Protein AF-A0A397F3F7-F1 (afdb_monomer_lite)

InterPro domains:
  IPR005629 Beta-glucan synthesis-associated protein Skn1/Kre6/Sbg1 [PF03935] (34-222)
  IPR005629 Beta-glucan synthesis-associated protein Skn1/Kre6/Sbg1 [PF03935] (383-537)
  IPR005629 Beta-glucan synthesis-associated protein Skn1/Kre6/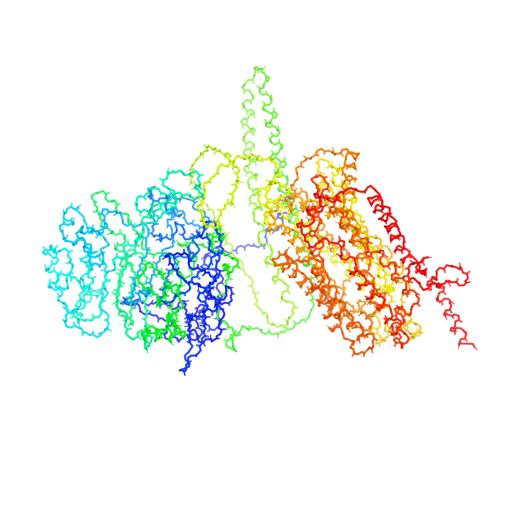Sbg1 [PTHR31361] (138-534)
  IPR013320 Concanavalin A-like lectin/glucanase domain superfamily [SSF49899] (381-518)
  IPR036259 MFS transporter superfamily [SSF103473] (735-1192)
  IPR039309 Biopterin transporter family [PF03092] (756-822)

Organism: Aphanomyces astaci (NCBI:txid112090)

Foldseek 3Di:
DVPVVVVPPPPDDDDDDDDDDDDPDDQFPLNAALAADPPDDPVVQWDAALLGDIWGFRHKDQLLDWDQQQDFQRDQAHHWFQADQPPQQWQAGTDSVQWTWDQDPVGFIWIKRKFFQPDQWDWHQQVPDAVGGTDTGGHDFFKWFKKKKFPCADPSLCLSQQLFPAEFAQADDPVCPLSHPAALVAQDNDLLFHHSGGHHIKMFTLWIGLPFWTKTKTKYPQAWDPLQAFDADPPPDDLQFQQEWCVQVVSCVVSVKTHAFAAKFFFFDDDDADPLQAFDLVQQVVLLVVGHNDSGDDSRRHFSQSHNRHFFAADVNPVVVVTTTSGDHRRGWIWHWGSCQFAWDWDLLDPDPRDPDRPDPPSPCPPDPDRTHIGTMGMGMIITGDDVCVVVHDWDWDWDFDADQQTKTFIDIPSHTGIIDGLCSQQPPMADPVRPTHRGHRPPGDIDMDIDTIDRPSSPDDACPPPDRQCHVVPDPVSVVVNVPPGDIDIDSMDIDTRRVVRHDDDRADSVHGNPSVCVVVVVSNDDPSRHNDDRRGRHDDDDPSRDDDDWDDDDDDDDPPVVVVVVLVVVVVVVVVLLVLVVVVVVVVVVVVVVVVVVVVVVVDDDDDPDVVVVVVVVVVVVVVVVVVVSVVSNVPHDDPPPPPVVVVVVPPPPDDDTDDDDDDDDDDDDDDDDDDDDDDDDDDDDDDDDDDDDDDDDDDDDDDDDDDDDDDDQDPLRFQDADAFDDCPDLQVVLLLLLLLLLLQLVLAQLLLLQLQQCFFLNAKLLLSLLLNLLLLLLLLCQLVLLLQLLFPADVLHSQLVLLLQLLVQLLVLLVCLLPDALDGGQFQQVVCVVVVHPQSLAPVVPHDPVRNVRGDLCSLQSCQSVSNSSSSSSNSSSSNVLSSQLVLLVNLSNDRPVQRCVSVLVSVLSSLLSSLVSLVCQLVASQDSSSLHDDPDHHHSSVSSVVSNSSSVVSNSSSVPRNDDDGDDGDPSVVVVVVVLQLLQALLQLLLLVLLQLLLLLLLQAASLVSLLLCNQLVAGSNVVSVLSNLLSVLLSVLSVVCSVPVQPFFLLVLLLVLLVQLLVLQVVQLLCSLVVVDNHNVSNSVSVSSNSNSVSSNVSSQLSSQSLSDDPSSSSSSSSSSSSSNSLSNLLSSLVLLLVLLQAQRTSNSVSVSDPRNSVRSVVSSVSSSVSSNVSSVSSVSPGRHSVVSNVSRVPVDGDSVSSVVSVVVSVVSSVLSVVLSSLCNNQFRVQDSSVSHNVDADPPPRTRDDPVSVVVVVVVVVVVVVD

Structure (mmCIF, N/CA/C/O backbone):
data_AF-A0A397F3F7-F1
#
_entry.id   AF-A0A397F3F7-F1
#
loop_
_atom_site.group_PDB
_atom_site.id
_atom_site.type_symbol
_atom_site.label_atom_id
_atom_site.label_alt_id
_atom_site.label_comp_id
_atom_site.label_asym_id
_atom_site.label_entity_id
_atom_site.label_seq_id
_atom_site.pdbx_PDB_ins_code
_atom_site.Cartn_x
_atom_site.Cartn_y
_atom_site.Cartn_z
_atom_site.occupancy
_atom_site.B_iso_or_equiv
_atom_site.auth_seq_id
_atom_site.auth_comp_id
_atom_site.auth_asym_id
_atom_site.auth_atom_id
_atom_site.pdbx_PDB_model_num
ATOM 1 N N . MET A 1 1 ? -29.730 24.702 -24.249 1.00 30.11 1 MET A N 1
ATOM 2 C CA . MET A 1 1 ? -29.579 23.261 -23.928 1.00 30.11 1 MET A CA 1
ATOM 3 C C . MET A 1 1 ? -30.902 22.464 -23.879 1.00 30.11 1 MET A C 1
ATOM 5 O O . MET A 1 1 ? -30.866 21.319 -23.467 1.00 30.11 1 MET A O 1
ATOM 9 N N . LYS A 1 2 ? -32.062 22.993 -24.322 1.00 21.44 2 LYS A N 1
ATOM 10 C CA . LYS A 1 2 ? -33.323 22.211 -24.414 1.00 21.44 2 LYS A CA 1
ATOM 11 C C . LYS A 1 2 ? -33.722 21.765 -25.832 1.00 21.44 2 LYS A C 1
ATOM 13 O O . LYS A 1 2 ? -34.636 20.968 -25.958 1.00 21.44 2 LYS A O 1
ATOM 18 N N . VAL A 1 3 ? -33.025 22.238 -26.869 1.00 27.39 3 VAL A N 1
ATOM 19 C CA . VAL A 1 3 ? -33.305 21.882 -28.276 1.00 27.39 3 VAL A CA 1
ATOM 20 C C . VAL A 1 3 ? -32.430 20.713 -28.760 1.00 27.39 3 VAL A C 1
ATOM 22 O O . VAL A 1 3 ? -32.932 19.831 -29.439 1.00 27.39 3 VAL A O 1
ATOM 25 N N . LEU A 1 4 ? -31.162 20.617 -28.327 1.00 25.98 4 LEU A N 1
ATOM 26 C CA . LEU A 1 4 ? -30.277 19.495 -28.704 1.00 25.98 4 LEU A CA 1
ATOM 27 C C . LEU A 1 4 ? -30.616 18.148 -28.035 1.00 25.98 4 LEU A C 1
ATOM 29 O O . LEU A 1 4 ? -30.229 17.108 -28.548 1.00 25.98 4 LEU A O 1
ATOM 33 N N . VAL A 1 5 ? -31.311 18.149 -26.893 1.00 30.16 5 VAL A N 1
ATOM 34 C CA . VAL A 1 5 ? -31.616 16.911 -26.141 1.00 30.16 5 VAL A CA 1
ATOM 35 C C . VAL A 1 5 ? -32.859 16.198 -26.694 1.00 30.16 5 VAL A C 1
ATOM 37 O O . VAL A 1 5 ? -33.022 15.001 -26.491 1.00 30.16 5 VAL A O 1
ATOM 40 N N . LEU A 1 6 ? -33.714 16.905 -27.442 1.00 24.11 6 LEU A N 1
ATOM 41 C CA . LEU A 1 6 ? -34.944 16.339 -28.007 1.00 24.11 6 LEU A CA 1
ATOM 42 C C . LEU A 1 6 ? -34.694 15.459 -29.248 1.00 24.11 6 LEU A C 1
ATOM 44 O O . LEU A 1 6 ? -35.527 14.623 -29.578 1.00 24.11 6 LEU A O 1
ATOM 48 N N . ALA A 1 7 ? -33.549 15.622 -29.917 1.00 24.25 7 ALA A N 1
ATOM 49 C CA . ALA A 1 7 ? -33.230 14.929 -31.167 1.00 24.25 7 ALA A CA 1
ATOM 50 C C . ALA A 1 7 ? -32.751 13.473 -30.989 1.00 24.25 7 ALA A C 1
ATOM 52 O O . ALA A 1 7 ? -32.684 12.739 -31.968 1.00 24.25 7 ALA A O 1
ATOM 53 N N . PHE A 1 8 ? -32.403 13.046 -29.767 1.00 25.83 8 PHE A N 1
ATOM 54 C CA . PHE A 1 8 ? -31.694 11.775 -29.532 1.00 25.83 8 PHE A CA 1
ATOM 55 C C . PHE A 1 8 ? -32.540 10.667 -28.872 1.00 25.83 8 PHE A C 1
ATOM 57 O O . PHE A 1 8 ? -32.029 9.586 -28.603 1.00 25.83 8 PHE A O 1
ATOM 64 N N . VAL A 1 9 ? -33.825 10.920 -28.589 1.00 26.62 9 VAL A N 1
ATOM 65 C CA . VAL A 1 9 ? -34.691 10.014 -27.794 1.00 26.62 9 VAL A CA 1
ATOM 66 C C . VAL A 1 9 ? -35.698 9.225 -28.656 1.00 26.62 9 VAL A C 1
ATOM 68 O O . VAL A 1 9 ? -36.406 8.362 -28.153 1.00 26.62 9 VAL A O 1
ATOM 71 N N . VAL A 1 10 ? -35.760 9.471 -29.969 1.00 24.75 10 VAL A N 1
ATOM 72 C CA . VAL A 1 10 ? -36.837 8.955 -30.844 1.00 24.75 10 VAL A CA 1
ATOM 73 C C . VAL A 1 10 ? -36.551 7.568 -31.461 1.00 24.75 10 VAL A C 1
ATOM 75 O O . VAL A 1 10 ? -37.455 6.979 -32.044 1.00 24.75 10 VAL A O 1
ATOM 78 N N . LEU A 1 11 ? -35.336 7.007 -31.344 1.00 24.05 11 LEU A N 1
ATOM 79 C CA . LEU A 1 11 ? -34.890 5.912 -32.234 1.00 24.05 11 LEU A CA 1
ATOM 80 C C . LEU A 1 11 ? -34.714 4.490 -31.659 1.00 24.05 11 LEU A C 1
ATOM 82 O O . LEU A 1 11 ? -34.422 3.590 -32.442 1.00 24.05 11 LEU A O 1
ATOM 86 N N . THR A 1 12 ? -34.934 4.223 -30.365 1.00 28.50 12 THR A N 1
ATOM 87 C CA . THR A 1 12 ? -34.939 2.835 -29.837 1.00 28.50 12 THR A CA 1
ATOM 88 C C . THR A 1 12 ? -35.988 2.623 -28.739 1.00 28.50 12 THR A C 1
ATOM 90 O O . THR A 1 12 ? -35.816 3.054 -27.602 1.00 28.50 12 THR A O 1
ATOM 93 N N . GLY A 1 13 ? -37.082 1.930 -29.072 1.00 24.38 13 GLY A N 1
ATOM 94 C CA . GLY A 1 13 ? -38.177 1.622 -28.145 1.00 24.38 13 GLY A CA 1
ATOM 95 C C . GLY A 1 13 ? -38.287 0.145 -27.741 1.00 24.38 13 GLY A C 1
ATOM 96 O O . GLY A 1 13 ? -37.829 -0.738 -28.458 1.00 24.38 13 GLY A O 1
ATOM 97 N N . ASN A 1 14 ? -38.996 -0.065 -26.624 1.00 28.09 14 ASN A N 1
ATOM 98 C CA . ASN A 1 14 ? -39.664 -1.283 -26.131 1.00 28.09 14 ASN A CA 1
ATOM 99 C C . ASN A 1 14 ? -38.851 -2.555 -25.801 1.00 28.09 14 ASN A C 1
ATOM 101 O O . ASN A 1 14 ? -38.244 -3.186 -26.660 1.00 28.09 14 ASN A O 1
ATOM 105 N N . GLY A 1 15 ? -39.009 -3.026 -24.551 1.00 24.30 15 GLY A N 1
ATOM 106 C CA . GLY A 1 15 ? -38.654 -4.394 -24.149 1.00 24.30 15 GLY A CA 1
ATOM 107 C C . GLY A 1 15 ? -38.608 -4.672 -22.636 1.00 24.30 15 GLY A C 1
ATOM 108 O O . GLY A 1 15 ? -37.515 -4.768 -22.104 1.00 24.30 15 GLY A O 1
ATOM 109 N N . GLY A 1 16 ? -39.775 -4.848 -21.992 1.00 24.64 16 GLY A N 1
ATOM 110 C CA . GLY A 1 16 ? -40.022 -5.746 -20.836 1.00 24.64 16 GLY A CA 1
ATOM 111 C C . GLY A 1 16 ? -39.224 -5.615 -19.516 1.00 24.64 16 GLY A C 1
ATOM 112 O O . GLY A 1 16 ? -38.009 -5.753 -19.482 1.00 24.64 16 GLY A O 1
ATOM 113 N N . VAL A 1 17 ? -39.938 -5.507 -18.387 1.00 32.72 17 VAL A N 1
ATOM 114 C CA . VAL A 1 17 ? -39.399 -5.673 -17.017 1.00 32.72 17 VAL A CA 1
ATOM 115 C C . VAL A 1 17 ? -39.683 -7.091 -16.506 1.00 32.72 17 VAL A C 1
ATOM 117 O O . VAL A 1 17 ? -40.838 -7.509 -16.566 1.00 32.72 17 VAL A O 1
ATOM 120 N N . SER A 1 18 ? -38.688 -7.796 -15.945 1.00 24.88 18 SER A N 1
ATOM 121 C CA . SER A 1 18 ? -38.855 -8.886 -14.952 1.00 24.88 18 SER A CA 1
ATOM 122 C C . SER A 1 18 ? -37.509 -9.381 -14.392 1.00 24.88 18 SER A C 1
ATOM 124 O O . SER A 1 18 ? -36.510 -9.360 -15.100 1.00 24.88 18 SER A O 1
ATOM 126 N N . SER A 1 19 ? -37.540 -9.920 -13.164 1.00 25.27 19 SER A N 1
ATOM 127 C CA . SER A 1 19 ? -36.436 -10.532 -12.390 1.00 25.27 19 SER A CA 1
ATOM 128 C C . SER A 1 19 ? -35.399 -9.586 -11.750 1.00 25.27 19 SER A C 1
ATOM 130 O O . SER A 1 19 ? -34.709 -8.812 -12.407 1.00 25.27 19 SER A O 1
ATOM 132 N N . ALA A 1 20 ? -35.269 -9.720 -10.427 1.00 31.91 20 ALA A N 1
ATOM 133 C CA . ALA A 1 20 ? -34.154 -9.245 -9.613 1.00 31.91 20 ALA A CA 1
ATOM 134 C C . ALA A 1 20 ? -33.496 -10.448 -8.901 1.00 31.91 20 ALA A C 1
ATOM 136 O O . ALA A 1 20 ? -34.088 -11.524 -8.844 1.00 31.91 20 ALA A O 1
ATOM 137 N N . ALA A 1 21 ? -32.311 -10.227 -8.322 1.00 30.33 21 ALA A N 1
ATOM 138 C CA . ALA A 1 21 ? -31.554 -11.163 -7.476 1.00 30.33 21 ALA A CA 1
ATOM 139 C C . ALA A 1 21 ? -30.915 -12.399 -8.158 1.00 30.33 21 ALA A C 1
ATOM 141 O O . ALA A 1 21 ? -31.279 -13.543 -7.903 1.00 30.33 21 ALA A O 1
ATOM 142 N N . LYS A 1 22 ? -29.826 -12.158 -8.901 1.00 28.20 22 LYS A N 1
ATOM 143 C CA . LYS A 1 22 ? -28.608 -12.989 -8.829 1.00 28.20 22 LYS A CA 1
ATOM 144 C C . LYS A 1 22 ? -27.380 -12.072 -8.838 1.00 28.20 22 LYS A C 1
ATOM 146 O O . LYS A 1 22 ? -27.274 -11.205 -9.704 1.00 28.20 22 LYS A O 1
ATOM 151 N N . GLY A 1 23 ? -26.458 -12.261 -7.892 1.00 31.12 23 GLY A N 1
ATOM 152 C CA . GLY A 1 23 ? -25.082 -11.771 -8.048 1.00 31.12 23 GLY A CA 1
ATOM 153 C C . GLY A 1 23 ? -24.373 -12.530 -9.182 1.00 31.12 23 GLY A C 1
ATOM 154 O O . GLY A 1 23 ? -24.885 -13.565 -9.619 1.00 31.12 23 GLY A O 1
ATOM 155 N N . PRO A 1 24 ? -23.218 -12.059 -9.684 1.00 33.75 24 PRO A N 1
ATOM 156 C CA . PRO A 1 24 ? -22.509 -12.708 -10.785 1.00 33.75 24 PRO A CA 1
ATOM 157 C C . PRO A 1 24 ? -21.778 -13.978 -10.314 1.00 33.75 24 PRO A C 1
ATOM 159 O O . PRO A 1 24 ? -20.551 -14.021 -10.257 1.00 33.75 24 PRO A O 1
ATOM 162 N N . HIS A 1 25 ? -22.539 -15.027 -9.997 1.00 41.88 25 HIS A N 1
ATOM 163 C CA . HIS A 1 25 ? -22.022 -16.390 -10.018 1.00 41.88 25 HIS A CA 1
ATOM 164 C C . HIS A 1 25 ? -21.884 -16.823 -11.475 1.00 41.88 25 HIS A C 1
ATOM 166 O O . HIS A 1 25 ? -22.861 -16.840 -12.224 1.00 41.88 25 HIS A O 1
ATOM 172 N N . TYR A 1 26 ? -20.657 -17.147 -11.871 1.00 45.09 26 TYR A N 1
ATOM 173 C CA . TYR A 1 26 ? -20.373 -17.778 -13.151 1.00 45.09 26 TYR A CA 1
ATOM 174 C C . TYR A 1 26 ? -20.431 -19.290 -12.953 1.00 45.09 26 TYR A C 1
ATOM 176 O O . TYR A 1 26 ? -19.676 -19.831 -12.144 1.00 45.09 26 TYR A O 1
ATOM 184 N N . ASP A 1 27 ? -21.314 -19.967 -13.684 1.00 46.50 27 ASP A N 1
ATOM 185 C CA . ASP A 1 27 ? -21.355 -21.427 -13.688 1.00 46.50 27 ASP A CA 1
ATOM 186 C C . ASP A 1 27 ? -20.048 -21.963 -14.291 1.00 46.50 27 ASP A C 1
ATOM 188 O O . ASP A 1 27 ? -19.669 -21.611 -15.414 1.00 46.50 27 ASP A O 1
ATOM 192 N N . ALA A 1 28 ? -19.330 -22.806 -13.546 1.00 53.47 28 ALA A N 1
ATOM 193 C CA . ALA A 1 28 ? -18.093 -23.396 -14.038 1.00 53.47 28 ALA A CA 1
ATOM 194 C C . ALA A 1 28 ? -18.401 -24.360 -15.192 1.00 53.47 28 ALA A C 1
ATOM 196 O O . ALA A 1 28 ? -19.237 -25.255 -15.062 1.00 53.47 28 ALA A O 1
ATOM 197 N N . SER A 1 29 ? -17.675 -24.245 -16.310 1.00 52.88 29 SER A N 1
ATOM 198 C CA . SER A 1 29 ? -17.878 -25.098 -17.496 1.00 52.88 29 SER A CA 1
ATOM 199 C C . SER A 1 29 ? -17.629 -26.596 -17.244 1.00 52.88 29 SER A C 1
ATOM 201 O O . SER A 1 29 ? -17.980 -27.425 -18.077 1.00 52.88 29 SER A O 1
ATOM 203 N N . SER A 1 30 ? -17.043 -26.950 -16.096 1.00 62.62 30 SER A N 1
ATOM 204 C CA . SER A 1 30 ? -16.883 -28.320 -15.597 1.00 62.62 30 SER A CA 1
ATOM 205 C C . SER A 1 30 ? -18.161 -28.926 -14.992 1.00 62.62 30 SER A C 1
ATOM 207 O O . SER A 1 30 ? -18.188 -30.128 -14.731 1.00 62.62 30 SER A O 1
ATOM 209 N N . GLY A 1 31 ? -19.199 -28.121 -14.733 1.00 67.25 31 GLY A N 1
ATOM 210 C CA . GLY A 1 31 ? -20.410 -28.538 -14.016 1.00 67.25 31 GLY A CA 1
ATOM 211 C C . GLY A 1 31 ? -20.220 -28.726 -12.504 1.00 67.25 31 GLY A C 1
ATOM 212 O O . GLY A 1 31 ? -21.065 -29.345 -11.862 1.00 67.25 31 GLY A O 1
ATOM 213 N N . ILE A 1 32 ? -19.115 -28.226 -11.940 1.00 71.00 32 ILE A N 1
ATOM 214 C CA . ILE A 1 32 ? -18.807 -28.287 -10.502 1.00 71.00 32 ILE A CA 1
ATOM 215 C C . ILE A 1 32 ? -19.241 -26.962 -9.846 1.00 71.00 32 ILE A C 1
ATOM 217 O O . ILE A 1 32 ? -18.860 -25.905 -10.357 1.00 71.00 32 ILE A O 1
ATOM 221 N N . PRO A 1 33 ? -20.016 -26.974 -8.743 1.00 73.75 33 PRO A N 1
ATOM 222 C CA . PRO A 1 33 ? -20.398 -25.751 -8.032 1.00 73.75 33 PRO A CA 1
ATOM 223 C C . PRO A 1 33 ? -19.187 -24.953 -7.521 1.00 73.75 33 PRO A C 1
ATOM 225 O O . PRO A 1 33 ? -18.160 -25.521 -7.166 1.00 73.75 33 PRO A O 1
ATOM 228 N N . ALA A 1 34 ? -19.313 -23.624 -7.440 1.00 72.81 34 ALA A N 1
ATOM 229 C CA . ALA A 1 34 ? -18.181 -22.724 -7.175 1.00 72.81 34 ALA A CA 1
ATOM 230 C C . ALA A 1 34 ? -17.460 -22.944 -5.827 1.00 72.81 34 ALA A C 1
ATOM 232 O O . ALA A 1 34 ? -16.282 -22.609 -5.715 1.00 72.81 34 ALA A O 1
ATOM 233 N N . TRP A 1 35 ? -18.149 -23.500 -4.828 1.00 81.50 35 TRP A N 1
ATOM 234 C CA . TRP A 1 35 ? -17.627 -23.748 -3.476 1.00 81.50 35 TRP A CA 1
ATOM 235 C C . TRP A 1 35 ? -17.452 -25.239 -3.153 1.00 81.50 35 TRP A C 1
ATOM 237 O O . TRP A 1 35 ? -17.205 -25.590 -2.005 1.00 81.50 35 TRP A O 1
ATOM 247 N N . VAL A 1 36 ? -17.613 -26.119 -4.145 1.00 87.12 36 VAL A N 1
ATOM 248 C CA . VAL A 1 36 ? -17.474 -27.573 -3.998 1.00 87.12 36 VAL A CA 1
ATOM 249 C C . VAL A 1 36 ? -16.107 -27.998 -4.518 1.00 87.12 36 VAL A C 1
ATOM 251 O O . VAL A 1 36 ? -15.727 -27.650 -5.640 1.00 87.12 36 VAL A O 1
ATOM 254 N N . ASP A 1 37 ? -15.368 -28.758 -3.712 1.00 88.06 37 ASP A N 1
ATOM 255 C CA . ASP A 1 37 ? -14.081 -29.311 -4.121 1.00 88.06 37 ASP A CA 1
ATOM 256 C C . ASP A 1 37 ? -14.248 -30.241 -5.336 1.00 88.06 37 ASP A C 1
ATOM 258 O O . ASP A 1 37 ? -15.185 -31.038 -5.439 1.00 88.06 37 ASP A O 1
ATOM 262 N N . ILE A 1 38 ? -13.299 -30.157 -6.267 1.00 85.94 38 ILE A N 1
ATOM 263 C CA . ILE A 1 38 ? -13.233 -31.036 -7.442 1.00 85.94 38 ILE A CA 1
ATOM 264 C C . ILE A 1 38 ? -12.989 -32.493 -7.045 1.00 85.94 38 ILE A C 1
ATOM 266 O O . ILE A 1 38 ? -13.384 -33.398 -7.783 1.00 85.94 38 ILE A O 1
ATOM 270 N N . ASP A 1 39 ? -12.362 -32.700 -5.888 1.00 88.06 39 ASP A N 1
ATOM 271 C CA . ASP A 1 39 ? -12.036 -34.017 -5.360 1.00 88.06 39 ASP A CA 1
ATOM 272 C C . ASP A 1 39 ? -13.213 -34.633 -4.566 1.00 88.06 39 ASP A C 1
ATOM 274 O O . ASP A 1 39 ? -13.195 -35.834 -4.298 1.00 88.06 39 ASP A O 1
ATOM 278 N N . THR A 1 40 ? -14.286 -33.873 -4.264 1.00 91.44 40 THR A N 1
ATOM 279 C CA . THR A 1 40 ? -15.477 -34.392 -3.563 1.00 91.44 40 THR A CA 1
ATOM 280 C C . THR A 1 40 ? -16.222 -35.436 -4.412 1.00 91.44 40 THR A C 1
ATOM 282 O O . THR A 1 40 ? -16.743 -35.112 -5.487 1.00 91.44 40 THR A O 1
ATOM 285 N N . PRO A 1 41 ? -16.379 -36.686 -3.931 1.00 90.62 41 PRO A N 1
ATOM 286 C CA . PRO A 1 41 ? -17.093 -37.723 -4.672 1.00 90.62 41 PRO A CA 1
ATOM 287 C C . PRO A 1 41 ? -18.568 -37.377 -4.929 1.00 90.62 41 PRO A C 1
ATOM 289 O O . PRO A 1 41 ? -19.305 -37.016 -4.013 1.00 90.62 41 PRO A O 1
ATOM 292 N N . LYS A 1 42 ? -19.040 -37.590 -6.167 1.00 88.94 42 LYS A N 1
ATOM 293 C CA . LYS A 1 42 ? -20.412 -37.247 -6.608 1.00 88.94 42 LYS A CA 1
ATOM 294 C C . LYS A 1 42 ? -21.540 -37.844 -5.759 1.00 88.94 42 LYS A C 1
ATOM 296 O O . LYS A 1 42 ? -22.620 -37.267 -5.711 1.00 88.94 42 LYS A O 1
ATOM 301 N N . GLN A 1 43 ? -21.307 -38.966 -5.076 1.00 92.38 43 GLN A N 1
ATOM 302 C CA . GLN A 1 43 ? -22.283 -39.553 -4.146 1.00 92.38 43 GLN A CA 1
ATOM 303 C C . GLN A 1 43 ? -22.634 -38.620 -2.973 1.00 92.38 43 GLN A C 1
ATOM 305 O O . GLN A 1 43 ? -23.721 -38.726 -2.421 1.00 92.38 43 GLN A O 1
ATOM 310 N N . PHE A 1 44 ? -21.743 -37.687 -2.623 1.00 93.25 44 PHE A N 1
ATOM 311 C CA . PHE A 1 44 ? -21.953 -36.694 -1.572 1.00 93.25 44 PHE A CA 1
ATOM 312 C C . PHE A 1 44 ? -22.566 -35.387 -2.087 1.00 93.25 44 PHE A C 1
ATOM 314 O O . PHE A 1 44 ? -22.779 -34.479 -1.294 1.00 93.25 44 PHE A O 1
ATOM 321 N N . TYR A 1 45 ? -22.891 -35.263 -3.382 1.00 91.75 45 TYR A N 1
ATOM 322 C CA . TYR A 1 45 ? -23.531 -34.048 -3.917 1.00 91.75 45 TYR A CA 1
ATOM 323 C C . TYR A 1 45 ? -24.975 -33.872 -3.418 1.00 91.75 45 TYR A C 1
ATOM 325 O O . TYR A 1 45 ? -25.550 -32.795 -3.565 1.00 91.75 45 TYR A O 1
ATOM 333 N N . LYS A 1 46 ? -25.553 -34.913 -2.808 1.00 92.94 46 LYS A N 1
ATOM 334 C CA . LYS A 1 46 ? -26.805 -34.850 -2.054 1.00 92.94 46 LYS A CA 1
ATOM 335 C C . LYS A 1 46 ? -26.647 -35.567 -0.721 1.00 92.94 46 LYS A C 1
ATOM 337 O O . LYS A 1 46 ? -25.965 -36.586 -0.644 1.00 92.94 46 LYS A O 1
ATOM 342 N N . ALA A 1 47 ? -27.313 -35.050 0.301 1.00 92.25 47 ALA A N 1
ATOM 343 C CA . ALA A 1 47 ? -27.496 -35.712 1.585 1.00 92.25 47 ALA A CA 1
ATOM 344 C C . ALA A 1 47 ? -28.991 -35.902 1.853 1.00 92.25 47 ALA A C 1
ATOM 346 O O . ALA A 1 47 ? -29.823 -35.149 1.350 1.00 92.25 47 ALA A O 1
ATOM 347 N N . THR A 1 48 ? -29.327 -36.917 2.644 1.00 92.00 48 THR A N 1
ATOM 348 C CA . THR A 1 48 ? -30.662 -37.062 3.234 1.00 92.00 48 THR A CA 1
ATOM 349 C C . THR A 1 48 ? -30.553 -36.693 4.707 1.00 92.00 48 THR A C 1
ATOM 351 O O . THR A 1 48 ? -29.696 -37.250 5.393 1.00 92.00 48 THR A O 1
ATOM 354 N N . SER A 1 49 ? -31.376 -35.758 5.181 1.00 90.12 49 SER A N 1
ATOM 355 C CA . SER A 1 49 ? -31.419 -35.394 6.599 1.00 90.12 49 SER A CA 1
ATOM 356 C C . SER A 1 49 ? -31.979 -36.537 7.449 1.00 90.12 49 SER A C 1
ATOM 358 O O . SER A 1 49 ? -32.661 -37.438 6.952 1.00 90.12 49 SER A O 1
ATOM 360 N N . SER A 1 50 ? -31.763 -36.476 8.759 1.00 87.31 50 SER A N 1
ATOM 361 C CA . SER A 1 50 ? -32.271 -37.426 9.751 1.00 87.31 50 SER A CA 1
ATOM 362 C C . SER A 1 50 ? -33.804 -37.568 9.728 1.00 87.31 50 SER A C 1
ATOM 364 O O . SER A 1 50 ? -34.351 -38.594 10.145 1.00 87.31 50 SER A O 1
ATOM 366 N N . ARG A 1 51 ? -34.502 -36.571 9.159 1.00 88.06 51 ARG A N 1
ATOM 367 C CA . ARG A 1 51 ? -35.961 -36.528 8.965 1.00 88.06 51 ARG A CA 1
ATOM 368 C C . ARG A 1 51 ? -36.413 -36.807 7.520 1.00 88.06 51 ARG A C 1
ATOM 370 O O . ARG A 1 51 ? -37.604 -36.729 7.237 1.00 88.06 51 ARG A O 1
ATOM 377 N N . GLY A 1 52 ? -35.498 -37.196 6.628 1.00 88.25 52 GLY A N 1
ATOM 378 C CA . GLY A 1 52 ? -35.805 -37.681 5.276 1.00 88.25 52 GLY A CA 1
ATOM 379 C C . GLY A 1 52 ? -35.841 -36.619 4.172 1.00 88.25 52 GLY A C 1
ATOM 380 O O . GLY A 1 52 ? -36.238 -36.934 3.052 1.00 88.25 52 GLY A O 1
ATOM 381 N N . GLU A 1 53 ? -35.437 -35.376 4.445 1.00 88.19 53 GLU A N 1
ATOM 382 C CA . GLU A 1 53 ? -35.353 -34.340 3.409 1.00 88.19 53 GLU A CA 1
ATOM 383 C C . GLU A 1 53 ? -34.090 -34.507 2.556 1.00 88.19 53 GLU A C 1
ATOM 385 O O . GLU A 1 53 ? -33.014 -34.768 3.087 1.00 88.19 53 GLU A O 1
ATOM 390 N N . SER A 1 54 ? -34.191 -34.303 1.240 1.00 92.00 54 SER A N 1
ATOM 391 C CA . SER A 1 54 ? -33.020 -34.247 0.355 1.00 92.00 54 SER A CA 1
ATOM 392 C C . SER A 1 54 ? -32.445 -32.833 0.334 1.00 92.00 54 SER A C 1
ATOM 394 O O . SER A 1 54 ? -33.130 -31.902 -0.088 1.00 92.00 54 SER A O 1
ATOM 396 N N . TRP A 1 55 ? -31.174 -32.682 0.699 1.00 93.88 55 TRP A N 1
ATOM 397 C CA . TRP A 1 55 ? -30.428 -31.421 0.636 1.00 93.88 55 TRP A CA 1
ATOM 398 C C . TRP A 1 55 ? -29.290 -31.524 -0.388 1.00 93.88 55 TRP A C 1
ATOM 400 O O . TRP A 1 55 ? -28.688 -32.589 -0.551 1.00 93.88 55 TRP A O 1
ATOM 410 N N . ASP A 1 56 ? -28.991 -30.428 -1.085 1.00 92.44 56 ASP A N 1
ATOM 411 C CA . ASP A 1 56 ? -27.934 -30.378 -2.100 1.00 92.44 56 ASP A CA 1
ATOM 412 C C . ASP A 1 56 ? -26.619 -29.884 -1.474 1.00 92.44 56 ASP A C 1
ATOM 414 O O . ASP A 1 56 ? -26.627 -29.043 -0.573 1.00 92.44 56 ASP A O 1
ATOM 418 N N . LEU A 1 57 ? -25.481 -30.408 -1.936 1.00 93.50 57 LEU A N 1
ATOM 419 C CA . LEU A 1 57 ? -24.156 -29.969 -1.493 1.00 93.50 57 LEU A CA 1
ATOM 420 C C . LEU A 1 57 ? -23.875 -28.562 -2.033 1.00 93.50 57 LEU A C 1
ATOM 422 O O . LEU A 1 57 ? -23.829 -28.358 -3.247 1.00 93.50 57 LEU A O 1
ATOM 426 N N . VAL A 1 58 ? -23.662 -27.606 -1.130 1.00 90.06 58 VAL A N 1
ATOM 427 C CA . VAL A 1 58 ? -23.407 -26.200 -1.483 1.00 90.06 58 VAL A CA 1
ATOM 428 C C . VAL A 1 58 ? -21.950 -25.796 -1.307 1.00 90.06 58 VAL A C 1
ATOM 430 O O . VAL A 1 58 ? -21.498 -24.889 -2.002 1.00 90.06 58 VAL A O 1
ATOM 433 N N . MET A 1 59 ? -21.214 -26.470 -0.419 1.00 91.62 59 MET A N 1
ATOM 434 C CA . MET A 1 59 ? -19.793 -26.234 -0.171 1.00 91.62 59 MET A CA 1
ATOM 435 C C . MET A 1 59 ? -19.097 -27.522 0.294 1.00 91.62 59 MET A C 1
ATOM 437 O O . MET A 1 59 ? -19.691 -28.325 1.019 1.00 91.62 59 MET A O 1
ATOM 441 N N . SER A 1 60 ? -17.845 -27.725 -0.118 1.00 93.56 60 SER A N 1
ATOM 442 C CA . SER A 1 60 ? -16.981 -28.792 0.393 1.00 93.56 60 SER A CA 1
ATOM 443 C C . SER A 1 60 ? -15.493 -28.486 0.235 1.00 93.56 60 SER A C 1
ATOM 445 O O . SER A 1 60 ? -15.087 -27.761 -0.670 1.00 93.56 60 SER A O 1
ATOM 447 N N . ASP A 1 61 ? -14.684 -29.094 1.100 1.00 93.62 61 ASP A N 1
ATOM 448 C CA . ASP A 1 61 ? -13.224 -29.124 1.023 1.00 93.62 61 ASP A CA 1
ATOM 449 C C . ASP A 1 61 ? -12.733 -30.477 1.536 1.00 93.62 61 ASP A C 1
ATOM 451 O O . ASP A 1 61 ? -13.082 -30.891 2.644 1.00 93.62 61 ASP A O 1
ATOM 455 N N . GLU A 1 62 ? -11.968 -31.182 0.708 1.00 92.81 62 GLU A N 1
ATOM 456 C CA . GLU A 1 62 ? -11.437 -32.515 1.012 1.00 92.81 62 GLU A CA 1
ATOM 457 C C . GLU A 1 62 ? -9.956 -32.455 1.426 1.00 92.81 62 GLU A C 1
ATOM 459 O O . GLU A 1 62 ? -9.304 -33.487 1.524 1.00 92.81 62 GLU A O 1
ATOM 464 N N . PHE A 1 63 ? -9.379 -31.251 1.554 1.00 93.19 63 PHE A N 1
ATOM 465 C CA . PHE A 1 63 ? -7.999 -30.967 1.976 1.00 93.19 63 PHE A CA 1
ATOM 466 C C . PHE A 1 63 ? -6.867 -31.729 1.245 1.00 93.19 63 PHE A C 1
ATOM 468 O O . PHE A 1 63 ? -5.695 -31.589 1.602 1.00 93.19 63 PHE A O 1
ATOM 475 N N . ASN A 1 64 ? -7.172 -32.415 0.136 1.00 90.06 64 ASN A N 1
ATOM 476 C CA . ASN A 1 64 ? -6.285 -33.288 -0.649 1.00 90.06 64 ASN A CA 1
ATOM 477 C C . ASN A 1 64 ? -5.060 -32.607 -1.293 1.00 90.06 64 ASN A C 1
ATOM 479 O O . ASN A 1 64 ? -4.257 -33.250 -1.970 1.00 90.06 64 ASN A O 1
ATOM 483 N N . ARG A 1 65 ? -4.888 -31.298 -1.093 1.00 87.25 65 ARG A N 1
ATOM 484 C CA . ARG A 1 65 ? -3.812 -30.487 -1.671 1.00 87.25 65 ARG A CA 1
ATOM 485 C C . ARG A 1 65 ? -2.851 -30.047 -0.572 1.00 87.25 65 ARG A C 1
ATOM 487 O O . ARG A 1 65 ? -3.203 -29.121 0.164 1.00 87.25 65 ARG A O 1
ATOM 494 N N . PRO A 1 66 ? -1.659 -30.655 -0.450 1.00 89.25 66 PRO A N 1
ATOM 495 C CA . PRO A 1 66 ? -0.696 -30.275 0.575 1.00 89.25 66 PRO A CA 1
ATOM 496 C C . PRO A 1 66 ? -0.102 -28.880 0.322 1.00 89.25 66 PRO A C 1
ATOM 498 O O . PRO A 1 66 ? -0.039 -28.415 -0.818 1.00 89.25 66 PRO A O 1
ATOM 501 N N . GLY A 1 67 ? 0.351 -28.217 1.387 1.00 87.62 67 GLY A N 1
ATOM 502 C CA . GLY A 1 67 ? 1.035 -26.922 1.322 1.00 87.62 67 GLY A CA 1
ATOM 503 C C . GLY A 1 67 ? 0.140 -25.723 0.980 1.00 87.62 67 GLY A C 1
ATOM 504 O O . GLY A 1 67 ? 0.620 -24.763 0.373 1.00 87.62 67 GLY A O 1
ATOM 505 N N . ARG A 1 68 ? -1.156 -25.753 1.328 1.00 90.62 68 ARG A N 1
ATOM 506 C CA . ARG A 1 68 ? -2.026 -24.568 1.208 1.00 90.62 68 ARG A CA 1
ATOM 507 C C . ARG A 1 68 ? -1.567 -23.466 2.162 1.00 90.62 68 ARG A C 1
ATOM 509 O O . ARG A 1 68 ? -1.133 -23.737 3.276 1.00 90.62 68 ARG A O 1
ATOM 516 N N . ASN A 1 69 ? -1.678 -22.219 1.707 1.00 87.19 69 ASN A N 1
ATOM 517 C CA . ASN A 1 69 ? -1.398 -21.036 2.511 1.00 87.19 69 ASN A CA 1
ATOM 518 C C . ASN A 1 69 ? -2.719 -20.338 2.855 1.00 87.19 69 ASN A C 1
ATOM 520 O O . ASN A 1 69 ? -3.426 -19.894 1.951 1.00 87.19 69 ASN A O 1
ATOM 524 N N . PHE A 1 70 ? -2.999 -20.232 4.153 1.00 91.69 70 PHE A N 1
ATOM 525 C CA . PHE A 1 70 ? -4.223 -19.671 4.717 1.00 91.69 70 PHE A CA 1
ATOM 526 C C . PHE A 1 70 ? -4.095 -18.205 5.171 1.00 91.69 70 PHE A C 1
ATOM 528 O O . PHE A 1 70 ? -4.990 -17.710 5.849 1.00 91.69 70 PHE A O 1
ATOM 535 N N . THR A 1 71 ? -3.029 -17.478 4.800 1.00 86.56 71 THR A N 1
ATOM 536 C CA . THR A 1 71 ? -2.998 -16.009 4.947 1.00 86.56 71 THR A CA 1
ATOM 537 C C . THR A 1 71 ? -4.232 -15.386 4.283 1.00 86.56 71 THR A C 1
ATOM 539 O O . THR A 1 71 ? -4.632 -15.809 3.193 1.00 86.56 71 THR A O 1
ATOM 542 N N . ALA A 1 72 ? -4.810 -14.359 4.915 1.00 82.00 72 ALA A N 1
ATOM 543 C CA . ALA A 1 72 ? -5.981 -13.641 4.417 1.00 82.00 72 ALA A CA 1
ATOM 544 C C . ALA A 1 72 ? -5.877 -13.305 2.916 1.00 82.00 72 ALA A C 1
ATOM 546 O O . ALA A 1 72 ? -4.891 -12.728 2.450 1.00 82.00 72 ALA A O 1
ATOM 547 N N . GLY A 1 73 ? -6.902 -13.690 2.151 1.00 78.25 73 GLY A N 1
ATOM 548 C CA . GLY A 1 73 ? -6.973 -13.469 0.705 1.00 78.25 73 GLY A CA 1
ATOM 549 C C . GLY A 1 73 ? -6.195 -14.460 -0.178 1.00 78.25 73 GLY A C 1
ATOM 550 O O . GLY A 1 73 ? -6.264 -14.334 -1.401 1.00 78.25 73 GLY A O 1
ATOM 551 N N . VAL A 1 74 ? -5.453 -15.424 0.389 1.00 84.19 74 VAL A N 1
ATOM 552 C CA . VAL A 1 74 ? -4.648 -16.394 -0.385 1.00 84.19 74 VAL A CA 1
ATOM 553 C C . VAL A 1 74 ? -5.409 -17.687 -0.673 1.00 84.19 74 VAL A C 1
ATOM 555 O O . VAL A 1 74 ? -5.448 -18.126 -1.826 1.00 84.19 74 VAL A O 1
ATOM 558 N N . ASP A 1 75 ? -6.007 -18.318 0.337 1.00 88.94 75 ASP A N 1
ATOM 559 C CA . ASP A 1 75 ? -6.928 -19.441 0.138 1.00 88.94 75 ASP A CA 1
ATOM 560 C C . ASP A 1 75 ? -8.324 -18.898 -0.230 1.00 88.94 75 ASP A C 1
ATOM 562 O O . ASP A 1 75 ? -8.738 -17.877 0.318 1.00 88.94 75 ASP A O 1
ATOM 566 N N . PRO A 1 76 ? -9.054 -19.500 -1.192 1.00 79.06 76 PRO A N 1
ATOM 567 C CA . PRO A 1 76 ? -10.315 -18.931 -1.660 1.00 79.06 76 PRO A CA 1
ATOM 568 C C . PRO A 1 76 ? -11.473 -19.115 -0.674 1.00 79.06 76 PRO A C 1
ATOM 570 O O . PRO A 1 76 ? -12.554 -18.610 -0.958 1.00 79.06 76 PRO A O 1
ATOM 573 N N . MET A 1 77 ? -11.292 -19.869 0.417 1.00 85.69 77 MET A N 1
ATOM 574 C CA . MET A 1 77 ? -12.400 -20.288 1.276 1.00 85.69 77 MET A CA 1
ATOM 575 C C . MET A 1 77 ? -12.071 -20.270 2.777 1.00 85.69 77 MET A C 1
ATOM 577 O O . MET A 1 77 ? -12.951 -19.943 3.569 1.00 85.69 77 MET A O 1
ATOM 581 N N . TRP A 1 78 ? -10.826 -20.554 3.177 1.00 90.88 78 TRP A N 1
ATOM 582 C CA . TRP A 1 78 ? -10.385 -20.449 4.576 1.00 90.88 78 TRP A CA 1
ATOM 583 C C . TRP A 1 78 ? -9.460 -19.248 4.806 1.00 90.88 78 TRP A C 1
ATOM 585 O O . TRP A 1 78 ? -8.825 -18.733 3.889 1.00 90.88 78 TRP A O 1
ATOM 595 N N . THR A 1 79 ? -9.342 -18.795 6.052 1.00 91.00 79 THR A N 1
ATOM 596 C CA . THR A 1 79 ? -8.345 -17.795 6.461 1.00 91.00 79 THR A CA 1
ATOM 597 C C . THR A 1 79 ? -7.926 -18.065 7.901 1.00 91.00 79 THR A C 1
ATOM 599 O O . THR A 1 79 ? -8.772 -18.140 8.787 1.00 91.00 79 THR A O 1
ATOM 602 N N . ALA A 1 80 ? -6.622 -18.206 8.122 1.00 91.12 80 ALA A N 1
ATOM 603 C CA . ALA A 1 80 ? -6.014 -18.267 9.444 1.00 91.12 80 ALA A CA 1
ATOM 604 C C . ALA A 1 80 ? -5.699 -16.847 9.952 1.00 91.12 80 ALA A C 1
ATOM 606 O O . ALA A 1 80 ? -5.549 -15.910 9.166 1.00 91.12 80 ALA A O 1
ATOM 607 N N . ILE A 1 81 ? -5.628 -16.700 11.274 1.00 86.44 81 ILE A N 1
ATOM 608 C CA . ILE A 1 81 ? -5.499 -15.422 11.987 1.00 86.44 81 ILE A CA 1
ATOM 609 C C . ILE A 1 81 ? -4.154 -15.404 12.736 1.00 86.44 81 ILE A C 1
ATOM 611 O O . ILE A 1 81 ? -3.763 -16.421 13.302 1.00 86.44 81 ILE A O 1
ATOM 615 N N . GLU A 1 82 ? -3.464 -14.261 12.740 1.00 83.44 82 GLU A N 1
ATOM 616 C CA . GLU A 1 82 ? -2.290 -13.942 13.570 1.00 83.44 82 GLU A CA 1
ATOM 617 C C . GLU A 1 82 ? -2.736 -13.079 14.765 1.00 83.44 82 GLU A C 1
ATOM 619 O O . GLU A 1 82 ? -2.707 -11.848 14.704 1.00 83.44 82 GLU A O 1
ATOM 624 N N . MET A 1 83 ? -3.214 -13.689 15.853 1.00 76.75 83 MET A N 1
ATOM 625 C CA . MET A 1 83 ? -3.764 -12.947 16.998 1.00 76.75 83 MET A CA 1
ATOM 626 C C . MET A 1 83 ? -3.678 -13.749 18.300 1.00 76.75 83 MET A C 1
ATOM 628 O O . MET A 1 83 ? -3.889 -14.958 18.318 1.00 76.75 83 MET A O 1
ATOM 632 N N . ALA A 1 84 ? -3.390 -13.066 19.411 1.00 70.75 84 ALA A N 1
ATOM 633 C CA . ALA A 1 84 ? -3.480 -13.667 20.741 1.00 70.75 84 ALA A CA 1
ATOM 634 C C . ALA A 1 84 ? -4.943 -13.807 21.152 1.00 70.75 84 ALA A C 1
ATOM 636 O O . ALA A 1 84 ? -5.709 -12.852 20.984 1.00 70.75 84 ALA A O 1
ATOM 637 N N . ASP A 1 85 ? -5.309 -14.945 21.737 1.00 67.19 85 ASP A N 1
ATOM 638 C CA . ASP A 1 85 ? -6.625 -15.053 22.345 1.00 67.19 85 ASP A CA 1
ATOM 639 C C . ASP A 1 85 ? -6.645 -14.222 23.637 1.00 67.19 85 ASP A C 1
ATOM 641 O O . ASP A 1 85 ? -5.840 -14.411 24.550 1.00 67.19 85 ASP A O 1
ATOM 645 N N . GLY A 1 86 ? -7.501 -13.204 23.656 1.00 56.94 86 GLY A N 1
ATOM 646 C CA . GLY A 1 86 ? -7.634 -12.273 24.774 1.00 56.94 86 GLY A CA 1
ATOM 647 C C . GLY A 1 86 ? -8.978 -12.359 25.482 1.00 56.94 86 GLY A C 1
ATOM 648 O O . GLY A 1 86 ? -9.257 -11.511 26.328 1.00 56.94 86 GLY A O 1
ATOM 649 N N . VAL A 1 87 ? -9.806 -13.350 25.141 1.00 56.56 87 VAL A N 1
ATOM 650 C CA . VAL A 1 87 ? -11.050 -13.649 25.854 1.00 56.56 87 VAL A CA 1
ATOM 651 C C . VAL A 1 87 ? -10.862 -14.875 26.756 1.00 56.56 87 VAL A C 1
ATOM 653 O O . VAL A 1 87 ? -9.833 -15.545 26.730 1.00 56.56 87 VAL A O 1
ATOM 656 N N . ASN A 1 88 ? -11.824 -15.127 27.648 1.00 55.59 88 ASN A N 1
ATOM 657 C CA . ASN A 1 88 ? -11.914 -16.335 28.485 1.00 55.59 88 ASN A CA 1
ATOM 658 C C . ASN A 1 88 ? -10.699 -16.691 29.377 1.00 55.59 88 ASN A C 1
ATOM 660 O O . ASN A 1 88 ? -10.693 -17.770 29.966 1.00 55.59 88 ASN A O 1
ATOM 664 N N . ALA A 1 89 ? -9.695 -15.817 29.527 1.00 54.03 89 ALA A N 1
ATOM 665 C CA . ALA A 1 89 ? -8.390 -16.139 30.132 1.00 54.03 89 ALA A CA 1
ATOM 666 C C . ALA A 1 89 ? -7.680 -17.335 29.454 1.00 54.03 89 ALA A C 1
ATOM 668 O O . ALA A 1 89 ? -7.061 -18.180 30.117 1.00 54.03 89 ALA A O 1
ATOM 669 N N . ALA A 1 90 ? -7.815 -17.377 28.127 1.00 60.53 90 ALA A N 1
ATOM 670 C CA . ALA A 1 90 ? -7.055 -18.197 27.198 1.00 60.53 90 ALA A CA 1
ATOM 671 C C . ALA A 1 90 ? -5.538 -17.924 27.286 1.00 60.53 90 ALA A C 1
ATOM 673 O O . ALA A 1 90 ? -5.106 -16.843 27.705 1.00 60.53 90 ALA A O 1
ATOM 674 N N . LEU A 1 91 ? -4.723 -18.918 26.925 1.00 58.31 91 LEU A N 1
ATOM 675 C CA . LEU A 1 91 ? -3.256 -18.882 27.018 1.00 58.31 91 LEU A CA 1
ATOM 676 C C . LEU A 1 91 ? -2.563 -18.941 25.641 1.00 58.31 91 LEU A C 1
ATOM 678 O O . LEU A 1 91 ? -1.339 -18.843 25.544 1.00 58.31 91 LEU A O 1
ATOM 682 N N . GLU A 1 92 ? -3.330 -19.093 24.568 1.00 66.44 92 GLU A N 1
ATOM 683 C CA . GLU A 1 92 ? -2.862 -19.388 23.220 1.00 66.44 92 GLU A CA 1
ATOM 684 C C . GLU A 1 92 ? -2.656 -18.166 22.300 1.00 66.44 92 GLU A C 1
ATOM 686 O O . GLU A 1 92 ? -3.070 -17.031 22.553 1.00 66.44 92 GLU A O 1
ATOM 691 N N . TYR A 1 93 ? -1.979 -18.435 21.183 1.00 72.88 93 TYR A N 1
ATOM 692 C CA . TYR A 1 93 ? -1.808 -17.529 20.053 1.00 72.88 93 TYR A CA 1
ATOM 693 C C . TYR A 1 93 ? -2.183 -18.266 18.777 1.00 72.88 93 TYR A C 1
ATOM 695 O O . TYR A 1 93 ? -1.636 -19.335 18.495 1.00 72.88 93 TYR A O 1
ATOM 703 N N . TYR A 1 94 ? -3.088 -17.683 18.003 1.00 78.56 94 TYR A N 1
ATOM 704 C CA . TYR A 1 94 ? -3.379 -18.141 16.656 1.00 78.56 94 TYR A CA 1
ATOM 705 C C . TYR A 1 94 ? -2.326 -17.575 15.712 1.00 78.56 94 TYR A C 1
ATOM 707 O O . TYR A 1 94 ? -2.003 -16.390 15.778 1.00 78.56 94 TYR A O 1
ATOM 715 N N . SER A 1 95 ? -1.785 -18.441 14.857 1.00 81.06 95 SER A N 1
ATOM 716 C CA . SER A 1 95 ? -0.819 -18.076 13.828 1.00 81.06 95 SER A CA 1
ATOM 717 C C . SER A 1 95 ? -1.057 -18.897 12.569 1.00 81.06 95 SER A C 1
ATOM 719 O O . SER A 1 95 ? -1.337 -20.097 12.641 1.00 81.06 95 SER A O 1
ATOM 721 N N . VAL A 1 96 ? -0.867 -18.280 11.403 1.00 83.81 96 VAL A N 1
ATOM 722 C CA . VAL A 1 96 ? -0.950 -18.932 10.091 1.00 83.81 96 VAL A CA 1
ATOM 723 C C . VAL A 1 96 ? 0.056 -20.086 10.007 1.00 83.81 96 VAL A C 1
ATOM 725 O O . VAL A 1 96 ? -0.241 -21.121 9.411 1.00 83.81 96 VAL A O 1
ATOM 728 N N . ASN A 1 97 ? 1.219 -19.962 10.663 1.00 82.69 97 ASN A N 1
ATOM 729 C CA . ASN A 1 97 ? 2.271 -20.989 10.655 1.00 82.69 97 ASN A CA 1
ATOM 730 C C . ASN A 1 97 ? 1.949 -22.260 11.475 1.00 82.69 97 ASN A C 1
ATOM 732 O O . ASN A 1 97 ? 2.683 -23.247 11.375 1.00 82.69 97 ASN A O 1
ATOM 736 N N . MET A 1 98 ? 0.863 -22.247 12.256 1.00 84.94 98 MET A N 1
ATOM 737 C CA . MET A 1 98 ? 0.353 -23.409 12.992 1.00 84.94 98 MET A CA 1
ATOM 738 C C . MET A 1 98 ? -0.725 -24.170 12.208 1.00 84.94 98 MET A C 1
ATOM 740 O O . MET A 1 98 ? -1.328 -25.095 12.744 1.00 84.94 98 MET A O 1
ATOM 744 N N . THR A 1 99 ? -0.973 -23.816 10.945 1.00 89.31 99 THR A N 1
ATOM 745 C CA . THR A 1 99 ? -1.944 -24.499 10.080 1.00 89.31 99 THR A CA 1
ATOM 746 C C . THR A 1 99 ? -1.274 -25.019 8.814 1.00 89.31 99 THR A C 1
ATOM 748 O O . THR A 1 99 ? -0.530 -24.293 8.157 1.00 89.31 99 THR A O 1
ATOM 751 N N . GLU A 1 100 ? -1.531 -26.276 8.456 1.00 91.56 100 GLU A N 1
ATOM 752 C CA . GLU A 1 100 ? -1.005 -26.885 7.231 1.00 91.56 100 GLU A CA 1
ATOM 753 C C . GLU A 1 100 ? -2.011 -27.848 6.593 1.00 91.56 100 GLU A C 1
ATOM 755 O O . GLU A 1 100 ? -2.880 -28.406 7.263 1.00 91.56 100 GLU A O 1
ATOM 760 N N . THR A 1 101 ? -1.857 -28.094 5.292 1.00 94.69 101 THR A N 1
ATOM 761 C CA . THR A 1 101 ? -2.390 -29.301 4.648 1.00 94.69 101 THR A CA 1
ATOM 762 C C . THR A 1 101 ? -1.244 -30.213 4.248 1.00 94.69 101 THR A C 1
ATOM 764 O 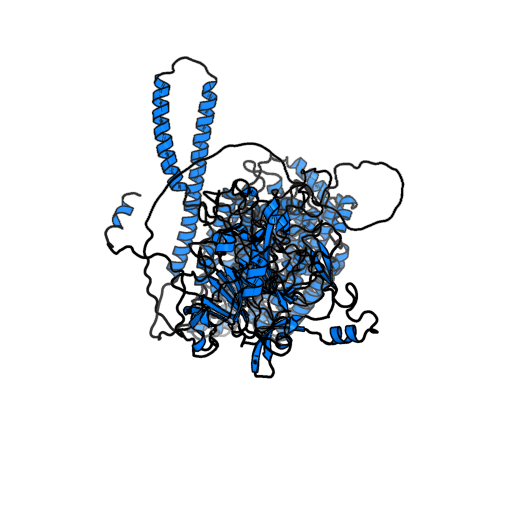O . THR A 1 101 ? -0.235 -29.759 3.704 1.00 94.69 101 THR A O 1
ATOM 767 N N . VAL A 1 102 ? -1.392 -31.510 4.502 1.00 94.06 102 VAL A N 1
ATOM 768 C CA . VAL A 1 102 ? -0.346 -32.521 4.296 1.00 94.06 102 VAL A CA 1
ATOM 769 C C . VAL A 1 102 ? -0.952 -33.847 3.861 1.00 94.06 102 VAL A C 1
ATOM 771 O O . VAL A 1 102 ? -2.103 -34.138 4.167 1.00 94.06 102 VAL A O 1
ATOM 774 N N . THR A 1 103 ? -0.167 -34.669 3.172 1.00 93.31 103 THR A N 1
ATOM 775 C CA . THR A 1 103 ? -0.540 -36.050 2.846 1.00 93.31 103 THR A CA 1
ATOM 776 C C . THR A 1 103 ? -0.061 -36.981 3.964 1.00 93.31 103 THR A C 1
ATOM 778 O O . THR A 1 103 ? 1.116 -36.954 4.326 1.00 93.31 103 THR A O 1
ATOM 781 N N . GLU A 1 104 ? -0.957 -37.782 4.545 1.00 87.06 104 GLU A N 1
ATOM 782 C CA . GLU A 1 104 ? -0.610 -38.807 5.535 1.00 87.06 104 GLU A CA 1
ATOM 783 C C . GLU A 1 104 ? 0.052 -40.029 4.865 1.00 87.06 104 GLU A C 1
ATOM 785 O O . GLU A 1 104 ? 0.052 -40.179 3.643 1.00 87.06 104 GLU A O 1
ATOM 790 N N . ALA A 1 105 ? 0.628 -40.932 5.666 1.00 85.44 105 ALA A N 1
ATOM 791 C CA . ALA A 1 105 ? 1.339 -42.113 5.161 1.00 85.44 105 ALA A CA 1
ATOM 792 C C . ALA A 1 105 ? 0.442 -43.118 4.402 1.00 85.44 105 ALA A C 1
ATOM 794 O O . ALA A 1 105 ? 0.957 -43.956 3.667 1.00 85.44 105 ALA A O 1
ATOM 795 N N . ASP A 1 106 ? -0.881 -43.030 4.568 1.00 84.62 106 ASP A N 1
ATOM 796 C CA . ASP A 1 106 ? -1.884 -43.812 3.833 1.00 84.62 106 ASP A CA 1
ATOM 797 C C . ASP A 1 106 ? -2.329 -43.153 2.509 1.00 84.62 106 ASP A C 1
ATOM 799 O O . ASP A 1 106 ? -3.132 -43.725 1.772 1.00 84.62 106 ASP A O 1
ATOM 803 N N . GLY A 1 107 ? -1.797 -41.969 2.186 1.00 82.31 107 GLY A N 1
ATOM 804 C CA . GLY A 1 107 ? -2.097 -41.223 0.966 1.00 82.31 107 GLY A CA 1
ATOM 805 C C . GLY A 1 107 ? -3.266 -40.237 1.065 1.00 82.31 107 GLY A C 1
ATOM 806 O O . GLY A 1 107 ? -3.489 -39.509 0.098 1.00 82.31 107 GLY A O 1
ATOM 807 N N . ARG A 1 108 ? -3.992 -40.157 2.191 1.00 86.69 108 ARG A N 1
ATOM 808 C CA . ARG A 1 108 ? -5.049 -39.143 2.382 1.00 86.69 108 ARG A CA 1
ATOM 809 C C . ARG A 1 108 ? -4.441 -37.759 2.591 1.00 86.69 108 ARG A C 1
ATOM 811 O O . ARG A 1 108 ? -3.474 -37.622 3.340 1.00 86.69 108 ARG A O 1
ATOM 818 N N . GLY A 1 109 ? -4.997 -36.725 1.963 1.00 90.06 109 GLY A N 1
ATOM 819 C CA . GLY A 1 109 ? -4.687 -35.350 2.351 1.00 90.06 109 GLY A CA 1
ATOM 820 C C . GLY A 1 109 ? -5.549 -34.919 3.531 1.00 90.06 109 GLY A C 1
ATOM 821 O O . GLY A 1 109 ? -6.726 -35.246 3.586 1.00 90.06 109 GLY A O 1
ATOM 822 N N . VAL A 1 110 ? -4.950 -34.213 4.484 1.00 93.44 110 VAL A N 1
ATOM 823 C CA . VAL A 1 110 ? -5.619 -33.749 5.703 1.00 93.44 110 VAL A CA 1
ATOM 824 C C . VAL A 1 110 ? -5.191 -32.326 6.024 1.00 93.44 110 VAL A C 1
ATOM 826 O O . VAL A 1 110 ? -4.035 -31.947 5.805 1.00 93.44 110 VAL A O 1
ATOM 829 N N . PHE A 1 111 ? -6.105 -31.545 6.590 1.00 94.88 111 PHE A N 1
ATOM 830 C CA . PHE A 1 111 ? -5.763 -30.301 7.269 1.00 94.88 111 PHE A CA 1
ATOM 831 C C . PHE A 1 111 ? -5.357 -30.597 8.711 1.00 94.88 111 PHE A C 1
ATOM 833 O O . PHE A 1 111 ? -5.947 -31.458 9.370 1.00 94.88 111 PHE A O 1
ATOM 840 N N . ARG A 1 112 ? -4.339 -29.894 9.207 1.00 91.50 112 ARG A N 1
ATOM 841 C CA . ARG A 1 112 ? -3.867 -30.018 10.585 1.00 91.50 112 ARG A CA 1
ATOM 842 C C . ARG A 1 112 ? -3.668 -28.648 11.217 1.00 91.50 112 ARG A C 1
ATOM 844 O O . ARG A 1 112 ? -2.953 -27.811 10.666 1.00 91.50 112 ARG A O 1
ATOM 851 N N . ILE A 1 113 ? -4.223 -28.475 12.414 1.00 90.38 113 ILE A N 1
ATOM 852 C CA . ILE A 1 113 ? -3.755 -27.458 13.359 1.00 90.38 113 ILE A CA 1
ATOM 853 C C . ILE A 1 113 ? -2.642 -28.106 14.175 1.00 90.38 113 ILE A C 1
ATOM 855 O O . ILE A 1 113 ? -2.853 -29.148 14.801 1.00 90.38 113 ILE A O 1
ATOM 859 N N . ILE A 1 114 ? -1.448 -27.526 14.110 1.00 85.50 114 ILE A N 1
ATOM 860 C CA . ILE A 1 114 ? -0.243 -28.022 14.766 1.00 85.50 114 ILE A CA 1
ATOM 861 C C . ILE A 1 114 ? -0.086 -27.334 16.112 1.00 85.50 114 ILE A C 1
ATOM 863 O O . ILE A 1 114 ? -0.177 -26.115 16.235 1.00 85.50 114 ILE A O 1
ATOM 867 N N . THR A 1 115 ? 0.267 -28.124 17.107 1.00 78.88 115 THR A N 1
ATOM 868 C CA . THR A 1 115 ? 0.541 -27.664 18.453 1.00 78.88 115 THR A CA 1
ATOM 869 C C . THR A 1 115 ? 1.956 -28.068 18.856 1.00 78.88 115 THR A C 1
ATOM 871 O O . THR A 1 115 ? 2.294 -29.248 18.803 1.00 78.88 115 THR A O 1
ATOM 874 N N . LYS A 1 116 ? 2.792 -27.118 19.291 1.00 72.62 116 LYS A N 1
ATOM 875 C CA . LYS A 1 116 ? 4.226 -27.336 19.583 1.00 72.62 116 LYS A CA 1
ATOM 876 C C . LYS A 1 116 ? 4.575 -26.955 21.028 1.00 72.62 116 LYS A C 1
ATOM 878 O O . LYS A 1 116 ? 3.821 -26.239 21.671 1.00 72.62 116 LYS A O 1
ATOM 883 N N . LEU A 1 117 ? 5.719 -27.423 21.536 1.00 66.12 117 LEU A N 1
ATOM 884 C CA . LEU A 1 117 ? 6.257 -27.016 22.851 1.00 66.12 117 LEU A CA 1
ATOM 885 C C . LEU A 1 117 ? 7.296 -25.887 22.777 1.00 66.12 117 LEU A C 1
ATOM 887 O O . LEU A 1 117 ? 7.770 -25.430 23.819 1.00 66.12 117 LEU A O 1
ATOM 891 N N . ASP A 1 118 ? 7.690 -25.483 21.572 1.00 54.47 118 ASP A N 1
ATOM 892 C CA . ASP A 1 118 ? 8.826 -24.589 21.373 1.00 54.47 118 ASP A CA 1
ATOM 893 C C . ASP A 1 118 ? 8.487 -23.138 21.733 1.00 54.47 118 ASP A C 1
ATOM 895 O O . ASP A 1 118 ? 7.465 -22.598 21.317 1.00 54.47 118 ASP A O 1
ATOM 899 N N . ASP A 1 119 ? 9.389 -22.536 22.509 1.00 52.84 119 ASP A N 1
ATOM 900 C CA . ASP A 1 119 ? 9.371 -21.161 23.015 1.00 52.84 119 ASP A CA 1
ATOM 901 C C . ASP A 1 119 ? 8.014 -20.685 23.568 1.00 52.84 119 ASP A C 1
ATOM 903 O O . ASP A 1 119 ? 7.341 -19.807 23.028 1.00 52.84 119 ASP A O 1
ATOM 907 N N . ILE A 1 120 ? 7.638 -21.244 24.726 1.00 53.22 120 ILE A N 1
ATOM 908 C CA . ILE A 1 120 ? 6.411 -20.888 25.456 1.00 53.22 120 ILE A CA 1
ATOM 909 C C . ILE A 1 120 ? 6.263 -19.386 25.756 1.00 53.22 120 ILE A C 1
ATOM 911 O O . ILE A 1 120 ? 5.181 -18.993 26.161 1.00 53.22 120 ILE A O 1
ATOM 915 N N . SER A 1 121 ? 7.296 -18.545 25.604 1.00 51.34 121 SER A N 1
ATOM 916 C CA . SER A 1 121 ? 7.265 -17.113 25.931 1.00 51.34 121 SER A CA 1
ATOM 917 C C . SER A 1 121 ? 7.352 -16.232 24.686 1.00 51.34 121 SER A C 1
ATOM 919 O O . SER A 1 121 ? 8.418 -16.020 24.114 1.00 51.34 121 SER A O 1
ATOM 921 N N . PHE A 1 122 ? 6.227 -15.638 24.303 1.00 48.97 122 PHE A N 1
ATOM 922 C CA . PHE A 1 122 ? 6.088 -14.840 23.086 1.00 48.97 122 PHE A CA 1
ATOM 923 C C . PHE A 1 122 ? 5.518 -13.460 23.436 1.00 48.97 122 PHE A C 1
ATOM 925 O O . PHE A 1 122 ? 4.674 -13.292 24.323 1.00 48.97 122 PHE A O 1
ATOM 932 N N . ARG A 1 123 ? 6.050 -12.423 22.778 1.00 51.12 123 ARG A N 1
ATOM 933 C CA . ARG A 1 123 ? 5.776 -11.022 23.118 1.00 51.12 123 ARG A CA 1
ATOM 934 C C . ARG A 1 123 ? 4.610 -10.478 22.291 1.00 51.12 123 ARG A C 1
ATOM 936 O O . ARG A 1 123 ? 4.829 -9.853 21.256 1.00 51.12 123 ARG A O 1
ATOM 943 N N . VAL A 1 124 ? 3.385 -10.669 22.770 1.00 41.81 124 VAL A N 1
ATOM 944 C CA . VAL A 1 124 ? 2.153 -10.230 22.089 1.00 41.81 124 VAL A CA 1
ATOM 945 C C . VAL A 1 124 ? 1.693 -8.854 22.524 1.00 41.81 124 VAL A C 1
ATOM 947 O O . VAL A 1 124 ? 1.813 -8.485 23.692 1.00 41.81 124 VAL A O 1
ATOM 950 N N . TYR A 1 125 ? 1.142 -8.092 21.581 1.00 46.34 125 TYR A N 1
ATOM 951 C CA . TYR A 1 125 ? 0.476 -6.829 21.869 1.00 46.34 125 TYR A CA 1
ATOM 952 C C . TYR A 1 125 ? -0.894 -7.111 22.498 1.00 46.34 125 TYR A C 1
ATOM 954 O O . TYR A 1 125 ? -1.865 -7.377 21.797 1.00 46.34 125 TYR A O 1
ATOM 962 N N . ASN A 1 126 ? -0.973 -7.082 23.830 1.00 49.50 126 ASN A N 1
ATOM 963 C CA . ASN A 1 126 ? -2.241 -7.254 24.523 1.00 49.50 126 ASN A CA 1
ATOM 964 C C . ASN A 1 126 ? -3.011 -5.924 24.502 1.00 49.50 126 ASN A C 1
ATOM 966 O O . ASN A 1 126 ? -2.671 -4.984 25.229 1.00 49.50 126 ASN A O 1
ATOM 970 N N . GLN A 1 127 ? -4.054 -5.865 23.672 1.00 40.84 127 GLN A N 1
ATOM 971 C CA . GLN A 1 127 ? -4.934 -4.701 23.545 1.00 40.84 127 GLN A CA 1
ATOM 972 C C . GLN A 1 127 ? -5.878 -4.484 24.744 1.00 40.84 127 GLN A C 1
ATOM 974 O O . GLN A 1 127 ? -6.438 -3.401 24.886 1.00 40.84 127 GLN A O 1
ATOM 979 N N . TYR A 1 128 ? -6.009 -5.487 25.617 1.00 43.31 128 TYR A N 1
ATOM 980 C CA . TYR A 1 128 ? -6.842 -5.488 26.827 1.00 43.31 128 TYR A CA 1
ATOM 981 C C . TYR A 1 128 ? -6.057 -5.133 28.096 1.00 43.31 128 TYR A C 1
ATOM 983 O O . TYR A 1 128 ? -6.633 -4.878 29.153 1.00 43.31 128 TYR A O 1
ATOM 991 N N . LYS A 1 129 ? -4.725 -5.078 27.997 1.00 42.66 129 LYS A N 1
ATOM 992 C CA . LYS A 1 129 ? -3.870 -4.473 29.018 1.00 42.66 129 LYS A CA 1
ATOM 993 C C . LYS A 1 129 ? -4.190 -2.981 29.114 1.00 42.66 129 LYS A C 1
ATOM 995 O O . LYS A 1 129 ? -4.502 -2.362 28.101 1.00 42.66 129 LYS A O 1
ATOM 1000 N N . ASN A 1 130 ? -4.075 -2.383 30.298 1.00 40.03 130 ASN A N 1
ATOM 1001 C CA . ASN A 1 130 ? -4.261 -0.942 30.463 1.00 40.03 130 ASN A CA 1
ATOM 1002 C C . ASN A 1 130 ? -2.977 -0.311 31.047 1.00 40.03 130 ASN A C 1
ATOM 1004 O O . ASN A 1 130 ? -2.671 -0.575 32.209 1.00 40.03 130 ASN A O 1
ATOM 1008 N N . PRO A 1 131 ? -2.192 0.459 30.263 1.00 37.09 131 PRO A N 1
ATOM 1009 C CA . PRO A 1 131 ? -2.397 0.775 28.846 1.00 37.09 131 PRO A CA 1
ATOM 1010 C C . PRO A 1 131 ? -2.142 -0.426 27.900 1.00 37.09 131 PRO A C 1
ATOM 1012 O O . PRO A 1 131 ? -1.315 -1.289 28.219 1.00 37.09 131 PRO A O 1
ATOM 1015 N N . PRO A 1 132 ? -2.794 -0.457 26.717 1.00 42.06 132 PRO A N 1
ATOM 1016 C CA . PRO A 1 132 ? -2.574 -1.467 25.681 1.00 42.06 132 PRO A CA 1
ATOM 1017 C C . PRO A 1 132 ? -1.105 -1.573 25.288 1.00 42.06 132 PRO A C 1
ATOM 1019 O O . PRO A 1 132 ? -0.459 -0.573 24.960 1.00 42.06 132 PRO A O 1
ATOM 1022 N N . GLY A 1 133 ? -0.552 -2.782 25.320 1.00 42.03 133 GLY A N 1
ATOM 1023 C CA . GLY A 1 133 ? 0.888 -2.928 25.196 1.00 42.03 133 GLY A CA 1
ATOM 1024 C C . GLY A 1 133 ? 1.381 -4.360 25.188 1.00 42.03 133 GLY A C 1
ATOM 1025 O O . GLY A 1 133 ? 0.686 -5.305 25.554 1.00 42.03 133 GLY A O 1
ATOM 1026 N N . PHE A 1 134 ? 2.641 -4.508 24.793 1.00 47.84 134 PHE A N 1
ATOM 1027 C CA . PHE A 1 134 ? 3.276 -5.812 24.737 1.00 47.84 134 PHE A CA 1
ATOM 1028 C C . PHE A 1 134 ? 3.364 -6.468 26.126 1.00 47.84 134 PHE A C 1
ATOM 1030 O O . PHE A 1 134 ? 3.851 -5.862 27.088 1.00 47.84 134 PHE A O 1
ATOM 1037 N N . GLN A 1 135 ? 2.935 -7.723 26.221 1.00 48.78 135 GLN A N 1
ATOM 1038 C CA . GLN A 1 135 ? 3.195 -8.619 27.347 1.00 48.78 135 GLN A CA 1
ATOM 1039 C C . GLN A 1 135 ? 3.932 -9.865 26.853 1.00 48.78 135 GLN A C 1
ATOM 1041 O O . GLN A 1 135 ? 3.817 -10.220 25.684 1.00 48.78 135 GLN A O 1
ATOM 1046 N N . GLN A 1 136 ? 4.680 -10.526 27.735 1.00 51.03 136 GLN A N 1
ATOM 1047 C CA . GLN A 1 136 ? 4.977 -11.943 27.532 1.00 51.03 136 GLN A CA 1
ATOM 1048 C C . GLN A 1 136 ? 3.718 -12.717 27.923 1.00 51.03 136 GLN A C 1
ATOM 1050 O O . GLN A 1 136 ? 3.296 -12.637 29.077 1.00 51.03 136 GLN A O 1
ATOM 1055 N N . SER A 1 137 ? 3.106 -13.398 26.959 1.00 48.69 137 SER A N 1
ATOM 1056 C CA . SER A 1 137 ? 2.125 -14.453 27.231 1.00 48.69 137 SER A CA 1
ATOM 1057 C C . SER A 1 137 ? 2.854 -15.794 27.314 1.00 48.69 137 SER A C 1
ATOM 1059 O O . SER A 1 137 ? 3.963 -15.916 26.785 1.00 48.69 137 SER A O 1
ATOM 1061 N N . ILE A 1 138 ? 2.248 -16.777 27.989 1.00 49.03 138 ILE A N 1
ATOM 1062 C CA . ILE A 1 138 ? 2.800 -18.133 28.096 1.00 49.03 138 ILE A CA 1
ATOM 1063 C C . ILE A 1 138 ? 1.882 -19.126 27.381 1.00 49.03 138 ILE A C 1
ATOM 1065 O O . ILE A 1 138 ? 0.724 -19.240 27.765 1.00 49.03 138 ILE A O 1
ATOM 1069 N N . TYR A 1 139 ? 2.405 -19.821 26.367 1.00 44.88 139 TYR A N 1
ATOM 1070 C CA . TYR A 1 139 ? 1.637 -20.673 25.453 1.00 44.88 139 TYR A CA 1
ATOM 1071 C C . TYR A 1 139 ? 1.497 -22.068 26.036 1.00 44.88 139 TYR A C 1
ATOM 1073 O O . TYR A 1 139 ? 2.504 -22.684 26.398 1.00 44.88 139 TYR A O 1
ATOM 1081 N N . TYR A 1 140 ? 0.267 -22.579 26.077 1.00 51.84 140 TYR A N 1
ATOM 1082 C CA . TYR A 1 140 ? -0.006 -23.932 26.539 1.00 51.84 140 TYR A CA 1
ATOM 1083 C C . TYR A 1 140 ? -1.156 -24.609 25.781 1.00 51.84 140 TYR A C 1
ATOM 1085 O O . TYR A 1 140 ? -2.140 -23.937 25.489 1.00 51.84 140 TYR A O 1
ATOM 1093 N N . PRO A 1 141 ? -1.072 -25.924 25.500 1.00 51.66 141 PRO A N 1
ATOM 1094 C CA . PRO A 1 141 ? -2.107 -26.635 24.729 1.00 51.66 141 PRO A CA 1
ATOM 1095 C C . PRO A 1 141 ? -2.788 -27.797 25.488 1.00 51.66 141 PRO A C 1
ATOM 1097 O O . PRO A 1 141 ? -2.229 -28.285 26.469 1.00 51.66 141 PRO A O 1
ATOM 1100 N N . THR A 1 142 ? -3.950 -28.349 25.099 1.00 58.75 142 THR A N 1
ATOM 1101 C CA . THR A 1 142 ? -4.900 -28.084 23.985 1.00 58.75 142 THR A CA 1
ATOM 1102 C C . THR A 1 142 ? -6.347 -28.378 24.418 1.00 58.75 142 THR A C 1
ATOM 1104 O O . THR A 1 142 ? -6.576 -29.309 25.189 1.00 58.75 142 THR A O 1
ATOM 1107 N N . TRP A 1 143 ? -7.303 -27.732 23.756 1.00 65.81 143 TRP A N 1
ATOM 1108 C CA . TRP A 1 143 ? -8.748 -27.962 23.750 1.00 65.81 143 TRP A CA 1
ATOM 1109 C C . TRP A 1 143 ? -9.207 -27.851 22.286 1.00 65.81 143 TRP A C 1
ATOM 1111 O O . TRP A 1 143 ? -9.111 -26.758 21.726 1.00 65.81 143 TRP A O 1
ATOM 1121 N N . PRO A 1 144 ? -9.600 -28.938 21.599 1.00 80.50 144 PRO A N 1
ATOM 1122 C CA . PRO A 1 144 ? -10.023 -28.857 20.202 1.00 80.50 144 PRO A CA 1
ATOM 1123 C C . PRO A 1 144 ? -11.409 -28.212 20.097 1.00 80.50 144 PRO A C 1
ATOM 1125 O O . PRO A 1 144 ? -12.332 -28.642 20.790 1.00 80.50 144 PRO A O 1
ATOM 1128 N N . GLY A 1 145 ? -11.536 -27.219 19.219 1.00 85.06 145 GLY A N 1
ATOM 1129 C CA . GLY A 1 145 ? -12.772 -26.488 18.959 1.00 85.06 145 GLY A CA 1
ATOM 1130 C C . GLY A 1 145 ? -13.158 -26.514 17.482 1.00 85.06 145 GLY A C 1
ATOM 1131 O O . GLY A 1 145 ? -12.302 -26.361 16.604 1.00 85.06 145 GLY A O 1
ATOM 1132 N N . VAL A 1 146 ? -14.442 -26.736 17.199 1.00 90.75 146 VAL A N 1
ATOM 1133 C CA . VAL A 1 146 ? -15.075 -26.592 15.881 1.00 90.75 146 VAL A CA 1
ATOM 1134 C C . VAL A 1 146 ? -16.469 -26.011 16.090 1.00 90.75 146 VAL A C 1
ATOM 1136 O O . VAL A 1 146 ? -17.343 -26.660 16.666 1.00 90.75 146 VAL A O 1
ATOM 1139 N N . TRP A 1 147 ? -16.692 -24.798 15.596 1.00 92.12 147 TRP A N 1
ATOM 1140 C CA . TRP A 1 147 ? -17.878 -24.008 15.918 1.00 92.12 147 TRP A CA 1
ATOM 1141 C C . TRP A 1 147 ? -18.281 -23.069 14.776 1.00 92.12 147 TRP A C 1
ATOM 1143 O O . TRP A 1 147 ? -17.595 -22.937 13.758 1.00 92.12 147 TRP A O 1
ATOM 1153 N N . LEU A 1 148 ? -19.455 -22.465 14.924 1.00 94.56 148 LEU A N 1
ATOM 1154 C CA . LEU A 1 148 ? -20.069 -21.536 13.984 1.00 94.56 148 LEU A CA 1
ATOM 1155 C C . LEU A 1 148 ? -20.354 -20.211 14.688 1.00 94.56 148 LEU A C 1
ATOM 1157 O O . LEU A 1 148 ? -20.899 -20.218 15.787 1.00 94.56 148 LEU A O 1
ATOM 1161 N N . LEU A 1 149 ? -20.082 -19.087 14.023 1.00 95.19 149 LEU A N 1
ATOM 1162 C CA . LEU A 1 149 ? -20.437 -17.751 14.513 1.00 95.19 149 LEU A CA 1
ATOM 1163 C C . LEU A 1 149 ? -21.259 -16.987 13.472 1.00 95.19 149 LEU A C 1
ATOM 1165 O O . LEU A 1 149 ? -20.921 -16.990 12.286 1.00 95.19 149 LEU A O 1
ATOM 1169 N N . GLY A 1 150 ? -22.319 -16.302 13.911 1.00 95.19 150 GLY A N 1
ATOM 1170 C CA . GLY A 1 150 ? -23.073 -15.368 13.074 1.00 95.19 150 GLY A CA 1
ATOM 1171 C C . GLY A 1 150 ? -22.173 -14.241 12.558 1.00 95.19 150 GLY A C 1
ATOM 1172 O O . GLY A 1 150 ? -21.542 -13.524 13.332 1.00 95.19 150 GLY A O 1
ATOM 1173 N N . ASN A 1 151 ? -22.110 -14.071 11.240 1.00 93.69 151 ASN A N 1
ATOM 1174 C CA . ASN A 1 151 ? -21.076 -13.282 10.559 1.00 93.69 151 ASN A CA 1
ATOM 1175 C C . ASN A 1 151 ? -21.139 -11.754 10.778 1.00 93.69 151 ASN A C 1
ATOM 1177 O O . ASN A 1 151 ? -20.242 -11.033 10.338 1.00 93.69 151 ASN A O 1
ATOM 1181 N N . LEU A 1 152 ? -22.162 -11.252 11.477 1.00 95.12 152 LEU A N 1
ATOM 1182 C CA . LEU A 1 152 ? -22.179 -9.889 12.010 1.00 95.12 152 LEU A CA 1
ATOM 1183 C C . LEU A 1 152 ? -21.149 -9.687 13.132 1.00 95.12 152 LEU A C 1
ATOM 1185 O O . LEU A 1 152 ? -20.850 -8.542 13.456 1.00 95.12 152 LEU A O 1
ATOM 1189 N N . GLY A 1 153 ? -20.566 -10.748 13.690 1.00 92.62 153 GLY A N 1
ATOM 1190 C CA . GLY A 1 153 ? -19.340 -10.699 14.483 1.00 92.62 153 GLY A CA 1
ATOM 1191 C C . GLY A 1 153 ? -18.191 -11.403 13.759 1.00 92.62 153 GLY A C 1
ATOM 1192 O O . GLY A 1 153 ? -18.411 -12.351 13.009 1.00 92.62 153 GLY A O 1
ATOM 1193 N N . ARG A 1 154 ? -16.951 -10.971 14.008 1.00 92.00 154 ARG A N 1
ATOM 1194 C CA . ARG A 1 154 ? -15.737 -11.736 13.690 1.00 92.00 154 ARG A CA 1
ATOM 1195 C C . ARG A 1 154 ? -15.094 -12.174 15.003 1.00 92.00 154 ARG A C 1
ATOM 1197 O O . ARG A 1 154 ? -14.802 -11.342 15.859 1.00 92.00 154 ARG A O 1
ATOM 1204 N N . ALA A 1 155 ? -14.875 -13.475 15.165 1.00 88.00 155 ALA A N 1
ATOM 1205 C CA . ALA A 1 155 ? -14.220 -14.047 16.341 1.00 88.00 155 ALA A CA 1
ATOM 1206 C C . ALA A 1 155 ? -12.897 -13.328 16.663 1.00 88.00 155 ALA A C 1
ATOM 1208 O O . ALA A 1 155 ? -12.185 -12.904 15.752 1.00 88.00 155 ALA A O 1
ATOM 1209 N N . LEU A 1 156 ? -12.589 -13.182 17.958 1.00 83.19 156 LEU A N 1
ATOM 1210 C CA . LEU A 1 156 ? -11.462 -12.415 18.530 1.00 83.19 156 LEU A CA 1
ATOM 1211 C C . LEU A 1 156 ? -11.537 -10.882 18.355 1.00 83.19 156 LEU A C 1
ATOM 1213 O O . LEU A 1 156 ? -10.987 -10.140 19.174 1.00 83.19 156 LEU A O 1
ATOM 1217 N N . PHE A 1 157 ? -12.276 -10.379 17.365 1.00 85.06 157 PHE A N 1
ATOM 1218 C CA . PHE A 1 157 ? -12.489 -8.950 17.143 1.00 85.06 157 PHE A CA 1
ATOM 1219 C C . PHE A 1 157 ? -13.603 -8.399 18.041 1.00 85.06 157 PHE A C 1
ATOM 1221 O O . PHE A 1 157 ? -14.726 -8.147 17.595 1.00 85.06 157 PHE A O 1
ATOM 1228 N N . MET A 1 158 ? -13.274 -8.158 19.316 1.00 77.56 158 MET A N 1
ATOM 1229 C CA . MET A 1 158 ? -14.227 -7.712 20.347 1.00 77.56 158 MET A CA 1
ATOM 1230 C C . MET A 1 158 ? -15.049 -6.462 19.993 1.00 77.56 158 MET A C 1
ATOM 1232 O O . MET A 1 158 ? -16.146 -6.296 20.517 1.00 77.56 158 MET A O 1
ATOM 1236 N N . ALA A 1 159 ? -14.568 -5.586 19.107 1.00 81.19 159 ALA A N 1
ATOM 1237 C CA . ALA A 1 159 ? -15.359 -4.448 18.634 1.00 81.19 159 ALA A CA 1
ATOM 1238 C C . ALA A 1 159 ? -16.585 -4.894 17.809 1.00 81.19 159 ALA A C 1
ATOM 1240 O O . ALA A 1 159 ? -17.681 -4.385 18.034 1.00 81.19 159 ALA A O 1
ATOM 1241 N N . SER A 1 160 ? -16.416 -5.888 16.928 1.00 90.31 160 SER A N 1
ATOM 1242 C CA . SER A 1 160 ? -17.506 -6.456 16.122 1.00 90.31 160 SER A CA 1
ATOM 1243 C C . SER A 1 160 ? -18.458 -7.341 16.935 1.00 90.31 160 SER A C 1
ATOM 1245 O O . SER A 1 160 ? -19.655 -7.363 16.658 1.00 90.31 160 SER A O 1
ATOM 1247 N N . THR A 1 161 ? -17.956 -8.051 17.955 1.00 89.62 161 THR A N 1
ATOM 1248 C CA . THR A 1 161 ? -18.776 -8.955 18.780 1.00 89.62 161 THR A CA 1
ATOM 1249 C C . THR A 1 161 ? -19.454 -8.253 19.960 1.00 89.62 161 THR A C 1
ATOM 1251 O O . THR A 1 161 ? -20.482 -8.733 20.435 1.00 89.62 161 THR A O 1
ATOM 1254 N N . SER A 1 162 ? -18.958 -7.098 20.419 1.00 85.69 162 SER A N 1
ATOM 1255 C CA . SER A 1 162 ? -19.566 -6.348 21.527 1.00 85.69 162 SER A CA 1
ATOM 1256 C C . SER A 1 162 ? -21.019 -5.969 21.228 1.00 85.69 162 SER A C 1
ATOM 1258 O O . SER A 1 162 ? -21.317 -5.329 20.216 1.00 85.69 162 SER A O 1
ATOM 1260 N N . ARG A 1 163 ? -21.927 -6.385 22.126 1.00 90.38 163 ARG A N 1
ATOM 1261 C CA . ARG A 1 163 ? -23.393 -6.237 21.999 1.00 90.38 163 ARG A CA 1
ATOM 1262 C C . ARG A 1 163 ? -23.998 -6.876 20.734 1.00 90.38 163 ARG A C 1
ATOM 1264 O O . ARG A 1 163 ? -25.158 -6.628 20.411 1.00 90.38 163 ARG A O 1
ATOM 1271 N N . MET A 1 164 ? -23.229 -7.702 20.029 1.00 92.56 164 MET A N 1
ATOM 1272 C CA . MET A 1 164 ? -23.641 -8.437 18.833 1.00 92.56 164 MET A CA 1
ATOM 1273 C C . MET A 1 164 ? -23.689 -9.933 19.137 1.00 92.56 164 MET A C 1
ATOM 1275 O O . MET A 1 164 ? -24.709 -10.585 18.931 1.00 92.56 164 MET A O 1
ATOM 1279 N N . TRP A 1 165 ? -22.613 -10.462 19.713 1.00 92.62 165 TRP A N 1
ATOM 1280 C CA . TRP A 1 165 ? -22.562 -11.799 20.283 1.00 92.62 165 TRP A CA 1
ATOM 1281 C C . TRP A 1 165 ? -23.184 -11.810 21.688 1.00 92.62 165 TRP A C 1
ATOM 1283 O O . TRP A 1 165 ? -22.929 -10.871 22.448 1.00 92.62 165 TRP A O 1
ATOM 1293 N N . PRO A 1 166 ? -23.961 -12.838 22.071 1.00 93.31 166 PRO A N 1
ATOM 1294 C CA . PRO A 1 166 ? -24.507 -13.921 21.248 1.00 93.31 166 PRO A CA 1
ATOM 1295 C C . PRO A 1 166 ? -25.987 -13.672 20.873 1.00 93.31 166 PRO A C 1
ATOM 1297 O O . PRO A 1 166 ? -26.845 -14.524 21.075 1.00 93.31 166 PRO A O 1
ATOM 1300 N N . TRP A 1 167 ? -26.365 -12.478 20.405 1.00 95.06 167 TRP A N 1
ATOM 1301 C CA . TRP A 1 167 ? -27.787 -12.112 20.289 1.00 95.06 167 TRP A CA 1
ATOM 1302 C C . TRP A 1 167 ? -28.560 -12.925 19.238 1.00 95.06 167 TRP A C 1
ATOM 1304 O O . TRP A 1 167 ? -28.153 -13.031 18.084 1.00 95.06 167 TRP A O 1
ATOM 1314 N N . SER A 1 168 ? -29.726 -13.442 19.637 1.00 93.62 168 SER A N 1
ATOM 1315 C CA . SER A 1 168 ? -30.706 -14.109 18.773 1.00 93.62 168 SER A CA 1
ATOM 1316 C C . SER A 1 168 ? -32.119 -13.681 19.189 1.00 93.62 168 SER A C 1
ATOM 1318 O O . SER A 1 168 ? -32.879 -14.407 19.833 1.00 93.62 168 SER A O 1
ATOM 1320 N N . TYR A 1 169 ? -32.441 -12.417 18.901 1.00 95.06 169 TYR A N 1
ATOM 1321 C CA . TYR A 1 169 ? -33.646 -11.749 19.390 1.00 95.06 169 TYR A CA 1
ATOM 1322 C C . TYR A 1 169 ? -34.157 -10.720 18.384 1.00 95.06 169 TYR A C 1
ATOM 1324 O O . TYR A 1 169 ? -33.370 -9.961 17.816 1.00 95.06 169 TYR A O 1
ATOM 1332 N N . ASN A 1 170 ? -35.475 -10.709 18.171 1.00 94.38 170 ASN A N 1
ATOM 1333 C CA . ASN A 1 170 ? -36.139 -9.940 17.116 1.00 94.38 170 ASN A CA 1
ATOM 1334 C C . ASN A 1 170 ? -37.507 -9.373 17.565 1.00 94.38 170 ASN A C 1
ATOM 1336 O O . ASN A 1 170 ? -38.442 -9.266 16.775 1.00 94.38 170 ASN A O 1
ATOM 1340 N N . GLU A 1 171 ? -37.646 -9.031 18.847 1.00 93.94 171 GLU A N 1
ATOM 1341 C CA . GLU A 1 171 ? -38.802 -8.290 19.370 1.00 93.94 171 GLU A CA 1
ATOM 1342 C C . GLU A 1 171 ? -38.337 -6.909 19.868 1.00 93.94 171 GLU A C 1
ATOM 1344 O O . GLU A 1 171 ? -37.215 -6.760 20.356 1.00 93.94 171 GLU A O 1
ATOM 1349 N N . CYS A 1 172 ? -39.167 -5.871 19.716 1.00 93.88 172 CYS A N 1
ATOM 1350 C CA . CYS A 1 172 ? -38.845 -4.556 20.274 1.00 93.88 172 CYS A CA 1
ATOM 1351 C C . CYS A 1 172 ? -39.186 -4.526 21.770 1.00 93.88 172 CYS A C 1
ATOM 1353 O O . CYS A 1 172 ? -40.330 -4.274 22.151 1.00 93.88 172 CYS A O 1
ATOM 1355 N N . ASP A 1 173 ? -38.175 -4.768 22.603 1.00 91.44 173 ASP A N 1
ATOM 1356 C CA . ASP A 1 173 ? -38.223 -4.567 24.050 1.00 91.44 173 ASP A CA 1
ATOM 1357 C C . ASP A 1 173 ? -37.312 -3.393 24.440 1.00 91.44 173 ASP A C 1
ATOM 1359 O O . ASP A 1 173 ? -36.086 -3.466 24.327 1.00 91.44 173 ASP A O 1
ATOM 1363 N N . ALA A 1 174 ? -37.915 -2.312 24.939 1.00 88.62 174 ALA A N 1
ATOM 1364 C CA . ALA A 1 174 ? -37.212 -1.105 25.377 1.00 88.62 174 ALA A CA 1
ATOM 1365 C C . ALA A 1 174 ? -36.233 -1.347 26.548 1.00 88.62 174 ALA A C 1
ATOM 1367 O O . ALA A 1 174 ? -35.336 -0.536 26.781 1.00 88.62 174 ALA A O 1
ATOM 1368 N N . ASN A 1 175 ? -36.373 -2.452 27.292 1.00 87.75 175 ASN A N 1
ATOM 1369 C CA . ASN A 1 175 ? -35.415 -2.830 28.333 1.00 87.75 175 ASN A CA 1
ATOM 1370 C C . ASN A 1 175 ? -34.119 -3.407 27.743 1.00 87.75 175 ASN A C 1
ATOM 1372 O O . ASN A 1 175 ? -33.062 -3.243 28.350 1.00 87.75 175 ASN A O 1
ATOM 1376 N N . LEU A 1 176 ? -34.211 -4.058 26.575 1.00 90.44 176 LEU A N 1
ATOM 1377 C CA . LEU A 1 176 ? -33.127 -4.787 25.905 1.00 90.44 176 LEU A CA 1
ATOM 1378 C C . LEU A 1 176 ? -32.517 -4.016 24.720 1.00 90.44 176 LEU A C 1
ATOM 1380 O O . LEU A 1 176 ? -31.386 -4.297 24.325 1.00 90.44 176 LEU A O 1
ATOM 1384 N N . GLU A 1 177 ? -33.219 -3.015 24.177 1.00 88.88 177 GLU A N 1
ATOM 1385 C CA . GLU A 1 177 ? -32.769 -2.147 23.073 1.00 88.88 177 GLU A CA 1
ATOM 1386 C C . GLU A 1 177 ? -31.371 -1.546 23.304 1.00 88.88 177 GLU A C 1
ATOM 1388 O O . GLU A 1 177 ? -30.550 -1.466 22.391 1.00 88.88 177 GLU A O 1
ATOM 1393 N N . LYS A 1 178 ? -31.074 -1.149 24.544 1.00 87.81 178 LYS A N 1
ATOM 1394 C CA . LYS A 1 178 ? -29.775 -0.583 24.940 1.00 87.81 178 LYS A CA 1
ATOM 1395 C C . LYS A 1 178 ? -28.645 -1.616 25.053 1.00 87.81 178 LYS A C 1
ATOM 1397 O O . LYS A 1 178 ? -27.491 -1.211 25.154 1.00 87.81 178 LYS A O 1
ATOM 1402 N N . ASP A 1 179 ? -28.964 -2.909 25.080 1.00 90.38 179 ASP A N 1
ATOM 1403 C CA . ASP A 1 179 ? -28.016 -4.004 25.299 1.00 90.38 179 ASP A CA 1
ATOM 1404 C C . ASP A 1 179 ? -27.736 -4.759 23.984 1.00 90.38 179 ASP A C 1
ATOM 1406 O O . ASP A 1 179 ? -26.576 -5.035 23.687 1.00 90.38 179 ASP A O 1
ATOM 1410 N N . GLN A 1 180 ? -28.736 -4.966 23.118 1.00 93.19 180 GLN A N 1
ATOM 1411 C CA . GLN A 1 180 ? -28.541 -5.448 21.739 1.00 93.19 180 GLN A CA 1
ATOM 1412 C C . GLN A 1 180 ? -28.004 -4.320 20.841 1.00 93.19 180 GLN A C 1
ATOM 1414 O O . GLN A 1 180 ? -28.446 -3.180 20.951 1.00 93.19 180 GLN A O 1
ATOM 1419 N N . ARG A 1 181 ? -27.039 -4.579 19.949 1.00 91.81 181 ARG A N 1
ATOM 1420 C CA . ARG A 1 181 ? -26.478 -3.538 19.057 1.00 91.81 181 ARG A CA 1
ATOM 1421 C C . ARG A 1 181 ? -27.372 -3.209 17.860 1.00 91.81 181 ARG A C 1
ATOM 1423 O O . ARG A 1 181 ? -27.411 -2.057 17.441 1.00 91.81 181 ARG A O 1
ATOM 1430 N N . ILE A 1 182 ? -28.073 -4.206 17.324 1.00 95.19 182 ILE A N 1
ATOM 1431 C CA . ILE A 1 182 ? -29.071 -4.054 16.259 1.00 95.19 182 ILE A CA 1
ATOM 1432 C C . ILE A 1 182 ? -30.402 -4.541 16.835 1.00 95.19 182 ILE A C 1
ATOM 1434 O O . ILE A 1 182 ? -30.643 -5.744 16.898 1.00 95.19 182 ILE A O 1
ATOM 1438 N N . SER A 1 183 ? -31.233 -3.617 17.315 1.00 94.69 183 SER A N 1
ATOM 1439 C CA . SER A 1 183 ? -32.512 -3.924 17.966 1.00 94.69 183 SER A CA 1
ATOM 1440 C C . SER A 1 183 ? -33.689 -3.806 16.995 1.00 94.69 183 SER A C 1
ATOM 1442 O O . SER A 1 183 ? -33.724 -2.905 16.159 1.00 94.69 183 SER A O 1
ATOM 1444 N N . ALA A 1 184 ? -34.715 -4.644 17.175 1.00 95.94 184 ALA A N 1
ATOM 1445 C CA . ALA A 1 184 ? -35.985 -4.532 16.452 1.00 95.94 184 ALA A CA 1
ATOM 1446 C C . ALA A 1 184 ? -36.773 -3.240 16.778 1.00 95.94 184 ALA A C 1
ATOM 1448 O O . ALA A 1 184 ? -37.733 -2.904 16.080 1.00 95.94 184 ALA A O 1
ATOM 1449 N N . CYS A 1 185 ? -36.383 -2.485 17.811 1.00 95.25 185 CYS A N 1
ATOM 1450 C CA . CYS A 1 185 ? -36.931 -1.148 18.044 1.00 95.25 185 CYS A CA 1
ATOM 1451 C C . CYS A 1 185 ? -36.479 -0.121 16.990 1.00 95.25 185 CYS A C 1
ATOM 1453 O O . CYS A 1 185 ? -37.207 0.841 16.732 1.00 95.25 185 CYS A O 1
ATOM 1455 N N . ASP A 1 186 ? -35.345 -0.342 16.316 1.00 93.44 186 ASP A N 1
ATOM 1456 C CA . ASP A 1 186 ? -34.837 0.590 15.313 1.00 93.44 186 ASP A CA 1
ATOM 1457 C C . ASP A 1 186 ? -35.581 0.447 13.971 1.00 93.44 186 ASP A C 1
ATOM 1459 O O . ASP A 1 186 ? -35.476 -0.553 13.255 1.00 93.44 186 ASP A O 1
ATOM 1463 N N . GLY A 1 187 ? -36.337 1.484 13.605 1.00 91.75 187 GLY A N 1
ATOM 1464 C CA . GLY A 1 187 ? -37.011 1.589 12.307 1.00 91.75 187 GLY A CA 1
ATOM 1465 C C . GLY A 1 187 ? -36.101 2.021 11.150 1.00 91.75 187 GLY A C 1
ATOM 1466 O O . GLY A 1 187 ? -36.560 2.099 10.010 1.00 91.75 187 GLY A O 1
ATOM 1467 N N . ASN A 1 188 ? -34.830 2.339 11.405 1.00 91.56 188 ASN A N 1
ATOM 1468 C CA . ASN A 1 188 ? -33.839 2.705 10.395 1.00 91.56 188 ASN A CA 1
ATOM 1469 C C . ASN A 1 188 ? -32.389 2.395 10.858 1.00 91.56 188 ASN A C 1
ATOM 1471 O O . ASN A 1 188 ? -31.575 3.321 10.954 1.00 91.56 188 ASN A O 1
ATOM 1475 N N . PRO A 1 189 ? -32.023 1.107 11.038 1.00 87.56 189 PRO A N 1
ATOM 1476 C CA . PRO A 1 189 ? -30.691 0.679 11.501 1.00 87.56 189 PRO A CA 1
ATOM 1477 C C . PRO A 1 189 ? -29.532 1.023 10.547 1.00 87.56 189 PRO A C 1
ATOM 1479 O O . PRO A 1 189 ? -28.357 0.871 10.884 1.00 87.56 189 PRO A O 1
ATOM 1482 N N . GLY A 1 190 ? -29.837 1.515 9.342 1.00 89.69 190 GLY A N 1
ATOM 1483 C CA . GLY A 1 190 ? -28.843 1.922 8.355 1.00 89.69 190 GLY A CA 1
ATOM 1484 C C . GLY A 1 190 ? -28.108 0.738 7.723 1.00 89.69 190 GLY A C 1
ATOM 1485 O O . GLY A 1 190 ? -28.527 -0.409 7.829 1.00 89.69 190 GLY A O 1
ATOM 1486 N N . PHE A 1 191 ? -27.029 1.038 6.993 1.00 92.31 191 PHE A N 1
ATOM 1487 C CA . PHE A 1 191 ? -26.094 0.047 6.434 1.00 92.31 191 PHE A CA 1
ATOM 1488 C C . PHE A 1 191 ? -26.733 -1.180 5.744 1.00 92.31 191 PHE A C 1
ATOM 1490 O O . PHE A 1 191 ? -26.213 -2.287 5.819 1.00 92.31 191 PHE A O 1
ATOM 1497 N N . GLY A 1 192 ? -27.863 -0.988 5.054 1.00 90.06 192 GLY A N 1
ATOM 1498 C CA . GLY A 1 192 ? -28.565 -2.057 4.334 1.00 90.06 192 GLY A CA 1
ATOM 1499 C C . GLY A 1 192 ? -29.329 -3.061 5.206 1.00 90.06 192 GLY A C 1
ATOM 1500 O O . GLY A 1 192 ? -29.902 -3.991 4.648 1.00 90.06 192 GLY A O 1
ATOM 1501 N N . LEU A 1 193 ? -29.362 -2.883 6.529 1.00 94.62 193 LEU A N 1
ATOM 1502 C CA . LEU A 1 193 ? -30.156 -3.704 7.442 1.00 94.62 193 LEU A CA 1
ATOM 1503 C C . LEU A 1 193 ? -31.660 -3.437 7.283 1.00 94.62 193 LEU A C 1
ATOM 1505 O O . LEU A 1 193 ? -32.080 -2.330 6.934 1.00 94.62 193 LEU A O 1
ATOM 1509 N N . ASN A 1 194 ? -32.477 -4.455 7.560 1.00 96.06 194 ASN A N 1
ATOM 1510 C CA . ASN A 1 194 ? -33.931 -4.335 7.489 1.00 96.06 194 ASN A CA 1
ATOM 1511 C C . ASN A 1 194 ? -34.475 -3.543 8.699 1.00 96.06 194 ASN A C 1
ATOM 1513 O O . ASN A 1 194 ? -34.087 -3.832 9.832 1.00 96.06 194 ASN A O 1
ATOM 1517 N N . PRO A 1 195 ? -35.397 -2.582 8.494 1.00 96.12 195 PRO A N 1
ATOM 1518 C CA . PRO A 1 195 ? -36.135 -1.928 9.574 1.00 96.12 195 PRO A CA 1
ATOM 1519 C C . PRO A 1 195 ? -36.836 -2.920 10.499 1.00 96.12 195 PRO A C 1
ATOM 1521 O O . PRO A 1 195 ? -37.429 -3.890 10.025 1.00 96.12 195 PRO A O 1
ATOM 1524 N N . HIS A 1 196 ? -36.824 -2.635 11.801 1.00 95.88 196 HIS A N 1
ATOM 1525 C CA . HIS A 1 196 ? -37.466 -3.443 12.838 1.00 95.88 196 HIS A CA 1
ATOM 1526 C C . HIS A 1 196 ? -37.035 -4.918 12.866 1.00 95.88 196 HIS A C 1
ATOM 1528 O O . HIS A 1 196 ? -37.790 -5.773 13.324 1.00 95.88 196 HIS A O 1
ATOM 1534 N N . GLN A 1 197 ? -35.817 -5.215 12.399 1.00 96.06 197 GLN A N 1
ATOM 1535 C CA . GLN A 1 197 ? -35.202 -6.530 12.527 1.00 96.06 197 GLN A CA 1
ATOM 1536 C C . GLN A 1 197 ? -34.079 -6.472 13.568 1.00 96.06 197 GLN A C 1
ATOM 1538 O O . GLN A 1 197 ? -33.034 -5.868 13.332 1.00 96.06 197 GLN A O 1
ATOM 1543 N N . GLY A 1 198 ? -34.294 -7.117 14.712 1.00 95.31 198 GLY A N 1
ATOM 1544 C CA . GLY A 1 198 ? -33.239 -7.402 15.677 1.00 95.31 198 GLY A CA 1
ATOM 1545 C C . GLY A 1 198 ? -32.282 -8.448 15.109 1.00 95.31 198 GLY A C 1
ATOM 1546 O O . GLY A 1 198 ? -32.717 -9.414 14.478 1.00 95.31 198 GLY A O 1
ATOM 1547 N N . ARG A 1 199 ? -30.978 -8.220 15.272 1.00 95.56 199 ARG A N 1
ATOM 1548 C CA . ARG A 1 199 ? -29.900 -9.027 14.677 1.00 95.56 199 ARG A CA 1
ATOM 1549 C C . ARG A 1 199 ? -28.775 -9.266 15.680 1.00 95.56 199 ARG A C 1
ATOM 1551 O O . ARG A 1 199 ? -28.694 -8.576 16.701 1.00 95.56 199 ARG A O 1
ATOM 1558 N N . GLY A 1 200 ? -27.905 -10.224 15.388 1.00 94.94 200 GLY A N 1
ATOM 1559 C CA . GLY A 1 200 ? -26.778 -10.554 16.253 1.00 94.94 200 GLY A CA 1
ATOM 1560 C C . GLY A 1 200 ? -25.754 -11.495 15.630 1.00 94.94 200 GLY A C 1
ATOM 1561 O O . GLY A 1 200 ? -25.741 -11.748 14.428 1.00 94.94 200 GLY A O 1
ATOM 1562 N N . ALA A 1 201 ? -24.876 -12.008 16.485 1.00 95.75 201 ALA A N 1
ATOM 1563 C CA . ALA A 1 201 ? -23.851 -12.990 16.161 1.00 95.75 201 ALA A CA 1
ATOM 1564 C C . ALA A 1 201 ? -23.947 -14.175 17.142 1.00 95.75 201 ALA A C 1
ATOM 1566 O O . ALA A 1 201 ? -23.103 -14.289 18.028 1.00 95.75 201 ALA A O 1
ATOM 1567 N N . PRO A 1 202 ? -25.001 -15.009 17.059 1.00 94.81 202 PRO A N 1
ATOM 1568 C CA . PRO A 1 202 ? -25.130 -16.212 17.878 1.00 94.81 202 PRO A CA 1
ATOM 1569 C C . PRO A 1 202 ? -24.054 -17.241 17.510 1.00 94.81 202 PRO A C 1
ATOM 1571 O O . PRO A 1 202 ? -23.480 -17.190 16.417 1.00 94.81 202 PRO A O 1
ATOM 1574 N N . GLU A 1 203 ? -23.810 -18.180 18.417 1.00 94.44 203 GLU A N 1
ATOM 1575 C CA . GLU A 1 203 ? -22.740 -19.177 18.324 1.00 94.44 203 GLU A CA 1
ATOM 1576 C C . GLU A 1 203 ? -23.325 -20.597 18.405 1.00 94.44 203 GLU A C 1
ATOM 1578 O O . GLU A 1 203 ? -24.339 -20.821 19.075 1.00 94.44 203 GLU A O 1
ATOM 1583 N N . ILE A 1 204 ? -22.728 -21.535 17.662 1.00 95.31 204 ILE A N 1
ATOM 1584 C CA . ILE A 1 204 ? -23.067 -22.964 17.704 1.00 95.31 204 ILE A CA 1
ATOM 1585 C C . ILE A 1 204 ? -21.776 -23.783 17.759 1.00 95.31 204 ILE A C 1
ATOM 1587 O O . ILE A 1 204 ? -21.067 -23.902 16.756 1.00 95.31 204 ILE A O 1
ATOM 1591 N N . ASP A 1 205 ? -21.517 -24.420 18.893 1.00 91.94 205 ASP A N 1
ATOM 1592 C CA . ASP A 1 205 ? -20.388 -25.328 19.075 1.00 91.94 205 ASP A CA 1
ATOM 1593 C C . ASP A 1 205 ? -20.729 -26.696 18.493 1.00 91.94 205 ASP A C 1
ATOM 1595 O O . ASP A 1 205 ? -21.554 -27.423 19.051 1.00 91.94 205 ASP A O 1
ATOM 1599 N N . ILE A 1 206 ? -20.093 -27.090 17.388 1.00 89.31 206 ILE A N 1
ATOM 1600 C CA . ILE A 1 206 ? -20.222 -28.452 16.846 1.00 89.31 206 ILE A CA 1
ATOM 1601 C C . ILE A 1 206 ? -19.473 -29.427 17.767 1.00 89.31 206 ILE A C 1
ATOM 1603 O O . ILE A 1 206 ? -19.992 -30.498 18.091 1.00 89.31 206 ILE A O 1
ATOM 1607 N N . LEU A 1 207 ? -18.278 -29.027 18.208 1.00 85.56 207 LEU A N 1
ATOM 1608 C CA . LEU A 1 207 ? -17.413 -29.743 19.139 1.00 85.56 207 LEU A CA 1
ATOM 1609 C C . LEU A 1 207 ? -16.557 -28.738 19.919 1.00 85.56 207 LEU A C 1
ATOM 1611 O O . LEU A 1 207 ? -15.799 -28.000 19.307 1.00 85.56 207 LEU A O 1
ATOM 1615 N N . GLU A 1 208 ? -16.613 -28.775 21.249 1.00 80.94 208 GLU A N 1
ATOM 1616 C CA . GLU A 1 208 ? -15.698 -28.043 22.137 1.00 80.94 208 GLU A CA 1
ATOM 1617 C C . GLU A 1 208 ? -15.145 -28.984 23.224 1.00 80.94 208 GLU A C 1
ATOM 1619 O O . GLU A 1 208 ? -15.860 -29.420 24.127 1.00 80.94 208 GLU A O 1
ATOM 1624 N N . GLY A 1 209 ? -13.875 -29.381 23.107 1.00 71.50 209 GLY A N 1
ATOM 1625 C CA . GLY A 1 209 ? -13.265 -30.461 23.890 1.00 71.50 209 GLY A CA 1
ATOM 1626 C C . GLY A 1 209 ? -12.674 -30.053 25.245 1.00 71.50 209 GLY A C 1
ATOM 1627 O O . GLY A 1 209 ? -11.463 -29.867 25.357 1.00 71.50 209 GLY A O 1
ATOM 1628 N N . GLY A 1 210 ? -13.492 -30.077 26.301 1.00 60.78 210 GLY A N 1
ATOM 1629 C CA . GLY A 1 210 ? -13.131 -29.800 27.701 1.00 60.78 210 GLY A CA 1
ATOM 1630 C C . GLY A 1 210 ? -12.242 -30.824 28.422 1.00 60.78 210 GLY A C 1
ATOM 1631 O O . GLY A 1 210 ? -12.446 -31.104 29.604 1.00 60.78 210 GLY A O 1
ATOM 1632 N N . GLY A 1 211 ? -11.279 -31.433 27.725 1.00 58.12 211 GLY A N 1
ATOM 1633 C CA . GLY A 1 211 ? -10.258 -32.349 28.259 1.00 58.12 211 GLY A CA 1
ATOM 1634 C C . GLY A 1 211 ? -10.739 -33.742 28.697 1.00 58.12 211 GLY A C 1
ATOM 1635 O O . GLY A 1 211 ? -10.030 -34.720 28.478 1.00 58.12 211 GLY A O 1
ATOM 1636 N N . ALA A 1 212 ? -11.930 -33.852 29.293 1.00 59.12 212 ALA A N 1
ATOM 1637 C CA . ALA A 1 212 ? -12.552 -35.113 29.723 1.00 59.12 212 ALA A CA 1
ATOM 1638 C C . ALA A 1 212 ? -13.900 -35.403 29.032 1.00 59.12 212 ALA A C 1
ATOM 1640 O O . ALA A 1 212 ? -14.357 -36.546 29.004 1.00 59.12 212 ALA A O 1
ATOM 1641 N N . ALA A 1 213 ? -14.526 -34.375 28.461 1.00 73.19 213 ALA A N 1
ATOM 1642 C CA . ALA A 1 213 ? -15.781 -34.440 27.724 1.00 73.19 213 ALA A CA 1
ATOM 1643 C C . ALA A 1 213 ? -15.743 -33.438 26.562 1.00 73.19 213 ALA A C 1
ATOM 1645 O O . ALA A 1 213 ? -14.974 -32.480 26.603 1.00 73.19 213 ALA A O 1
ATOM 1646 N N . ILE A 1 214 ? -16.581 -33.644 25.552 1.00 81.12 214 ILE A N 1
ATOM 1647 C CA . ILE A 1 214 ? -16.884 -32.650 24.522 1.00 81.12 214 ILE A CA 1
ATOM 1648 C C . ILE A 1 214 ? -18.223 -32.000 24.866 1.00 81.12 214 ILE A C 1
ATOM 1650 O O . ILE A 1 214 ? -19.183 -32.691 25.209 1.00 81.12 214 ILE A O 1
ATOM 1654 N N . SER A 1 215 ? -18.268 -30.676 24.777 1.00 85.62 215 SER A N 1
ATOM 1655 C CA . SER A 1 215 ? -19.480 -29.867 24.814 1.00 85.62 215 SER A CA 1
ATOM 1656 C C . SER A 1 215 ? -20.019 -29.695 23.394 1.00 85.62 215 SER A C 1
ATOM 1658 O O . SER A 1 215 ? -19.264 -29.448 22.452 1.00 85.62 215 SER A O 1
ATOM 1660 N N . SER A 1 216 ? -21.334 -29.811 23.256 1.00 89.69 216 SER A N 1
ATOM 1661 C CA . SER A 1 216 ? -22.105 -29.385 22.088 1.00 89.69 216 SER A CA 1
ATOM 1662 C C . SER A 1 216 ? -23.094 -28.328 22.569 1.00 89.69 216 SER A C 1
ATOM 1664 O O . SER A 1 216 ? -23.862 -28.604 23.498 1.00 89.69 216 SER A O 1
ATOM 1666 N N . SER A 1 217 ? -23.045 -27.112 22.017 1.00 90.94 217 SER A N 1
ATOM 1667 C CA . SER A 1 217 ? -23.768 -25.977 22.604 1.00 90.94 217 SER A CA 1
ATOM 1668 C C . SER A 1 217 ? -24.264 -24.911 21.634 1.00 90.94 217 SER A C 1
ATOM 1670 O O . SER A 1 217 ? -23.836 -24.829 20.486 1.00 90.94 217 SER A O 1
ATOM 1672 N N . VAL A 1 218 ? -25.201 -24.106 22.134 1.00 94.50 218 VAL A N 1
ATOM 1673 C CA . VAL A 1 218 ? -25.674 -22.861 21.528 1.00 94.50 218 VAL A CA 1
ATOM 1674 C C . VAL A 1 218 ? -25.636 -21.748 22.571 1.00 94.50 218 VAL A C 1
ATOM 1676 O O . VAL A 1 218 ? -26.314 -21.827 23.600 1.00 94.50 218 VAL A O 1
ATOM 1679 N N . GLN A 1 219 ? -24.895 -20.686 22.279 1.00 93.56 219 GLN A N 1
ATOM 1680 C CA . GLN A 1 219 ? -24.833 -19.463 23.065 1.00 93.56 219 GLN A CA 1
ATOM 1681 C C . GLN A 1 219 ? -25.849 -18.470 22.494 1.00 93.56 219 GLN A C 1
ATOM 1683 O O . GLN A 1 219 ? -25.840 -18.187 21.292 1.00 93.56 219 GLN A O 1
ATOM 1688 N N . ILE A 1 220 ? -26.719 -17.925 23.351 1.00 93.94 220 ILE A N 1
ATOM 1689 C CA . ILE A 1 220 ? -27.763 -16.966 22.957 1.00 93.94 220 ILE A CA 1
ATOM 1690 C C . ILE A 1 220 ? -27.993 -15.847 23.978 1.00 93.94 220 ILE A C 1
ATOM 1692 O O . ILE A 1 220 ? -27.895 -16.037 25.191 1.00 93.94 220 ILE A O 1
ATOM 1696 N N . ALA A 1 221 ? -28.368 -14.672 23.471 1.00 94.44 221 ALA A N 1
ATOM 1697 C CA . ALA A 1 221 ? -28.880 -13.537 24.236 1.00 94.44 221 ALA A CA 1
ATOM 1698 C C . ALA A 1 221 ? -30.205 -13.010 23.634 1.00 94.44 221 ALA A C 1
ATOM 1700 O O . ALA A 1 221 ? -30.389 -13.093 22.415 1.00 94.44 221 ALA A O 1
ATOM 1701 N N . PRO A 1 222 ? -31.128 -12.461 24.450 1.00 94.31 222 PRO A N 1
ATOM 1702 C CA . PRO A 1 222 ? -31.035 -12.276 25.901 1.00 94.31 222 PRO A CA 1
ATOM 1703 C C . PRO A 1 222 ? -31.152 -13.612 26.646 1.00 94.31 222 PRO A C 1
ATOM 1705 O O . PRO A 1 222 ? -31.964 -14.458 26.289 1.00 94.31 222 PRO A O 1
ATOM 1708 N N . GLY A 1 223 ? -30.353 -13.815 27.689 1.00 91.81 223 GLY A N 1
ATOM 1709 C CA . GLY A 1 223 ? -30.454 -14.991 28.552 1.00 91.81 223 GLY A CA 1
ATOM 1710 C C . GLY A 1 223 ? -31.656 -14.933 29.502 1.00 91.81 223 GLY A C 1
ATOM 1711 O O . GLY A 1 223 ? -32.327 -13.907 29.632 1.00 91.81 223 GLY A O 1
ATOM 1712 N N . MET A 1 224 ? -31.946 -16.041 30.181 1.00 90.88 224 MET A N 1
ATOM 1713 C CA . MET A 1 224 ? -33.066 -16.138 31.118 1.00 90.88 224 MET A CA 1
ATOM 1714 C C . MET A 1 224 ? -32.889 -15.211 32.339 1.00 90.88 224 MET A C 1
ATOM 1716 O O . MET A 1 224 ? -31.833 -15.268 32.982 1.00 90.88 224 MET A O 1
ATOM 1720 N N . PRO A 1 225 ? -33.925 -14.425 32.717 1.00 91.31 225 PRO A N 1
ATOM 1721 C CA . PRO A 1 225 ? -33.958 -13.676 33.977 1.00 91.31 225 PRO A CA 1
ATOM 1722 C C . PRO A 1 225 ? -33.797 -14.583 35.206 1.00 91.31 225 PRO A C 1
ATOM 1724 O O . PRO A 1 225 ? -34.207 -15.742 35.174 1.00 91.31 225 PRO A O 1
ATOM 1727 N N . ASP A 1 226 ? -33.260 -14.044 36.309 1.00 88.00 226 ASP A N 1
ATOM 1728 C CA . ASP A 1 226 ? -32.873 -14.806 37.516 1.00 88.00 226 ASP A CA 1
ATOM 1729 C C . ASP A 1 226 ? -33.966 -15.722 38.074 1.00 88.00 226 ASP A C 1
ATOM 1731 O O . ASP A 1 226 ? -33.672 -16.820 38.548 1.00 88.00 226 ASP A O 1
ATOM 1735 N N . GLU A 1 227 ? -35.228 -15.289 38.009 1.00 87.81 227 GLU A N 1
ATOM 1736 C CA . GLU A 1 227 ? -36.367 -16.070 38.500 1.00 87.81 227 GLU A CA 1
ATOM 1737 C C . GLU A 1 227 ? -36.506 -17.416 37.768 1.00 87.81 227 GLU A C 1
ATOM 1739 O O . GLU A 1 227 ? -36.927 -18.393 38.379 1.00 87.81 227 GLU A O 1
ATOM 1744 N N . TYR A 1 228 ? -36.075 -17.506 36.505 1.00 90.56 228 TYR A N 1
ATOM 1745 C CA . TYR A 1 228 ? -36.104 -18.724 35.689 1.00 90.56 228 TYR A CA 1
ATOM 1746 C C . TYR A 1 228 ? -34.782 -19.504 35.702 1.00 90.56 228 TYR A C 1
ATOM 1748 O O . TYR A 1 228 ? -34.718 -20.593 35.132 1.00 90.56 228 TYR A O 1
ATOM 1756 N N . ARG A 1 229 ? -33.715 -18.986 36.323 1.00 87.94 229 ARG A N 1
ATOM 1757 C CA . ARG A 1 229 ? -32.414 -19.677 36.380 1.00 87.94 229 ARG A CA 1
ATOM 1758 C C . ARG A 1 229 ? -32.426 -20.798 37.436 1.00 87.94 229 ARG A C 1
ATOM 1760 O O . ARG A 1 229 ? -33.198 -20.706 38.402 1.00 87.94 229 ARG A O 1
ATOM 1767 N N . PRO A 1 230 ? -31.591 -21.848 37.287 1.00 80.69 230 PRO A N 1
ATOM 1768 C CA . PRO A 1 230 ? -31.405 -22.871 38.319 1.00 80.69 230 PRO A CA 1
ATOM 1769 C C . PRO A 1 230 ? -30.979 -22.266 39.665 1.00 80.69 230 PRO A C 1
ATOM 1771 O O . PRO A 1 230 ? -30.308 -21.233 39.704 1.00 80.69 230 PRO A O 1
ATOM 1774 N N . VAL A 1 231 ? -31.382 -22.899 40.770 1.00 70.62 231 VAL A N 1
ATOM 1775 C CA . VAL A 1 231 ? -31.085 -22.443 42.139 1.00 70.62 231 VAL A CA 1
ATOM 1776 C C . VAL A 1 231 ? -30.135 -23.425 42.802 1.00 70.62 231 VAL A C 1
ATOM 1778 O O . VAL A 1 231 ? -30.435 -24.611 42.884 1.00 70.62 231 VAL A O 1
ATOM 1781 N N . PHE A 1 232 ? -29.024 -22.919 43.328 1.00 62.44 232 PHE A N 1
ATOM 1782 C CA . PHE A 1 232 ? -28.058 -23.726 44.065 1.00 62.44 232 PHE A CA 1
ATOM 1783 C C . PHE A 1 232 ? -28.511 -23.937 45.521 1.00 62.44 232 PHE A C 1
ATOM 1785 O O . PHE A 1 232 ? -28.816 -22.951 46.204 1.00 62.44 232 PHE A O 1
ATOM 1792 N N . PRO A 1 233 ? -28.517 -25.175 46.050 1.00 51.44 233 PRO A N 1
ATOM 1793 C CA . PRO A 1 233 ? -28.674 -25.404 47.481 1.00 51.44 233 PRO A CA 1
ATOM 1794 C C . PRO A 1 233 ? -27.453 -24.860 48.244 1.00 51.44 233 PRO A C 1
ATOM 1796 O O . PRO A 1 233 ? -26.306 -25.123 47.899 1.00 51.44 233 PRO A O 1
ATOM 1799 N N . ILE A 1 234 ? -27.704 -24.100 49.312 1.00 47.91 234 ILE A N 1
ATOM 1800 C CA . ILE A 1 234 ? -26.707 -23.243 49.995 1.00 47.91 234 ILE A CA 1
ATOM 1801 C C . ILE A 1 234 ? -25.653 -24.047 50.804 1.00 47.91 234 ILE A C 1
ATOM 1803 O O . ILE A 1 234 ? -24.657 -23.499 51.274 1.00 47.91 234 ILE A O 1
ATOM 1807 N N . ASN A 1 235 ? -25.825 -25.363 50.949 1.00 46.44 235 ASN A N 1
ATOM 1808 C CA . ASN A 1 235 ? -25.127 -26.187 51.944 1.00 46.44 235 ASN A CA 1
ATOM 1809 C C . ASN A 1 235 ? -23.814 -26.835 51.454 1.00 46.44 235 ASN A C 1
ATOM 1811 O O . ASN A 1 235 ? -23.581 -28.016 51.690 1.00 46.44 235 ASN A O 1
ATOM 1815 N N . GLY A 1 236 ? -22.932 -26.061 50.817 1.00 43.19 236 GLY A N 1
ATOM 1816 C CA . GLY A 1 236 ? -21.508 -26.413 50.672 1.00 43.19 236 GLY A CA 1
ATOM 1817 C C . GLY A 1 236 ? -21.153 -27.614 49.781 1.00 43.19 236 GLY A C 1
ATOM 1818 O O . GLY A 1 236 ? -19.985 -28.001 49.745 1.00 43.19 236 GLY A O 1
ATOM 1819 N N . GLU A 1 237 ? -22.108 -28.198 49.057 1.00 41.19 237 GLU A N 1
ATOM 1820 C CA . GLU A 1 237 ? -21.820 -29.206 48.034 1.00 41.19 237 GLU A CA 1
ATOM 1821 C C . GLU A 1 237 ? -21.222 -28.564 46.770 1.00 41.19 237 GLU A C 1
ATOM 1823 O O . GLU A 1 237 ? -21.439 -27.389 46.470 1.00 41.19 237 GLU A O 1
ATOM 1828 N N . SER A 1 238 ? -20.428 -29.341 46.029 1.00 38.47 238 SER A N 1
ATOM 1829 C CA . SER A 1 238 ? -19.708 -28.856 44.846 1.00 38.47 238 SER A CA 1
ATOM 1830 C C . SER A 1 238 ? -20.678 -28.315 43.779 1.00 38.47 238 SER A C 1
ATOM 1832 O O . SER A 1 238 ? -21.600 -29.042 43.393 1.00 38.47 238 SER A O 1
ATOM 1834 N N . PRO A 1 239 ? -20.460 -27.105 43.218 1.00 41.56 239 PRO A N 1
ATOM 1835 C CA . PRO A 1 239 ? -21.375 -26.487 42.245 1.00 41.56 239 PRO A CA 1
ATOM 1836 C C . PRO A 1 239 ? -21.527 -27.286 40.937 1.00 41.56 239 PRO A C 1
ATOM 1838 O O . PRO A 1 239 ? -22.449 -27.042 40.161 1.00 41.56 239 PRO A O 1
ATOM 1841 N N . TYR A 1 240 ? -20.659 -28.274 40.706 1.00 40.88 240 TYR A N 1
ATOM 1842 C CA . TYR A 1 240 ? -20.735 -29.204 39.579 1.00 40.88 240 TYR A CA 1
ATOM 1843 C C . TYR A 1 240 ? -21.750 -30.349 39.774 1.00 40.88 240 TYR A C 1
ATOM 1845 O O . TYR A 1 240 ? -22.056 -31.039 38.809 1.00 40.88 240 TYR A O 1
ATOM 1853 N N . CYS A 1 241 ? -22.267 -30.574 40.991 1.00 38.31 241 CYS A N 1
ATOM 1854 C CA . CYS A 1 241 ? -23.153 -31.708 41.318 1.00 38.31 241 CYS A CA 1
ATOM 1855 C C . CYS A 1 241 ? -24.606 -31.313 41.654 1.00 38.31 241 CYS A C 1
ATOM 1857 O O . CYS A 1 241 ? -25.459 -32.190 41.769 1.00 38.31 241 CYS A O 1
ATOM 1859 N N . ALA A 1 242 ? -24.896 -30.018 41.818 1.00 45.56 242 ALA A N 1
ATOM 1860 C CA . ALA A 1 242 ? -26.152 -29.513 42.392 1.00 45.56 242 ALA A CA 1
ATOM 1861 C C . ALA A 1 242 ? -26.897 -28.531 41.461 1.00 45.56 242 ALA A C 1
ATOM 1863 O O . ALA A 1 242 ? -27.448 -27.530 41.911 1.00 45.56 242 ALA A O 1
ATOM 1864 N N . ASN A 1 243 ? -26.842 -28.775 40.147 1.00 58.97 243 ASN A N 1
ATOM 1865 C CA . ASN A 1 243 ? -27.134 -27.769 39.115 1.00 58.97 243 ASN A CA 1
ATOM 1866 C C . ASN A 1 243 ? -28.326 -28.138 38.198 1.00 58.97 243 ASN A C 1
ATOM 1868 O O . ASN A 1 243 ? -28.490 -27.555 37.128 1.00 58.97 243 ASN A O 1
ATOM 1872 N N . THR A 1 244 ? -29.150 -29.120 38.585 1.00 77.38 244 THR A N 1
ATOM 1873 C CA . THR A 1 244 ? -30.313 -29.554 37.791 1.00 77.38 244 THR A CA 1
ATOM 1874 C C . THR A 1 244 ? -31.506 -28.600 37.983 1.00 77.38 244 THR A C 1
ATOM 1876 O O . THR A 1 244 ? -31.946 -28.408 39.118 1.00 77.38 244 THR A O 1
ATOM 1879 N N . PRO A 1 245 ? -32.077 -28.021 36.906 1.00 82.56 245 PRO A N 1
ATOM 1880 C CA . PRO A 1 245 ? -33.296 -27.219 36.983 1.00 82.56 245 PRO A CA 1
ATOM 1881 C C . PRO A 1 245 ? -34.451 -27.999 37.621 1.00 82.56 245 PRO A C 1
ATOM 1883 O O . PRO A 1 245 ? -34.630 -29.179 37.341 1.00 82.56 245 PRO A O 1
ATOM 1886 N N . ASP A 1 246 ? -35.270 -27.331 38.438 1.00 84.69 246 ASP A N 1
ATOM 1887 C CA . ASP A 1 246 ? -36.500 -27.905 39.012 1.00 84.69 246 ASP A CA 1
ATOM 1888 C C . ASP A 1 246 ? -36.306 -29.185 39.872 1.00 84.69 246 ASP A C 1
ATOM 1890 O O . ASP A 1 246 ? -37.257 -29.941 40.107 1.00 84.69 246 ASP A O 1
ATOM 1894 N N . VAL A 1 247 ? -35.092 -29.395 40.401 1.00 83.81 247 VAL A N 1
ATOM 1895 C CA . VAL A 1 247 ? -34.750 -30.440 41.383 1.00 83.81 247 VAL A CA 1
ATOM 1896 C C . VAL A 1 247 ? -34.171 -29.792 42.655 1.00 83.81 247 VAL A C 1
ATOM 1898 O O . VAL A 1 247 ? -33.172 -29.081 42.559 1.00 83.81 247 VAL A O 1
ATOM 1901 N N . PRO A 1 248 ? -34.762 -30.014 43.846 1.00 83.25 248 PRO A N 1
ATOM 1902 C CA . PRO A 1 248 ? -36.014 -30.731 44.081 1.00 83.25 248 PRO A CA 1
ATOM 1903 C C . PRO A 1 248 ? -37.226 -29.967 43.517 1.00 83.25 248 PRO A C 1
ATOM 1905 O O . PRO A 1 248 ? -37.251 -28.735 43.460 1.00 83.25 248 PRO A O 1
ATOM 1908 N N . SER A 1 249 ? -38.285 -30.695 43.160 1.00 83.12 249 SER A N 1
ATOM 1909 C CA . SER A 1 249 ? -39.483 -30.142 42.499 1.00 83.12 249 SER A CA 1
ATOM 1910 C C . SER A 1 249 ? -40.295 -29.162 43.367 1.00 83.12 249 SER A C 1
ATOM 1912 O O . SER A 1 249 ? -41.184 -28.465 42.872 1.00 83.12 249 SER A O 1
ATOM 1914 N N . SER A 1 250 ? -39.959 -29.040 44.655 1.00 80.38 250 SER A N 1
ATOM 1915 C CA . SER A 1 250 ? -40.462 -27.994 45.553 1.00 80.38 250 SER A CA 1
ATOM 1916 C C . SER A 1 250 ? -40.039 -26.576 45.136 1.00 80.38 250 SER A C 1
ATOM 1918 O O . SER A 1 250 ? -40.772 -25.623 45.416 1.00 80.38 250 SER A O 1
ATOM 1920 N N . ILE A 1 251 ? -38.919 -26.415 44.418 1.00 77.94 251 ILE A N 1
ATOM 1921 C CA . ILE A 1 251 ? -38.474 -25.119 43.874 1.00 77.94 251 ILE A CA 1
ATOM 1922 C C . ILE A 1 251 ? -39.511 -24.587 42.873 1.00 77.94 251 ILE A C 1
ATOM 1924 O O . ILE A 1 251 ? -40.005 -23.467 43.018 1.00 77.94 251 ILE A O 1
ATOM 1928 N N . THR A 1 252 ? -39.907 -25.418 41.906 1.00 78.38 252 THR A N 1
ATOM 1929 C CA . THR A 1 252 ? -40.936 -25.108 40.900 1.00 78.38 252 THR A CA 1
ATOM 1930 C C . THR A 1 252 ? -42.282 -24.795 41.547 1.00 78.38 252 THR A C 1
ATOM 1932 O O . THR A 1 252 ? -42.931 -23.811 41.192 1.00 78.38 252 THR A O 1
ATOM 1935 N N . ALA A 1 253 ? -42.688 -25.602 42.534 1.00 82.19 253 ALA A N 1
ATOM 1936 C CA . ALA A 1 253 ? -43.942 -25.410 43.261 1.00 82.19 253 ALA A CA 1
ATOM 1937 C C . ALA A 1 253 ? -43.985 -24.069 44.018 1.00 82.19 253 ALA A C 1
ATOM 1939 O O . ALA A 1 253 ? -45.039 -23.445 44.098 1.00 82.19 253 ALA A O 1
ATOM 1940 N N . THR A 1 254 ? -42.838 -23.601 44.524 1.00 82.69 254 THR A N 1
ATOM 1941 C CA . THR A 1 254 ? -42.716 -22.306 45.216 1.00 82.69 254 THR A CA 1
ATOM 1942 C C . THR A 1 254 ? -42.746 -21.124 44.241 1.00 82.69 254 THR A C 1
ATOM 1944 O O . THR A 1 254 ? -43.318 -20.082 44.556 1.00 82.69 254 THR A O 1
ATOM 1947 N N . ARG A 1 255 ? -42.146 -21.273 43.052 1.00 84.94 255 ARG A N 1
ATOM 1948 C CA . ARG A 1 255 ? -42.099 -20.233 42.006 1.00 84.94 255 ARG A CA 1
ATOM 1949 C C . ARG A 1 255 ? -43.399 -20.102 41.204 1.00 84.94 255 ARG A C 1
ATOM 1951 O O . ARG A 1 255 ? -43.688 -19.034 40.675 1.00 84.94 255 ARG A O 1
ATOM 1958 N N . GLY A 1 256 ? -44.176 -21.180 41.080 1.00 87.06 256 GLY A N 1
ATOM 1959 C CA . GLY A 1 256 ? -45.371 -21.223 40.227 1.00 87.06 256 GLY A CA 1
ATOM 1960 C C . GLY A 1 256 ? -45.071 -21.307 38.723 1.00 87.06 256 GLY A C 1
ATOM 1961 O O . GLY A 1 256 ? -45.987 -21.208 37.910 1.00 87.06 256 GLY A O 1
ATOM 1962 N N . HIS A 1 257 ? -43.805 -21.501 38.345 1.00 90.00 257 HIS A N 1
ATOM 1963 C CA . HIS A 1 257 ? -43.342 -21.699 36.972 1.00 90.00 257 HIS A CA 1
ATOM 1964 C C . HIS A 1 257 ? -42.067 -22.560 36.950 1.00 90.00 257 HIS A C 1
ATOM 1966 O O . HIS A 1 257 ? -41.392 -22.713 37.969 1.00 90.00 257 HIS A O 1
ATOM 1972 N N . ARG A 1 258 ? -41.746 -23.122 35.777 1.00 90.06 258 ARG A N 1
ATOM 1973 C CA . ARG A 1 258 ? -40.531 -23.922 35.526 1.00 90.06 258 ARG A CA 1
ATOM 1974 C C . ARG A 1 258 ? -39.267 -23.064 35.471 1.00 90.06 258 ARG A C 1
ATOM 1976 O O . ARG A 1 258 ? -39.341 -21.851 35.248 1.00 90.06 258 ARG A O 1
ATOM 1983 N N . SER A 1 259 ? -38.128 -23.724 35.642 1.00 88.81 259 SER A N 1
ATOM 1984 C CA . SER A 1 259 ? -36.784 -23.155 35.529 1.00 88.81 259 SER A CA 1
ATOM 1985 C C . SER A 1 259 ? -36.072 -23.725 34.295 1.00 88.81 259 SER A C 1
ATOM 1987 O O . SER A 1 259 ? -36.229 -24.902 33.979 1.00 88.81 259 SER A O 1
ATOM 1989 N N . TRP A 1 260 ? -35.234 -22.915 33.645 1.00 90.81 260 TRP A N 1
ATOM 1990 C CA . TRP A 1 260 ? -34.424 -23.275 32.472 1.00 90.81 260 TRP A CA 1
ATOM 1991 C C . TRP A 1 260 ? -35.216 -23.689 31.215 1.00 90.81 260 TRP A C 1
ATOM 1993 O O . TRP A 1 260 ? -36.447 -23.647 31.173 1.00 90.81 260 TRP A O 1
ATOM 2003 N N . TYR A 1 261 ? -34.502 -24.016 30.139 1.00 92.62 261 TYR A N 1
ATOM 2004 C CA . TYR A 1 261 ? -35.087 -24.431 28.861 1.00 92.62 261 TYR A CA 1
ATOM 2005 C C . TYR A 1 261 ? -35.833 -25.769 29.000 1.00 92.62 261 TYR A C 1
ATOM 2007 O O . TYR A 1 261 ? -35.511 -26.579 29.863 1.00 92.62 261 TYR A O 1
ATOM 2015 N N . GLN A 1 262 ? -36.868 -25.974 28.182 1.00 92.81 262 GLN A N 1
ATOM 2016 C CA . GLN A 1 262 ? -37.767 -27.135 28.252 1.00 92.81 262 GLN A CA 1
ATOM 2017 C C . GLN A 1 262 ? -37.747 -27.887 26.917 1.00 92.81 262 GLN A C 1
ATOM 2019 O O . GLN A 1 262 ? -37.592 -27.264 25.867 1.00 92.81 262 GLN A O 1
ATOM 2024 N N . GLY A 1 263 ? -37.942 -29.207 26.934 1.00 93.44 263 GLY A N 1
ATOM 2025 C CA . GLY A 1 263 ? -38.024 -30.019 25.714 1.00 93.44 263 GLY A CA 1
ATOM 2026 C C . GLY A 1 263 ? -36.687 -30.231 24.994 1.00 93.44 263 GLY A C 1
ATOM 2027 O O . GLY A 1 263 ? -36.682 -30.592 23.817 1.00 93.44 263 GLY A O 1
ATOM 2028 N N . LEU A 1 264 ? -35.558 -30.017 25.678 1.00 95.31 264 LEU A N 1
ATOM 2029 C CA . LEU A 1 264 ? -34.232 -30.359 25.162 1.00 95.31 264 LEU A CA 1
ATOM 2030 C C . LEU A 1 264 ? -34.116 -31.880 24.964 1.00 95.31 264 LEU A C 1
ATOM 2032 O O . LEU A 1 264 ? -34.648 -32.668 25.747 1.00 95.31 264 LEU A O 1
ATOM 2036 N N . ARG A 1 265 ? -33.452 -32.312 23.892 1.00 95.38 265 ARG A N 1
ATOM 2037 C CA . ARG A 1 265 ? -33.468 -33.706 23.423 1.00 95.38 265 ARG A CA 1
ATOM 2038 C C . ARG A 1 265 ? -32.088 -34.332 23.536 1.00 95.38 265 ARG A C 1
ATOM 2040 O O . ARG A 1 265 ? -31.145 -33.849 22.926 1.00 95.38 265 ARG A O 1
ATOM 2047 N N . TYR A 1 266 ? -31.983 -35.432 24.275 1.00 94.69 266 TYR A N 1
ATOM 2048 C CA . TYR A 1 266 ? -30.724 -36.136 24.543 1.00 94.69 266 TYR A CA 1
ATOM 2049 C C . TYR A 1 266 ? -30.854 -37.605 24.143 1.00 94.69 266 TYR A C 1
ATOM 2051 O O . TYR A 1 266 ? -31.829 -38.250 24.532 1.00 94.69 266 TYR A O 1
ATOM 2059 N N . ALA A 1 267 ? -29.907 -38.144 23.382 1.00 91.44 267 ALA A N 1
ATOM 2060 C CA . ALA A 1 267 ? -29.919 -39.530 22.924 1.00 91.44 267 ALA A CA 1
ATOM 2061 C C . ALA A 1 267 ? -28.557 -40.205 23.120 1.00 91.44 267 ALA A C 1
ATOM 2063 O O . ALA A 1 267 ? -27.511 -39.559 23.117 1.00 91.44 267 ALA A O 1
ATOM 2064 N N . ALA A 1 268 ? -28.595 -41.525 23.308 1.00 87.69 268 ALA A N 1
ATOM 2065 C CA . ALA A 1 268 ? -27.401 -42.342 23.463 1.00 87.69 268 ALA A CA 1
ATOM 2066 C C . ALA A 1 268 ? -26.614 -42.433 22.147 1.00 87.69 268 ALA A C 1
ATOM 2068 O O . ALA A 1 268 ? -27.208 -42.605 21.080 1.00 87.69 268 ALA A O 1
ATOM 2069 N N . HIS A 1 269 ? -25.285 -42.402 22.244 1.00 81.56 269 HIS A N 1
ATOM 2070 C CA . HIS A 1 269 ? -24.377 -42.724 21.147 1.00 81.56 269 HIS A CA 1
ATOM 2071 C C . HIS A 1 269 ? -23.664 -44.064 21.391 1.00 81.56 269 HIS A C 1
ATOM 2073 O O . HIS A 1 269 ? -23.459 -44.486 22.531 1.00 81.56 269 HIS A O 1
ATOM 2079 N N . VAL A 1 270 ? -23.289 -44.738 20.303 1.00 79.81 270 VAL A N 1
ATOM 2080 C CA . VAL A 1 270 ? -22.769 -46.108 20.304 1.00 79.81 270 VAL A CA 1
ATOM 2081 C C . VAL A 1 270 ? -21.385 -46.175 20.948 1.00 79.81 270 VAL A C 1
ATOM 2083 O O . VAL A 1 270 ? -20.380 -45.903 20.307 1.00 79.81 270 VAL A O 1
ATOM 2086 N N . CYS A 1 271 ? -21.329 -46.651 22.191 1.00 78.56 271 CYS A N 1
ATOM 2087 C CA . CYS A 1 271 ? -20.077 -46.957 22.879 1.00 78.56 271 CYS A CA 1
ATOM 2088 C C . CYS A 1 271 ? -20.196 -48.255 23.700 1.00 78.56 271 CYS A C 1
ATOM 2090 O O . CYS A 1 271 ? -21.227 -48.933 23.678 1.00 78.56 271 CYS A O 1
ATOM 2092 N N . ALA A 1 272 ? -19.136 -48.625 24.426 1.00 81.56 272 ALA A N 1
ATOM 2093 C CA . ALA A 1 272 ? -19.136 -49.795 25.302 1.00 81.56 272 ALA A CA 1
ATOM 2094 C C . ALA A 1 272 ? -20.219 -49.691 26.396 1.00 81.56 272 ALA A C 1
ATOM 2096 O O . ALA A 1 272 ? -20.118 -48.869 27.309 1.00 81.56 272 ALA A O 1
ATOM 2097 N N . ALA A 1 273 ? -21.235 -50.554 26.303 1.00 86.00 273 ALA A N 1
ATOM 2098 C CA . ALA A 1 273 ? -22.365 -50.590 27.223 1.00 86.00 273 ALA A CA 1
ATOM 2099 C C . ALA A 1 273 ? -21.947 -50.923 28.666 1.00 86.00 273 ALA A C 1
ATOM 2101 O O . ALA A 1 273 ? -21.129 -51.814 28.909 1.00 86.00 273 ALA A O 1
ATOM 2102 N N . LYS A 1 274 ? -22.561 -50.234 29.630 1.00 87.56 274 LYS A N 1
ATOM 2103 C CA . LYS A 1 274 ? -22.348 -50.394 31.070 1.00 87.56 274 LYS A CA 1
ATOM 2104 C C . LYS A 1 274 ? -23.673 -50.692 31.769 1.00 87.56 274 LYS A C 1
ATOM 2106 O O . LYS A 1 274 ? -24.637 -49.942 31.637 1.00 87.56 274 LYS A O 1
ATOM 2111 N N . ALA A 1 275 ? -23.725 -51.786 32.528 1.00 88.50 275 ALA A N 1
ATOM 2112 C CA . ALA A 1 275 ? -24.968 -52.277 33.128 1.00 88.50 275 ALA A CA 1
ATOM 2113 C C . ALA A 1 275 ? -25.580 -51.317 34.171 1.00 88.50 275 ALA A C 1
ATOM 2115 O O . ALA A 1 275 ? -26.796 -51.280 34.325 1.00 88.50 275 ALA A O 1
ATOM 2116 N N . ASP A 1 276 ? -24.755 -50.520 34.852 1.00 89.19 276 ASP A N 1
ATOM 2117 C CA . ASP A 1 276 ? -25.160 -49.491 35.821 1.00 89.19 276 ASP A CA 1
ATOM 2118 C C . ASP A 1 276 ? -25.730 -48.216 35.173 1.00 89.19 276 ASP A C 1
ATOM 2120 O O . ASP A 1 276 ? -26.293 -47.374 35.869 1.00 89.19 276 ASP A O 1
ATOM 2124 N N . GLN A 1 277 ? -25.604 -48.076 33.849 1.00 89.81 277 GLN A N 1
ATOM 2125 C CA . GLN A 1 277 ? -26.105 -46.934 33.078 1.00 89.81 277 GLN A CA 1
ATOM 2126 C C . GLN A 1 277 ? -27.450 -47.224 32.385 1.00 89.81 277 GLN A C 1
ATOM 2128 O O . GLN A 1 277 ? -27.999 -46.343 31.726 1.00 89.81 277 GLN A O 1
ATOM 2133 N N . ILE A 1 278 ? -27.980 -48.449 32.509 1.00 91.75 278 ILE A N 1
ATOM 2134 C CA . ILE A 1 278 ? -29.239 -48.874 31.879 1.00 91.75 278 ILE A CA 1
ATOM 2135 C C . ILE A 1 278 ? -30.445 -48.226 32.576 1.00 91.75 278 ILE A C 1
ATOM 2137 O O . ILE A 1 278 ? -30.582 -48.291 33.797 1.00 91.75 278 ILE A O 1
ATOM 2141 N N . GLN A 1 279 ? -31.366 -47.667 31.789 1.00 91.31 279 GLN A N 1
ATOM 2142 C CA . GLN A 1 279 ? -32.617 -47.071 32.263 1.00 91.31 279 GLN A CA 1
ATOM 2143 C C . GLN A 1 279 ? -33.860 -47.643 31.576 1.00 91.31 279 GLN A C 1
ATOM 2145 O O . GLN A 1 279 ? -33.846 -47.993 30.397 1.00 91.31 279 GLN A O 1
ATOM 2150 N N . VAL A 1 280 ? -34.984 -47.642 32.300 1.00 87.56 280 VAL A N 1
ATOM 2151 C CA . VAL A 1 280 ? -36.306 -48.021 31.780 1.00 87.56 280 VAL A CA 1
ATOM 2152 C C . VAL A 1 280 ? -37.212 -46.789 31.735 1.00 87.56 280 VAL A C 1
ATOM 2154 O O . VAL A 1 280 ? -37.492 -46.179 32.767 1.00 87.56 280 VAL A O 1
ATOM 2157 N N . ALA A 1 281 ? -37.711 -46.439 30.545 1.00 84.56 281 ALA A N 1
ATOM 2158 C CA . ALA A 1 281 ? -38.480 -45.209 30.315 1.00 84.56 281 ALA A CA 1
ATOM 2159 C C . ALA A 1 281 ? -39.705 -45.055 31.240 1.00 84.56 281 ALA A C 1
ATOM 2161 O O . ALA A 1 281 ? -39.956 -43.969 31.759 1.00 84.56 281 ALA A O 1
ATOM 2162 N N . SER A 1 282 ? -40.448 -46.137 31.497 1.00 86.38 282 SER A N 1
ATOM 2163 C CA . SER A 1 282 ? -41.622 -46.110 32.383 1.00 86.38 282 SER A CA 1
ATOM 2164 C C . SER A 1 282 ? -41.271 -45.813 33.845 1.00 86.38 282 SER A C 1
ATOM 2166 O O . SER A 1 282 ? -42.025 -45.108 34.510 1.00 86.38 282 SER A O 1
ATOM 2168 N N . GLN A 1 283 ? -40.121 -46.290 34.336 1.00 88.12 283 GLN A N 1
ATOM 2169 C CA . GLN A 1 283 ? -39.647 -46.010 35.694 1.00 88.12 283 GLN A CA 1
ATOM 2170 C C . GLN A 1 283 ? -39.270 -44.533 35.855 1.00 88.12 283 GLN A C 1
ATOM 2172 O O . GLN A 1 283 ? -39.687 -43.894 36.819 1.00 88.12 283 GLN A O 1
ATOM 2177 N N . ILE A 1 284 ? -38.516 -43.980 34.898 1.00 89.75 284 ILE A N 1
ATOM 2178 C CA . ILE A 1 284 ? -38.120 -42.565 34.926 1.00 89.75 284 ILE A CA 1
ATOM 2179 C C . ILE A 1 284 ? -39.350 -41.656 34.805 1.00 89.75 284 ILE A C 1
ATOM 2181 O O . ILE A 1 284 ? -39.464 -40.680 35.543 1.00 89.75 284 ILE A O 1
ATOM 2185 N N . ASN A 1 285 ? -40.318 -42.006 33.952 1.00 87.88 285 ASN A N 1
ATOM 2186 C CA . ASN A 1 285 ? -41.565 -41.250 33.833 1.00 87.88 285 ASN A CA 1
ATOM 2187 C C . ASN A 1 285 ? -42.365 -41.232 35.144 1.00 87.88 285 ASN A C 1
ATOM 2189 O O . ASN A 1 285 ? -42.749 -40.152 35.586 1.00 87.88 285 ASN A O 1
ATOM 2193 N N . ALA A 1 286 ? -42.532 -42.383 35.805 1.00 88.81 286 ALA A N 1
ATOM 2194 C CA . ALA A 1 286 ? -43.213 -42.461 37.098 1.00 88.81 286 ALA A CA 1
ATOM 2195 C C . ALA A 1 286 ? -42.489 -41.659 38.200 1.00 88.81 286 ALA A C 1
ATOM 2197 O O . ALA A 1 286 ? -43.136 -40.991 39.002 1.00 88.81 286 ALA A O 1
ATOM 2198 N N . SER A 1 287 ? -41.151 -41.673 38.219 1.00 89.69 287 SER A N 1
ATOM 2199 C CA . SER A 1 287 ? -40.347 -40.867 39.152 1.00 89.69 287 SER A CA 1
ATOM 2200 C C . SER A 1 287 ? -40.579 -39.360 38.967 1.00 89.69 287 SER A C 1
ATOM 2202 O O . SER A 1 287 ? -40.786 -38.632 39.937 1.00 89.69 287 SER A O 1
ATOM 2204 N N . LEU A 1 288 ? -40.612 -38.888 37.717 1.00 88.75 288 LEU A N 1
ATOM 2205 C CA . LEU A 1 288 ? -40.855 -37.478 37.399 1.00 88.75 288 LEU A CA 1
ATOM 2206 C C . LEU A 1 288 ? -42.297 -37.033 37.692 1.00 88.75 288 LEU A C 1
ATOM 2208 O O . LEU A 1 288 ? -42.506 -35.891 38.096 1.00 88.75 288 LEU A O 1
ATOM 2212 N N . GLU A 1 289 ? -43.283 -37.917 37.519 1.00 88.56 289 GLU A N 1
ATOM 2213 C CA . GLU A 1 289 ? -44.691 -37.654 37.861 1.00 88.56 289 GLU A CA 1
ATOM 2214 C C . GLU A 1 289 ? -44.929 -37.554 39.376 1.00 88.56 289 GLU A C 1
ATOM 2216 O O . GLU A 1 289 ? -45.745 -36.744 39.813 1.00 88.56 289 GLU A O 1
ATOM 2221 N N . LEU A 1 290 ? -44.191 -38.327 40.181 1.00 88.06 290 LEU A N 1
ATOM 2222 C CA . LEU A 1 290 ? -44.209 -38.231 41.647 1.00 88.06 290 LEU A CA 1
ATOM 2223 C C . LEU A 1 290 ? -43.513 -36.964 42.178 1.00 88.06 290 LEU A C 1
ATOM 2225 O O . LEU A 1 290 ? -43.803 -36.528 43.293 1.00 88.06 290 LEU A O 1
ATOM 2229 N N . GLY A 1 291 ? -42.621 -36.370 41.380 1.00 84.75 291 GLY A N 1
ATOM 2230 C CA . GLY A 1 291 ? -41.774 -35.244 41.765 1.00 84.75 291 GLY A CA 1
ATOM 2231 C C . GLY A 1 291 ? -40.517 -35.691 42.515 1.00 84.75 291 GLY A C 1
ATOM 2232 O O . GLY A 1 291 ? -40.557 -36.534 43.412 1.00 84.75 291 GLY A O 1
ATOM 2233 N N . ILE A 1 292 ? -39.373 -35.102 42.167 1.00 86.88 292 ILE A N 1
ATOM 2234 C CA . ILE A 1 292 ? -38.092 -35.448 42.790 1.00 86.88 292 ILE A CA 1
ATOM 2235 C C . ILE A 1 292 ? -37.928 -34.613 44.060 1.00 86.88 292 ILE A C 1
ATOM 2237 O O . ILE A 1 292 ? -37.845 -33.386 44.004 1.00 86.88 292 ILE A O 1
ATOM 2241 N N . VAL A 1 293 ? -37.885 -35.289 45.209 1.00 82.25 293 VAL A N 1
ATOM 2242 C CA . VAL A 1 293 ? -37.667 -34.671 46.532 1.00 82.25 293 VAL A CA 1
ATOM 2243 C C . VAL A 1 293 ? -36.197 -34.659 46.964 1.00 82.25 293 VAL A C 1
ATOM 2245 O O . VAL A 1 293 ? -35.848 -33.955 47.907 1.00 82.25 293 VAL A O 1
ATOM 2248 N N . ASP A 1 294 ? -35.341 -35.426 46.283 1.00 78.56 294 ASP A N 1
ATOM 2249 C CA . ASP A 1 294 ? -33.892 -35.399 46.485 1.00 78.56 294 ASP A CA 1
ATOM 2250 C C . ASP A 1 294 ? -33.300 -34.058 46.016 1.00 78.56 294 ASP A C 1
ATOM 2252 O O . ASP A 1 294 ? -33.706 -33.512 44.991 1.00 78.56 294 ASP A O 1
ATOM 2256 N N . ASN A 1 295 ? -32.275 -33.566 46.719 1.00 72.38 295 ASN A N 1
ATOM 2257 C CA . ASN A 1 295 ? -31.537 -32.352 46.335 1.00 72.38 295 ASN A CA 1
ATOM 2258 C C . ASN A 1 295 ? -30.563 -32.556 45.156 1.00 72.38 295 ASN A C 1
ATOM 2260 O O . ASN A 1 295 ? -29.868 -31.622 44.763 1.00 72.38 295 ASN A O 1
ATOM 2264 N N . SER A 1 296 ? -30.474 -33.771 44.613 1.00 74.50 296 SER A N 1
ATOM 2265 C CA . SER A 1 296 ? -29.591 -34.120 43.501 1.00 74.50 296 SER A CA 1
ATOM 2266 C C . SER A 1 296 ? -30.207 -35.212 42.630 1.00 74.50 296 SER A C 1
ATOM 2268 O O . SER A 1 296 ? -30.965 -36.066 43.098 1.00 74.50 296 SER A O 1
ATOM 2270 N N . CYS A 1 297 ? -29.880 -35.185 41.339 1.00 78.44 297 CYS A N 1
ATOM 2271 C CA . CYS A 1 297 ? -30.366 -36.172 40.386 1.00 78.44 297 CYS A CA 1
ATOM 2272 C C . CYS A 1 297 ? -29.574 -37.484 40.444 1.00 78.44 297 CYS A C 1
ATOM 2274 O O . CYS A 1 297 ? -28.349 -37.488 40.553 1.00 78.44 297 CYS A O 1
ATOM 2276 N N . LYS A 1 298 ? -30.278 -38.614 40.312 1.00 84.38 298 LYS A N 1
ATOM 2277 C CA . LYS A 1 298 ? -29.704 -39.969 40.269 1.00 84.38 298 LYS A CA 1
ATOM 2278 C C . LYS A 1 298 ? -30.228 -40.688 39.028 1.00 84.38 298 LYS A C 1
ATOM 2280 O O . LYS A 1 298 ? -31.374 -40.481 38.644 1.00 84.38 298 LYS A O 1
ATOM 2285 N N . LEU A 1 299 ? -29.445 -41.596 38.441 1.00 85.50 299 LEU A N 1
ATOM 2286 C CA . LEU A 1 299 ? -29.872 -42.382 37.266 1.00 85.50 299 LEU A CA 1
ATOM 2287 C C . LEU A 1 299 ? -31.100 -43.279 37.527 1.00 85.50 299 LEU A C 1
ATOM 2289 O O . LEU A 1 299 ? -31.724 -43.749 36.582 1.00 85.50 299 LEU A O 1
ATOM 2293 N N . SER A 1 300 ? -31.469 -43.513 38.789 1.00 83.38 300 SER A N 1
ATOM 2294 C CA . SER A 1 300 ? -32.689 -44.232 39.172 1.00 83.38 300 SER A CA 1
ATOM 2295 C C . SER A 1 300 ? -33.950 -43.360 39.226 1.00 83.38 300 SER A C 1
ATOM 2297 O O . SER A 1 300 ? -35.049 -43.919 39.224 1.00 83.38 300 SER A O 1
ATOM 2299 N N . THR A 1 301 ? -33.805 -42.028 39.294 1.00 85.50 301 THR A N 1
ATOM 2300 C CA . THR A 1 301 ? -34.901 -41.064 39.516 1.00 85.50 301 THR A CA 1
ATOM 2301 C C . THR A 1 301 ? -35.014 -39.976 38.443 1.00 85.50 301 THR A C 1
ATOM 2303 O O . THR A 1 301 ? -36.099 -39.423 38.262 1.00 85.50 301 THR A O 1
ATOM 2306 N N . CYS A 1 302 ? -33.935 -39.689 37.712 1.00 89.50 302 CYS A N 1
ATOM 2307 C CA . CYS A 1 302 ? -33.865 -38.686 36.650 1.00 89.50 302 CYS A CA 1
ATOM 2308 C C . CYS A 1 302 ? -33.520 -39.319 35.289 1.00 89.50 302 CYS A C 1
ATOM 2310 O O . CYS A 1 302 ? -32.922 -40.397 35.253 1.00 89.50 302 CYS A O 1
ATOM 2312 N N . PRO A 1 303 ? -33.825 -38.646 34.163 1.00 91.88 303 PRO A N 1
ATOM 2313 C CA . PRO A 1 303 ? -33.295 -39.002 32.844 1.00 91.88 303 PRO A CA 1
ATOM 2314 C C . PRO A 1 303 ? -31.764 -39.121 32.847 1.00 91.88 303 PRO A C 1
ATOM 2316 O O . PRO A 1 303 ? -31.092 -38.450 33.631 1.00 91.88 303 PRO A O 1
ATOM 2319 N N . ALA A 1 304 ? -31.200 -39.939 31.956 1.00 91.62 304 ALA A N 1
ATOM 2320 C CA . ALA A 1 304 ? -29.751 -40.129 31.827 1.00 91.62 304 ALA A CA 1
ATOM 2321 C C . ALA A 1 304 ? -28.999 -38.845 31.437 1.00 91.62 304 ALA A C 1
ATOM 2323 O O . ALA A 1 304 ? -27.800 -38.745 31.675 1.00 91.62 304 ALA A O 1
ATOM 2324 N N . SER A 1 305 ? -29.698 -37.849 30.884 1.00 90.81 305 SER A N 1
ATOM 2325 C CA . SER A 1 305 ? -29.155 -36.510 30.644 1.00 90.81 305 SER A CA 1
ATOM 2326 C C . SER A 1 305 ? -29.030 -35.651 31.905 1.00 90.81 305 SER A C 1
ATOM 2328 O O . SER A 1 305 ? -28.434 -34.582 31.844 1.00 90.81 305 SER A O 1
ATOM 2330 N N . PHE A 1 306 ? -29.632 -36.057 33.025 1.00 89.25 306 PHE A N 1
ATOM 2331 C CA . PHE A 1 306 ? -29.861 -35.227 34.214 1.00 89.25 306 PHE A CA 1
ATOM 2332 C C . PHE A 1 306 ? -30.659 -33.928 33.971 1.00 89.25 306 PHE A C 1
ATOM 2334 O O . PHE A 1 306 ? -30.743 -33.097 34.875 1.00 89.25 306 PHE A O 1
ATOM 2341 N N . ASP A 1 307 ? -31.304 -33.782 32.808 1.00 90.19 307 ASP A N 1
ATOM 2342 C CA . ASP A 1 307 ? -32.328 -32.764 32.550 1.00 90.19 307 ASP A CA 1
ATOM 2343 C C . ASP A 1 307 ? -33.724 -33.376 32.732 1.00 90.19 307 ASP A C 1
ATOM 2345 O O . ASP A 1 307 ? -34.177 -34.195 31.931 1.00 90.19 307 ASP A O 1
ATOM 2349 N N . VAL A 1 308 ? -34.413 -32.974 33.801 1.00 89.38 308 VAL A N 1
ATOM 2350 C CA . VAL A 1 308 ? -35.776 -33.425 34.133 1.00 89.38 308 VAL A CA 1
ATOM 2351 C C . VAL A 1 308 ? -36.862 -32.757 33.283 1.00 89.38 308 VAL A C 1
ATOM 2353 O O . VAL A 1 308 ? -37.988 -33.254 33.234 1.00 89.38 308 VAL A O 1
ATOM 2356 N N . ASN A 1 309 ? -36.523 -31.651 32.616 1.00 90.19 309 ASN A N 1
ATOM 2357 C CA . ASN A 1 309 ? -37.396 -30.877 31.737 1.00 90.19 309 ASN A CA 1
ATOM 2358 C C . ASN A 1 309 ? -37.190 -31.231 30.248 1.00 90.19 309 ASN A C 1
ATOM 2360 O O . ASN A 1 309 ? -37.874 -30.679 29.380 1.00 90.19 309 ASN A O 1
ATOM 2364 N N . GLY A 1 310 ? -36.281 -32.165 29.952 1.00 91.88 310 GLY A N 1
ATOM 2365 C CA . GLY A 1 310 ? -36.015 -32.671 28.611 1.00 91.88 310 GLY A CA 1
ATOM 2366 C C . GLY A 1 310 ? -37.188 -33.448 27.999 1.00 91.88 310 GLY A C 1
ATOM 2367 O O . GLY A 1 310 ? -38.100 -33.925 28.683 1.00 91.88 310 GLY A O 1
ATOM 2368 N N . ASP A 1 311 ? -37.156 -33.590 26.676 1.00 92.62 311 ASP A N 1
ATOM 2369 C CA . ASP A 1 311 ? -38.079 -34.448 25.934 1.00 92.62 311 ASP A CA 1
ATOM 2370 C C . ASP A 1 311 ? -37.865 -35.921 26.339 1.00 92.62 311 ASP A C 1
ATOM 2372 O O . ASP A 1 311 ? -36.742 -36.364 26.585 1.00 92.62 311 ASP A O 1
ATOM 2376 N N . ARG A 1 312 ? -38.964 -36.676 26.417 1.00 87.44 312 ARG A N 1
ATOM 2377 C CA . ARG A 1 312 ? -39.016 -38.100 26.804 1.00 87.44 312 ARG A CA 1
ATOM 2378 C C . ARG A 1 312 ? -39.820 -38.950 25.813 1.00 87.44 312 ARG A C 1
ATOM 2380 O O . ARG A 1 312 ? -40.114 -40.117 26.071 1.00 87.44 312 ARG A O 1
ATOM 2387 N N . GLY A 1 313 ? -40.232 -38.357 24.694 1.00 88.19 313 GLY A N 1
ATOM 2388 C CA . GLY A 1 313 ? -40.947 -39.033 23.623 1.00 88.19 313 GLY A CA 1
ATOM 2389 C C . GLY A 1 313 ? -40.040 -39.972 22.817 1.00 88.19 313 GLY A C 1
ATOM 2390 O O . GLY A 1 313 ? -38.814 -39.946 22.959 1.00 88.19 313 GLY A O 1
ATOM 2391 N N . PRO A 1 314 ? -40.624 -40.810 21.943 1.00 87.12 314 PRO A N 1
ATOM 2392 C CA . PRO A 1 314 ? -39.851 -41.620 21.013 1.00 87.12 314 PRO A CA 1
ATOM 2393 C C . PRO A 1 314 ? -38.984 -40.759 20.090 1.00 87.12 314 PRO A C 1
ATOM 2395 O O . PRO A 1 314 ? -39.466 -39.768 19.530 1.00 87.12 314 PRO A O 1
ATOM 2398 N N . VAL A 1 315 ? -37.740 -41.182 19.860 1.00 87.19 315 VAL A N 1
ATOM 2399 C CA . VAL A 1 315 ? -36.821 -40.497 18.938 1.00 87.19 315 VAL A CA 1
ATOM 2400 C C . VAL A 1 315 ? -37.448 -40.439 17.539 1.00 87.19 315 VAL A C 1
ATOM 2402 O O . VAL A 1 315 ? -37.891 -41.451 16.988 1.00 87.19 315 VAL A O 1
ATOM 2405 N N . ASP A 1 316 ? -37.547 -39.225 16.991 1.00 85.00 316 ASP A N 1
ATOM 2406 C CA . ASP A 1 316 ? -38.219 -38.906 15.720 1.00 85.00 316 ASP A CA 1
ATOM 2407 C C . ASP A 1 316 ? -39.640 -39.497 15.572 1.00 85.00 316 ASP A C 1
ATOM 2409 O O . ASP A 1 316 ? -40.073 -39.845 14.473 1.00 85.00 316 ASP A O 1
ATOM 2413 N N . GLY A 1 317 ? -40.373 -39.648 16.684 1.00 79.25 317 GLY A N 1
ATOM 2414 C CA . GLY A 1 317 ? -41.734 -40.202 16.712 1.00 79.25 317 GLY A CA 1
ATOM 2415 C C . GLY A 1 317 ? -41.819 -41.714 16.453 1.00 79.25 317 GLY A C 1
ATOM 2416 O O . GLY A 1 317 ? -42.913 -42.277 16.403 1.00 79.25 317 GLY A O 1
ATOM 2417 N N . LYS A 1 318 ? -40.683 -42.410 16.313 1.00 78.31 318 LYS A N 1
ATOM 2418 C CA . LYS A 1 318 ? -40.609 -43.831 15.939 1.00 78.31 318 LYS A CA 1
ATOM 2419 C C . LYS A 1 318 ? -40.757 -44.741 17.164 1.00 78.31 318 LYS A C 1
ATOM 2421 O O . LYS A 1 318 ? -39.820 -45.448 17.532 1.00 78.31 318 LYS A O 1
ATOM 2426 N N . ALA A 1 319 ? -41.947 -44.766 17.772 1.00 65.69 319 ALA A N 1
ATOM 2427 C CA . ALA A 1 319 ? -42.256 -45.561 18.976 1.00 65.69 319 ALA A CA 1
ATOM 2428 C C . ALA A 1 319 ? -41.827 -47.043 18.886 1.00 65.69 319 ALA A C 1
ATOM 2430 O O . ALA A 1 319 ? -41.314 -47.602 19.852 1.00 65.69 319 ALA A O 1
ATOM 2431 N N . GLY A 1 320 ? -41.951 -47.663 17.705 1.00 61.91 320 GLY A N 1
ATOM 2432 C CA . GLY A 1 320 ? -41.539 -49.054 17.465 1.00 61.91 320 GLY A CA 1
ATOM 2433 C C . GLY A 1 320 ? -40.026 -49.329 17.521 1.00 61.91 320 GLY A C 1
ATOM 2434 O O . GLY A 1 320 ? -39.634 -50.488 17.492 1.00 61.91 320 GLY A O 1
ATOM 2435 N N . SER A 1 321 ? -39.170 -48.303 17.609 1.00 68.31 321 SER A N 1
ATOM 2436 C CA . SER A 1 321 ? -37.710 -48.464 17.761 1.00 68.31 321 SER A CA 1
ATOM 2437 C C . SER A 1 321 ? -37.263 -48.743 19.205 1.00 68.31 321 SER A C 1
ATOM 2439 O O . SER A 1 321 ? -36.118 -49.136 19.450 1.00 68.31 321 SER A O 1
ATOM 2441 N N . GLY A 1 322 ? -38.140 -48.476 20.180 1.00 69.94 322 GLY A N 1
ATOM 2442 C CA . GLY A 1 322 ? -37.805 -48.496 21.603 1.00 69.94 322 GLY A CA 1
ATOM 2443 C C . GLY A 1 322 ? -36.769 -47.449 22.035 1.00 69.94 322 GLY A C 1
ATOM 2444 O O . GLY A 1 322 ? -36.310 -47.518 23.169 1.00 69.94 322 GLY A O 1
ATOM 2445 N N . LEU A 1 323 ? -36.366 -46.518 21.160 1.00 79.88 323 LEU A N 1
ATOM 2446 C CA . LEU A 1 323 ? -35.480 -45.397 21.487 1.00 79.88 323 LEU A CA 1
ATOM 2447 C C . LEU A 1 323 ? -36.318 -44.196 21.938 1.00 79.88 323 LEU A C 1
ATOM 2449 O O . LEU A 1 323 ? -37.220 -43.760 21.219 1.00 79.88 323 LEU A O 1
ATOM 2453 N N . TYR A 1 324 ? -35.992 -43.653 23.107 1.00 87.94 324 TYR A N 1
ATOM 2454 C CA . TYR A 1 324 ? -36.658 -42.503 23.718 1.00 87.94 324 TYR A CA 1
ATOM 2455 C C . TYR A 1 324 ? -35.620 -41.438 24.059 1.00 87.94 324 TYR A C 1
ATOM 2457 O O . TYR A 1 324 ? -34.504 -41.769 24.465 1.00 87.94 324 TYR A O 1
ATOM 2465 N N . TRP A 1 325 ? -35.991 -40.168 23.917 1.00 92.69 325 TRP A N 1
ATOM 2466 C CA . TRP A 1 325 ? -35.168 -39.065 24.407 1.00 92.69 325 TRP A CA 1
ATOM 2467 C C . TRP A 1 325 ? -34.993 -39.163 25.935 1.00 92.69 325 TRP A C 1
ATOM 2469 O O . TRP A 1 325 ? -35.882 -39.630 26.648 1.00 92.69 325 TRP A O 1
ATOM 2479 N N . GLY A 1 326 ? -33.815 -38.790 26.434 1.00 91.38 326 GLY A N 1
ATOM 2480 C CA . GLY A 1 326 ? -33.473 -38.784 27.859 1.00 91.38 326 GLY A CA 1
ATOM 2481 C C . GLY A 1 326 ? -33.275 -40.159 28.520 1.00 91.38 326 GLY A C 1
ATOM 2482 O O . GLY A 1 326 ? -32.916 -40.195 29.693 1.00 91.38 326 GLY A O 1
ATOM 2483 N N . VAL A 1 327 ? -33.477 -41.284 27.818 1.00 91.06 327 VAL A N 1
ATOM 2484 C CA . VAL A 1 327 ? -33.446 -42.635 28.417 1.00 91.06 327 VAL A CA 1
ATOM 2485 C C . VAL A 1 327 ? -32.328 -43.493 27.827 1.00 91.06 327 VAL A C 1
ATOM 2487 O O . VAL A 1 327 ? -32.355 -43.859 26.651 1.00 91.06 327 VAL A O 1
ATOM 2490 N N . ASN A 1 328 ? -31.379 -43.906 28.668 1.00 91.81 328 ASN A N 1
ATOM 2491 C CA . ASN A 1 328 ? -30.274 -44.776 28.260 1.00 91.81 328 ASN A CA 1
ATOM 2492 C C . ASN A 1 328 ? -30.645 -46.271 28.331 1.00 91.81 328 ASN A C 1
ATOM 2494 O O . ASN A 1 328 ? -30.230 -46.989 29.238 1.00 91.81 328 ASN A O 1
ATOM 2498 N N . LYS A 1 329 ? -31.458 -46.755 27.385 1.00 88.44 329 LYS A N 1
ATOM 2499 C CA . LYS A 1 329 ? -31.985 -48.136 27.417 1.00 88.44 329 LYS A CA 1
ATOM 2500 C C . LYS A 1 329 ? -30.903 -49.233 27.336 1.00 88.44 329 LYS A C 1
ATOM 2502 O O . LYS A 1 329 ? -31.096 -50.312 27.882 1.00 88.44 329 LYS A O 1
ATOM 2507 N N . ASP A 1 330 ? -29.792 -48.953 26.648 1.00 88.50 330 ASP A N 1
ATOM 2508 C CA . ASP A 1 330 ? -28.736 -49.926 26.325 1.00 88.50 330 ASP A CA 1
ATOM 2509 C C . ASP A 1 330 ? -27.464 -49.726 27.180 1.00 88.50 330 ASP A C 1
ATOM 2511 O O . ASP A 1 330 ? -26.464 -50.412 26.975 1.00 88.50 330 ASP A O 1
ATOM 2515 N N . GLY A 1 331 ? -27.469 -48.775 28.126 1.00 89.81 331 GLY A N 1
ATOM 2516 C CA . GLY A 1 331 ? -26.314 -48.460 28.978 1.00 89.81 331 GLY A CA 1
ATOM 2517 C C . GLY A 1 331 ? -25.115 -47.873 28.221 1.00 89.81 331 GLY A C 1
ATOM 2518 O O . GLY A 1 331 ? -23.979 -47.998 28.672 1.00 89.81 331 GLY A O 1
ATOM 2519 N N . GLN A 1 332 ? -25.354 -47.278 27.053 1.00 88.38 332 GLN A N 1
ATOM 2520 C CA . GLN A 1 332 ? -24.346 -46.701 26.161 1.00 88.38 332 GLN A CA 1
ATOM 2521 C C . GLN A 1 332 ? -23.859 -45.321 26.648 1.00 88.38 332 GLN A C 1
ATOM 2523 O O . GLN A 1 332 ? -24.229 -44.863 27.731 1.00 88.38 332 GLN A O 1
ATOM 2528 N N . CYS A 1 333 ? -23.011 -44.644 25.870 1.00 86.12 333 CYS A N 1
ATOM 2529 C CA . CYS A 1 333 ? -22.553 -43.298 26.200 1.00 86.12 333 CYS A CA 1
ATOM 2530 C C . CYS A 1 333 ? -23.704 -42.309 26.008 1.00 86.12 333 CYS A C 1
ATOM 2532 O O . CYS A 1 333 ? -24.380 -42.320 24.980 1.00 86.12 333 CYS A O 1
ATOM 2534 N N . PHE A 1 334 ? -23.942 -41.468 27.013 1.00 89.81 334 PHE A N 1
ATOM 2535 C CA . PHE A 1 334 ? -25.090 -40.570 27.049 1.00 89.81 334 PHE A CA 1
ATOM 2536 C C . PHE A 1 334 ? -24.637 -39.126 27.313 1.00 89.81 334 PHE A C 1
ATOM 2538 O O . PHE A 1 334 ? -23.815 -38.916 28.210 1.00 89.81 334 PHE A O 1
ATOM 2545 N N . PRO A 1 335 ? -25.139 -38.136 26.556 1.00 90.75 335 PRO A N 1
ATOM 2546 C CA . PRO A 1 335 ? -24.866 -36.732 26.811 1.00 90.75 335 PRO A CA 1
ATOM 2547 C C . PRO A 1 335 ? -25.656 -36.247 28.027 1.00 90.75 335 PRO A C 1
ATOM 2549 O O . PRO A 1 335 ? -26.874 -36.417 28.103 1.00 90.75 335 PRO A O 1
ATOM 2552 N N . VAL A 1 336 ? -24.959 -35.605 28.958 1.00 87.94 336 VAL A N 1
ATOM 2553 C CA . VAL A 1 336 ? -25.537 -34.962 30.140 1.00 87.94 336 VAL A CA 1
ATOM 2554 C C . VAL A 1 336 ? -25.690 -33.464 29.911 1.00 87.94 336 VAL A C 1
ATOM 2556 O O . VAL A 1 336 ? -24.872 -32.843 29.237 1.00 87.94 336 VAL A O 1
ATOM 2559 N N . MET A 1 337 ? -26.726 -32.861 30.483 1.00 86.00 337 MET A N 1
ATOM 2560 C CA . MET A 1 337 ? -26.886 -31.413 30.525 1.00 86.00 337 MET A CA 1
ATOM 2561 C C . MET A 1 337 ? -25.669 -30.786 31.215 1.00 86.00 337 MET A C 1
ATOM 2563 O O . MET A 1 337 ? -25.267 -31.199 32.304 1.00 86.00 337 MET A O 1
ATOM 2567 N N . ASN A 1 338 ? -25.067 -29.796 30.566 1.00 79.31 338 ASN A N 1
ATOM 2568 C CA . ASN A 1 338 ? -23.911 -29.088 31.096 1.00 79.31 338 ASN A CA 1
ATOM 2569 C C . ASN A 1 338 ? -24.383 -27.959 32.035 1.00 79.31 338 ASN A C 1
ATOM 2571 O O . ASN A 1 338 ? -25.312 -27.221 31.721 1.00 79.31 338 ASN A O 1
ATOM 2575 N N . GLY A 1 339 ? -23.744 -27.831 33.203 1.00 65.69 339 GLY A N 1
ATOM 2576 C CA . GLY A 1 339 ? -24.062 -26.808 34.207 1.00 65.69 339 GLY A CA 1
ATOM 2577 C C . GLY A 1 339 ? -23.526 -25.403 33.893 1.00 65.69 339 GLY A C 1
ATOM 2578 O O . GLY A 1 339 ? -23.724 -24.484 34.695 1.00 65.69 339 GLY A O 1
ATOM 2579 N N . TYR A 1 340 ? -22.828 -25.214 32.767 1.00 71.56 340 TYR A N 1
ATOM 2580 C CA . TYR A 1 340 ? -22.439 -23.894 32.276 1.00 71.56 340 TYR A CA 1
ATOM 2581 C C . TYR A 1 340 ? -23.652 -23.161 31.691 1.00 71.56 340 TYR A C 1
ATOM 2583 O O . TYR A 1 340 ? -23.890 -23.138 30.489 1.00 71.56 340 TYR A O 1
ATOM 2591 N N . ASN A 1 341 ? -24.406 -22.495 32.563 1.00 77.81 341 ASN A N 1
ATOM 2592 C CA . ASN A 1 341 ? -25.623 -21.766 32.201 1.00 77.81 341 ASN A CA 1
ATOM 2593 C C . ASN A 1 341 ? -25.351 -20.420 31.473 1.00 77.81 341 ASN A C 1
ATOM 2595 O O . ASN A 1 341 ? -26.214 -19.542 31.466 1.00 77.81 341 ASN A O 1
ATOM 2599 N N . GLY A 1 342 ? -24.166 -20.213 30.889 1.00 80.00 342 GLY A N 1
ATOM 2600 C CA . GLY A 1 342 ? -23.721 -18.940 30.304 1.00 80.00 342 GLY A CA 1
ATOM 2601 C C . GLY A 1 342 ? -23.162 -17.928 31.319 1.00 80.00 342 GLY A C 1
ATOM 2602 O O . GLY A 1 342 ? -22.903 -18.252 32.480 1.00 80.00 342 GLY A O 1
ATOM 2603 N N . ALA A 1 343 ? -22.967 -16.684 30.875 1.00 83.31 343 ALA A N 1
ATOM 2604 C CA . ALA A 1 343 ? -22.322 -15.600 31.624 1.00 83.31 343 ALA A CA 1
ATOM 2605 C C . ALA A 1 343 ? -23.168 -14.313 31.662 1.00 83.31 343 ALA A C 1
ATOM 2607 O O . ALA A 1 343 ? -24.027 -14.087 30.811 1.00 83.31 343 ALA A O 1
ATOM 2608 N N . TYR A 1 344 ? -22.914 -13.446 32.644 1.00 85.12 344 TYR A N 1
ATOM 2609 C CA . TYR A 1 344 ? -23.497 -12.103 32.690 1.00 85.12 344 TYR A CA 1
ATOM 2610 C C . TYR A 1 344 ? -22.493 -11.106 32.087 1.00 85.12 344 TYR A C 1
ATOM 2612 O O . TYR A 1 344 ? -21.411 -10.902 32.635 1.00 85.12 344 TYR A O 1
ATOM 2620 N N . LEU A 1 345 ? -22.821 -10.555 30.916 1.00 85.88 345 LEU A N 1
ATOM 2621 C CA . LEU A 1 345 ? -21.944 -9.722 30.091 1.00 85.88 345 LEU A CA 1
ATOM 2622 C C . LEU A 1 345 ? -22.198 -8.244 30.373 1.00 85.88 345 LEU A C 1
ATOM 2624 O O . LEU A 1 345 ? -23.342 -7.789 30.322 1.00 85.88 345 LEU A O 1
ATOM 2628 N N . CYS A 1 346 ? -21.136 -7.482 30.637 1.00 79.56 346 CYS A N 1
ATOM 2629 C CA . CYS A 1 346 ? -21.273 -6.089 31.048 1.00 79.56 346 CYS A CA 1
ATOM 2630 C C . CYS A 1 346 ? -20.142 -5.180 30.562 1.00 79.56 346 CYS A C 1
ATOM 2632 O O . CYS A 1 346 ? -19.048 -5.647 30.240 1.00 79.56 346 CYS A O 1
ATOM 2634 N N . ASP A 1 347 ? -20.386 -3.868 30.582 1.00 75.81 347 ASP A N 1
ATOM 2635 C CA . ASP A 1 347 ? -19.328 -2.876 30.415 1.00 75.81 347 ASP A CA 1
ATOM 2636 C C . ASP A 1 347 ? -18.398 -2.811 31.655 1.00 75.81 347 ASP A C 1
ATOM 2638 O O . ASP A 1 347 ? -18.861 -3.022 32.780 1.00 75.81 347 ASP A O 1
ATOM 2642 N N . PRO A 1 348 ? -17.095 -2.486 31.502 1.00 67.94 348 PRO A N 1
ATOM 2643 C CA . PRO A 1 348 ? -16.120 -2.540 32.605 1.00 67.94 348 PRO A CA 1
ATOM 2644 C C . PRO A 1 348 ? -16.331 -1.547 33.763 1.00 67.94 348 PRO A C 1
ATOM 2646 O O . PRO A 1 348 ? -15.609 -1.619 34.763 1.00 67.94 348 PRO A O 1
ATOM 2649 N N . TYR A 1 349 ? -17.261 -0.597 33.623 1.00 68.12 349 TYR A N 1
ATOM 2650 C CA . TYR A 1 349 ? -17.547 0.462 34.597 1.00 68.12 349 TYR A CA 1
ATOM 2651 C C . TYR A 1 349 ? -18.906 0.284 35.289 1.00 68.12 349 TYR A C 1
ATOM 2653 O O . TYR A 1 349 ? -19.286 1.104 36.127 1.00 68.12 349 TYR A O 1
ATOM 2661 N N . THR A 1 350 ? -19.648 -0.771 34.950 1.00 72.25 350 THR A N 1
ATOM 2662 C CA . THR A 1 350 ? -20.943 -1.073 35.556 1.00 72.25 350 THR A CA 1
ATOM 2663 C C . THR A 1 350 ? -20.818 -1.364 37.053 1.00 72.25 350 THR A C 1
ATOM 2665 O O . THR A 1 350 ? -19.912 -2.061 37.499 1.00 72.25 350 THR A O 1
ATOM 2668 N N . THR A 1 351 ? -21.768 -0.897 37.856 1.00 72.94 351 THR A N 1
ATOM 2669 C CA . THR A 1 351 ? -21.840 -1.226 39.292 1.00 72.94 351 THR A CA 1
ATOM 2670 C C . THR A 1 351 ? -22.780 -2.401 39.586 1.00 72.94 351 THR A C 1
ATOM 2672 O O . THR A 1 351 ? -23.100 -2.672 40.742 1.00 72.94 351 THR A O 1
ATOM 2675 N N . ASN A 1 352 ? -23.244 -3.107 38.549 1.00 78.06 352 ASN A N 1
ATOM 2676 C CA . ASN A 1 352 ? -24.142 -4.248 38.687 1.00 78.06 352 ASN A CA 1
ATOM 2677 C C . ASN A 1 352 ? -23.435 -5.421 39.391 1.00 78.06 352 ASN A C 1
ATOM 2679 O O . ASN A 1 352 ? -22.395 -5.901 38.944 1.00 78.06 352 ASN A O 1
ATOM 2683 N N . SER A 1 353 ? -24.030 -5.902 40.485 1.00 77.88 353 SER A N 1
ATOM 2684 C CA . SER A 1 353 ? -23.454 -6.904 41.392 1.00 77.88 353 SER A CA 1
ATOM 2685 C C . SER A 1 353 ? -23.233 -8.292 40.782 1.00 77.88 353 SER A C 1
ATOM 2687 O O . SER A 1 353 ? -22.547 -9.110 41.390 1.00 77.88 353 SER A O 1
ATOM 2689 N N . LYS A 1 354 ? -23.793 -8.571 39.599 1.00 78.75 354 LYS A N 1
ATOM 2690 C CA . LYS A 1 354 ? -23.545 -9.809 38.842 1.00 78.75 354 LYS A CA 1
ATOM 2691 C C . LYS A 1 354 ? -22.272 -9.766 37.998 1.00 78.75 354 LYS A C 1
ATOM 2693 O O . LYS A 1 354 ? -21.811 -10.809 37.544 1.00 78.75 354 LYS A O 1
ATOM 2698 N N . CYS A 1 355 ? -21.735 -8.577 37.747 1.00 73.44 355 CYS A N 1
ATOM 2699 C CA . CYS A 1 355 ? -20.553 -8.383 36.920 1.00 73.44 355 CYS A CA 1
ATOM 2700 C C . CYS A 1 355 ? -19.289 -8.570 37.768 1.00 73.44 355 CYS A C 1
ATOM 2702 O O . CYS A 1 355 ? -19.218 -8.137 38.920 1.00 73.44 355 CYS A O 1
ATOM 2704 N N . THR A 1 356 ? -18.270 -9.221 37.210 1.00 61.62 356 THR A N 1
ATOM 2705 C CA . THR A 1 356 ? -17.021 -9.484 37.931 1.00 61.62 356 THR A CA 1
ATOM 2706 C C . THR A 1 356 ? -16.226 -8.190 38.121 1.00 61.62 356 THR A C 1
ATOM 2708 O O . THR A 1 356 ? -15.699 -7.660 37.152 1.00 61.62 356 THR A O 1
ATOM 2711 N N . ALA A 1 357 ? -16.135 -7.717 39.371 1.00 56.75 357 ALA A N 1
ATOM 2712 C CA . ALA A 1 357 ? -15.224 -6.671 39.862 1.00 56.75 357 ALA A CA 1
ATOM 2713 C C . ALA A 1 357 ? -14.988 -5.481 38.892 1.00 56.75 357 ALA A C 1
ATOM 2715 O O . ALA A 1 357 ? -13.997 -5.489 38.157 1.00 56.75 357 ALA A O 1
ATOM 2716 N N . PRO A 1 358 ? -15.843 -4.437 38.899 1.00 56.53 358 PRO A N 1
ATOM 2717 C CA . PRO A 1 358 ? -15.650 -3.279 38.027 1.00 56.53 358 PRO A CA 1
ATOM 2718 C C . PRO A 1 358 ? -14.304 -2.587 38.250 1.00 56.53 358 PRO A C 1
ATOM 2720 O O . PRO A 1 358 ? -13.781 -2.559 39.366 1.00 56.53 358 PRO A O 1
ATOM 2723 N N . LEU A 1 359 ? -13.781 -1.958 37.190 1.00 53.75 359 LEU A N 1
ATOM 2724 C CA . LEU A 1 359 ? -12.487 -1.257 37.211 1.00 53.75 359 LEU A CA 1
ATOM 2725 C C . LEU A 1 359 ? -12.412 -0.146 38.272 1.00 53.75 359 LEU A C 1
ATOM 2727 O O . LEU A 1 359 ? -11.317 0.229 38.688 1.00 53.75 359 LEU A O 1
ATOM 2731 N N . HIS A 1 360 ? -13.565 0.366 38.712 1.00 52.75 360 HIS A N 1
ATOM 2732 C CA . HIS A 1 360 ? -13.687 1.342 39.787 1.00 52.75 360 HIS A CA 1
ATOM 2733 C C . HIS A 1 360 ? -14.832 0.964 40.736 1.00 52.75 360 HIS A C 1
ATOM 2735 O O . HIS A 1 360 ? -15.953 0.703 40.303 1.00 52.75 360 HIS A O 1
ATOM 2741 N N . SER A 1 361 ? -14.562 0.983 42.042 1.00 44.62 361 SER A N 1
ATOM 2742 C CA . SER A 1 361 ? -15.546 0.731 43.106 1.00 44.62 361 SER A CA 1
ATOM 2743 C C . SER A 1 361 ? -16.240 1.999 43.628 1.00 44.62 361 SER A C 1
ATOM 2745 O O . SER A 1 361 ? -17.088 1.909 44.513 1.00 44.62 361 SER A O 1
ATOM 2747 N N . ASP A 1 362 ? -15.900 3.176 43.092 1.00 51.84 362 ASP A N 1
ATOM 2748 C CA . ASP A 1 362 ? -16.420 4.487 43.511 1.00 51.84 362 ASP A CA 1
ATOM 2749 C C . ASP A 1 362 ? -17.634 4.975 42.690 1.00 51.84 362 ASP A C 1
ATOM 2751 O O . ASP A 1 362 ? -18.221 6.009 43.010 1.00 51.84 362 ASP A O 1
ATOM 2755 N N . GLY A 1 363 ? -18.021 4.241 41.638 1.00 46.22 363 GLY A N 1
ATOM 2756 C CA . GLY A 1 363 ? -19.140 4.582 40.752 1.00 46.22 363 GLY A CA 1
ATOM 2757 C C . GLY A 1 363 ? -18.913 5.815 39.864 1.00 46.22 363 GLY A C 1
ATOM 2758 O O . GLY A 1 363 ? -19.869 6.350 39.300 1.00 46.22 363 GLY A O 1
ATOM 2759 N N . ASN A 1 364 ? -17.675 6.300 39.735 1.00 46.22 364 ASN A N 1
ATOM 2760 C CA . ASN A 1 364 ? -17.384 7.592 39.119 1.00 46.22 364 ASN A CA 1
ATOM 2761 C C . ASN A 1 364 ? -17.255 7.496 37.583 1.00 46.22 364 ASN A C 1
ATOM 2763 O O . ASN A 1 364 ? -16.164 7.442 37.016 1.00 46.22 364 ASN A O 1
ATOM 2767 N N . GLY A 1 365 ? -18.397 7.488 36.888 1.00 45.94 365 GLY A N 1
ATOM 2768 C CA . GLY A 1 365 ? -18.515 7.237 35.440 1.00 45.94 365 GLY A CA 1
ATOM 2769 C C . GLY A 1 365 ? -17.862 8.245 34.473 1.00 45.94 365 GLY A C 1
ATOM 2770 O O . GLY A 1 365 ? -18.040 8.113 33.263 1.00 45.94 365 GLY A O 1
ATOM 2771 N N . ASN A 1 366 ? -17.090 9.226 34.950 1.00 46.56 366 ASN A N 1
ATOM 2772 C CA . ASN A 1 366 ? -16.487 10.285 34.122 1.00 46.56 366 ASN A CA 1
ATOM 2773 C C . ASN A 1 366 ? -15.372 9.809 33.162 1.00 46.56 366 ASN A C 1
ATOM 2775 O O . ASN A 1 366 ? -14.894 10.596 32.348 1.00 46.56 366 ASN A O 1
ATOM 2779 N N . GLY A 1 367 ? -14.963 8.537 33.228 1.00 47.94 367 GLY A N 1
ATOM 2780 C CA . GLY A 1 367 ? -14.030 7.917 32.277 1.00 47.94 367 GLY A CA 1
ATOM 2781 C C . GLY A 1 367 ? -14.684 7.083 31.166 1.00 47.94 367 GLY A C 1
ATOM 2782 O O . GLY A 1 367 ? -13.966 6.560 30.311 1.00 47.94 367 GLY A O 1
ATOM 2783 N N . ASN A 1 368 ? -16.013 6.910 31.171 1.00 45.81 368 ASN A N 1
ATOM 2784 C CA . ASN A 1 368 ? -16.654 5.869 30.367 1.00 45.81 368 ASN A CA 1
ATOM 2785 C C . ASN A 1 368 ? -16.747 6.249 28.873 1.00 45.81 368 ASN A C 1
ATOM 2787 O O . ASN A 1 368 ? -17.548 7.093 28.472 1.00 45.81 368 ASN A O 1
ATOM 2791 N N . LYS A 1 369 ? -15.903 5.624 28.038 1.00 54.19 369 LYS A N 1
ATOM 2792 C CA . LYS A 1 369 ? -15.848 5.828 26.573 1.00 54.19 369 LYS A CA 1
ATOM 2793 C C . LYS A 1 369 ? -16.734 4.850 25.784 1.00 54.19 369 LYS A C 1
ATOM 2795 O O . LYS A 1 369 ? -16.722 4.888 24.556 1.00 54.19 369 LYS A O 1
ATOM 2800 N N . ILE A 1 370 ? -17.475 3.978 26.469 1.00 59.59 370 ILE A N 1
ATOM 2801 C CA . ILE A 1 370 ? -18.364 2.965 25.886 1.00 59.59 370 ILE A CA 1
ATOM 2802 C C . ILE A 1 370 ? -19.772 3.186 26.462 1.00 59.59 370 ILE A C 1
ATOM 2804 O O . ILE A 1 370 ? -19.920 3.621 27.602 1.00 59.59 370 ILE A O 1
ATOM 2808 N N . ALA A 1 371 ? -20.817 2.927 25.674 1.00 69.81 371 ALA A N 1
ATOM 2809 C CA . ALA A 1 371 ? -22.189 2.971 26.177 1.00 69.81 371 ALA A CA 1
ATOM 2810 C C . ALA A 1 371 ? -22.400 1.851 27.221 1.00 69.81 371 ALA A C 1
ATOM 2812 O O . ALA A 1 371 ? -22.109 0.700 26.885 1.00 69.81 371 ALA A O 1
ATOM 2813 N N . PRO A 1 372 ? -22.904 2.144 28.437 1.00 75.94 372 PRO A N 1
ATOM 2814 C CA . PRO A 1 372 ? -23.126 1.121 29.454 1.00 75.94 372 PRO A CA 1
ATOM 2815 C C . PRO A 1 372 ? -24.076 0.019 28.980 1.00 75.94 372 PRO A C 1
ATOM 2817 O O . PRO A 1 372 ? -25.104 0.314 28.368 1.00 75.94 372 PRO A O 1
ATOM 2820 N N . PHE A 1 373 ? -23.748 -1.231 29.297 1.00 83.19 373 PHE A N 1
ATOM 2821 C CA . PHE A 1 373 ? -24.570 -2.406 28.995 1.00 83.19 373 PHE A CA 1
ATOM 2822 C C . PHE A 1 373 ? -24.378 -3.470 30.078 1.00 83.19 373 PHE A C 1
ATOM 2824 O O . PHE A 1 373 ? -23.304 -3.569 30.673 1.00 83.19 373 PHE A O 1
ATOM 2831 N N . ALA A 1 374 ? -25.419 -4.253 30.359 1.00 86.12 374 ALA A N 1
ATOM 2832 C CA . ALA A 1 374 ? -25.371 -5.326 31.353 1.00 86.12 374 ALA A CA 1
ATOM 2833 C C . ALA A 1 374 ? -26.513 -6.328 31.125 1.00 86.12 374 ALA A C 1
ATOM 2835 O O . ALA A 1 374 ? -27.645 -6.102 31.562 1.00 86.12 374 ALA A O 1
ATOM 2836 N N . TYR A 1 375 ? -26.218 -7.451 30.470 1.00 89.81 375 TYR A N 1
ATOM 2837 C CA . TYR A 1 375 ? -27.210 -8.456 30.084 1.00 89.81 375 TYR A CA 1
ATOM 2838 C C . TYR A 1 375 ? -26.705 -9.886 30.299 1.00 89.81 375 TYR A C 1
ATOM 2840 O O . TYR A 1 375 ? -25.513 -10.175 30.256 1.00 89.81 375 TYR A O 1
ATOM 2848 N N . GLN A 1 376 ? -27.635 -10.808 30.535 1.00 91.44 376 GLN A N 1
ATOM 2849 C CA . GLN A 1 376 ? -27.339 -12.237 30.611 1.00 91.44 376 GLN A CA 1
ATOM 2850 C C . GLN A 1 376 ? -27.197 -12.806 29.192 1.00 91.44 376 GLN A C 1
ATOM 2852 O O . GLN A 1 376 ? -28.008 -12.479 28.326 1.00 91.44 376 GLN A O 1
ATOM 2857 N N . MET A 1 377 ? -26.238 -13.705 28.977 1.00 92.19 377 MET A N 1
ATOM 2858 C CA . MET A 1 377 ? -26.293 -14.718 27.915 1.00 92.19 377 MET A CA 1
ATOM 2859 C C . MET A 1 377 ? -26.517 -16.100 28.537 1.00 92.19 377 MET A C 1
ATOM 2861 O O . MET A 1 377 ? -26.079 -16.353 29.662 1.00 92.19 377 MET A O 1
ATOM 2865 N N . ASP A 1 378 ? -27.152 -17.003 27.802 1.00 92.06 378 ASP A N 1
ATOM 2866 C CA . ASP A 1 378 ? -27.236 -18.420 28.155 1.00 92.06 378 ASP A CA 1
ATOM 2867 C C . ASP A 1 378 ? -26.365 -19.247 27.206 1.00 92.06 378 ASP A C 1
ATOM 2869 O O . ASP A 1 378 ? -26.177 -18.868 26.052 1.00 92.06 378 ASP A O 1
ATOM 2873 N N . ALA A 1 379 ? -25.871 -20.390 27.684 1.00 90.25 379 ALA A N 1
ATOM 2874 C CA . ALA A 1 379 ? -25.223 -21.410 26.866 1.00 90.25 379 ALA A CA 1
ATOM 2875 C C . ALA A 1 379 ? -25.977 -22.735 27.046 1.00 90.25 379 ALA A C 1
ATOM 2877 O O . ALA A 1 379 ? -25.835 -23.427 28.055 1.00 90.25 379 ALA A O 1
ATOM 2878 N N . ILE A 1 380 ? -26.837 -23.073 26.088 1.00 92.31 380 ILE A N 1
ATOM 2879 C CA . ILE A 1 380 ? -27.630 -24.302 26.116 1.00 92.31 380 ILE A CA 1
ATOM 2880 C C . ILE A 1 380 ? -26.727 -25.427 25.625 1.00 92.31 380 ILE A C 1
ATOM 2882 O O . ILE A 1 380 ? -26.406 -25.492 24.441 1.00 92.31 380 ILE A O 1
ATOM 2886 N N . SER A 1 381 ? -26.279 -26.277 26.546 1.00 89.44 381 SER A N 1
ATOM 2887 C CA . SER A 1 381 ? -25.134 -27.160 26.331 1.00 89.44 381 SER A CA 1
ATOM 2888 C C . SER A 1 381 ? -25.375 -28.588 26.832 1.00 89.44 381 SER A C 1
ATOM 2890 O O . SER A 1 381 ? -26.050 -28.826 27.840 1.00 89.44 381 SER A O 1
ATOM 2892 N N . ALA A 1 382 ? -24.768 -29.549 26.137 1.00 89.69 382 ALA A N 1
ATOM 2893 C CA . ALA A 1 382 ? -24.698 -30.946 26.540 1.00 89.69 382 ALA A CA 1
ATOM 2894 C C . ALA A 1 382 ? -23.249 -31.447 26.471 1.00 89.69 382 ALA A C 1
ATOM 2896 O O . ALA A 1 382 ? -22.579 -31.270 25.456 1.00 89.69 382 ALA A O 1
ATOM 2897 N N . ASN A 1 383 ? -22.784 -32.093 27.540 1.00 87.25 383 ASN A N 1
ATOM 2898 C CA . ASN A 1 383 ? -21.455 -32.690 27.636 1.00 87.25 383 ASN A CA 1
ATOM 2899 C C . ASN A 1 383 ? -21.536 -34.206 27.467 1.00 87.25 383 ASN A C 1
ATOM 2901 O O . ASN A 1 383 ? -22.382 -34.858 28.075 1.00 87.25 383 ASN A O 1
ATOM 2905 N N . TRP A 1 384 ? -20.614 -34.790 26.711 1.00 84.12 384 TRP A N 1
ATOM 2906 C CA . TRP A 1 384 ? -20.517 -36.238 26.514 1.00 84.12 384 TRP A CA 1
ATOM 2907 C C . TRP A 1 384 ? -19.043 -36.684 26.529 1.00 84.12 384 TRP A C 1
ATOM 2909 O O . TRP A 1 384 ? -18.159 -35.887 26.211 1.00 84.12 384 TRP A O 1
ATOM 2919 N N . PRO A 1 385 ? -18.729 -37.914 26.972 1.00 75.44 385 PRO A N 1
ATOM 2920 C CA . PRO A 1 385 ? -17.347 -38.335 27.207 1.00 75.44 385 PRO A CA 1
ATOM 2921 C C . PRO A 1 385 ? -16.553 -38.484 25.903 1.00 75.44 385 PRO A C 1
ATOM 2923 O O . PRO A 1 385 ? -17.055 -39.047 24.935 1.00 75.44 385 PRO A O 1
ATOM 2926 N N . VAL A 1 386 ? -15.283 -38.061 25.900 1.00 71.62 386 VAL A N 1
ATOM 2927 C CA . VAL A 1 386 ? -14.397 -38.282 24.743 1.00 71.62 386 VAL A CA 1
ATOM 2928 C C . VAL A 1 386 ? -14.070 -39.769 24.617 1.00 71.62 386 VAL A C 1
ATOM 2930 O O . VAL A 1 386 ? -13.489 -40.371 25.522 1.00 71.62 386 VAL A O 1
ATOM 2933 N N . GLU A 1 387 ? -14.413 -40.368 23.481 1.00 73.38 387 GLU A N 1
ATOM 2934 C CA . GLU A 1 387 ? -14.130 -41.778 23.223 1.00 73.38 387 GLU A CA 1
ATOM 2935 C C . GLU A 1 387 ? -12.687 -42.015 22.761 1.00 73.38 387 GLU A C 1
ATOM 2937 O O . GLU A 1 387 ? -12.095 -41.204 22.051 1.00 73.38 387 GLU A O 1
ATOM 2942 N N . PHE A 1 388 ? -12.128 -43.190 23.073 1.00 72.00 388 PHE A N 1
ATOM 2943 C CA . PHE A 1 388 ? -10.792 -43.582 22.598 1.00 72.00 388 PHE A CA 1
ATOM 2944 C C . PHE A 1 388 ? -10.687 -43.631 21.058 1.00 72.00 388 PHE A C 1
ATOM 2946 O O . PHE A 1 388 ? -9.605 -43.441 20.495 1.00 72.00 388 PHE A O 1
ATOM 2953 N N . ALA A 1 389 ? -11.814 -43.826 20.365 1.00 72.88 389 ALA A N 1
ATOM 2954 C CA . ALA A 1 389 ? -11.908 -43.732 18.910 1.00 72.88 389 ALA A CA 1
ATOM 2955 C C . ALA A 1 389 ? -11.457 -42.357 18.376 1.00 72.88 389 ALA A C 1
ATOM 2957 O O . ALA A 1 389 ? -10.774 -42.303 17.356 1.00 72.88 389 ALA A O 1
ATOM 2958 N N . ALA A 1 390 ? -11.716 -41.264 19.109 1.00 74.94 390 ALA A N 1
ATOM 2959 C CA . ALA A 1 390 ? -11.288 -39.909 18.744 1.00 74.94 390 ALA A CA 1
ATOM 2960 C C . ALA A 1 390 ? -9.755 -39.723 18.717 1.00 74.94 390 ALA A C 1
ATOM 2962 O O . ALA A 1 390 ? -9.258 -38.797 18.084 1.00 74.94 390 ALA A O 1
ATOM 2963 N N . TYR A 1 391 ? -9.004 -40.598 19.398 1.00 76.25 391 TYR A N 1
ATOM 2964 C CA . TYR A 1 391 ? -7.536 -40.571 19.454 1.00 76.25 391 TYR A CA 1
ATOM 2965 C C . TYR A 1 391 ? -6.866 -41.627 18.562 1.00 76.25 391 TYR A C 1
ATOM 2967 O O . TYR A 1 391 ? -5.649 -41.593 18.379 1.00 76.25 391 TYR A O 1
ATOM 2975 N N . SER A 1 392 ? -7.636 -42.581 18.031 1.00 79.12 392 SER A N 1
ATOM 2976 C CA . SER A 1 392 ? -7.137 -43.725 17.249 1.00 79.12 392 SER A CA 1
ATOM 2977 C C . SER A 1 392 ? -7.669 -43.782 15.810 1.00 79.12 392 SER A C 1
ATOM 2979 O O . SER A 1 392 ? -7.152 -44.553 15.003 1.00 79.12 392 SER A O 1
ATOM 2981 N N . GLY A 1 393 ? -8.641 -42.937 15.463 1.00 81.75 393 GLY A N 1
ATOM 2982 C CA . GLY A 1 393 ? -9.186 -42.778 14.118 1.00 81.75 393 GLY A CA 1
ATOM 2983 C C . GLY A 1 393 ? -9.858 -41.415 13.932 1.00 81.75 393 GLY A C 1
ATOM 2984 O O . GLY A 1 393 ? -9.578 -40.469 14.664 1.00 81.75 393 GLY A O 1
ATOM 2985 N N . TYR A 1 394 ? -10.746 -41.320 12.943 1.00 86.19 394 TYR A N 1
ATOM 2986 C CA . TYR A 1 394 ? -11.562 -40.132 12.680 1.00 86.19 394 TYR A CA 1
ATOM 2987 C C . TYR A 1 394 ? -13.014 -40.405 13.083 1.00 86.19 394 TYR A C 1
ATOM 2989 O O . TYR A 1 394 ? -13.541 -41.475 12.781 1.00 86.19 394 TYR A O 1
ATOM 2997 N N . LEU A 1 395 ? -13.660 -39.432 13.731 1.00 86.06 395 LEU A N 1
ATOM 2998 C CA . LEU A 1 395 ? -15.090 -39.458 14.058 1.00 86.06 395 LEU A CA 1
ATOM 2999 C C . LEU A 1 395 ? -15.857 -38.497 13.151 1.00 86.06 395 LEU A C 1
ATOM 3001 O O . LEU A 1 395 ? -15.392 -37.387 12.877 1.00 86.06 395 LEU A O 1
ATOM 3005 N N . LYS A 1 396 ? -17.047 -38.903 12.702 1.00 90.19 396 LYS A N 1
ATOM 3006 C CA . LYS A 1 396 ? -17.863 -38.094 11.796 1.00 90.19 396 LYS A CA 1
ATOM 3007 C C . LYS A 1 396 ? -18.885 -37.256 12.561 1.00 90.19 396 LYS A C 1
ATOM 3009 O O . LYS A 1 396 ? -20.039 -37.656 12.726 1.00 90.19 396 LYS A O 1
ATOM 3014 N N . TYR A 1 397 ? -18.470 -36.061 12.964 1.00 90.69 397 TYR A N 1
ATOM 3015 C CA . TYR A 1 397 ? -19.377 -35.050 13.505 1.00 90.69 397 TYR A CA 1
ATOM 3016 C C . TYR A 1 397 ? -20.324 -34.514 12.433 1.00 90.69 397 TYR A C 1
ATOM 3018 O O . TYR A 1 397 ? -19.930 -34.270 11.291 1.00 90.69 397 TYR A O 1
ATOM 3026 N N . GLN A 1 398 ? -21.589 -34.337 12.801 1.00 92.50 398 GLN A N 1
ATOM 3027 C CA . GLN A 1 398 ? -22.620 -33.785 11.932 1.00 92.50 398 GLN A CA 1
ATOM 3028 C C . GLN A 1 398 ? -23.524 -32.838 12.724 1.00 92.50 398 GLN A C 1
ATOM 3030 O O . GLN A 1 398 ? -23.980 -33.170 13.818 1.00 92.50 398 GLN A O 1
ATOM 3035 N N . LEU A 1 399 ? -23.814 -31.681 12.132 1.00 94.75 399 LEU A N 1
ATOM 3036 C CA . LEU A 1 399 ? -24.788 -30.717 12.629 1.00 94.75 399 LEU A CA 1
ATOM 3037 C C . LEU A 1 399 ? -25.941 -30.624 11.624 1.00 94.75 399 LEU A C 1
ATOM 3039 O O . LEU A 1 399 ? -25.713 -30.362 10.443 1.00 94.75 399 LEU A O 1
ATOM 3043 N N . GLU A 1 400 ? -27.174 -30.810 12.084 1.00 94.44 400 GLU A N 1
ATOM 3044 C CA . GLU A 1 400 ? -28.372 -30.406 11.349 1.00 94.44 400 GLU A CA 1
ATOM 3045 C C . GLU A 1 400 ? -28.941 -29.139 11.969 1.00 94.44 400 GLU A C 1
ATOM 3047 O O . GLU A 1 400 ? -29.258 -29.108 13.155 1.00 94.44 400 GLU A O 1
ATOM 3052 N N . TRP A 1 401 ? -29.094 -28.103 11.151 1.00 93.00 401 TRP A N 1
ATOM 3053 C CA . TRP A 1 401 ? -29.626 -26.811 11.558 1.00 93.00 401 TRP A CA 1
ATOM 3054 C C . TRP A 1 401 ? -30.765 -26.425 10.614 1.00 93.00 401 TRP A C 1
ATOM 3056 O O . TRP A 1 401 ? -30.581 -26.310 9.402 1.00 93.00 401 TRP A O 1
ATOM 3066 N N . VAL A 1 402 ? -31.965 -26.283 11.173 1.00 91.56 402 VAL A N 1
ATOM 3067 C CA . VAL A 1 402 ? -33.204 -25.977 10.447 1.00 91.56 402 VAL A CA 1
ATOM 3068 C C . VAL A 1 402 ? -33.861 -24.756 11.085 1.00 91.56 402 VAL A C 1
ATOM 3070 O O . VAL A 1 402 ? -33.942 -24.670 12.308 1.00 91.56 402 VAL A O 1
ATOM 3073 N N . LEU A 1 403 ? -34.326 -23.823 10.251 1.00 89.62 403 LEU A N 1
ATOM 3074 C CA . LEU A 1 403 ? -34.811 -22.498 10.659 1.00 89.62 403 LEU A CA 1
ATOM 3075 C C . LEU A 1 403 ? -36.292 -22.478 11.083 1.00 89.62 403 LEU A C 1
ATOM 3077 O O . LEU A 1 403 ? -37.061 -23.397 10.779 1.00 89.62 403 LEU A O 1
ATOM 3081 N N . GLY A 1 404 ? -36.706 -21.374 11.713 1.00 87.25 404 GLY A N 1
ATOM 3082 C CA . GLY A 1 404 ? -38.090 -21.071 12.071 1.00 87.25 404 GLY A CA 1
ATOM 3083 C C . GLY A 1 404 ? -38.692 -21.937 13.182 1.00 87.25 404 GLY A C 1
ATOM 3084 O O . GLY A 1 404 ? -38.064 -22.836 13.733 1.00 87.25 404 GLY A O 1
ATOM 3085 N N . ARG A 1 405 ? -39.981 -21.707 13.469 1.00 88.12 405 ARG A N 1
ATOM 3086 C CA . ARG A 1 405 ? -40.699 -22.229 14.656 1.00 88.12 405 ARG A CA 1
ATOM 3087 C C . ARG A 1 405 ? -40.770 -23.748 14.833 1.00 88.12 405 ARG A C 1
ATOM 3089 O O . ARG A 1 405 ? -41.154 -24.229 15.893 1.00 88.12 405 ARG A O 1
ATOM 3096 N N . ARG A 1 406 ? -40.500 -24.516 13.775 1.00 88.88 406 ARG A N 1
ATOM 3097 C CA . ARG A 1 406 ? -40.443 -25.996 13.795 1.00 88.88 406 ARG A CA 1
ATOM 3098 C C . ARG A 1 406 ? -39.037 -26.526 13.489 1.00 88.88 406 ARG A C 1
ATOM 3100 O O . ARG A 1 406 ? -38.859 -27.723 13.267 1.00 88.88 406 ARG A O 1
ATOM 3107 N N . GLY A 1 407 ? -38.073 -25.614 13.440 1.00 91.88 407 GLY A N 1
ATOM 3108 C CA . GLY A 1 407 ? -36.660 -25.863 13.270 1.00 91.88 407 GLY A CA 1
ATOM 3109 C C . GLY A 1 407 ? -36.013 -26.446 14.520 1.00 91.88 407 GLY A C 1
ATOM 3110 O O . GLY A 1 407 ? -36.661 -26.682 15.545 1.00 91.88 407 GLY A O 1
ATOM 3111 N N . TYR A 1 408 ? -34.725 -26.732 14.398 1.00 94.81 408 TYR A N 1
ATOM 3112 C CA . TYR A 1 408 ? -33.918 -27.362 15.434 1.00 94.81 408 TYR A CA 1
ATOM 3113 C C . TYR A 1 408 ? -32.424 -27.200 15.129 1.00 94.81 408 TYR A C 1
ATOM 3115 O O . TYR A 1 408 ? -32.043 -27.038 13.969 1.00 94.81 408 TYR A O 1
ATOM 3123 N N . VAL A 1 409 ? -31.588 -27.270 16.165 1.00 96.56 409 VAL A N 1
ATOM 3124 C CA . VAL A 1 409 ? -30.159 -27.592 16.041 1.00 96.56 409 VAL A CA 1
ATOM 3125 C C . VAL A 1 409 ? -29.978 -28.998 16.602 1.00 96.56 409 VAL A C 1
ATOM 3127 O O . VAL A 1 409 ? -30.354 -29.233 17.746 1.00 96.56 409 VAL A O 1
ATOM 3130 N N . ARG A 1 410 ? -29.458 -29.942 15.813 1.00 95.50 410 ARG A N 1
ATOM 3131 C CA . ARG A 1 410 ? -29.212 -31.341 16.200 1.00 95.50 410 ARG A CA 1
ATOM 3132 C C . ARG A 1 410 ? -27.755 -31.703 15.940 1.00 95.50 410 ARG A C 1
ATOM 3134 O O . ARG A 1 410 ? -27.286 -31.603 14.809 1.00 95.50 410 ARG A O 1
ATOM 3141 N N . TRP A 1 411 ? -27.089 -32.213 16.965 1.00 95.00 411 TRP A N 1
ATOM 3142 C CA . TRP A 1 411 ? -25.760 -32.807 16.890 1.00 95.00 411 TRP A CA 1
ATOM 3143 C C . TRP A 1 411 ? -25.875 -34.314 16.713 1.00 95.00 411 TRP A C 1
ATOM 3145 O O . TRP A 1 411 ? -26.730 -34.968 17.318 1.00 95.00 411 TRP A O 1
ATOM 3155 N N . MET A 1 412 ? -25.001 -34.862 15.880 1.00 91.94 412 MET A N 1
ATOM 3156 C CA . MET A 1 412 ? -24.926 -36.279 15.559 1.00 91.94 412 MET A CA 1
ATOM 3157 C C . MET A 1 412 ? -23.473 -36.723 15.418 1.00 91.94 412 MET A C 1
ATOM 3159 O O . MET A 1 412 ? -22.617 -35.959 14.967 1.00 91.94 412 MET A O 1
ATOM 3163 N N . ILE A 1 413 ? -23.230 -37.994 15.725 1.00 87.62 413 ILE A N 1
ATOM 3164 C CA . ILE A 1 413 ? -21.985 -38.698 15.410 1.00 87.62 413 ILE A CA 1
ATOM 3165 C C . ILE A 1 413 ? -22.370 -39.910 14.563 1.00 87.62 413 ILE A C 1
ATOM 3167 O O . ILE A 1 413 ? -23.256 -40.676 14.944 1.00 87.62 413 ILE A O 1
ATOM 3171 N N . ASP A 1 414 ? -21.776 -40.028 13.374 1.00 86.12 414 ASP A N 1
ATOM 3172 C CA . ASP A 1 414 ? -22.060 -41.095 12.398 1.00 86.12 414 ASP A CA 1
ATOM 3173 C C . ASP A 1 414 ? -23.561 -41.288 12.076 1.00 86.12 414 ASP A C 1
ATOM 3175 O O . ASP A 1 414 ? -24.045 -42.386 11.805 1.00 86.12 414 ASP A O 1
ATOM 3179 N N . GLY A 1 415 ? -24.316 -40.183 12.070 1.00 85.69 415 GLY A N 1
ATOM 3180 C CA . GLY A 1 415 ? -25.756 -40.148 11.791 1.00 85.69 415 GLY A CA 1
ATOM 3181 C C . GLY A 1 415 ? -26.657 -40.519 12.974 1.00 85.69 415 GLY A C 1
ATOM 3182 O O . GLY A 1 415 ? -27.878 -40.527 12.820 1.00 85.69 415 GLY A O 1
ATOM 3183 N N . VAL A 1 416 ? -26.090 -40.804 14.150 1.00 86.31 416 VAL A N 1
ATOM 3184 C CA . VAL A 1 416 ? -26.835 -41.077 15.387 1.00 86.31 416 VAL A CA 1
ATOM 3185 C C . VAL A 1 416 ? -27.044 -39.765 16.156 1.00 86.31 416 VAL A C 1
ATOM 3187 O O . VAL A 1 416 ? -26.047 -39.109 16.467 1.00 86.31 416 VAL A O 1
ATOM 3190 N N . PRO A 1 417 ? -28.293 -39.358 16.472 1.00 89.88 417 PRO A N 1
ATOM 3191 C CA . PRO A 1 417 ? -28.571 -38.191 17.310 1.00 89.88 417 PRO A CA 1
ATOM 3192 C C . PRO A 1 417 ? -27.895 -38.279 18.674 1.00 89.88 417 PRO A C 1
ATOM 3194 O O . PRO A 1 417 ? -27.935 -39.317 19.325 1.00 89.88 417 PRO A O 1
ATOM 3197 N N . LEU A 1 418 ? -27.322 -37.158 19.099 1.00 90.75 418 LEU A N 1
ATOM 3198 C CA . LEU A 1 418 ? -26.673 -36.983 20.393 1.00 90.75 418 LEU A CA 1
ATOM 3199 C C . LEU A 1 418 ? -27.462 -35.962 21.221 1.00 90.75 418 LEU A C 1
ATOM 3201 O O . LEU A 1 418 ? -28.058 -36.295 22.242 1.00 90.75 418 LEU A O 1
ATOM 3205 N N . PHE A 1 419 ? -27.531 -34.726 20.731 1.00 94.94 419 PHE A N 1
ATOM 3206 C CA . PHE A 1 419 ? -28.238 -33.619 21.370 1.00 94.94 419 PHE A CA 1
ATOM 3207 C C . PHE A 1 419 ? -29.111 -32.898 20.337 1.00 94.94 419 PHE A C 1
ATOM 3209 O O . PHE A 1 419 ? -28.749 -32.833 19.162 1.00 94.94 419 PHE A O 1
ATOM 3216 N N . GLU A 1 420 ? -30.258 -32.360 20.740 1.00 96.06 420 GLU A N 1
ATOM 3217 C CA . GLU A 1 420 ? -31.076 -31.471 19.918 1.00 96.06 420 GLU A CA 1
ATOM 3218 C C . GLU A 1 420 ? -31.737 -30.370 20.764 1.00 96.06 420 GLU A C 1
ATOM 3220 O O . GLU A 1 420 ? -32.363 -30.629 21.793 1.00 96.06 420 GLU A O 1
ATOM 3225 N N . ILE A 1 421 ? -31.648 -29.135 20.268 1.00 96.50 421 ILE A N 1
ATOM 3226 C CA . ILE A 1 421 ? -32.402 -27.975 20.743 1.00 96.50 421 ILE A CA 1
ATOM 3227 C C . ILE A 1 421 ? -33.506 -27.700 19.709 1.00 96.50 421 ILE A C 1
ATOM 3229 O O . ILE A 1 421 ? -33.198 -27.219 18.613 1.00 96.50 421 ILE A O 1
ATOM 3233 N N . PRO A 1 422 ? -34.784 -28.007 19.994 1.00 95.69 422 PRO A N 1
ATOM 3234 C CA . PRO A 1 422 ? -35.888 -27.597 19.132 1.00 95.69 422 PRO A CA 1
ATOM 3235 C C . PRO A 1 422 ? -36.152 -26.091 19.272 1.00 95.69 422 PRO A C 1
ATOM 3237 O O . PRO A 1 422 ? -36.043 -25.541 20.368 1.00 95.69 422 PRO A O 1
ATOM 3240 N N . ALA A 1 423 ? -36.583 -25.428 18.194 1.00 95.00 423 ALA A N 1
ATOM 3241 C CA . ALA A 1 423 ? -36.921 -23.997 18.210 1.00 95.00 423 ALA A CA 1
ATOM 3242 C C . ALA A 1 423 ? -37.976 -23.636 19.279 1.00 95.00 423 ALA A C 1
ATOM 3244 O O . ALA A 1 423 ? -37.937 -22.556 19.864 1.00 95.00 423 ALA A O 1
ATOM 3245 N N . GLU A 1 424 ? -38.880 -24.569 19.597 1.00 94.62 424 GLU A N 1
ATOM 3246 C CA . GLU A 1 424 ? -39.882 -24.424 20.659 1.00 94.62 424 GLU A CA 1
ATOM 3247 C C . GLU A 1 424 ? -39.265 -24.140 22.040 1.00 94.62 424 GLU A C 1
ATOM 3249 O O . GLU A 1 424 ? -39.819 -23.331 22.782 1.00 94.62 424 GLU A O 1
ATOM 3254 N N . ALA A 1 425 ? -38.095 -24.708 22.359 1.00 93.94 425 ALA A N 1
ATOM 3255 C CA . ALA A 1 425 ? -37.396 -24.432 23.616 1.00 93.94 425 ALA A CA 1
ATOM 3256 C C . ALA A 1 425 ? -37.003 -22.946 23.740 1.00 93.94 425 ALA A C 1
ATOM 3258 O O . ALA A 1 425 ? -37.000 -22.389 24.839 1.00 93.94 425 ALA A O 1
ATOM 3259 N N . LEU A 1 426 ? -36.693 -22.302 22.609 1.00 93.75 426 LEU A N 1
ATOM 3260 C CA . LEU A 1 426 ? -36.232 -20.915 22.515 1.00 93.75 426 LEU A CA 1
ATOM 3261 C C . LEU A 1 426 ? -37.395 -19.914 22.419 1.00 93.75 426 LEU A C 1
ATOM 3263 O O . LEU A 1 426 ? -37.377 -18.874 23.084 1.00 93.75 426 LEU A O 1
ATOM 3267 N N . GLU A 1 427 ? -38.416 -20.245 21.621 1.00 91.75 427 GLU A N 1
ATOM 3268 C CA . GLU A 1 427 ? -39.593 -19.401 21.358 1.00 91.75 427 GLU A CA 1
ATOM 3269 C C . GLU A 1 427 ? -40.698 -19.521 22.429 1.00 91.75 427 GLU A C 1
ATOM 3271 O O . GLU A 1 427 ? -41.514 -18.605 22.593 1.00 91.75 427 GLU A O 1
ATOM 3276 N N . SER A 1 428 ? -40.733 -20.635 23.171 1.00 92.38 428 SER A N 1
ATOM 3277 C CA . SER A 1 428 ? -41.692 -20.907 24.255 1.00 92.38 428 SER A CA 1
ATOM 3278 C C . SER A 1 428 ? -40.998 -21.206 25.598 1.00 92.38 428 SER A C 1
ATOM 3280 O O . SER A 1 428 ? -41.273 -22.237 26.216 1.00 92.38 428 SER A O 1
ATOM 3282 N N . PRO A 1 429 ? -40.115 -20.314 26.095 1.00 92.50 429 PRO A N 1
ATOM 3283 C CA . PRO A 1 429 ? -39.464 -20.505 27.387 1.00 92.50 429 PRO A CA 1
ATOM 3284 C C . PRO A 1 429 ? -40.492 -20.405 28.533 1.00 92.50 429 PRO A C 1
ATOM 3286 O O . PRO A 1 429 ? -41.553 -19.794 28.341 1.00 92.50 429 PRO A O 1
ATOM 3289 N N . PRO A 1 430 ? -40.199 -20.943 29.737 1.00 92.69 430 PRO A N 1
ATOM 3290 C CA . PRO A 1 430 ? -41.092 -20.841 30.889 1.00 92.69 430 PRO A CA 1
ATOM 3291 C C . PRO A 1 430 ? -41.506 -19.403 31.189 1.00 92.69 430 PRO A C 1
ATOM 3293 O O . PRO A 1 430 ? -40.686 -18.491 31.110 1.00 92.69 430 PRO A O 1
ATOM 3296 N N . GLN A 1 431 ? -42.767 -19.216 31.575 1.00 93.56 431 GLN A N 1
ATOM 3297 C CA . GLN A 1 431 ? -43.347 -17.911 31.883 1.00 93.56 431 GLN A CA 1
ATOM 3298 C C . GLN A 1 431 ? -44.011 -17.929 33.258 1.00 93.56 431 GLN A C 1
ATOM 3300 O O . GLN A 1 431 ? -44.769 -18.846 33.575 1.00 93.56 431 GLN A O 1
ATOM 3305 N N . ASN A 1 432 ? -43.779 -16.878 34.038 1.00 92.06 432 ASN A N 1
ATOM 3306 C CA . ASN A 1 432 ? -44.619 -16.509 35.170 1.00 92.06 432 ASN A CA 1
ATOM 3307 C C . ASN A 1 432 ? -45.931 -15.851 34.676 1.00 92.06 432 ASN A C 1
ATOM 3309 O O . ASN A 1 432 ? -46.157 -15.666 33.476 1.00 92.06 432 ASN A O 1
ATOM 3313 N N . ALA A 1 433 ? -46.803 -15.447 35.605 1.00 88.00 433 ALA A N 1
ATOM 3314 C CA . ALA A 1 433 ? -48.081 -14.809 35.272 1.00 88.00 433 ALA A CA 1
ATOM 3315 C C . ALA A 1 433 ? -47.945 -13.485 34.482 1.00 88.00 433 ALA A C 1
ATOM 3317 O O . ALA A 1 433 ? -48.852 -13.130 33.730 1.00 88.00 433 ALA A O 1
ATOM 3318 N N . ALA A 1 434 ? -46.821 -12.773 34.628 1.00 88.38 434 ALA A N 1
ATOM 3319 C CA . ALA A 1 434 ? -46.527 -11.523 33.924 1.00 88.38 434 ALA A CA 1
ATOM 3320 C C . ALA A 1 434 ? -45.876 -11.731 32.541 1.00 88.38 434 ALA A C 1
ATOM 3322 O O . ALA A 1 434 ? -45.766 -10.773 31.780 1.00 88.38 434 ALA A O 1
ATOM 3323 N N . LYS A 1 435 ? -45.476 -12.967 32.207 1.00 90.50 435 LYS A N 1
ATOM 3324 C CA . LYS A 1 435 ? -44.724 -13.337 30.996 1.00 90.50 435 LYS A CA 1
ATOM 3325 C C . LYS A 1 435 ? -43.395 -12.579 30.845 1.00 90.50 435 LYS A C 1
ATOM 3327 O O . LYS A 1 435 ? -43.087 -12.054 29.779 1.00 90.50 435 LYS A O 1
ATOM 3332 N N . SER A 1 436 ? -42.622 -12.508 31.930 1.00 89.94 436 SER A N 1
ATOM 3333 C CA . SER A 1 436 ? -41.353 -11.763 31.997 1.00 89.94 436 SER A CA 1
ATOM 3334 C C . SER A 1 436 ? -40.155 -12.423 31.296 1.00 89.94 436 SER A C 1
ATOM 3336 O O . SER A 1 436 ? -39.097 -11.800 31.244 1.00 89.94 436 SER A O 1
ATOM 3338 N N . ASN A 1 437 ? -40.254 -13.659 30.786 1.00 92.44 437 ASN A N 1
ATOM 3339 C CA . ASN A 1 437 ? -39.124 -14.336 30.137 1.00 92.44 437 ASN A CA 1
ATOM 3340 C C . ASN A 1 437 ? -39.082 -14.000 28.634 1.00 92.44 437 ASN A C 1
ATOM 3342 O O . ASN A 1 437 ? -40.012 -14.388 27.915 1.00 92.44 437 ASN A O 1
ATOM 3346 N N . PRO A 1 438 ? -38.030 -13.335 28.119 1.00 92.00 438 PRO A N 1
ATOM 3347 C CA . PRO A 1 438 ? -37.952 -13.000 26.703 1.00 92.00 438 PRO A CA 1
ATOM 3348 C C . PRO A 1 438 ? -37.904 -14.254 25.824 1.00 92.00 438 PRO A C 1
ATOM 3350 O O . PRO A 1 438 ? -37.138 -15.194 26.080 1.00 92.00 438 PRO A O 1
ATOM 3353 N N . LYS A 1 439 ? -38.713 -14.243 24.762 1.00 91.38 439 LYS A N 1
ATOM 3354 C CA . LYS A 1 439 ? -38.734 -15.274 23.721 1.00 91.38 439 LYS A CA 1
ATOM 3355 C C . LYS A 1 439 ? -37.568 -15.061 22.769 1.00 91.38 439 LYS A C 1
ATOM 3357 O O . LYS A 1 439 ? -37.470 -14.001 22.161 1.00 91.38 439 LYS A O 1
ATOM 3362 N N . LYS A 1 440 ? -36.687 -16.046 22.633 1.00 91.06 440 LYS A N 1
ATOM 3363 C CA . LYS A 1 440 ? -35.574 -15.959 21.682 1.00 91.06 440 LYS A CA 1
ATOM 3364 C C . LYS A 1 440 ? -36.067 -16.325 20.289 1.00 91.06 440 LYS A C 1
ATOM 3366 O O . LYS A 1 440 ? -37.083 -17.006 20.142 1.00 91.06 440 LYS A O 1
ATOM 3371 N N . LEU A 1 441 ? -35.344 -15.865 19.277 1.00 91.44 441 LEU A N 1
ATOM 3372 C CA . LEU A 1 441 ? -35.493 -16.388 17.927 1.00 91.44 441 LEU A CA 1
ATOM 3373 C C . LEU A 1 441 ? -34.769 -17.741 17.846 1.00 91.44 441 LEU A C 1
ATOM 3375 O O . LEU A 1 441 ? -33.826 -18.004 18.596 1.00 91.44 441 LEU A O 1
ATOM 3379 N N . MET A 1 442 ? -35.184 -18.595 16.914 1.00 92.56 442 MET A N 1
ATOM 3380 C CA . MET A 1 442 ? -34.291 -19.640 16.424 1.00 92.56 442 MET A CA 1
ATOM 3381 C C . MET A 1 442 ? -33.061 -18.986 15.768 1.00 92.56 442 MET A C 1
ATOM 3383 O O . MET A 1 442 ? -33.152 -17.876 15.245 1.00 92.56 442 MET A O 1
ATOM 3387 N N . ILE A 1 443 ? -31.904 -19.647 15.757 1.00 92.94 443 ILE A N 1
ATOM 3388 C CA . ILE A 1 443 ? -30.747 -19.110 15.028 1.00 92.94 443 ILE A CA 1
ATOM 3389 C C . ILE A 1 443 ? -31.094 -19.069 13.534 1.00 92.94 443 ILE A C 1
ATOM 3391 O O . ILE A 1 443 ? -31.277 -20.119 12.924 1.00 92.94 443 ILE A O 1
ATOM 3395 N N . GLU A 1 444 ? -31.182 -17.865 12.964 1.00 90.00 444 GLU A N 1
ATOM 3396 C CA . GLU A 1 444 ? -31.477 -17.603 11.542 1.00 90.00 444 GLU A CA 1
ATOM 3397 C C . GLU A 1 444 ? -30.404 -16.737 10.848 1.00 90.00 444 GLU A C 1
ATOM 3399 O O . GLU A 1 444 ? -30.476 -16.496 9.642 1.00 90.00 444 GLU A O 1
ATOM 3404 N N . GLU A 1 445 ? -29.385 -16.301 11.596 1.00 92.25 445 GLU A N 1
ATOM 3405 C CA . GLU A 1 445 ? -28.258 -15.513 11.085 1.00 92.25 445 GLU A CA 1
ATOM 3406 C C . GLU A 1 445 ? -27.374 -16.322 10.118 1.00 92.25 445 GLU A C 1
ATOM 3408 O O . GLU A 1 445 ? -27.196 -17.524 10.318 1.00 92.25 445 GLU A O 1
ATOM 3413 N N . PRO A 1 446 ? -26.745 -15.703 9.101 1.00 92.69 446 PRO A N 1
ATOM 3414 C CA . PRO A 1 446 ? -25.744 -16.381 8.284 1.00 92.69 446 PRO A CA 1
ATOM 3415 C C . PRO A 1 446 ? -24.475 -16.631 9.116 1.00 92.69 446 PRO A C 1
ATOM 3417 O O . PRO A 1 446 ? -23.822 -15.681 9.552 1.00 92.69 446 PRO A O 1
ATOM 3420 N N . LEU A 1 447 ? -24.105 -17.897 9.332 1.00 91.94 447 LEU A N 1
ATOM 3421 C CA . LEU A 1 447 ? -22.906 -18.265 10.099 1.00 91.94 447 LEU A CA 1
ATOM 3422 C C . LEU A 1 447 ? -21.728 -18.661 9.200 1.00 91.94 447 LEU A C 1
ATOM 3424 O O . LEU A 1 447 ? -21.910 -19.074 8.053 1.00 91.94 447 LEU A O 1
ATOM 3428 N N . TYR A 1 448 ? -20.518 -18.573 9.750 1.00 92.50 448 TYR A N 1
ATOM 3429 C CA . TYR A 1 448 ? -19.291 -19.097 9.148 1.00 92.50 448 TYR A CA 1
ATOM 3430 C C . TYR A 1 448 ? -18.585 -20.081 10.095 1.00 92.50 448 TYR A C 1
ATOM 3432 O O . TYR A 1 448 ? -18.752 -20.004 11.310 1.00 92.50 448 TYR A O 1
ATOM 3440 N N . LEU A 1 449 ? -17.825 -21.020 9.521 1.00 92.75 449 LEU A N 1
ATOM 3441 C CA . LEU A 1 449 ? -17.124 -22.096 10.236 1.00 92.75 449 LEU A CA 1
ATOM 3442 C C . LEU A 1 449 ? -15.779 -21.636 10.805 1.00 92.75 449 LEU A C 1
ATOM 3444 O O . LEU A 1 449 ? -15.015 -20.946 10.128 1.00 92.75 449 LEU A O 1
ATOM 3448 N N . ILE A 1 450 ? -15.482 -22.089 12.022 1.00 92.31 450 ILE A N 1
ATOM 3449 C CA . ILE A 1 450 ? -14.239 -21.844 12.754 1.00 92.31 450 ILE A CA 1
ATOM 3450 C C . ILE A 1 450 ? -13.730 -23.176 13.312 1.00 92.31 450 ILE A C 1
ATOM 3452 O O . ILE A 1 450 ? -14.512 -24.033 13.722 1.00 92.31 450 ILE A O 1
ATOM 3456 N N . PHE A 1 451 ? -12.411 -23.353 13.314 1.00 90.25 451 PHE A N 1
ATOM 3457 C CA . PHE A 1 451 ? -11.730 -24.470 13.960 1.00 90.25 451 PHE A CA 1
ATOM 3458 C C . PHE A 1 451 ? -10.451 -23.974 14.637 1.00 90.25 451 PHE A C 1
ATOM 3460 O O . PHE A 1 451 ? -9.701 -23.181 14.062 1.00 90.25 451 PHE A O 1
ATOM 3467 N N . ASN A 1 452 ? -10.201 -24.422 15.864 1.00 86.12 452 ASN A N 1
ATOM 3468 C CA . ASN A 1 452 ? -9.095 -23.949 16.690 1.00 86.12 452 ASN A CA 1
ATOM 3469 C C . ASN A 1 452 ? -8.618 -25.007 17.701 1.00 86.12 452 ASN A C 1
ATOM 3471 O O . ASN A 1 452 ? -9.215 -26.070 17.875 1.00 86.12 452 ASN A O 1
ATOM 3475 N N . THR A 1 453 ? -7.502 -24.708 18.368 1.00 81.06 453 THR A N 1
ATOM 3476 C CA . THR A 1 453 ? -7.041 -25.429 19.562 1.00 81.06 453 THR A CA 1
ATOM 3477 C C . THR A 1 453 ? -6.728 -24.414 20.659 1.00 81.06 453 THR A C 1
ATOM 3479 O O . THR A 1 453 ? -5.773 -23.651 20.508 1.00 81.06 453 THR A O 1
ATOM 3482 N N . ALA A 1 454 ? -7.517 -24.412 21.731 1.00 66.69 454 ALA A N 1
ATOM 3483 C CA . ALA A 1 454 ? -7.475 -23.435 22.823 1.00 66.69 454 ALA A CA 1
ATOM 3484 C C . ALA A 1 454 ? -6.831 -23.995 24.111 1.00 66.69 454 ALA A C 1
ATOM 3486 O O . ALA A 1 454 ? -6.580 -25.196 24.190 1.00 66.69 454 ALA A O 1
ATOM 3487 N N . LEU A 1 455 ? -6.580 -23.183 25.145 1.00 60.53 455 LEU A N 1
ATOM 3488 C CA . LEU A 1 455 ? -6.483 -23.643 26.540 1.00 60.53 455 LEU A CA 1
ATOM 3489 C C . LEU A 1 455 ? -6.737 -22.488 27.521 1.00 60.53 455 LEU A C 1
ATOM 3491 O O . LEU A 1 455 ? -5.923 -21.579 27.671 1.00 60.53 455 LEU A O 1
ATOM 3495 N N . SER A 1 456 ? -7.835 -22.570 28.274 1.00 57.91 456 SER A N 1
ATOM 3496 C CA . SER A 1 456 ? -8.191 -21.566 29.282 1.00 57.91 456 SER A CA 1
ATOM 3497 C C . SER A 1 456 ? -7.898 -22.018 30.711 1.00 57.91 456 SER A C 1
ATOM 3499 O O . SER A 1 456 ? -8.255 -23.122 31.129 1.00 57.91 456 SER A O 1
ATOM 3501 N N . THR A 1 457 ? -7.361 -21.094 31.512 1.00 53.03 457 THR A N 1
ATOM 3502 C CA . THR A 1 457 ? -7.275 -21.247 32.978 1.00 53.03 457 THR A CA 1
ATOM 3503 C C . THR A 1 457 ? -8.648 -21.338 33.661 1.00 53.03 457 THR A C 1
ATOM 3505 O O . THR A 1 457 ? -8.755 -21.917 34.742 1.00 53.03 457 THR A O 1
ATOM 3508 N N . SER A 1 458 ? -9.701 -20.819 33.022 1.00 52.56 458 SER A N 1
ATOM 3509 C CA . SER A 1 458 ? -11.080 -20.801 33.526 1.00 52.56 458 SER A CA 1
ATOM 3510 C C . SER A 1 458 ? -11.786 -22.156 33.436 1.00 52.56 458 SER A C 1
ATOM 3512 O O . SER A 1 458 ? -12.803 -22.351 34.099 1.00 52.56 458 SER A O 1
ATOM 3514 N N . TRP A 1 459 ? -11.282 -23.091 32.622 1.00 52.59 459 TRP A N 1
ATOM 3515 C CA . TRP A 1 459 ? -11.986 -24.337 32.288 1.00 52.59 459 TRP A CA 1
ATOM 3516 C C . TRP A 1 459 ? -11.335 -25.612 32.861 1.00 52.59 459 TRP A C 1
ATOM 3518 O O . TRP A 1 459 ? -11.575 -26.719 32.386 1.00 52.59 459 TRP A O 1
ATOM 3528 N N . GLY A 1 460 ? -10.518 -25.481 33.910 1.00 48.00 460 GLY A N 1
ATOM 3529 C CA . GLY A 1 460 ? -10.052 -26.605 34.738 1.00 48.00 460 GLY A CA 1
ATOM 3530 C C . GLY A 1 460 ? -8.929 -27.474 34.153 1.00 48.00 460 GLY A C 1
ATOM 3531 O O . GLY A 1 460 ? -8.271 -28.195 34.904 1.00 48.00 460 GLY A O 1
ATOM 3532 N N . THR A 1 461 ? -8.641 -27.382 32.854 1.00 52.97 461 THR A N 1
ATOM 3533 C CA . THR A 1 461 ? -7.467 -28.007 32.230 1.00 52.97 461 THR A CA 1
ATOM 3534 C C . THR A 1 461 ? -6.256 -27.085 32.312 1.00 52.97 461 THR A C 1
ATOM 3536 O O . THR A 1 461 ? -6.190 -26.079 31.610 1.00 52.97 461 THR A O 1
ATOM 3539 N N . VAL A 1 462 ? -5.268 -27.449 33.131 1.00 56.78 462 VAL A N 1
ATOM 3540 C CA . VAL A 1 462 ? -3.959 -26.779 33.170 1.00 56.78 462 VAL A CA 1
ATOM 3541 C C . VAL A 1 462 ? -2.864 -27.678 32.585 1.00 56.78 462 VAL A C 1
ATOM 3543 O O . VAL A 1 462 ? -2.900 -28.897 32.780 1.00 56.78 462 VAL A O 1
ATOM 3546 N N . PRO A 1 463 ? -1.871 -27.104 31.888 1.00 61.66 463 PRO A N 1
ATOM 3547 C CA . PRO A 1 463 ? -0.715 -27.843 31.390 1.00 61.66 463 PRO A CA 1
ATOM 3548 C C . PRO A 1 463 ? 0.122 -28.418 32.546 1.00 61.66 463 PRO A C 1
ATOM 3550 O O . PRO A 1 463 ? 0.131 -27.857 33.652 1.00 61.66 463 PRO A O 1
ATOM 3553 N N . PRO A 1 464 ? 0.922 -29.470 32.296 1.00 67.75 464 PRO A N 1
ATOM 3554 C CA . PRO A 1 464 ? 1.987 -29.858 33.208 1.00 67.75 464 PRO A CA 1
ATOM 3555 C C . PRO A 1 464 ? 2.901 -28.666 33.518 1.00 67.75 464 PRO A C 1
ATOM 3557 O O . PRO A 1 464 ? 3.443 -28.038 32.610 1.00 67.75 464 PRO A O 1
ATOM 3560 N N . ASN A 1 465 ? 3.074 -28.363 34.807 1.00 67.38 465 ASN A N 1
ATOM 3561 C CA . ASN A 1 465 ? 3.939 -27.284 35.293 1.00 67.38 465 ASN A CA 1
ATOM 3562 C C . ASN A 1 465 ? 3.623 -25.886 34.709 1.00 67.38 465 ASN A C 1
ATOM 3564 O O . ASN A 1 465 ? 4.533 -25.173 34.291 1.00 67.38 465 ASN A O 1
ATOM 3568 N N . ALA A 1 466 ? 2.350 -25.470 34.714 1.00 63.09 466 ALA A N 1
ATOM 3569 C CA . ALA A 1 466 ? 1.925 -24.126 34.299 1.00 63.09 466 ALA A CA 1
ATOM 3570 C C . ALA A 1 466 ? 2.833 -22.993 34.842 1.00 63.09 466 ALA A C 1
ATOM 3572 O O . ALA A 1 466 ? 3.147 -22.933 36.033 1.00 63.09 466 ALA A O 1
ATOM 3573 N N . GLY A 1 467 ? 3.265 -22.095 33.952 1.00 60.34 467 GLY A N 1
ATOM 3574 C CA . GLY A 1 467 ? 4.241 -21.031 34.227 1.00 60.34 467 GLY A CA 1
ATOM 3575 C C . GLY A 1 467 ? 5.718 -21.460 34.167 1.00 60.34 467 GLY A C 1
ATOM 3576 O O . GLY A 1 467 ? 6.596 -20.639 34.432 1.00 60.34 467 GLY A O 1
ATOM 3577 N N . LYS A 1 468 ? 6.016 -22.723 33.837 1.00 66.62 468 LYS A N 1
ATOM 3578 C CA . LYS A 1 468 ? 7.366 -23.304 33.717 1.00 66.62 468 LYS A CA 1
ATOM 3579 C C . LYS A 1 468 ? 7.484 -24.151 32.431 1.00 66.62 468 LYS A C 1
ATOM 3581 O O . LYS A 1 468 ? 6.469 -24.447 31.797 1.00 66.62 468 LYS A O 1
ATOM 3586 N N . PRO A 1 469 ? 8.696 -24.581 32.023 1.00 73.00 469 PRO A N 1
ATOM 3587 C CA . PRO A 1 469 ? 8.851 -25.574 30.959 1.00 73.00 469 PRO A CA 1
ATOM 3588 C C . PRO A 1 469 ? 8.058 -26.854 31.268 1.00 73.00 469 PRO A C 1
ATOM 3590 O O . PRO A 1 469 ? 8.057 -27.299 32.414 1.00 73.00 469 PRO A O 1
ATOM 3593 N N . CYS A 1 470 ? 7.441 -27.468 30.250 1.00 76.81 470 CYS A N 1
ATOM 3594 C CA . CYS A 1 470 ? 6.508 -28.601 30.397 1.00 76.81 470 CYS A CA 1
ATOM 3595 C C . CYS A 1 470 ? 7.010 -29.703 31.354 1.00 76.81 470 CYS A C 1
ATOM 3597 O O . CYS A 1 470 ? 6.287 -30.127 32.258 1.00 76.81 470 CYS A O 1
ATOM 3599 N N . ARG A 1 471 ? 8.279 -30.123 31.211 1.00 84.75 471 ARG A N 1
ATOM 3600 C CA . ARG A 1 471 ? 8.878 -31.202 32.022 1.00 84.75 471 ARG A CA 1
ATOM 3601 C C . ARG A 1 471 ? 9.142 -30.828 33.490 1.00 84.75 471 ARG A C 1
ATOM 3603 O O . ARG A 1 471 ? 9.410 -31.718 34.287 1.00 84.75 471 ARG A O 1
ATOM 3610 N N . GLY A 1 472 ? 9.054 -29.552 33.873 1.00 82.12 472 GLY A N 1
ATOM 3611 C CA . GLY A 1 472 ? 9.347 -29.101 35.236 1.00 82.12 472 GLY A CA 1
ATOM 3612 C C . GLY A 1 472 ? 10.809 -29.351 35.614 1.00 82.12 472 GLY A C 1
ATOM 3613 O O . GLY A 1 472 ? 11.708 -28.771 35.010 1.00 82.12 472 GLY A O 1
ATOM 3614 N N . ASP A 1 473 ? 11.035 -30.213 36.606 1.00 84.94 473 ASP A N 1
ATOM 3615 C CA . ASP A 1 473 ? 12.356 -30.725 37.004 1.00 84.94 473 ASP A CA 1
ATOM 3616 C C . ASP A 1 473 ? 12.782 -31.999 36.239 1.00 84.94 473 ASP A C 1
ATOM 3618 O O . ASP A 1 473 ? 13.923 -32.442 36.360 1.00 84.94 473 ASP A O 1
ATOM 3622 N N . GLY A 1 474 ? 11.885 -32.574 35.430 1.00 85.31 474 GLY A N 1
ATOM 3623 C CA . GLY A 1 474 ? 12.100 -33.798 34.661 1.00 85.31 474 GLY A CA 1
ATOM 3624 C C . GLY A 1 474 ? 11.915 -35.100 35.447 1.00 85.31 474 GLY A C 1
ATOM 3625 O O . GLY A 1 474 ? 12.165 -36.164 34.880 1.00 85.31 474 GLY A O 1
ATOM 3626 N N . LEU A 1 475 ? 11.480 -35.058 36.713 1.00 89.00 475 LEU A N 1
ATOM 3627 C CA . LEU A 1 475 ? 11.393 -36.248 37.571 1.00 89.00 475 LEU A CA 1
ATOM 3628 C C . LEU A 1 475 ? 10.062 -37.012 37.460 1.00 89.00 475 LEU A C 1
ATOM 3630 O O . LEU A 1 475 ? 10.023 -38.200 37.778 1.00 89.00 475 LEU A O 1
ATOM 3634 N N . ASP A 1 476 ? 8.981 -36.376 36.997 1.00 88.56 476 ASP A N 1
ATOM 3635 C CA . ASP A 1 476 ? 7.666 -37.021 36.866 1.00 88.56 476 ASP A CA 1
ATOM 3636 C C . ASP A 1 476 ? 7.525 -37.777 35.513 1.00 88.56 476 ASP A C 1
ATOM 3638 O O . ASP A 1 476 ? 7.468 -37.157 34.443 1.00 88.56 476 ASP A O 1
ATOM 3642 N N . PRO A 1 477 ? 7.407 -39.124 35.515 1.00 87.19 477 PRO A N 1
ATOM 3643 C CA . PRO A 1 477 ? 7.319 -39.938 34.299 1.00 87.19 477 PRO A CA 1
ATOM 3644 C C . PRO A 1 477 ? 5.939 -39.912 33.614 1.00 87.19 477 PRO A C 1
ATOM 3646 O O . PRO A 1 477 ? 5.784 -40.454 32.515 1.00 87.19 477 PRO A O 1
ATOM 3649 N N . LYS A 1 478 ? 4.903 -39.342 34.240 1.00 81.38 478 LYS A N 1
ATOM 3650 C CA . LYS A 1 478 ? 3.621 -39.022 33.593 1.00 81.38 478 LYS A CA 1
ATOM 3651 C C . LYS A 1 478 ? 3.747 -37.698 32.843 1.00 81.38 478 LYS A C 1
ATOM 3653 O O . LYS A 1 478 ? 3.366 -37.640 31.678 1.00 81.38 478 LYS A O 1
ATOM 3658 N N . VAL A 1 479 ? 4.328 -36.680 33.478 1.00 81.50 479 VAL A N 1
ATOM 3659 C CA . VAL A 1 479 ? 4.604 -35.377 32.854 1.00 81.50 479 VAL A CA 1
ATOM 3660 C C . VAL A 1 479 ? 5.525 -35.535 31.648 1.00 81.50 479 VAL A C 1
ATOM 3662 O O . VAL A 1 479 ? 5.178 -35.061 30.571 1.00 81.50 479 VAL A O 1
ATOM 3665 N N . ASN A 1 480 ? 6.642 -36.256 31.790 1.00 84.12 480 ASN A N 1
ATOM 3666 C CA . ASN A 1 480 ? 7.578 -36.477 30.685 1.00 84.12 480 ASN A CA 1
ATOM 3667 C C . ASN A 1 480 ? 6.874 -37.092 29.467 1.00 84.12 480 ASN A C 1
ATOM 3669 O O . ASN A 1 480 ? 6.949 -36.514 28.391 1.00 84.12 480 ASN A O 1
ATOM 3673 N N . ARG A 1 481 ? 6.068 -38.151 29.650 1.00 82.62 481 ARG A N 1
ATOM 3674 C CA . ARG A 1 481 ? 5.288 -38.763 28.555 1.00 82.62 481 ARG A CA 1
ATOM 3675 C C . ARG A 1 481 ? 4.292 -37.811 27.884 1.00 82.62 481 ARG A C 1
ATOM 3677 O O . ARG A 1 481 ? 4.066 -37.948 26.688 1.00 82.62 481 ARG A O 1
ATOM 3684 N N . ILE A 1 482 ? 3.706 -36.862 28.618 1.00 77.81 482 ILE A N 1
ATOM 3685 C CA . ILE A 1 482 ? 2.842 -35.823 28.029 1.00 77.81 482 ILE A CA 1
ATOM 3686 C C . ILE A 1 482 ? 3.686 -34.842 27.205 1.00 77.81 482 ILE A C 1
ATOM 3688 O O . ILE A 1 482 ? 3.309 -34.499 26.090 1.00 77.81 482 ILE A O 1
ATOM 3692 N N . CYS A 1 483 ? 4.848 -34.423 27.710 1.00 80.00 483 CYS A N 1
ATOM 3693 C CA . CYS A 1 483 ? 5.747 -33.525 26.985 1.00 80.00 483 CYS A CA 1
ATOM 3694 C C . CYS A 1 483 ? 6.419 -34.198 25.769 1.00 80.00 483 CYS A C 1
ATOM 3696 O O . CYS A 1 483 ? 6.726 -33.525 24.790 1.00 80.00 483 CYS A O 1
ATOM 3698 N N . ASP A 1 484 ? 6.636 -35.514 25.812 1.00 84.06 484 ASP A N 1
ATOM 3699 C CA . ASP A 1 484 ? 7.206 -36.310 24.717 1.00 84.06 484 ASP A CA 1
ATOM 3700 C C . ASP A 1 484 ? 6.196 -36.569 23.581 1.00 84.06 484 ASP A C 1
ATOM 3702 O O . ASP A 1 484 ? 6.595 -36.951 22.485 1.00 84.06 484 ASP A O 1
ATOM 3706 N N . ALA A 1 485 ? 4.897 -36.349 23.819 1.00 79.62 485 ALA A N 1
ATOM 3707 C CA . ALA A 1 485 ? 3.841 -36.531 22.820 1.00 79.62 485 ALA A CA 1
ATOM 3708 C C . ALA A 1 485 ? 3.727 -35.371 21.809 1.00 79.62 485 ALA A C 1
ATOM 3710 O O . ALA A 1 485 ? 2.945 -35.463 20.865 1.00 79.62 485 ALA A O 1
ATOM 3711 N N . TYR A 1 486 ? 4.472 -34.279 22.002 1.00 81.56 486 TYR A N 1
ATOM 3712 C CA . TYR A 1 486 ? 4.436 -33.116 21.117 1.00 81.56 486 TYR A CA 1
ATOM 3713 C C . TYR A 1 486 ? 5.363 -33.270 19.895 1.00 81.56 486 TYR A C 1
ATOM 3715 O O . TYR A 1 486 ? 6.451 -33.832 20.025 1.00 81.56 486 TYR A O 1
ATOM 3723 N N . PRO A 1 487 ? 5.006 -32.696 18.729 1.00 83.06 487 PRO A N 1
ATOM 3724 C CA . PRO A 1 487 ? 3.815 -31.882 18.475 1.00 83.06 487 PRO A CA 1
ATOM 3725 C C . PRO A 1 487 ? 2.498 -32.675 18.442 1.00 83.06 487 PRO A C 1
ATOM 3727 O O . PRO A 1 487 ? 2.436 -33.784 17.917 1.00 83.06 487 PRO A O 1
ATOM 3730 N N . LEU A 1 488 ? 1.438 -32.065 18.979 1.00 81.06 488 LEU A N 1
ATOM 3731 C CA . LEU A 1 488 ? 0.064 -32.571 18.894 1.00 81.06 488 LEU A CA 1
ATOM 3732 C C . LEU A 1 488 ? -0.633 -31.988 17.655 1.00 81.06 488 LEU A C 1
ATOM 3734 O O . LEU A 1 488 ? -0.219 -30.952 17.129 1.00 81.06 488 LEU A O 1
ATOM 3738 N N . TYR A 1 489 ? -1.690 -32.656 17.186 1.00 86.06 489 TYR A N 1
ATOM 3739 C CA . TYR A 1 489 ? -2.406 -32.275 15.967 1.00 86.06 489 TYR A CA 1
ATOM 3740 C C . TYR A 1 489 ? -3.919 -32.453 16.118 1.00 86.06 489 TYR A C 1
ATOM 3742 O O . TYR A 1 489 ? -4.375 -33.572 16.357 1.00 86.06 489 TYR A O 1
ATOM 3750 N N . LEU A 1 490 ? -4.697 -31.397 15.868 1.00 88.44 490 LEU A N 1
ATOM 3751 C CA . LEU A 1 490 ? -6.107 -31.542 15.491 1.00 88.44 490 LEU A CA 1
ATOM 3752 C C . LEU A 1 490 ? -6.160 -31.768 13.977 1.00 88.44 490 LEU A C 1
ATOM 3754 O O . LEU A 1 490 ? -5.671 -30.930 13.219 1.00 88.44 490 LEU A O 1
ATOM 3758 N N . LYS A 1 491 ? -6.711 -32.905 13.538 1.00 90.50 491 LYS A N 1
ATOM 3759 C CA . LYS A 1 491 ? -6.757 -33.304 12.123 1.00 90.50 491 LYS A CA 1
ATOM 3760 C C . LYS A 1 491 ? -8.181 -33.250 11.579 1.00 90.50 491 LYS A C 1
ATOM 3762 O O . LYS A 1 491 ? -9.089 -33.795 12.199 1.00 90.50 491 LYS A O 1
ATOM 3767 N N . LEU A 1 492 ? -8.352 -32.664 10.396 1.00 93.00 492 LEU A N 1
ATOM 3768 C CA . LEU A 1 492 ? -9.609 -32.653 9.650 1.00 93.00 492 LEU A CA 1
ATOM 3769 C C . LEU A 1 492 ? -9.401 -33.324 8.283 1.00 93.00 492 LEU A C 1
ATOM 3771 O O . LEU A 1 492 ? -8.501 -32.947 7.533 1.00 93.00 492 LEU A O 1
ATOM 3775 N N . ASP A 1 493 ? -10.230 -34.330 7.992 1.00 92.25 493 ASP A N 1
ATOM 3776 C CA . ASP A 1 493 ? -10.208 -35.118 6.747 1.00 92.25 493 ASP A CA 1
ATOM 3777 C C . ASP A 1 493 ? -11.022 -34.416 5.643 1.00 92.25 493 ASP A C 1
ATOM 3779 O O . ASP A 1 493 ? -10.515 -34.166 4.557 1.00 92.25 493 ASP A O 1
ATOM 3783 N N . TYR A 1 494 ? -12.254 -33.991 5.948 1.00 94.00 494 TYR A N 1
ATOM 3784 C CA . TYR A 1 494 ? -13.084 -33.181 5.050 1.00 94.00 494 TYR A CA 1
ATOM 3785 C C . TYR A 1 494 ? -14.056 -32.278 5.817 1.00 94.00 494 TYR A C 1
ATOM 3787 O O . TYR A 1 494 ? -14.439 -32.567 6.952 1.00 94.00 494 TYR A O 1
ATOM 3795 N N . ILE A 1 495 ? -14.526 -31.219 5.156 1.00 94.94 495 ILE A N 1
ATOM 3796 C CA . ILE A 1 495 ? -15.705 -30.436 5.553 1.00 94.94 495 ILE A CA 1
ATOM 3797 C C . ILE A 1 495 ? -16.680 -30.421 4.375 1.00 94.94 495 ILE A C 1
ATOM 3799 O O . ILE A 1 495 ? -16.280 -30.233 3.228 1.00 94.94 495 ILE A O 1
ATOM 3803 N N . ARG A 1 496 ? -17.972 -30.633 4.643 1.00 95.00 496 ARG A N 1
ATOM 3804 C CA . ARG A 1 496 ? -19.043 -30.629 3.635 1.00 95.00 496 ARG A CA 1
ATOM 3805 C C . ARG A 1 496 ? -20.302 -29.999 4.223 1.00 95.00 496 ARG A C 1
ATOM 3807 O O . ARG A 1 496 ? -20.705 -30.356 5.327 1.00 95.00 496 ARG A O 1
ATOM 3814 N N . VAL A 1 497 ? -20.919 -29.087 3.477 1.00 94.44 497 VAL A N 1
ATOM 3815 C CA . VAL A 1 497 ? -22.131 -28.360 3.869 1.00 94.44 497 VAL A CA 1
ATOM 3816 C C . VAL A 1 497 ? -23.215 -28.599 2.825 1.00 94.44 497 VAL A C 1
ATOM 3818 O O . VAL A 1 497 ? -23.026 -28.346 1.631 1.00 94.44 497 VAL A O 1
ATOM 3821 N N . TRP A 1 498 ? -24.370 -29.067 3.291 1.00 94.06 498 TRP A N 1
ATOM 3822 C CA . TRP A 1 498 ? -25.569 -29.279 2.486 1.00 94.06 498 TRP A CA 1
ATOM 3823 C C . TRP A 1 498 ? -26.659 -28.305 2.918 1.00 94.06 498 TRP A C 1
ATOM 3825 O O . TRP A 1 498 ? -26.819 -28.051 4.109 1.00 94.06 498 TRP A O 1
ATOM 3835 N N . GLN A 1 499 ? -27.428 -27.789 1.963 1.00 91.94 499 GLN A N 1
ATOM 3836 C CA . GLN A 1 499 ? -28.584 -26.939 2.240 1.00 91.94 499 GLN A CA 1
ATOM 3837 C C . GLN A 1 499 ? -29.767 -27.330 1.353 1.00 91.94 499 GLN A C 1
ATOM 3839 O O . GLN A 1 499 ? -29.608 -27.764 0.208 1.00 91.94 499 GLN A O 1
ATOM 3844 N N . ASN A 1 500 ? -30.981 -27.128 1.862 1.00 88.44 500 ASN A N 1
ATOM 3845 C CA . ASN A 1 500 ? -32.178 -27.156 1.035 1.00 88.44 500 ASN A CA 1
ATOM 3846 C C . ASN A 1 500 ? -32.274 -25.833 0.262 1.00 88.44 500 ASN A C 1
ATOM 3848 O O . ASN A 1 500 ? -32.788 -24.841 0.773 1.00 88.44 500 ASN A O 1
ATOM 3852 N N . THR A 1 501 ? -31.793 -25.811 -0.980 1.00 81.38 501 THR A N 1
ATOM 3853 C CA . THR A 1 501 ? -31.743 -24.602 -1.828 1.00 81.38 501 THR A CA 1
ATOM 3854 C C . THR A 1 501 ? -33.118 -23.994 -2.157 1.00 81.38 501 THR A C 1
ATOM 3856 O O . THR A 1 501 ? -33.183 -22.894 -2.704 1.00 81.38 501 THR A O 1
ATOM 3859 N N . SER A 1 502 ? -34.220 -24.676 -1.813 1.00 81.81 502 SER A N 1
ATOM 3860 C CA . SER A 1 502 ? -35.591 -24.164 -1.956 1.00 81.81 502 SER A CA 1
ATOM 3861 C C . SER A 1 502 ? -36.112 -23.424 -0.716 1.00 81.81 502 SER A C 1
ATOM 3863 O O . SER A 1 502 ? -37.075 -22.668 -0.832 1.00 81.81 502 SER A O 1
ATOM 3865 N N . THR A 1 503 ? -35.520 -23.641 0.465 1.00 78.44 503 THR A N 1
ATOM 3866 C CA . THR A 1 503 ? -35.976 -23.056 1.747 1.00 78.44 503 THR A CA 1
ATOM 3867 C C . THR A 1 503 ? -34.884 -22.309 2.515 1.00 78.44 503 THR A C 1
ATOM 3869 O O . THR A 1 503 ? -35.199 -21.499 3.383 1.00 78.44 503 THR A O 1
ATOM 3872 N N . MET A 1 504 ? -33.612 -22.538 2.185 1.00 84.56 504 MET A N 1
ATOM 3873 C CA . MET A 1 504 ? -32.435 -21.917 2.792 1.00 84.56 504 MET A CA 1
ATOM 3874 C C . MET A 1 504 ? -31.707 -21.025 1.780 1.00 84.56 504 MET A C 1
ATOM 3876 O O . MET A 1 504 ? -31.730 -21.275 0.576 1.00 84.56 504 MET A O 1
ATOM 3880 N N . SER A 1 505 ? -31.023 -19.992 2.275 1.00 83.81 505 SER A N 1
ATOM 3881 C CA . SER A 1 505 ? -30.149 -19.145 1.454 1.00 83.81 505 SER A CA 1
ATOM 3882 C C . SER A 1 505 ? -28.698 -19.622 1.512 1.00 83.81 505 SER A C 1
ATOM 3884 O O . SER A 1 505 ? -28.214 -19.999 2.578 1.00 83.81 505 SER A O 1
ATOM 3886 N N . VAL A 1 506 ? -28.003 -19.552 0.375 1.00 80.69 506 VAL A N 1
ATOM 3887 C CA . VAL A 1 506 ? -26.569 -19.855 0.262 1.00 80.69 506 VAL A CA 1
ATOM 3888 C C . VAL A 1 506 ? -25.776 -18.546 0.269 1.00 80.69 506 VAL A C 1
ATOM 3890 O O . VAL A 1 506 ? -26.019 -17.677 -0.570 1.00 80.69 506 VAL A O 1
ATOM 3893 N N . GLY A 1 507 ? -24.805 -18.424 1.175 1.00 80.06 507 GLY A N 1
ATOM 3894 C CA . GLY A 1 507 ? -23.883 -17.285 1.262 1.00 80.06 507 GLY A CA 1
ATOM 3895 C C . GLY A 1 507 ? -24.160 -16.307 2.410 1.00 80.06 507 GLY A C 1
ATOM 3896 O O . GLY A 1 507 ? -25.149 -16.409 3.129 1.00 80.06 507 GLY A O 1
ATOM 3897 N N . CYS A 1 508 ? -23.244 -15.351 2.581 1.00 83.88 508 CYS A N 1
ATOM 3898 C CA . CYS A 1 508 ? -23.134 -14.519 3.785 1.00 83.88 508 CYS A CA 1
ATOM 3899 C C . CYS A 1 508 ? -24.084 -13.308 3.856 1.00 83.88 508 CYS A C 1
ATOM 3901 O O . CYS A 1 508 ? -24.262 -12.764 4.943 1.00 83.88 508 CYS A O 1
ATOM 3903 N N . ASP A 1 509 ? -24.661 -12.869 2.733 1.00 90.00 509 ASP A N 1
ATOM 3904 C CA . ASP A 1 509 ? -25.449 -11.625 2.609 1.00 90.00 509 ASP A CA 1
ATOM 3905 C C . ASP A 1 509 ? -26.843 -11.880 1.979 1.00 90.00 509 ASP A C 1
ATOM 3907 O O . ASP A 1 509 ? -27.148 -11.365 0.900 1.00 90.00 509 ASP A O 1
ATOM 3911 N N . PRO A 1 510 ? -27.689 -12.749 2.570 1.00 90.69 510 PRO A N 1
ATOM 3912 C CA . PRO A 1 510 ? -29.023 -13.027 2.048 1.00 90.69 510 PRO A CA 1
ATOM 3913 C C . PRO A 1 510 ? -29.979 -11.852 2.291 1.00 90.69 510 PRO A C 1
ATOM 3915 O O . PRO A 1 510 ? -29.917 -11.179 3.312 1.00 90.69 510 PRO A O 1
ATOM 3918 N N . ALA A 1 511 ? -30.952 -11.651 1.399 1.00 88.75 511 ALA A N 1
ATOM 3919 C CA . ALA A 1 511 ? -31.900 -10.534 1.507 1.00 88.75 511 ALA A CA 1
ATOM 3920 C C . ALA A 1 511 ? -32.777 -10.558 2.782 1.00 88.75 511 ALA A C 1
ATOM 3922 O O . ALA A 1 511 ? -33.266 -9.513 3.207 1.00 88.75 511 ALA A O 1
ATOM 3923 N N . SER A 1 512 ? -32.978 -11.728 3.400 1.00 89.81 512 SER A N 1
ATOM 3924 C CA . SER A 1 512 ? -33.676 -11.860 4.689 1.00 89.81 512 SER A CA 1
ATOM 3925 C C . SER A 1 512 ? -32.829 -11.413 5.884 1.00 89.81 512 SER A C 1
ATOM 3927 O O . SER A 1 512 ? -33.382 -10.949 6.876 1.00 89.81 512 SER A O 1
ATOM 3929 N N . HIS A 1 513 ? -31.506 -11.530 5.781 1.00 93.25 513 HIS A N 1
ATOM 3930 C CA . HIS A 1 513 ? -30.543 -11.227 6.833 1.00 93.25 513 HIS A CA 1
ATOM 3931 C C . HIS A 1 513 ? -29.303 -10.563 6.206 1.00 93.25 513 HIS A C 1
ATOM 3933 O O . HIS A 1 513 ? -28.243 -11.182 6.167 1.00 93.25 513 HIS A O 1
ATOM 3939 N N . PRO A 1 514 ? -29.411 -9.326 5.679 1.00 94.88 514 PRO A N 1
ATOM 3940 C CA . PRO A 1 514 ? -28.293 -8.628 5.040 1.00 94.88 514 PRO A CA 1
ATOM 3941 C C . PRO A 1 514 ? -27.188 -8.305 6.053 1.00 94.88 514 PRO A C 1
ATOM 3943 O O . PRO A 1 514 ? -27.464 -8.087 7.234 1.00 94.88 514 PRO A O 1
ATOM 3946 N N . THR A 1 515 ? -25.937 -8.296 5.599 1.00 93.44 515 THR A N 1
ATOM 3947 C CA . THR A 1 515 ? -24.729 -8.214 6.447 1.00 93.44 515 THR A CA 1
ATOM 3948 C C . THR A 1 515 ? -23.615 -7.404 5.793 1.00 93.44 515 THR A C 1
ATOM 3950 O O . THR A 1 515 ? -22.897 -6.679 6.482 1.00 93.44 515 THR A O 1
ATOM 3953 N N . ARG A 1 516 ? -23.478 -7.468 4.461 1.00 89.56 516 ARG A N 1
ATOM 3954 C CA . ARG A 1 516 ? -22.308 -6.945 3.746 1.00 89.56 516 ARG A CA 1
ATOM 3955 C C . ARG A 1 516 ? -22.101 -5.461 4.002 1.00 89.56 516 ARG A C 1
ATOM 3957 O O . ARG A 1 516 ? -21.012 -5.044 4.376 1.00 89.56 516 ARG A O 1
ATOM 3964 N N . LEU A 1 517 ? -23.154 -4.668 3.819 1.00 92.31 517 LEU A N 1
ATOM 3965 C CA . LEU A 1 517 ? -23.094 -3.216 3.984 1.00 92.31 517 LEU A CA 1
ATOM 3966 C C . LEU A 1 517 ? -22.879 -2.793 5.448 1.00 92.31 517 LEU A C 1
ATOM 3968 O O . LEU A 1 517 ? -22.320 -1.720 5.678 1.00 92.31 517 LEU A O 1
ATOM 3972 N N . TRP A 1 518 ? -23.259 -3.630 6.421 1.00 94.31 518 TRP A N 1
ATOM 3973 C CA . TRP A 1 518 ? -22.944 -3.423 7.835 1.00 94.31 518 TRP A CA 1
ATOM 3974 C C . TRP A 1 518 ? -21.459 -3.651 8.115 1.00 94.31 518 TRP A C 1
ATOM 3976 O O . TRP A 1 518 ? -20.819 -2.778 8.699 1.00 94.31 518 TRP A O 1
ATOM 3986 N N . ILE A 1 519 ? -20.903 -4.771 7.643 1.00 92.00 519 ILE A N 1
ATOM 3987 C CA . ILE A 1 519 ? -19.483 -5.118 7.804 1.00 92.00 519 ILE A CA 1
ATOM 3988 C C . ILE A 1 519 ? -18.596 -4.110 7.054 1.00 92.00 519 ILE A C 1
ATOM 3990 O O . ILE A 1 519 ? -17.653 -3.578 7.633 1.00 92.00 519 ILE A O 1
ATOM 3994 N N . ASP A 1 520 ? -18.932 -3.766 5.804 1.00 87.31 520 ASP A N 1
ATOM 3995 C CA . ASP A 1 520 ? -18.249 -2.722 5.021 1.00 87.31 520 ASP A CA 1
ATOM 3996 C C . ASP A 1 520 ? -18.323 -1.347 5.721 1.00 87.31 520 ASP A C 1
ATOM 3998 O O . ASP A 1 520 ? -17.370 -0.567 5.676 1.00 87.31 520 ASP A O 1
ATOM 4002 N N . GLY A 1 521 ? -19.443 -1.049 6.392 1.00 88.44 521 GLY A N 1
ATOM 4003 C CA . GLY A 1 521 ? -19.663 0.184 7.153 1.00 88.44 521 GLY A CA 1
ATOM 4004 C C . GLY A 1 521 ? -18.888 0.276 8.471 1.00 88.44 521 GLY A C 1
ATOM 4005 O O . GLY A 1 521 ? -18.561 1.380 8.905 1.00 88.44 521 GLY A O 1
ATOM 4006 N N . HIS A 1 522 ? -18.556 -0.868 9.070 1.00 92.31 522 HIS A N 1
ATOM 4007 C CA . HIS A 1 522 ? -17.873 -0.990 10.361 1.00 92.31 522 HIS A CA 1
ATOM 4008 C C . HIS A 1 522 ? -16.496 -1.657 10.238 1.00 92.31 522 HIS A C 1
ATOM 4010 O O . HIS A 1 522 ? -15.965 -2.160 11.221 1.00 92.31 522 HIS A O 1
ATOM 4016 N N . LYS A 1 523 ? -15.895 -1.673 9.042 1.00 87.19 523 LYS A N 1
ATOM 4017 C CA . LYS A 1 523 ? -14.768 -2.552 8.687 1.00 87.19 523 LYS A CA 1
ATOM 4018 C C . LYS A 1 523 ? -13.580 -2.542 9.664 1.00 87.19 523 LYS A C 1
ATOM 4020 O O . LYS A 1 523 ? -13.008 -3.597 9.912 1.00 87.19 523 LYS A O 1
ATOM 4025 N N . SER A 1 524 ? -13.268 -1.401 10.283 1.00 84.81 524 SER A N 1
ATOM 4026 C CA . SER A 1 524 ? -12.232 -1.265 11.326 1.00 84.81 524 SER A CA 1
ATOM 4027 C C . SER A 1 524 ? -12.485 -2.073 12.606 1.00 84.81 524 SER A C 1
ATOM 4029 O O . SER A 1 524 ? -11.589 -2.213 13.429 1.00 84.81 524 SER A O 1
ATOM 4031 N N . GLU A 1 525 ? -13.705 -2.560 12.811 1.00 88.94 525 GLU A N 1
ATOM 4032 C CA . GLU A 1 525 ? -14.070 -3.459 13.907 1.00 88.94 525 GLU A CA 1
ATOM 4033 C C . GLU A 1 525 ? -13.863 -4.933 13.549 1.00 88.94 525 GLU A C 1
ATOM 4035 O O . GLU A 1 525 ? -13.901 -5.768 14.444 1.00 88.94 525 GLU A O 1
ATOM 4040 N N . TYR A 1 526 ? -13.653 -5.243 12.265 1.00 90.44 526 TYR A N 1
ATOM 4041 C CA . TYR A 1 526 ? -13.508 -6.593 11.717 1.00 90.44 526 TYR A CA 1
ATOM 4042 C C . TYR A 1 526 ? -12.101 -6.848 11.165 1.00 90.44 526 TYR A C 1
ATOM 4044 O O . TYR A 1 526 ? -11.889 -7.916 10.600 1.00 90.44 526 TYR A O 1
ATOM 4052 N N . GLU A 1 527 ? -11.154 -5.906 11.241 1.00 88.12 527 GLU A N 1
ATOM 4053 C CA . GLU A 1 527 ? -9.803 -6.092 10.698 1.00 88.12 527 GLU A CA 1
ATOM 4054 C C . GLU A 1 527 ? -8.712 -5.323 11.452 1.00 88.12 527 GLU A C 1
ATOM 4056 O O . GLU A 1 527 ? -8.962 -4.282 12.058 1.00 88.12 527 GLU A O 1
ATOM 4061 N N . ASP A 1 528 ? -7.484 -5.832 11.365 1.00 81.81 528 ASP A N 1
ATOM 4062 C CA . ASP A 1 528 ? -6.262 -5.155 11.801 1.00 81.81 528 ASP A CA 1
ATOM 4063 C C . ASP A 1 528 ? -5.172 -5.253 10.705 1.00 81.81 528 ASP A C 1
ATOM 4065 O O . ASP A 1 528 ? -5.461 -5.591 9.554 1.00 81.81 528 ASP A O 1
ATOM 4069 N N . ILE A 1 529 ? -3.924 -4.894 11.028 1.00 70.00 529 ILE A N 1
ATOM 4070 C CA . ILE A 1 529 ? -2.807 -4.866 10.070 1.00 70.00 529 ILE A CA 1
ATOM 4071 C C . ILE A 1 529 ? -2.304 -6.257 9.644 1.00 70.00 529 ILE A C 1
ATOM 4073 O O . ILE A 1 529 ? -1.795 -6.391 8.531 1.00 70.00 529 ILE A O 1
ATOM 4077 N N . ASP A 1 530 ? -2.448 -7.262 10.505 1.00 74.50 530 ASP A N 1
ATOM 4078 C CA . ASP A 1 530 ? -1.995 -8.637 10.286 1.00 74.50 530 ASP A CA 1
ATOM 4079 C C . ASP A 1 530 ? -3.167 -9.540 9.833 1.00 74.50 530 ASP A C 1
ATOM 4081 O O . ASP A 1 530 ? -2.964 -10.534 9.135 1.00 74.50 530 ASP A O 1
ATOM 4085 N N . ASN A 1 531 ? -4.408 -9.131 10.131 1.00 85.69 531 ASN A N 1
ATOM 4086 C CA . ASN A 1 531 ? -5.656 -9.861 9.889 1.00 85.69 531 ASN A CA 1
ATOM 4087 C C . ASN A 1 531 ? -6.673 -9.085 9.010 1.00 85.69 531 ASN A C 1
ATOM 4089 O O . ASN A 1 531 ? -7.826 -8.902 9.426 1.00 85.69 531 ASN A O 1
ATOM 4093 N N . PRO A 1 532 ? -6.313 -8.624 7.796 1.00 85.31 532 PRO A N 1
ATOM 4094 C CA . PRO A 1 532 ? -7.199 -7.831 6.939 1.00 85.31 532 PRO A CA 1
ATOM 4095 C C . PRO A 1 532 ? -8.461 -8.603 6.511 1.00 85.31 532 PRO A C 1
ATOM 4097 O O . PRO A 1 532 ? -8.416 -9.814 6.286 1.00 85.31 532 PRO A O 1
ATOM 4100 N N . ASN A 1 533 ? -9.589 -7.908 6.347 1.00 82.19 533 ASN A N 1
ATOM 4101 C CA . ASN A 1 533 ? -10.817 -8.477 5.790 1.00 82.19 533 ASN A CA 1
ATOM 4102 C C . ASN A 1 533 ? -10.801 -8.316 4.255 1.00 82.19 533 ASN A C 1
ATOM 4104 O O . ASN A 1 533 ? -11.001 -7.216 3.729 1.00 82.19 533 ASN A O 1
ATOM 4108 N N . ILE A 1 534 ? -10.508 -9.398 3.528 1.00 80.62 534 ILE A N 1
ATOM 4109 C CA . ILE A 1 534 ? -10.255 -9.387 2.077 1.00 80.62 534 ILE A CA 1
ATOM 4110 C C . ILE A 1 534 ? -11.332 -10.183 1.328 1.00 80.62 534 ILE A C 1
ATOM 4112 O O . ILE A 1 534 ? -11.482 -11.382 1.546 1.00 80.62 534 ILE A O 1
ATOM 4116 N N . ASP A 1 535 ? -12.013 -9.534 0.375 1.00 76.12 535 ASP A N 1
ATOM 4117 C CA . ASP A 1 535 ? -12.909 -10.198 -0.582 1.00 76.12 535 ASP A CA 1
ATOM 4118 C C . ASP A 1 535 ? -12.131 -11.223 -1.433 1.00 76.12 535 ASP A C 1
ATOM 4120 O O . ASP A 1 535 ? -11.221 -10.863 -2.187 1.00 76.12 535 ASP A O 1
ATOM 4124 N N . VAL A 1 536 ? -12.538 -12.494 -1.365 1.00 69.25 536 VAL A N 1
ATOM 4125 C CA . VAL A 1 536 ? -12.021 -13.591 -2.200 1.00 69.25 536 VAL A CA 1
ATOM 4126 C C . VAL A 1 536 ? -13.039 -14.023 -3.255 1.00 69.25 536 VAL A C 1
ATOM 4128 O O . VAL A 1 536 ? -14.250 -13.985 -3.042 1.00 69.25 536 VAL A O 1
ATOM 4131 N N . TRP A 1 537 ? -12.542 -14.461 -4.413 1.00 60.66 537 TRP A N 1
ATOM 4132 C CA . TRP A 1 537 ? -13.370 -15.037 -5.473 1.00 60.66 537 TRP A CA 1
ATOM 4133 C C . TRP A 1 537 ? -13.405 -16.559 -5.323 1.00 60.66 537 TRP A C 1
ATOM 4135 O O . TRP A 1 537 ? -12.384 -17.221 -5.515 1.00 60.66 537 TRP A O 1
ATOM 4145 N N . GLY A 1 538 ? -14.579 -17.107 -5.003 1.00 53.94 538 GLY A N 1
ATOM 4146 C CA . GLY A 1 538 ? -14.805 -18.553 -4.988 1.00 53.94 538 GLY A CA 1
ATOM 4147 C C . GLY A 1 538 ? -14.667 -19.182 -6.376 1.00 53.94 538 GLY A C 1
ATOM 4148 O O . GLY A 1 538 ? -14.960 -18.547 -7.392 1.00 53.94 538 GLY A O 1
ATOM 4149 N N . GLY A 1 539 ? -14.241 -20.443 -6.417 1.00 54.31 539 GLY A N 1
ATOM 4150 C CA . GLY A 1 539 ? -14.146 -21.234 -7.643 1.00 54.31 539 GLY A CA 1
ATOM 4151 C C . GLY A 1 539 ? -13.007 -22.264 -7.626 1.00 54.31 539 GLY A C 1
ATOM 4152 O O . GLY A 1 539 ? -11.953 -22.023 -7.028 1.00 54.31 539 GLY A O 1
ATOM 4153 N N . PRO A 1 540 ? -13.158 -23.408 -8.321 1.00 48.94 540 PRO A N 1
ATOM 4154 C CA . PRO A 1 540 ? -12.093 -24.399 -8.439 1.00 48.94 540 PRO A CA 1
ATOM 4155 C C . PRO A 1 540 ? -10.895 -23.853 -9.239 1.00 48.94 540 PRO A C 1
ATOM 4157 O O . PRO A 1 540 ? -11.024 -23.409 -10.382 1.00 48.94 540 PRO A O 1
ATOM 4160 N N . ARG A 1 541 ? -9.692 -23.922 -8.652 1.00 48.03 541 ARG A N 1
ATOM 4161 C CA . ARG A 1 541 ? -8.432 -23.523 -9.310 1.00 48.03 541 ARG A CA 1
ATOM 4162 C C . ARG A 1 541 ? -8.116 -24.434 -10.508 1.00 48.03 541 ARG A C 1
ATOM 4164 O O . ARG A 1 541 ? -8.141 -25.656 -10.386 1.00 48.03 541 ARG A O 1
ATOM 4171 N N . CYS A 1 542 ? -7.748 -23.845 -11.646 1.00 44.62 542 CYS A N 1
ATOM 4172 C CA . CYS A 1 542 ? -7.382 -24.579 -12.863 1.00 44.62 542 CYS A CA 1
ATOM 4173 C C . CYS A 1 542 ? -5.987 -25.224 -12.740 1.00 44.62 542 CYS A C 1
ATOM 4175 O O . CYS A 1 542 ? -4.981 -24.530 -12.857 1.00 44.62 542 CYS A O 1
ATOM 4177 N N . THR A 1 543 ? -5.919 -26.542 -12.523 1.00 42.75 543 THR A N 1
ATOM 4178 C CA . THR A 1 543 ? -4.650 -27.282 -12.316 1.00 42.75 543 THR A CA 1
ATOM 4179 C C . THR A 1 543 ? -4.338 -28.350 -13.373 1.00 42.75 543 THR A C 1
ATOM 4181 O O . THR A 1 543 ? -3.262 -28.939 -13.350 1.00 42.75 543 THR A O 1
ATOM 4184 N N . SER A 1 544 ? -5.237 -28.599 -14.331 1.00 37.09 544 SER A N 1
ATOM 4185 C CA . SER A 1 544 ? -4.983 -29.420 -15.529 1.00 37.09 544 SER A CA 1
ATOM 4186 C C . SER A 1 544 ? -6.024 -29.118 -16.624 1.00 37.09 544 SER A C 1
ATOM 4188 O O . SER A 1 544 ? -6.946 -28.335 -16.394 1.00 37.09 544 SER A O 1
ATOM 4190 N N . ASN A 1 545 ? -5.916 -29.756 -17.800 1.00 40.16 545 ASN A N 1
ATOM 4191 C CA . ASN A 1 545 ? -6.760 -29.557 -19.002 1.00 40.16 545 ASN A CA 1
ATOM 4192 C C . ASN A 1 545 ? -8.281 -29.835 -18.839 1.00 40.16 545 ASN A C 1
ATOM 4194 O O . ASN A 1 545 ? -8.993 -29.969 -19.831 1.00 40.16 545 ASN A O 1
ATOM 4198 N N . ARG A 1 546 ? -8.802 -29.925 -17.610 1.00 39.19 546 ARG A N 1
ATOM 4199 C CA . ARG A 1 546 ? -10.232 -30.073 -17.282 1.00 39.19 546 ARG A CA 1
ATOM 4200 C C . ARG A 1 546 ? -10.934 -28.744 -16.937 1.00 39.19 546 ARG A C 1
ATOM 4202 O O . ARG A 1 546 ? -12.082 -28.771 -16.511 1.00 39.19 546 ARG A O 1
ATOM 4209 N N . GLY A 1 547 ? -10.257 -27.600 -17.103 1.00 38.22 547 GLY A N 1
ATOM 4210 C CA . GLY A 1 547 ? -10.753 -26.262 -16.724 1.00 38.22 547 GLY A CA 1
ATOM 4211 C C . GLY A 1 547 ? -10.685 -25.188 -17.820 1.00 38.22 547 GLY A C 1
ATOM 4212 O O . GLY A 1 547 ? -10.660 -24.002 -17.508 1.00 38.22 547 GLY A O 1
ATOM 4213 N N . SER A 1 548 ? -10.601 -25.569 -19.097 1.00 33.28 548 SER A N 1
ATOM 4214 C CA . SER A 1 548 ? -10.403 -24.625 -20.207 1.00 33.28 548 SER A CA 1
ATOM 4215 C C . SER A 1 548 ? -11.707 -23.952 -20.659 1.00 33.28 548 SER A C 1
ATOM 4217 O O . SER A 1 548 ? -12.599 -24.622 -21.176 1.00 33.28 548 SER A O 1
ATOM 4219 N N . VAL A 1 549 ? -11.786 -22.620 -20.573 1.00 36.44 549 VAL A N 1
ATOM 4220 C CA . VAL A 1 549 ? -12.787 -21.818 -21.309 1.00 36.44 549 VAL A CA 1
ATOM 4221 C C . VAL A 1 549 ? -12.257 -21.575 -22.728 1.00 36.44 549 VAL A C 1
ATOM 4223 O O . VAL A 1 549 ? -11.097 -21.202 -22.890 1.00 36.44 549 VAL A O 1
ATOM 4226 N N . SER A 1 550 ? -13.072 -21.817 -23.760 1.00 30.44 550 SER A N 1
ATOM 4227 C CA . SER A 1 550 ? -12.617 -21.876 -25.161 1.00 30.44 550 SER A CA 1
ATOM 4228 C C . SER A 1 550 ? -13.4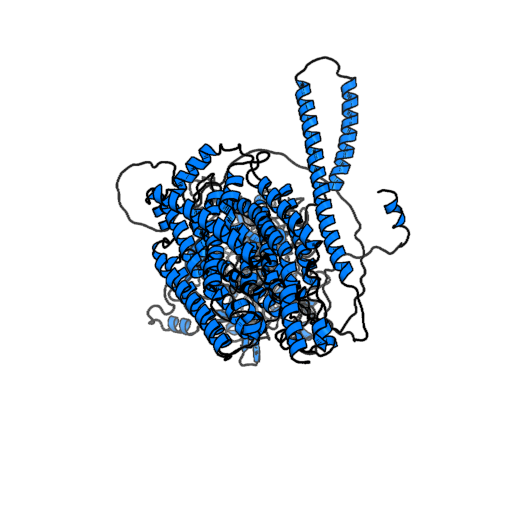02 -20.972 -26.119 1.00 30.44 550 SER A C 1
ATOM 4230 O O . SER A 1 550 ? -14.582 -20.703 -25.915 1.00 30.44 550 SER A O 1
ATOM 4232 N N . GLY A 1 551 ? -12.732 -20.545 -27.193 1.00 28.22 551 GLY A N 1
ATOM 4233 C CA . GLY A 1 551 ? -13.296 -19.851 -28.356 1.00 28.22 551 GLY A CA 1
ATOM 4234 C C . GLY A 1 551 ? -12.198 -19.626 -29.404 1.00 28.22 551 GLY A C 1
ATOM 4235 O O . GLY A 1 551 ? -11.102 -19.201 -29.066 1.00 28.22 551 GLY A O 1
ATOM 4236 N N . SER A 1 552 ? -12.417 -19.990 -30.662 1.00 25.92 552 SER A N 1
ATOM 4237 C CA . SER A 1 552 ? -11.355 -20.057 -31.682 1.00 25.92 552 SER A CA 1
ATOM 4238 C C . SER A 1 552 ? -10.917 -18.697 -32.254 1.00 25.92 552 SER A C 1
ATOM 4240 O O . SER A 1 552 ? -11.603 -17.688 -32.125 1.00 25.92 552 SER A O 1
ATOM 4242 N N . SER A 1 553 ? -9.760 -18.684 -32.920 1.00 29.33 553 SER A N 1
ATOM 4243 C CA . SER A 1 553 ? -9.116 -17.515 -33.537 1.00 29.33 553 SER A CA 1
ATOM 4244 C C . SER A 1 553 ? -9.311 -17.420 -35.058 1.00 29.33 553 SER A C 1
ATOM 4246 O O . SER A 1 553 ? -9.028 -18.402 -35.745 1.00 29.33 553 SER A O 1
ATOM 4248 N N . SER A 1 554 ? -9.594 -16.223 -35.586 1.00 24.94 554 SER A N 1
ATOM 4249 C CA . SER A 1 554 ? -9.177 -15.793 -36.938 1.00 24.94 554 SER A CA 1
ATOM 4250 C C . SER A 1 554 ? -9.309 -14.270 -37.134 1.00 24.94 554 SER A C 1
ATOM 4252 O O . SER A 1 554 ? -10.257 -13.664 -36.650 1.00 24.94 554 SER A O 1
ATOM 4254 N N . ASP A 1 555 ? -8.364 -13.710 -37.896 1.00 25.22 555 ASP A N 1
ATOM 4255 C CA . ASP A 1 555 ? -8.345 -12.393 -38.562 1.00 25.22 555 ASP A CA 1
ATOM 4256 C C . ASP A 1 555 ? -8.148 -11.075 -37.769 1.00 25.22 555 ASP A C 1
ATOM 4258 O O . ASP A 1 555 ? -8.805 -10.743 -36.788 1.00 25.22 555 ASP A O 1
ATOM 4262 N N . GLY A 1 556 ? -7.230 -10.262 -38.308 1.00 24.92 556 GLY A N 1
ATOM 4263 C CA . GLY A 1 556 ? -7.095 -8.807 -38.141 1.00 24.92 556 GLY A CA 1
ATOM 4264 C C . GLY A 1 556 ? -6.794 -8.179 -39.523 1.00 24.92 556 GLY A C 1
ATOM 4265 O O . GLY A 1 556 ? -6.831 -8.927 -40.501 1.00 24.92 556 GLY A O 1
ATOM 4266 N N . PRO A 1 557 ? -6.432 -6.879 -39.669 1.00 40.78 557 PRO A N 1
ATOM 4267 C CA . PRO A 1 557 ? -5.952 -5.948 -38.637 1.00 40.78 557 PRO A CA 1
ATOM 4268 C C . PRO A 1 557 ? -6.569 -4.514 -38.679 1.00 40.78 557 PRO A C 1
ATOM 4270 O O . PRO A 1 557 ? -7.415 -4.201 -39.507 1.00 40.78 557 PRO A O 1
ATOM 4273 N N . MET A 1 558 ? -6.006 -3.616 -37.847 1.00 24.72 558 MET A N 1
ATOM 4274 C CA . MET A 1 558 ? -6.177 -2.140 -37.757 1.00 24.72 558 MET A CA 1
ATOM 4275 C C . MET A 1 558 ? -7.266 -1.589 -36.803 1.00 24.72 558 MET A C 1
ATOM 4277 O O . MET A 1 558 ? -8.370 -2.104 -36.699 1.00 24.72 558 MET A O 1
ATOM 4281 N N . GLY A 1 559 ? -6.887 -0.545 -36.041 1.00 29.20 559 GLY A N 1
ATOM 4282 C CA . GLY A 1 559 ? -7.645 0.034 -34.912 1.00 29.20 559 GLY A CA 1
ATOM 4283 C C . GLY A 1 559 ? -8.438 1.314 -35.240 1.00 29.20 559 GLY A C 1
ATOM 4284 O O . GLY A 1 559 ? -8.643 1.620 -36.413 1.00 29.20 559 GLY A O 1
ATOM 4285 N N . PRO A 1 560 ? -8.848 2.103 -34.218 1.00 32.91 560 PRO A N 1
ATOM 4286 C CA . PRO A 1 560 ? -7.877 3.020 -33.598 1.00 32.91 560 PRO A CA 1
ATOM 4287 C C . PRO A 1 560 ? -8.026 3.242 -32.063 1.00 32.91 560 PRO A C 1
ATOM 4289 O O . PRO A 1 560 ? -9.042 3.769 -31.605 1.00 32.91 560 PRO A O 1
ATOM 4292 N N . PRO A 1 561 ? -6.982 2.991 -31.243 1.00 38.91 561 PRO A N 1
ATOM 4293 C CA . PRO A 1 561 ? -7.032 3.197 -29.786 1.00 38.91 561 PRO A CA 1
ATOM 4294 C C . PRO A 1 561 ? -6.673 4.624 -29.309 1.00 38.91 561 PRO A C 1
ATOM 4296 O O . PRO A 1 561 ? -6.683 4.890 -28.110 1.00 38.91 561 PRO A O 1
ATOM 4299 N N . LEU A 1 562 ? -6.361 5.565 -30.209 1.00 34.06 562 LEU A N 1
ATOM 4300 C CA . LEU A 1 562 ? -5.914 6.926 -29.847 1.00 34.06 562 LEU A CA 1
ATOM 4301 C C . LEU A 1 562 ? -7.059 7.892 -29.494 1.00 34.06 562 LEU A C 1
ATOM 4303 O O . LEU A 1 562 ? -6.912 8.736 -28.610 1.00 34.06 562 LEU A O 1
ATOM 4307 N N . VAL A 1 563 ? -8.219 7.749 -30.142 1.00 34.56 563 VAL A N 1
ATOM 4308 C CA . VAL A 1 563 ? -9.384 8.623 -29.909 1.00 34.56 563 VAL A CA 1
ATOM 4309 C C . VAL A 1 563 ? -10.086 8.272 -28.592 1.00 34.56 563 VAL A C 1
ATOM 4311 O O . VAL A 1 563 ? -10.472 9.168 -27.844 1.00 34.56 563 VAL A O 1
ATOM 4314 N N . ALA A 1 564 ? -10.184 6.982 -28.251 1.00 36.84 564 ALA A N 1
ATOM 4315 C CA . ALA A 1 564 ? -10.826 6.526 -27.017 1.00 36.84 564 ALA A CA 1
ATOM 4316 C C . ALA A 1 564 ? -10.113 7.034 -25.749 1.00 36.84 564 ALA A C 1
ATOM 4318 O O . ALA A 1 564 ? -10.772 7.499 -24.822 1.00 36.84 564 ALA A O 1
ATOM 4319 N N . VAL A 1 565 ? -8.775 7.011 -25.716 1.00 39.44 565 VAL A N 1
ATOM 4320 C CA . VAL A 1 565 ? -7.991 7.442 -24.541 1.00 39.44 565 VAL A CA 1
ATOM 4321 C C . VAL A 1 565 ? -8.092 8.955 -24.314 1.00 39.44 565 VAL A C 1
ATOM 4323 O O . VAL A 1 565 ? -8.293 9.398 -23.179 1.00 39.44 565 VAL A O 1
ATOM 4326 N N . LEU A 1 566 ? -8.027 9.756 -25.384 1.00 35.91 566 LEU A N 1
ATOM 4327 C CA . LEU A 1 566 ? -8.230 11.207 -25.308 1.00 35.91 566 LEU A CA 1
ATOM 4328 C C . LEU A 1 566 ? -9.668 11.569 -24.904 1.00 35.91 566 LEU A C 1
ATOM 4330 O O . LEU A 1 566 ? -9.853 12.418 -24.033 1.00 35.91 566 LEU A O 1
ATOM 4334 N N . ILE A 1 567 ? -10.684 10.894 -25.455 1.00 39.16 567 ILE A N 1
ATOM 4335 C CA . ILE A 1 567 ? -12.088 11.134 -25.090 1.00 39.16 567 ILE A CA 1
ATOM 4336 C C . ILE A 1 567 ? -12.364 10.739 -23.633 1.00 39.16 567 ILE A C 1
ATOM 4338 O O . ILE A 1 567 ? -12.975 11.524 -22.914 1.00 39.16 567 ILE A O 1
ATOM 4342 N N . ILE A 1 568 ? -11.880 9.589 -23.150 1.00 43.00 568 ILE A N 1
ATOM 4343 C CA . ILE A 1 568 ? -12.076 9.169 -21.749 1.00 43.00 568 ILE A CA 1
ATOM 4344 C C . ILE A 1 568 ? -11.391 10.147 -20.781 1.00 43.00 568 ILE A C 1
ATOM 4346 O O . ILE A 1 568 ? -11.986 10.525 -19.772 1.00 43.00 568 ILE A O 1
ATOM 4350 N N . SER A 1 569 ? -10.190 10.633 -21.111 1.00 38.38 569 SER A N 1
ATOM 4351 C CA . SER A 1 569 ? -9.456 11.599 -20.277 1.00 38.38 569 SER A CA 1
ATOM 4352 C C . SER A 1 569 ? -10.145 12.972 -20.227 1.00 38.38 569 SER A C 1
ATOM 4354 O O . SER A 1 569 ? -10.297 13.563 -19.152 1.00 38.38 569 SER A O 1
ATOM 4356 N N . VAL A 1 570 ? -10.626 13.466 -21.375 1.00 42.44 570 VAL A N 1
ATOM 4357 C CA . VAL A 1 570 ? -11.364 14.737 -21.469 1.00 42.44 570 VAL A CA 1
ATOM 4358 C C . VAL A 1 570 ? -12.737 14.630 -20.800 1.00 42.44 570 VAL A C 1
ATOM 4360 O O . VAL A 1 570 ? -13.114 15.543 -20.070 1.00 42.44 570 VAL A O 1
ATOM 4363 N N . LEU A 1 571 ? -13.460 13.516 -20.957 1.00 39.38 571 LEU A N 1
ATOM 4364 C CA . LEU A 1 571 ? -14.750 13.293 -20.293 1.00 39.38 571 LEU A CA 1
ATOM 4365 C C . LEU A 1 571 ? -14.609 13.130 -18.774 1.00 39.38 571 LEU A C 1
ATOM 4367 O O . LEU A 1 571 ? -15.424 13.688 -18.044 1.00 39.38 571 LEU A O 1
ATOM 4371 N N . ALA A 1 572 ? -13.573 12.447 -18.276 1.00 43.00 572 ALA A N 1
ATOM 4372 C CA . ALA A 1 572 ? -13.311 12.343 -16.839 1.00 43.00 572 ALA A CA 1
ATOM 4373 C C . ALA A 1 572 ? -12.982 13.714 -16.219 1.00 43.00 572 ALA A C 1
ATOM 4375 O O . ALA A 1 572 ? -13.538 14.084 -15.181 1.00 43.00 572 ALA A O 1
ATOM 4376 N N . THR A 1 573 ? -12.147 14.512 -16.893 1.00 40.38 573 THR A N 1
ATOM 4377 C CA . THR A 1 573 ? -11.800 15.869 -16.438 1.00 40.38 573 THR A CA 1
ATOM 4378 C C . THR A 1 573 ? -12.999 16.820 -16.528 1.00 40.38 573 THR A C 1
ATOM 4380 O O . THR A 1 573 ? -13.241 17.597 -15.605 1.00 40.38 573 THR A O 1
ATOM 4383 N N . ALA A 1 574 ? -13.806 16.726 -17.590 1.00 40.66 574 ALA A N 1
ATOM 4384 C CA . ALA A 1 574 ? -15.025 17.514 -17.753 1.00 40.66 574 ALA A CA 1
ATOM 4385 C C . ALA A 1 574 ? -16.118 17.125 -16.743 1.00 40.66 574 ALA A C 1
ATOM 4387 O O . ALA A 1 574 ? -16.795 18.008 -16.219 1.00 40.66 574 ALA A O 1
ATOM 4388 N N . ALA A 1 575 ? -16.267 15.838 -16.411 1.00 40.34 575 ALA A N 1
ATOM 4389 C CA . ALA A 1 575 ? -17.192 15.370 -15.379 1.00 40.34 575 ALA A CA 1
ATOM 4390 C C . ALA A 1 575 ? -16.774 15.865 -13.985 1.00 40.34 575 ALA A C 1
ATOM 4392 O O . ALA A 1 575 ? -17.603 16.415 -13.259 1.00 40.34 575 ALA A O 1
ATOM 4393 N N . ALA A 1 576 ? -15.486 15.769 -13.637 1.00 40.84 576 ALA A N 1
ATOM 4394 C CA . ALA A 1 576 ? -14.958 16.324 -12.391 1.00 40.84 576 ALA A CA 1
ATOM 4395 C C . ALA A 1 576 ? -15.152 17.852 -12.316 1.00 40.84 576 ALA A C 1
ATOM 4397 O O . ALA A 1 576 ? -15.667 18.364 -11.320 1.00 40.84 576 ALA A O 1
ATOM 4398 N N . ALA A 1 577 ? -14.831 18.582 -13.390 1.00 40.19 577 ALA A N 1
ATOM 4399 C CA . ALA A 1 577 ? -15.043 20.026 -13.472 1.00 40.19 577 ALA A CA 1
ATOM 4400 C C . ALA A 1 577 ? -16.533 20.409 -13.386 1.00 40.19 577 ALA A C 1
ATOM 4402 O O . ALA A 1 577 ? -16.873 21.385 -12.717 1.00 40.19 577 ALA A O 1
ATOM 4403 N N . ALA A 1 578 ? -17.437 19.630 -13.990 1.00 39.25 578 ALA A N 1
ATOM 4404 C CA . ALA A 1 578 ? -18.880 19.839 -13.902 1.00 39.25 578 ALA A CA 1
ATOM 4405 C C . ALA A 1 578 ? -19.418 19.584 -12.483 1.00 39.25 578 ALA A C 1
ATOM 4407 O O . ALA A 1 578 ? -20.172 20.408 -11.968 1.00 39.25 578 ALA A O 1
ATOM 4408 N N . ILE A 1 579 ? -18.992 18.509 -11.811 1.00 43.75 579 ILE A N 1
ATOM 4409 C CA . ILE A 1 579 ? -19.374 18.202 -10.420 1.00 43.75 579 ILE A CA 1
ATOM 4410 C C . ILE A 1 579 ? -18.885 19.307 -9.469 1.00 43.75 579 ILE A C 1
ATOM 4412 O O . ILE A 1 579 ? -19.643 19.774 -8.613 1.00 43.75 579 ILE A O 1
ATOM 4416 N N . VAL A 1 580 ? -17.653 19.791 -9.655 1.00 41.06 580 VAL A N 1
ATOM 4417 C CA . VAL A 1 580 ? -17.082 20.913 -8.891 1.00 41.06 580 VAL A CA 1
ATOM 4418 C C . VAL A 1 580 ? -17.809 22.232 -9.189 1.00 41.06 580 VAL A C 1
ATOM 4420 O O . VAL A 1 580 ? -18.131 22.975 -8.261 1.00 41.06 580 VAL A O 1
ATOM 4423 N N . TYR A 1 581 ? -18.154 22.512 -10.449 1.00 42.25 581 TYR A N 1
ATOM 4424 C CA . TYR A 1 581 ? -18.937 23.690 -10.842 1.00 42.25 581 TYR A CA 1
ATOM 4425 C C . TYR A 1 581 ? -20.356 23.669 -10.247 1.00 42.25 581 TYR A C 1
ATOM 4427 O O . TYR A 1 581 ? -20.827 24.688 -9.734 1.00 42.25 581 TYR A O 1
ATOM 4435 N N . ILE A 1 582 ? -21.019 22.507 -10.242 1.00 42.47 582 ILE A N 1
ATOM 4436 C CA . ILE A 1 582 ? -22.362 22.309 -9.674 1.00 42.47 582 ILE A CA 1
ATOM 4437 C C . ILE A 1 582 ? -22.334 22.470 -8.143 1.00 42.47 582 ILE A C 1
ATOM 4439 O O . ILE A 1 582 ? -23.111 23.269 -7.611 1.00 42.47 582 ILE A O 1
ATOM 4443 N N . ARG A 1 583 ? -21.392 21.830 -7.430 1.00 42.12 583 ARG A N 1
ATOM 4444 C CA . ARG A 1 583 ? -21.196 22.027 -5.974 1.00 42.12 583 ARG A CA 1
ATOM 4445 C C . ARG A 1 583 ? -20.799 23.468 -5.616 1.00 42.12 583 ARG A C 1
ATOM 4447 O O . ARG A 1 583 ? -21.284 24.016 -4.623 1.00 42.12 583 ARG A O 1
ATOM 4454 N N . GLY A 1 584 ? -19.966 24.113 -6.436 1.00 38.06 584 GLY A N 1
ATOM 4455 C CA . GLY A 1 584 ? -19.525 25.500 -6.253 1.00 38.06 584 GLY A CA 1
ATOM 4456 C C . GLY A 1 584 ? -20.654 26.524 -6.423 1.00 38.06 584 GLY A C 1
ATOM 4457 O O . GLY A 1 584 ? -20.788 27.442 -5.606 1.00 38.06 584 GLY A O 1
ATOM 4458 N N . ARG A 1 585 ? -21.527 26.340 -7.426 1.00 39.03 585 ARG A N 1
ATOM 4459 C CA . ARG A 1 585 ? -22.787 27.100 -7.534 1.00 39.03 585 ARG A CA 1
ATOM 4460 C C . ARG A 1 585 ? -23.706 26.812 -6.345 1.00 39.03 585 ARG A C 1
ATOM 4462 O O . ARG A 1 585 ? -24.275 27.764 -5.813 1.00 39.03 585 ARG A O 1
ATOM 4469 N N . GLY A 1 586 ? -23.747 25.555 -5.892 1.00 36.56 586 GLY A N 1
ATOM 4470 C CA . GLY A 1 586 ? -24.417 25.091 -4.674 1.00 36.56 586 GLY A CA 1
ATOM 4471 C C . GLY A 1 586 ? -24.186 26.004 -3.468 1.00 36.56 586 GLY A C 1
ATOM 4472 O O . GLY A 1 586 ? -25.115 26.634 -2.956 1.00 36.56 586 GLY A O 1
ATOM 4473 N N . LYS A 1 587 ? -22.918 26.138 -3.057 1.00 42.62 587 LYS A N 1
ATOM 4474 C CA . LYS A 1 587 ? -22.530 26.988 -1.917 1.00 42.62 587 LYS A CA 1
ATOM 4475 C C . LYS A 1 587 ? -22.681 28.491 -2.190 1.00 42.62 587 LYS A C 1
ATOM 4477 O O . LYS A 1 587 ? -23.077 29.217 -1.281 1.00 42.62 587 LYS A O 1
ATOM 4482 N N . ARG A 1 588 ? -22.440 28.987 -3.415 1.00 39.31 588 ARG A N 1
ATOM 4483 C CA . ARG A 1 588 ? -22.654 30.420 -3.734 1.00 39.31 588 ARG A CA 1
ATOM 4484 C C . ARG A 1 588 ? -24.126 30.842 -3.656 1.00 39.31 588 ARG A C 1
ATOM 4486 O O . ARG A 1 588 ? -24.389 31.978 -3.266 1.00 39.31 588 ARG A O 1
ATOM 4493 N N . LEU A 1 589 ? -25.077 29.959 -3.978 1.00 39.16 589 LEU A N 1
ATOM 4494 C CA . LEU A 1 589 ? -26.502 30.256 -3.789 1.00 39.16 589 LEU A CA 1
ATOM 4495 C C . LEU A 1 589 ? -26.880 30.269 -2.302 1.00 39.16 589 LEU A C 1
ATOM 4497 O O . LEU A 1 589 ? -27.547 31.203 -1.868 1.00 39.16 589 LEU A O 1
ATOM 4501 N N . GLN A 1 590 ? -26.407 29.298 -1.509 1.00 39.44 590 GLN A N 1
ATOM 4502 C CA . GLN A 1 590 ? -26.630 29.297 -0.056 1.00 39.44 590 GLN A CA 1
ATOM 4503 C C . GLN A 1 590 ? -26.042 30.536 0.635 1.00 39.44 590 GLN A C 1
ATOM 4505 O O . GLN A 1 590 ? -26.698 31.105 1.500 1.00 39.44 590 GLN A O 1
ATOM 4510 N N . LEU A 1 591 ? -24.853 30.997 0.229 1.00 42.69 591 LEU A N 1
ATOM 4511 C CA . LEU A 1 591 ? -24.237 32.209 0.780 1.00 42.69 591 LEU A CA 1
ATOM 4512 C C . LEU A 1 591 ? -25.002 33.489 0.404 1.00 42.69 591 LEU A C 1
ATOM 4514 O O . LEU A 1 591 ? -25.176 34.347 1.263 1.00 42.69 591 LEU A O 1
ATOM 4518 N N . ARG A 1 592 ? -25.538 33.604 -0.823 1.00 37.72 592 ARG A N 1
ATOM 4519 C CA . ARG A 1 592 ? -26.440 34.719 -1.183 1.00 37.72 592 ARG A CA 1
ATOM 4520 C C . ARG A 1 592 ? -27.753 34.684 -0.397 1.00 37.72 592 ARG A C 1
ATOM 4522 O O . ARG A 1 592 ? -28.171 35.718 0.106 1.00 37.72 592 ARG A O 1
ATOM 4529 N N . PHE A 1 593 ? -28.372 33.513 -0.234 1.00 38.09 593 PHE A N 1
ATOM 4530 C CA . PHE A 1 593 ? -29.581 33.379 0.589 1.00 38.09 593 PHE A CA 1
ATOM 4531 C C . PHE A 1 593 ? -29.325 33.667 2.074 1.00 38.09 593 PHE A C 1
ATOM 4533 O O . PHE A 1 593 ? -30.210 34.189 2.744 1.00 38.09 593 PHE A O 1
ATOM 4540 N N . ARG A 1 594 ? -28.131 33.358 2.591 1.00 39.91 594 ARG A N 1
ATOM 4541 C CA . ARG A 1 594 ? -27.742 33.684 3.966 1.00 39.91 594 ARG A CA 1
ATOM 4542 C C . ARG A 1 594 ? -27.516 35.187 4.152 1.00 39.91 594 ARG A C 1
ATOM 4544 O O . ARG A 1 594 ? -28.113 35.749 5.060 1.00 39.91 594 ARG A O 1
ATOM 4551 N N . GLY A 1 595 ? -26.798 35.841 3.233 1.00 38.38 595 GLY A N 1
ATOM 4552 C CA . GLY A 1 595 ? -26.630 37.300 3.234 1.00 38.38 595 GLY A CA 1
ATOM 4553 C C . GLY A 1 595 ? -27.962 38.057 3.175 1.00 38.38 595 GLY A C 1
ATOM 4554 O O . GLY A 1 595 ? -28.208 38.917 4.010 1.00 38.38 595 GLY A O 1
ATOM 4555 N N . SER A 1 596 ? -28.886 37.670 2.287 1.00 38.62 596 SER A N 1
ATOM 4556 C CA . SER A 1 596 ? -30.209 38.315 2.225 1.00 38.62 596 SER A CA 1
ATOM 4557 C C . SER A 1 596 ? -31.118 38.003 3.425 1.00 38.62 596 SER A C 1
ATOM 4559 O O . SER A 1 596 ? -32.032 38.776 3.702 1.00 38.62 596 SER A O 1
ATOM 4561 N N . MET A 1 597 ? -30.893 36.908 4.167 1.00 40.41 597 MET A N 1
ATOM 4562 C CA . MET A 1 597 ? -31.558 36.690 5.463 1.00 40.41 597 MET A CA 1
ATOM 4563 C C . MET A 1 597 ? -30.923 37.516 6.590 1.00 40.41 597 MET A C 1
ATOM 4565 O O . MET A 1 597 ? -31.644 37.964 7.477 1.00 40.41 597 MET A O 1
ATOM 4569 N N . GLU A 1 598 ? -29.612 37.752 6.549 1.00 43.66 598 GLU A N 1
ATOM 4570 C CA . GLU A 1 598 ? -28.898 38.621 7.493 1.00 43.66 598 GLU A CA 1
ATOM 4571 C C . GLU A 1 598 ? -29.277 40.108 7.263 1.00 43.66 598 GLU A C 1
ATOM 4573 O O . GLU A 1 598 ? -29.563 40.816 8.228 1.00 43.66 598 GLU A O 1
ATOM 4578 N N . GLU A 1 599 ? -29.467 40.554 6.012 1.00 41.72 599 GLU A N 1
ATOM 4579 C CA . GLU A 1 599 ? -30.077 41.861 5.681 1.00 41.72 599 GLU A CA 1
ATOM 4580 C C . GLU A 1 599 ? -31.549 41.965 6.139 1.00 41.72 599 GLU A C 1
ATOM 4582 O O . GLU A 1 599 ? -31.961 42.982 6.703 1.00 41.72 599 GLU A O 1
ATOM 4587 N N . MET A 1 600 ? -32.353 40.904 5.976 1.00 40.44 600 MET A N 1
ATOM 4588 C CA . MET A 1 600 ? -33.728 40.864 6.509 1.00 40.44 600 MET A CA 1
ATOM 4589 C C . MET A 1 600 ? -33.786 40.845 8.045 1.00 40.44 600 MET A C 1
ATOM 4591 O O . MET A 1 600 ? -34.764 41.329 8.618 1.00 40.44 600 MET A O 1
ATOM 4595 N N . ALA A 1 601 ? -32.760 40.321 8.721 1.00 40.56 601 ALA A N 1
ATOM 4596 C CA . ALA A 1 601 ? -32.636 40.397 10.174 1.00 40.56 601 ALA A CA 1
ATOM 4597 C C . ALA A 1 601 ? -32.249 41.814 10.630 1.00 40.56 601 ALA A C 1
ATOM 4599 O O . ALA A 1 601 ? -32.851 42.330 11.571 1.00 40.56 601 ALA A O 1
ATOM 4600 N N . ALA A 1 602 ? -31.334 42.482 9.918 1.00 41.00 602 ALA A N 1
ATOM 4601 C CA . ALA A 1 602 ? -30.985 43.883 10.162 1.00 41.00 602 ALA A CA 1
ATOM 4602 C C . ALA A 1 602 ? -32.181 44.835 9.950 1.00 41.00 602 ALA A C 1
ATOM 4604 O O . ALA A 1 602 ? -32.346 45.797 10.693 1.00 41.00 602 ALA A O 1
ATOM 4605 N N . SER A 1 603 ? -33.084 44.530 9.011 1.00 40.47 603 SER A N 1
ATOM 4606 C CA . SER A 1 603 ? -34.317 45.305 8.792 1.00 40.47 603 SER A CA 1
ATOM 4607 C C . SER A 1 603 ? -35.318 45.268 9.963 1.00 40.47 603 SER A C 1
ATOM 4609 O O . SER A 1 603 ? -36.276 46.043 9.938 1.00 40.47 603 SER A O 1
ATOM 4611 N N . LYS A 1 604 ? -35.164 44.389 10.968 1.00 41.66 604 LYS A N 1
ATOM 4612 C CA . LYS A 1 604 ? -36.106 44.286 12.103 1.00 41.66 604 LYS A CA 1
ATOM 4613 C C . LYS A 1 604 ? -35.841 45.267 13.253 1.00 41.66 604 LYS A C 1
ATOM 4615 O O . LYS A 1 604 ? -36.667 45.335 14.158 1.00 41.66 604 LYS A O 1
ATOM 4620 N N . SER A 1 605 ? -34.748 46.032 13.228 1.00 41.41 605 SER A N 1
ATOM 4621 C CA . SER A 1 605 ? -34.437 47.039 14.260 1.00 41.41 605 SER A CA 1
ATOM 4622 C C . SER A 1 605 ? -34.969 48.448 13.956 1.00 41.41 605 SER A C 1
ATOM 4624 O O . SER A 1 605 ? -34.952 49.302 14.839 1.00 41.41 605 SER A O 1
ATOM 4626 N N . ALA A 1 606 ? -35.479 48.701 12.745 1.00 40.50 606 ALA A N 1
ATOM 4627 C CA . ALA A 1 606 ? -36.067 49.983 12.349 1.00 40.50 606 ALA A CA 1
ATOM 4628 C C . ALA A 1 606 ? -37.604 49.896 12.319 1.00 40.50 606 ALA A C 1
ATOM 4630 O O . ALA A 1 606 ? -38.198 49.362 11.380 1.00 40.50 606 ALA A O 1
ATOM 4631 N N . GLY A 1 607 ? -38.262 50.404 13.363 1.00 44.62 607 GLY A N 1
ATOM 4632 C CA . GLY A 1 607 ? -39.719 50.339 13.493 1.00 44.62 607 GLY A CA 1
ATOM 4633 C C . GLY A 1 607 ? -40.466 51.379 12.650 1.00 44.62 607 GLY A C 1
ATOM 4634 O O . GLY A 1 607 ? -40.215 52.573 12.778 1.00 44.62 607 GLY A O 1
ATOM 4635 N N . SER A 1 608 ? -41.450 50.939 11.857 1.00 39.25 608 SER A N 1
ATOM 4636 C CA . SER A 1 608 ? -42.616 51.749 11.463 1.00 39.25 608 SER A CA 1
ATOM 4637 C C . SER A 1 608 ? -43.768 50.871 10.941 1.00 39.25 608 SER A C 1
ATOM 4639 O O . SER A 1 608 ? -43.558 49.754 10.467 1.00 39.25 608 SER A O 1
ATOM 4641 N N . ARG A 1 609 ? -45.004 51.374 11.051 1.00 47.28 609 ARG A N 1
ATOM 4642 C CA . ARG A 1 609 ? -46.263 50.680 10.719 1.00 47.28 609 ARG A CA 1
ATOM 4643 C C . ARG A 1 609 ? -46.458 50.514 9.204 1.00 47.28 609 ARG A C 1
ATOM 4645 O O . ARG A 1 609 ? -46.637 51.514 8.517 1.00 47.28 609 ARG A O 1
ATOM 4652 N N . THR A 1 610 ? -46.548 49.277 8.698 1.00 42.59 610 THR A N 1
ATOM 4653 C CA . THR A 1 610 ? -47.341 48.884 7.496 1.00 42.59 610 THR A CA 1
ATOM 4654 C C . THR A 1 610 ? -47.269 47.360 7.280 1.00 42.59 610 THR A C 1
ATOM 4656 O O . THR A 1 610 ? -46.381 46.855 6.597 1.00 42.59 610 THR A O 1
ATOM 4659 N N . ASP A 1 611 ? -48.188 46.601 7.890 1.00 43.66 611 ASP A N 1
ATOM 4660 C CA . ASP A 1 611 ? -47.988 45.155 8.137 1.00 43.66 611 ASP A CA 1
ATOM 4661 C C . ASP A 1 611 ? -48.987 44.202 7.434 1.00 43.66 611 ASP A C 1
ATOM 4663 O O . ASP A 1 611 ? -49.048 43.017 7.745 1.00 43.66 611 ASP A O 1
ATOM 4667 N N . THR A 1 612 ? -49.764 44.679 6.454 1.00 39.78 612 THR A N 1
ATOM 4668 C CA . THR A 1 612 ? -50.726 43.820 5.718 1.00 39.78 612 THR A CA 1
ATOM 4669 C C . THR A 1 612 ? -50.216 43.427 4.327 1.00 39.78 612 THR A C 1
ATOM 4671 O O . THR A 1 612 ? -50.159 42.245 3.996 1.00 39.78 612 THR A O 1
ATOM 4674 N N . ILE A 1 613 ? -49.749 44.391 3.523 1.00 42.78 613 ILE A N 1
ATOM 4675 C CA . ILE A 1 613 ? -49.285 44.135 2.142 1.00 42.78 613 ILE A CA 1
ATOM 4676 C C . ILE A 1 613 ? -47.939 43.382 2.125 1.00 42.78 613 ILE A C 1
ATOM 4678 O O . ILE A 1 613 ? -47.730 42.494 1.297 1.00 42.78 613 ILE A O 1
ATOM 4682 N N . ARG A 1 614 ? -47.045 43.647 3.093 1.00 41.22 614 ARG A N 1
ATOM 4683 C CA . ARG A 1 614 ? -45.763 42.926 3.227 1.00 41.22 614 ARG A CA 1
ATOM 4684 C C . ARG A 1 614 ? -45.941 41.429 3.513 1.00 41.22 614 ARG A C 1
ATOM 4686 O O . ARG A 1 614 ? -45.128 40.637 3.045 1.00 41.22 614 ARG A O 1
ATOM 4693 N N . ARG A 1 615 ? -46.998 41.024 4.229 1.00 41.50 615 ARG A N 1
ATOM 4694 C CA . ARG A 1 615 ? -47.247 39.612 4.581 1.00 41.50 615 ARG A CA 1
ATOM 4695 C C . ARG A 1 615 ? -47.678 38.767 3.378 1.00 41.50 615 ARG A C 1
ATOM 4697 O O . ARG A 1 615 ? -47.250 37.622 3.268 1.00 41.50 615 ARG A O 1
ATOM 4704 N N . ILE A 1 616 ? -48.437 39.342 2.443 1.00 41.75 616 ILE A N 1
ATOM 4705 C CA . ILE A 1 616 ? -48.835 38.666 1.194 1.00 41.75 616 ILE A CA 1
ATOM 4706 C C . ILE A 1 616 ? -47.601 38.432 0.305 1.00 41.75 616 ILE A C 1
ATOM 4708 O O . ILE A 1 616 ? -47.337 37.300 -0.099 1.00 41.75 616 ILE A O 1
ATOM 4712 N N . ALA A 1 617 ? -46.766 39.461 0.119 1.00 40.00 617 ALA A N 1
ATOM 4713 C CA . ALA A 1 617 ? -45.508 39.342 -0.624 1.00 40.00 617 ALA A CA 1
ATOM 4714 C C . ALA A 1 617 ? -44.494 38.369 0.025 1.00 40.00 617 ALA A C 1
ATOM 4716 O O . ALA A 1 617 ? -43.679 37.770 -0.681 1.00 40.00 617 ALA A O 1
ATOM 4717 N N . LEU A 1 618 ? -44.537 38.177 1.351 1.00 41.59 618 LEU A N 1
ATOM 4718 C CA . LEU A 1 618 ? -43.719 37.171 2.041 1.00 41.59 618 LEU A CA 1
ATOM 4719 C C . LEU A 1 618 ? -44.184 35.734 1.752 1.00 41.59 618 LEU A C 1
ATOM 4721 O O . LEU A 1 618 ? -43.340 34.883 1.476 1.00 41.59 618 LEU A O 1
ATOM 4725 N N . MET A 1 619 ? -45.494 35.461 1.761 1.00 39.16 619 MET A N 1
ATOM 4726 C CA . MET A 1 619 ? -46.021 34.113 1.485 1.00 39.16 619 MET A CA 1
ATOM 4727 C C . MET A 1 619 ? -45.745 33.654 0.046 1.00 39.16 619 MET A C 1
ATOM 4729 O O . MET A 1 619 ? -45.418 32.489 -0.191 1.00 39.16 619 MET A O 1
ATOM 4733 N N . GLU A 1 620 ? -45.822 34.567 -0.922 1.00 38.25 620 GLU A N 1
ATOM 4734 C CA . GLU A 1 620 ? -45.575 34.254 -2.333 1.00 38.25 620 GLU A CA 1
ATOM 4735 C C . GLU A 1 620 ? -44.085 33.969 -2.608 1.00 38.25 620 GLU A C 1
ATOM 4737 O O . GLU A 1 620 ? -43.735 33.015 -3.312 1.00 38.25 620 GLU A O 1
ATOM 4742 N N . ASN A 1 621 ? -43.189 34.707 -1.942 1.00 38.91 621 ASN A N 1
ATOM 4743 C CA . ASN A 1 621 ? -41.751 34.435 -1.965 1.00 38.91 621 ASN A CA 1
ATOM 4744 C C . ASN A 1 621 ? -41.361 33.168 -1.183 1.00 38.91 621 ASN A C 1
ATOM 4746 O O . ASN A 1 621 ? -40.427 32.478 -1.595 1.00 38.91 621 ASN A O 1
ATOM 4750 N N . GLN A 1 622 ? -42.074 32.800 -0.110 1.00 40.84 622 GLN A N 1
ATOM 4751 C CA . GLN A 1 622 ? -41.871 31.510 0.565 1.00 40.84 622 GLN A CA 1
ATOM 4752 C C . GLN A 1 622 ? -42.234 30.333 -0.351 1.00 40.84 622 GLN A C 1
ATOM 4754 O O . GLN A 1 622 ? -41.409 29.433 -0.511 1.00 40.84 622 GLN A O 1
ATOM 4759 N N . LYS A 1 623 ? -43.377 30.382 -1.055 1.00 40.16 623 LYS A N 1
ATOM 4760 C CA . LYS A 1 623 ? -43.741 29.364 -2.062 1.00 40.16 623 LYS A CA 1
ATOM 4761 C C . LYS A 1 623 ? -42.700 29.244 -3.184 1.00 40.16 623 LYS A C 1
ATOM 4763 O O . LYS A 1 623 ? -42.311 28.131 -3.539 1.00 40.16 623 LYS A O 1
ATOM 4768 N N . GLN A 1 624 ? -42.194 30.361 -3.715 1.00 36.06 624 GLN A N 1
ATOM 4769 C CA . GLN A 1 624 ? -41.094 30.355 -4.696 1.00 36.06 624 GLN A CA 1
ATOM 4770 C C . GLN A 1 624 ? -39.798 29.756 -4.118 1.00 36.06 624 GLN A C 1
ATOM 4772 O O . GLN A 1 624 ? -39.147 28.938 -4.773 1.00 36.06 624 GLN A O 1
ATOM 4777 N N . ALA A 1 625 ? -39.432 30.109 -2.882 1.00 36.72 625 ALA A N 1
ATOM 4778 C CA . ALA A 1 625 ? -38.237 29.600 -2.214 1.00 36.72 625 ALA A CA 1
ATOM 4779 C C . ALA A 1 625 ? -38.323 28.095 -1.899 1.00 36.72 625 ALA A C 1
ATOM 4781 O O . ALA A 1 625 ? -37.315 27.398 -2.011 1.00 36.72 625 ALA A O 1
ATOM 4782 N N . GLU A 1 626 ? -39.500 27.563 -1.565 1.00 40.09 626 GLU A N 1
ATOM 4783 C CA . GLU A 1 626 ? -39.723 26.123 -1.384 1.00 40.09 626 GLU A CA 1
ATOM 4784 C C . GLU A 1 626 ? -39.717 25.362 -2.712 1.00 40.09 626 GLU A C 1
ATOM 4786 O O . GLU A 1 626 ? -39.076 24.310 -2.813 1.00 40.09 626 GLU A O 1
ATOM 4791 N N . LEU A 1 627 ? -40.316 25.921 -3.769 1.00 37.59 627 LEU A N 1
ATOM 4792 C CA . LEU A 1 627 ? -40.260 25.351 -5.118 1.00 37.59 627 LEU A CA 1
ATOM 4793 C C . LEU A 1 627 ? -38.809 25.287 -5.640 1.00 37.59 627 LEU A C 1
ATOM 4795 O O . LEU A 1 627 ? -38.398 24.301 -6.261 1.00 37.59 627 LEU A O 1
ATOM 4799 N N . LEU A 1 628 ? -38.003 26.312 -5.338 1.00 34.94 628 LEU A N 1
ATOM 4800 C CA . LEU A 1 628 ? -36.574 26.356 -5.652 1.00 34.94 628 LEU A CA 1
ATOM 4801 C C . LEU A 1 628 ? -35.738 25.437 -4.754 1.00 34.94 628 LEU A C 1
ATOM 4803 O O . LEU A 1 628 ? -34.894 24.723 -5.289 1.00 34.94 628 LEU A O 1
ATOM 4807 N N . ARG A 1 629 ? -35.984 25.360 -3.438 1.00 36.75 629 ARG A N 1
ATOM 4808 C CA . ARG A 1 629 ? -35.318 24.394 -2.534 1.00 36.75 629 ARG A CA 1
ATOM 4809 C C . ARG A 1 629 ? -35.599 22.947 -2.944 1.00 36.75 629 ARG A C 1
ATOM 4811 O O . ARG A 1 629 ? -34.681 22.130 -2.940 1.00 36.75 629 ARG A O 1
ATOM 4818 N N . THR A 1 630 ? -36.820 22.654 -3.387 1.00 35.44 630 THR A N 1
ATOM 4819 C CA . THR A 1 630 ? -37.215 21.335 -3.909 1.00 35.44 630 THR A CA 1
ATOM 4820 C C . THR A 1 630 ? -36.508 21.013 -5.231 1.00 35.44 630 THR A C 1
ATOM 4822 O O . THR A 1 630 ? -36.032 19.893 -5.418 1.00 35.44 630 THR A O 1
ATOM 4825 N N . LYS A 1 631 ? -36.331 21.999 -6.126 1.00 32.03 631 LYS A N 1
ATOM 4826 C CA . LYS A 1 631 ? -35.482 21.849 -7.326 1.00 32.03 631 LYS A CA 1
ATOM 4827 C C . LYS A 1 631 ? -33.987 21.729 -7.002 1.00 32.03 631 LYS A C 1
ATOM 4829 O O . LYS A 1 631 ? -33.283 21.021 -7.715 1.00 32.03 631 LYS A O 1
ATOM 4834 N N . TYR A 1 632 ? -33.498 22.377 -5.943 1.00 32.16 632 TYR A N 1
ATOM 4835 C CA . TYR A 1 632 ? -32.082 22.356 -5.562 1.00 32.16 632 TYR A CA 1
ATOM 4836 C C . TYR A 1 632 ? -31.672 21.047 -4.875 1.00 32.16 632 TYR A C 1
ATOM 4838 O O . TYR A 1 632 ? -30.636 20.488 -5.224 1.00 32.16 632 TYR A O 1
ATOM 4846 N N . ARG A 1 633 ? -32.512 20.491 -3.983 1.00 33.00 633 ARG A N 1
ATOM 4847 C CA . ARG A 1 633 ? -32.277 19.164 -3.373 1.00 33.00 633 ARG A CA 1
ATOM 4848 C C . ARG A 1 633 ? -32.201 18.038 -4.411 1.00 33.00 633 ARG A C 1
ATOM 4850 O O . ARG A 1 633 ? -31.406 17.121 -4.238 1.00 33.00 633 ARG A O 1
ATOM 4857 N N . ARG A 1 634 ? -32.948 18.136 -5.522 1.00 30.80 634 ARG A N 1
ATOM 4858 C CA . ARG A 1 634 ? -32.840 17.197 -6.660 1.00 30.80 634 ARG A CA 1
ATOM 4859 C C . ARG A 1 634 ? -31.528 17.311 -7.454 1.00 30.80 634 ARG A C 1
ATOM 4861 O O . ARG A 1 634 ? -31.230 16.407 -8.221 1.00 30.80 634 ARG A O 1
ATOM 4868 N N . LEU A 1 635 ? -30.755 18.390 -7.295 1.00 30.06 635 LEU A N 1
ATOM 4869 C CA . LEU A 1 635 ? -29.481 18.601 -8.001 1.00 30.06 635 LEU A CA 1
ATOM 4870 C C . LEU A 1 635 ? -28.243 18.260 -7.157 1.00 30.06 635 LEU A C 1
ATOM 4872 O O . LEU A 1 635 ? -27.183 18.016 -7.726 1.00 30.06 635 LEU A O 1
ATOM 4876 N N . THR A 1 636 ? -28.350 18.229 -5.826 1.00 28.83 636 THR A N 1
ATOM 4877 C CA . THR A 1 636 ? -27.210 17.942 -4.934 1.00 28.83 636 THR A CA 1
ATOM 4878 C C . THR A 1 636 ? -27.025 16.460 -4.596 1.00 28.83 636 THR A C 1
ATOM 4880 O O . THR A 1 636 ? -25.915 16.071 -4.251 1.00 28.83 636 THR A O 1
ATOM 4883 N N . HIS A 1 637 ? -28.049 15.617 -4.770 1.00 30.42 637 HIS A N 1
ATOM 4884 C CA . HIS A 1 637 ? -27.988 14.171 -4.473 1.00 30.42 637 HIS A CA 1
ATOM 4885 C C . HIS A 1 637 ? -27.132 13.328 -5.444 1.00 30.42 637 HIS A C 1
ATOM 4887 O O . HIS A 1 637 ? -27.045 12.115 -5.295 1.00 30.42 637 HIS A O 1
ATOM 4893 N N . LEU A 1 638 ? -26.495 13.956 -6.436 1.00 30.27 638 LEU A N 1
ATOM 4894 C CA . LEU A 1 638 ? -25.679 13.312 -7.476 1.00 30.27 638 LEU A CA 1
ATOM 4895 C C . LEU A 1 638 ? -24.161 13.366 -7.195 1.00 30.27 638 LEU A C 1
ATOM 4897 O O . LEU A 1 638 ? -23.374 13.227 -8.128 1.00 30.27 638 LEU A O 1
ATOM 4901 N N . SER A 1 639 ? -23.726 13.647 -5.957 1.00 29.09 639 SER A N 1
ATOM 4902 C CA . SER A 1 639 ? -22.334 14.079 -5.721 1.00 29.09 639 SER A CA 1
ATOM 4903 C C . SER A 1 639 ? -21.524 13.368 -4.622 1.00 29.09 639 SER A C 1
ATOM 4905 O O . SER A 1 639 ? -20.299 13.507 -4.616 1.00 29.09 639 SER A O 1
ATOM 4907 N N . ASP A 1 640 ? -22.133 12.602 -3.714 1.00 27.50 640 ASP A N 1
ATOM 4908 C CA . ASP A 1 640 ? -21.478 12.207 -2.447 1.00 27.50 640 ASP A CA 1
ATOM 4909 C C . ASP A 1 640 ? -20.740 10.846 -2.417 1.00 27.50 640 ASP A C 1
ATOM 4911 O O . ASP A 1 640 ? -20.205 10.495 -1.373 1.00 27.50 640 ASP A O 1
ATOM 4915 N N . TYR A 1 641 ? -20.582 10.132 -3.543 1.00 30.30 641 TYR A N 1
ATOM 4916 C CA . TYR A 1 641 ? -19.763 8.899 -3.608 1.00 30.30 641 TYR A CA 1
ATOM 4917 C C . TYR A 1 641 ? -18.707 8.922 -4.734 1.00 30.30 641 TYR A C 1
ATOM 4919 O O . TYR A 1 641 ? -19.029 8.623 -5.885 1.00 30.30 641 TYR A O 1
ATOM 4927 N N . PRO A 1 642 ? -17.432 9.251 -4.431 1.00 27.09 642 PRO A N 1
ATOM 4928 C CA . PRO A 1 642 ? -16.334 9.273 -5.404 1.00 27.09 642 PRO A CA 1
ATOM 4929 C C . PRO A 1 642 ? -15.595 7.924 -5.572 1.00 27.09 642 PRO A C 1
ATOM 4931 O O . PRO A 1 642 ? -14.618 7.857 -6.315 1.00 27.09 642 PRO A O 1
ATOM 4934 N N . SER A 1 643 ? -16.037 6.844 -4.919 1.00 30.17 643 SER A N 1
ATOM 4935 C CA . SER A 1 643 ? -15.315 5.557 -4.828 1.00 30.17 643 SER A CA 1
ATOM 4936 C C . SER A 1 643 ? -15.361 4.679 -6.095 1.00 30.17 643 SER A C 1
ATOM 4938 O O . SER A 1 643 ? -14.593 3.731 -6.217 1.00 30.17 643 SER A O 1
ATOM 4940 N N . TYR A 1 644 ? -16.239 4.979 -7.059 1.00 32.81 644 TYR A N 1
ATOM 4941 C CA . TYR A 1 644 ? -16.592 4.060 -8.159 1.00 32.81 644 TYR A CA 1
ATOM 4942 C C . TYR A 1 644 ? -15.787 4.204 -9.469 1.00 32.81 644 TYR A C 1
ATOM 4944 O O . TYR A 1 644 ? -16.084 3.515 -10.445 1.00 32.81 644 TYR A O 1
ATOM 4952 N N . ILE A 1 645 ? -14.773 5.077 -9.532 1.00 31.30 645 ILE A N 1
ATOM 4953 C CA . ILE A 1 645 ? -14.042 5.360 -10.789 1.00 31.30 645 ILE A CA 1
ATOM 4954 C C . ILE A 1 645 ? -12.698 4.616 -10.890 1.00 31.30 645 ILE A C 1
ATOM 4956 O O . ILE A 1 645 ? -12.311 4.195 -11.981 1.00 31.30 645 ILE A O 1
ATOM 4960 N N . LEU A 1 646 ? -11.983 4.416 -9.778 1.00 30.50 646 LEU A N 1
ATOM 4961 C CA . LEU A 1 646 ? -10.587 3.961 -9.822 1.00 30.50 646 LEU A CA 1
ATOM 4962 C C . LEU A 1 646 ? -10.388 2.457 -10.138 1.00 30.50 646 LEU A C 1
ATOM 4964 O O . LEU A 1 646 ? -9.496 2.158 -10.936 1.00 30.50 646 LEU A O 1
ATOM 4968 N N . PRO A 1 647 ? -11.219 1.508 -9.647 1.00 32.28 647 PRO A N 1
ATOM 4969 C CA . PRO A 1 647 ? -11.037 0.081 -9.953 1.00 32.28 647 PRO A CA 1
ATOM 4970 C C . PRO A 1 647 ? -11.230 -0.270 -11.439 1.00 32.28 647 PRO A C 1
ATOM 4972 O O . PRO A 1 647 ? -10.627 -1.217 -11.941 1.00 32.28 647 PRO A O 1
ATOM 4975 N N . ARG A 1 648 ? -12.035 0.509 -12.180 1.00 28.05 648 ARG A N 1
ATOM 4976 C CA . ARG A 1 648 ? -12.307 0.260 -13.608 1.00 28.05 648 ARG A CA 1
ATOM 4977 C C . ARG A 1 648 ? -11.225 0.768 -14.565 1.00 28.05 648 ARG A C 1
ATOM 4979 O O . ARG A 1 648 ? -11.185 0.287 -15.693 1.00 28.05 648 ARG A O 1
ATOM 4986 N N . LEU A 1 649 ? -10.339 1.683 -14.153 1.00 29.22 649 LEU A N 1
ATOM 4987 C CA . LEU A 1 649 ? -9.210 2.095 -15.005 1.00 29.22 649 LEU A CA 1
ATOM 4988 C C . LEU A 1 649 ? -8.075 1.060 -15.015 1.00 29.22 649 LEU A C 1
ATOM 4990 O O . LEU A 1 649 ? -7.430 0.868 -16.043 1.00 29.22 649 LEU A O 1
ATOM 4994 N N . ILE A 1 650 ? -7.845 0.375 -13.892 1.00 32.59 650 ILE A N 1
ATOM 4995 C CA . ILE A 1 650 ? -6.735 -0.581 -13.745 1.00 32.59 650 ILE A CA 1
ATOM 4996 C C . ILE A 1 650 ? -7.008 -1.875 -14.533 1.00 32.59 650 ILE A C 1
ATOM 4998 O O . ILE A 1 650 ? -6.095 -2.436 -15.138 1.00 32.59 650 ILE A O 1
ATOM 5002 N N . PHE A 1 651 ? -8.276 -2.286 -14.650 1.00 29.42 651 PHE A N 1
ATOM 5003 C CA . PHE A 1 651 ? -8.675 -3.461 -15.438 1.00 29.42 651 PHE A CA 1
ATOM 5004 C C . PHE A 1 651 ? -8.493 -3.292 -16.964 1.00 29.42 651 PHE A C 1
ATOM 5006 O O . PHE A 1 651 ? -8.554 -4.272 -17.704 1.00 29.42 651 PHE A O 1
ATOM 5013 N N . LEU A 1 652 ? -8.247 -2.070 -17.459 1.00 27.39 652 LEU A N 1
ATOM 5014 C CA . LEU A 1 652 ? -8.048 -1.807 -18.891 1.00 27.39 652 LEU A CA 1
ATOM 5015 C C . LEU A 1 652 ? -6.609 -2.090 -19.369 1.00 27.39 652 LEU A C 1
ATOM 5017 O O . LEU A 1 652 ? -6.385 -2.280 -20.562 1.00 27.39 652 LEU A O 1
ATOM 5021 N N . VAL A 1 653 ? -5.627 -2.118 -18.460 1.00 30.62 653 VAL A N 1
ATOM 5022 C CA . VAL A 1 653 ? -4.195 -2.181 -18.820 1.00 30.62 653 VAL A CA 1
ATOM 5023 C C . VAL A 1 653 ? -3.699 -3.618 -19.034 1.00 30.62 653 VAL A C 1
ATOM 5025 O O . VAL A 1 653 ? -2.778 -3.835 -19.817 1.00 30.62 653 VAL A O 1
ATOM 5028 N N . TYR A 1 654 ? -4.333 -4.622 -18.418 1.00 28.42 654 TYR A N 1
ATOM 5029 C CA . TYR A 1 654 ? -3.864 -6.015 -18.491 1.00 28.42 654 TYR A CA 1
ATOM 5030 C C . TYR A 1 654 ? -4.325 -6.792 -19.746 1.00 28.42 654 TYR A C 1
ATOM 5032 O O . TYR A 1 654 ? -3.929 -7.938 -19.936 1.00 28.42 654 TYR A O 1
ATOM 5040 N N . LYS A 1 655 ? -5.143 -6.194 -20.630 1.00 24.52 655 LYS A N 1
ATOM 5041 C CA . LYS A 1 655 ? -5.788 -6.902 -21.761 1.00 24.52 655 LYS A CA 1
ATOM 5042 C C . LYS A 1 655 ? -5.119 -6.719 -23.139 1.00 24.52 655 LYS A C 1
ATOM 5044 O O . LYS A 1 655 ? -5.722 -7.063 -24.149 1.00 24.52 655 LYS A O 1
ATOM 5049 N N . LEU A 1 656 ? -3.899 -6.171 -23.213 1.00 26.02 656 LEU A N 1
ATOM 5050 C CA . LEU A 1 656 ? -3.253 -5.773 -24.484 1.00 26.02 656 LEU A CA 1
ATOM 5051 C C . LEU A 1 656 ? -2.012 -6.588 -24.904 1.00 26.02 656 LEU A C 1
ATOM 5053 O O . LEU A 1 656 ? -1.230 -6.119 -25.733 1.00 26.02 656 LEU A O 1
ATOM 5057 N N . LYS A 1 657 ? -1.807 -7.809 -24.384 1.00 27.53 657 LYS A N 1
ATOM 5058 C CA . LYS A 1 657 ? -0.682 -8.651 -24.841 1.00 27.53 657 LYS A CA 1
ATOM 5059 C C . LYS A 1 657 ? -0.915 -10.169 -24.809 1.00 27.53 657 LYS A C 1
ATOM 5061 O O . LYS A 1 657 ? -0.168 -10.884 -24.156 1.00 27.53 657 LYS A O 1
ATOM 5066 N N . ASN A 1 658 ? -1.915 -10.649 -25.554 1.00 26.64 658 ASN A N 1
ATOM 5067 C CA . ASN A 1 658 ? -1.834 -11.885 -26.357 1.00 26.64 658 ASN A CA 1
ATOM 5068 C C . ASN A 1 658 ? -3.071 -12.016 -27.276 1.00 26.64 658 ASN A C 1
ATOM 5070 O O . ASN A 1 658 ? -4.173 -11.712 -26.820 1.00 26.64 658 ASN A O 1
ATOM 5074 N N . PRO A 1 659 ? -2.921 -12.428 -28.552 1.00 31.72 659 PRO A N 1
ATOM 5075 C CA . PRO A 1 659 ? -4.043 -12.603 -29.470 1.00 31.72 659 PRO A CA 1
ATOM 5076 C C . PRO A 1 659 ? -4.610 -14.029 -29.412 1.00 31.72 659 PRO A C 1
ATOM 5078 O O . PRO A 1 659 ? -3.873 -15.005 -29.538 1.00 31.72 659 PRO A O 1
ATOM 5081 N N . GLY A 1 660 ? -5.932 -14.135 -29.290 1.00 23.36 660 GLY A N 1
ATOM 5082 C CA . GLY A 1 660 ? -6.672 -15.395 -29.352 1.00 23.36 660 GLY A CA 1
ATOM 5083 C C . GLY A 1 660 ? -7.811 -15.436 -28.338 1.00 23.36 660 GLY A C 1
ATOM 5084 O O . GLY A 1 660 ? -7.593 -15.133 -27.169 1.00 23.36 660 GLY A O 1
ATOM 5085 N N . ILE A 1 661 ? -8.981 -15.888 -28.800 1.00 24.27 661 ILE A N 1
ATOM 5086 C CA . ILE A 1 661 ? -10.201 -16.183 -28.026 1.00 24.27 661 ILE A CA 1
ATOM 5087 C C . ILE A 1 661 ? -11.066 -14.952 -27.683 1.00 24.27 661 ILE A C 1
ATOM 5089 O O . ILE A 1 661 ? -10.768 -14.180 -26.773 1.00 24.27 661 ILE A O 1
ATOM 5093 N N . ASP A 1 662 ? -12.185 -14.810 -28.404 1.00 26.23 662 ASP A N 1
ATOM 5094 C CA . ASP A 1 662 ? -13.229 -13.796 -28.193 1.00 26.23 662 ASP A CA 1
ATOM 5095 C C . ASP A 1 662 ? -14.633 -14.428 -28.242 1.00 26.23 662 ASP A C 1
ATOM 5097 O O . ASP A 1 662 ? -14.848 -15.388 -28.981 1.00 26.23 662 ASP A O 1
ATOM 5101 N N . CYS A 1 663 ? -15.549 -13.886 -27.429 1.00 20.78 663 CYS A N 1
ATOM 5102 C CA . CYS A 1 663 ? -17.012 -13.925 -27.556 1.00 20.78 663 CYS A CA 1
ATOM 5103 C C . CYS A 1 663 ? -17.652 -13.372 -26.268 1.00 20.78 663 CYS A C 1
ATOM 5105 O O . CYS A 1 663 ? -17.792 -14.084 -25.272 1.00 20.78 663 CYS A O 1
ATOM 5107 N N . THR A 1 664 ? -18.108 -12.114 -26.257 1.00 23.67 664 THR A N 1
ATOM 5108 C CA . THR A 1 664 ? -19.091 -11.665 -25.248 1.00 23.67 664 THR A CA 1
ATOM 5109 C C . THR A 1 664 ? -19.983 -10.547 -25.782 1.00 23.67 664 THR A C 1
ATOM 5111 O O . THR A 1 664 ? -19.511 -9.461 -26.112 1.00 23.67 664 THR A O 1
ATOM 5114 N N . VAL A 1 665 ? -21.296 -10.790 -25.809 1.00 23.03 665 VAL A N 1
ATOM 5115 C CA . VAL A 1 665 ? -22.316 -9.774 -26.107 1.00 23.03 665 VAL A CA 1
ATOM 5116 C C . VAL A 1 665 ? -22.930 -9.258 -24.806 1.00 23.03 665 VAL A C 1
ATOM 5118 O O . VAL A 1 665 ? -23.271 -10.018 -23.905 1.00 23.03 665 VAL A O 1
ATOM 5121 N N . VAL A 1 666 ? -23.087 -7.939 -24.730 1.00 23.89 666 VAL A N 1
ATOM 5122 C CA . VAL A 1 666 ? -23.741 -7.206 -23.638 1.00 23.89 666 VAL A CA 1
ATOM 5123 C C . VAL A 1 666 ? -25.265 -7.247 -23.788 1.00 23.89 666 VAL A C 1
ATOM 5125 O O . VAL A 1 666 ? -25.765 -7.026 -24.890 1.00 23.89 666 VAL A O 1
ATOM 5128 N N . ARG A 1 667 ? -26.014 -7.325 -22.676 1.00 20.17 667 ARG A N 1
ATOM 5129 C CA . ARG A 1 667 ? -27.285 -6.581 -22.553 1.00 20.17 667 ARG A CA 1
ATOM 5130 C C . ARG A 1 667 ? -27.593 -6.133 -21.121 1.00 20.17 667 ARG A C 1
ATOM 5132 O O . ARG A 1 667 ? -27.341 -6.854 -20.165 1.00 20.17 667 ARG A O 1
ATOM 5139 N N . LEU A 1 668 ? -28.122 -4.912 -21.012 1.00 25.56 668 LEU A N 1
ATOM 5140 C CA . LEU A 1 668 ? -28.623 -4.288 -19.783 1.00 25.56 668 LEU A CA 1
ATOM 5141 C C . LEU A 1 668 ? -30.153 -4.431 -19.671 1.00 25.56 668 LEU A C 1
ATOM 5143 O O . LEU A 1 668 ? -30.837 -4.438 -20.692 1.00 25.56 668 LEU A O 1
ATOM 5147 N N . GLY A 1 669 ? -30.660 -4.365 -18.436 1.00 21.44 669 GLY A N 1
ATOM 5148 C CA . GLY A 1 669 ? -32.023 -3.942 -18.071 1.00 21.44 669 GLY A CA 1
ATOM 5149 C C . GLY A 1 669 ? -32.046 -3.543 -16.584 1.00 21.44 669 GLY A C 1
ATOM 5150 O O . GLY A 1 669 ? -31.675 -4.345 -15.740 1.00 21.44 669 GLY A O 1
ATOM 5151 N N . SER A 1 670 ? -32.179 -2.253 -16.237 1.00 22.83 670 SER A N 1
ATOM 5152 C CA . SER A 1 670 ? -33.443 -1.605 -15.803 1.00 22.83 670 SER A CA 1
ATOM 5153 C C . SER A 1 670 ? -34.086 -2.298 -14.584 1.00 22.83 670 SER A C 1
ATOM 5155 O O . SER A 1 670 ? -34.667 -3.362 -14.741 1.00 22.83 670 SER A O 1
ATOM 5157 N N . LEU A 1 671 ? -34.029 -1.802 -13.341 1.00 22.94 671 LEU A N 1
ATOM 5158 C CA . LEU A 1 671 ? -34.027 -0.418 -12.829 1.00 22.94 671 LEU A CA 1
ATOM 5159 C C . LEU A 1 671 ? -35.337 0.353 -13.115 1.00 22.94 671 LEU A C 1
ATOM 5161 O O . LEU A 1 671 ? -35.360 1.241 -13.958 1.00 22.94 671 LEU A O 1
ATOM 5165 N N . PHE A 1 672 ? -36.403 0.023 -12.374 1.00 22.00 672 PHE A N 1
ATOM 5166 C CA . PHE A 1 672 ? -37.514 0.922 -12.011 1.00 22.00 672 PHE A CA 1
ATOM 5167 C C . PHE A 1 672 ? -38.279 0.359 -10.798 1.00 22.00 672 PHE A C 1
ATOM 5169 O O . PHE A 1 672 ? -38.911 -0.684 -10.923 1.00 22.00 672 PHE A O 1
ATOM 5176 N N . ASN A 1 673 ? -38.243 1.050 -9.650 1.00 21.98 673 ASN A N 1
ATOM 5177 C CA . ASN A 1 673 ? -39.445 1.480 -8.914 1.00 21.98 673 ASN A CA 1
ATOM 5178 C C . ASN A 1 673 ? -39.113 2.305 -7.652 1.00 21.98 673 ASN A C 1
ATOM 5180 O O . ASN A 1 673 ? -38.123 2.087 -6.962 1.00 21.98 673 ASN A O 1
ATOM 5184 N N . LEU A 1 674 ? -39.985 3.278 -7.398 1.00 23.45 674 LEU A N 1
ATOM 5185 C CA . LEU A 1 674 ? -40.145 4.126 -6.206 1.00 23.45 674 LEU A CA 1
ATOM 5186 C C . LEU A 1 674 ? -41.523 3.757 -5.584 1.00 23.45 674 LEU A C 1
ATOM 5188 O O . LEU A 1 674 ? -42.289 3.072 -6.262 1.00 23.45 674 LEU A O 1
ATOM 5192 N N . PRO A 1 675 ? -41.991 4.373 -4.480 1.00 41.38 675 PRO A N 1
ATOM 5193 C CA . PRO A 1 675 ? -41.359 4.632 -3.176 1.00 41.38 675 PRO A CA 1
ATOM 5194 C C . PRO A 1 675 ? -42.314 4.309 -1.983 1.00 41.38 675 PRO A C 1
ATOM 5196 O O . PRO A 1 675 ? -43.494 4.038 -2.181 1.00 41.38 675 PRO A O 1
ATOM 5199 N N . GLY A 1 676 ? -41.858 4.484 -0.735 1.00 21.56 676 GLY A N 1
ATOM 5200 C CA . GLY A 1 676 ? -42.723 4.595 0.462 1.00 21.56 676 GLY A CA 1
ATOM 5201 C C . GLY A 1 676 ? -41.880 4.792 1.734 1.00 21.56 676 GLY A C 1
ATOM 5202 O O . GLY A 1 676 ? -41.090 3.920 2.049 1.00 21.56 676 GLY A O 1
ATOM 5203 N N . THR A 1 677 ? -41.734 5.986 2.326 1.00 21.92 677 THR A N 1
ATOM 5204 C CA . THR A 1 677 ? -42.655 6.804 3.163 1.00 21.92 677 THR A CA 1
ATOM 5205 C C . THR A 1 677 ? -42.519 6.576 4.676 1.00 21.92 677 THR A C 1
ATOM 5207 O O . THR A 1 677 ? -43.084 5.619 5.181 1.00 21.92 677 THR A O 1
ATOM 5210 N N . MET A 1 678 ? -41.976 7.607 5.354 1.00 21.30 678 MET A N 1
ATOM 5211 C CA . MET A 1 678 ? -42.384 8.122 6.687 1.00 21.30 678 MET A CA 1
ATOM 5212 C C . MET A 1 678 ? -42.028 7.267 7.934 1.00 21.30 678 MET A C 1
ATOM 5214 O O . MET A 1 678 ? -42.061 6.053 7.865 1.00 21.30 678 MET A O 1
ATOM 5218 N N . ASN A 1 679 ? -41.705 7.825 9.115 1.00 22.44 679 ASN A N 1
ATOM 5219 C CA . ASN A 1 679 ? -41.699 9.227 9.586 1.00 22.44 679 ASN A CA 1
ATOM 5220 C C . ASN A 1 679 ? -40.835 9.409 10.869 1.00 22.44 679 ASN A C 1
ATOM 5222 O O . ASN A 1 679 ? -40.653 8.448 11.595 1.00 22.44 679 ASN A O 1
ATOM 5226 N N . ASN A 1 680 ? -40.410 10.656 11.156 1.00 22.80 680 ASN A N 1
ATOM 5227 C CA . ASN A 1 680 ? -40.355 11.352 12.475 1.00 22.80 680 ASN A CA 1
ATOM 5228 C C . ASN A 1 680 ? -40.062 10.518 13.757 1.00 22.80 680 ASN A C 1
ATOM 5230 O O . ASN A 1 680 ? -40.853 9.652 14.095 1.00 22.80 680 ASN A O 1
ATOM 5234 N N . ASN A 1 681 ? -39.082 10.801 14.634 1.00 23.06 681 ASN A N 1
ATOM 5235 C CA . ASN A 1 681 ? -38.772 12.046 15.386 1.00 23.06 681 ASN A CA 1
ATOM 5236 C C . ASN A 1 681 ? -37.579 11.753 16.365 1.00 23.06 681 ASN A C 1
ATOM 5238 O O . ASN A 1 681 ? -37.232 10.591 16.506 1.00 23.06 681 ASN A O 1
ATOM 5242 N N . ALA A 1 682 ? -36.940 12.654 17.140 1.00 21.84 682 ALA A N 1
ATOM 5243 C CA . ALA A 1 682 ? -36.813 14.125 17.160 1.00 21.84 682 ALA A CA 1
ATOM 5244 C C . ALA A 1 682 ? -35.721 14.601 18.172 1.00 21.84 682 ALA A C 1
ATOM 5246 O O . ALA A 1 682 ? -35.312 13.861 19.054 1.00 21.84 682 ALA A O 1
ATOM 5247 N N . GLN A 1 683 ? -35.401 15.905 18.117 1.00 22.48 683 GLN A N 1
ATOM 5248 C CA . GLN A 1 683 ? -34.864 16.762 19.203 1.00 22.48 683 GLN A CA 1
ATOM 5249 C C . GLN A 1 683 ? -33.368 16.681 19.611 1.00 22.48 683 GLN A C 1
ATOM 5251 O O . GLN A 1 683 ? -32.595 15.835 19.194 1.00 22.48 683 GLN A O 1
ATOM 5256 N N . ASN A 1 684 ? -32.950 17.756 20.286 1.00 22.52 684 ASN A N 1
ATOM 5257 C CA . ASN A 1 684 ? -31.620 18.390 20.403 1.00 22.52 684 ASN A CA 1
ATOM 5258 C C . ASN A 1 684 ? -31.577 19.042 21.821 1.00 22.52 684 ASN A C 1
ATOM 5260 O O . ASN A 1 684 ? -32.644 19.073 22.443 1.00 22.52 684 ASN A O 1
ATOM 5264 N N . PRO A 1 685 ? -30.535 19.756 22.317 1.00 48.75 685 PRO A N 1
ATOM 5265 C CA . PRO A 1 685 ? -29.070 19.745 22.101 1.00 48.75 685 PRO A CA 1
ATOM 5266 C C . PRO A 1 685 ? -28.247 19.585 23.417 1.00 48.75 685 PRO A C 1
ATOM 5268 O O . PRO A 1 685 ? -28.791 19.789 24.501 1.00 48.75 685 PRO A O 1
ATOM 5271 N N . LYS A 1 686 ? -26.906 19.441 23.321 1.00 23.89 686 LYS A N 1
ATOM 5272 C CA . LYS A 1 686 ? -25.852 20.299 23.966 1.00 23.89 686 LYS A CA 1
ATOM 5273 C C . LYS A 1 686 ? -24.494 19.579 24.106 1.00 23.89 686 LYS A C 1
ATOM 5275 O O . LYS A 1 686 ? -24.463 18.382 24.333 1.00 23.89 686 LYS A O 1
ATOM 5280 N N . GLY A 1 687 ? -23.398 20.354 24.118 1.00 22.36 687 GLY A N 1
ATOM 5281 C CA . GLY A 1 687 ? -22.136 19.965 24.780 1.00 22.36 687 GLY A CA 1
ATOM 5282 C C . GLY A 1 687 ? -20.871 19.987 23.909 1.00 22.36 687 GLY A C 1
ATOM 5283 O O . GLY A 1 687 ? -20.716 19.173 23.011 1.00 22.36 687 GLY A O 1
ATOM 5284 N N . ARG A 1 688 ? -19.940 20.903 24.216 1.00 26.39 688 ARG A N 1
ATOM 5285 C CA . ARG A 1 688 ? -18.503 20.787 23.882 1.00 26.39 688 ARG A CA 1
ATOM 5286 C C . ARG A 1 688 ? -17.860 19.747 24.809 1.00 26.39 688 ARG A C 1
ATOM 5288 O O . ARG A 1 688 ? -18.238 19.743 25.974 1.00 26.39 688 ARG A O 1
ATOM 5295 N N . HIS A 1 689 ? -16.822 19.033 24.364 1.00 24.14 689 HIS A N 1
ATOM 5296 C CA . HIS A 1 689 ? -15.445 19.226 24.863 1.00 24.14 689 HIS A CA 1
ATOM 5297 C C . HIS A 1 689 ? -14.410 18.410 24.065 1.00 24.14 689 HIS A C 1
ATOM 5299 O O . HIS A 1 689 ? -14.754 17.418 23.427 1.00 24.14 689 HIS A O 1
ATOM 5305 N N . ASP A 1 690 ? -13.166 18.896 24.066 1.00 24.59 690 ASP A N 1
ATOM 5306 C CA . ASP A 1 690 ? -12.000 18.280 23.422 1.00 24.59 690 ASP A CA 1
ATOM 5307 C C . ASP A 1 690 ? -11.505 17.016 24.146 1.00 24.59 690 ASP A C 1
ATOM 5309 O O . ASP A 1 690 ? -11.806 16.779 25.316 1.00 24.59 690 ASP A O 1
ATOM 5313 N N . LEU A 1 691 ? -10.713 16.222 23.421 1.00 24.44 691 LEU A N 1
ATOM 5314 C CA . LEU A 1 691 ? -10.006 15.039 23.908 1.00 24.44 691 LEU A CA 1
ATOM 5315 C C . LEU A 1 691 ? -8.578 15.409 24.328 1.00 24.44 691 LEU A C 1
ATOM 5317 O O . LEU A 1 691 ? -7.776 15.759 23.464 1.00 24.44 691 LEU A O 1
ATOM 5321 N N . GLU A 1 692 ? -8.229 15.202 25.597 1.00 23.81 692 GLU A N 1
ATOM 5322 C CA . GLU A 1 692 ? -6.834 15.072 26.037 1.00 23.81 692 GLU A CA 1
ATOM 5323 C C . GLU A 1 692 ? -6.618 13.788 26.865 1.00 23.81 692 GLU A C 1
ATOM 5325 O O . GLU A 1 692 ? -7.554 13.193 27.400 1.00 23.81 692 GLU A O 1
ATOM 5330 N N . GLU A 1 693 ? -5.350 13.368 26.873 1.00 24.36 693 GLU A N 1
ATOM 5331 C CA . GLU A 1 693 ? -4.680 12.347 27.697 1.00 24.36 693 GLU A CA 1
ATOM 5332 C C . GLU A 1 693 ? -4.942 10.828 27.498 1.00 24.36 693 GLU A C 1
ATOM 5334 O O . GLU A 1 693 ? -6.040 10.271 27.600 1.00 24.36 693 GLU A O 1
ATOM 5339 N N . ARG A 1 694 ? -3.811 10.141 27.249 1.00 24.92 694 ARG A N 1
ATOM 5340 C CA . ARG A 1 694 ? -3.560 8.690 27.329 1.00 24.92 694 ARG A CA 1
ATOM 5341 C C . ARG A 1 694 ? -2.067 8.446 27.659 1.00 24.92 694 ARG A C 1
ATOM 5343 O O . ARG A 1 694 ? -1.308 8.030 26.792 1.00 24.92 694 ARG A O 1
ATOM 5350 N N . VAL A 1 695 ? -1.649 8.622 28.912 1.00 25.09 695 VAL A N 1
ATOM 5351 C CA . VAL A 1 695 ? -0.452 7.957 29.484 1.00 25.09 695 VAL A CA 1
ATOM 5352 C C . VAL A 1 695 ? -0.759 7.766 30.977 1.00 25.09 695 VAL A C 1
ATOM 5354 O O . VAL A 1 695 ? -1.197 8.699 31.631 1.00 25.09 695 VAL A O 1
ATOM 5357 N N . THR A 1 696 ? -0.693 6.573 31.570 1.00 24.64 696 THR A N 1
ATOM 5358 C CA . THR A 1 696 ? 0.556 5.947 32.037 1.00 24.64 696 THR A CA 1
ATOM 5359 C C . THR A 1 696 ? 0.302 4.538 32.602 1.00 24.64 696 THR A C 1
ATOM 5361 O O . THR A 1 696 ? -0.766 4.265 33.137 1.00 24.64 696 THR A O 1
ATOM 5364 N N . HIS A 1 697 ? 1.317 3.663 32.506 1.00 25.05 697 HIS A N 1
ATOM 5365 C CA . HIS A 1 697 ? 1.972 2.958 33.634 1.00 25.05 697 HIS A CA 1
ATOM 5366 C C . HIS A 1 697 ? 2.386 1.499 33.376 1.00 25.05 697 HIS A C 1
ATOM 5368 O O . HIS A 1 697 ? 1.566 0.622 33.146 1.00 25.05 697 HIS A O 1
ATOM 5374 N N . LEU A 1 698 ? 3.689 1.261 33.566 1.00 23.73 698 LEU A N 1
ATOM 5375 C CA . LEU A 1 698 ? 4.380 0.082 34.119 1.00 23.73 698 LEU A CA 1
ATOM 5376 C C . LEU A 1 698 ? 5.697 0.668 34.701 1.00 23.73 698 LEU A C 1
ATOM 5378 O O . LEU A 1 698 ? 6.246 1.577 34.086 1.00 23.73 698 LEU A O 1
ATOM 5382 N N . GLN A 1 699 ? 6.260 0.290 35.854 1.00 23.56 699 GLN A N 1
ATOM 5383 C CA . GLN A 1 699 ? 6.140 -0.938 36.649 1.00 23.56 699 GLN A CA 1
ATOM 5384 C C . GLN A 1 699 ? 5.963 -0.681 38.169 1.00 23.56 699 GLN A C 1
ATOM 5386 O O . GLN A 1 699 ? 5.903 0.445 38.651 1.00 23.56 699 GLN A O 1
ATOM 5391 N N . SER A 1 700 ? 5.881 -1.795 38.893 1.00 25.91 700 SER A N 1
ATOM 5392 C CA . SER A 1 700 ? 5.625 -2.033 40.314 1.00 25.91 700 SER A CA 1
ATOM 5393 C C . SER A 1 700 ? 6.679 -1.567 41.339 1.00 25.91 700 SER A C 1
ATOM 5395 O O . SER A 1 700 ? 7.868 -1.800 41.152 1.00 25.91 700 SER A O 1
ATOM 5397 N N . VAL A 1 701 ? 6.170 -1.144 42.508 1.00 28.12 701 VAL A N 1
ATOM 5398 C CA . VAL A 1 701 ? 6.627 -1.492 43.879 1.00 28.12 701 VAL A CA 1
ATOM 5399 C C . VAL A 1 701 ? 8.077 -1.162 44.284 1.00 28.12 701 VAL A C 1
ATOM 5401 O O . VAL A 1 701 ? 9.009 -1.889 43.972 1.00 28.12 701 VAL A O 1
ATOM 5404 N N . THR A 1 702 ? 8.232 -0.185 45.187 1.00 22.83 702 THR A N 1
ATOM 5405 C CA . THR A 1 702 ? 8.895 -0.362 46.506 1.00 22.83 702 THR A CA 1
ATOM 5406 C C . THR A 1 702 ? 8.489 0.764 47.472 1.00 22.83 702 THR A C 1
ATOM 5408 O O . THR A 1 702 ? 8.146 1.865 47.051 1.00 22.83 702 THR A O 1
ATOM 5411 N N . ASN A 1 703 ? 8.494 0.482 48.780 1.00 30.25 703 ASN A N 1
ATOM 5412 C CA . ASN A 1 703 ? 8.130 1.434 49.839 1.00 30.25 703 ASN A CA 1
ATOM 5413 C C . ASN A 1 703 ? 9.204 2.515 50.058 1.00 30.25 703 ASN A C 1
ATOM 5415 O O . ASN A 1 703 ? 10.342 2.152 50.347 1.00 30.25 703 ASN A O 1
ATOM 5419 N N . TYR A 1 704 ? 8.828 3.800 50.121 1.00 22.67 704 TYR A N 1
ATOM 5420 C CA . TYR A 1 704 ? 9.497 4.774 51.003 1.00 22.67 704 TYR A CA 1
ATOM 5421 C C . TYR A 1 704 ? 8.615 6.000 51.311 1.00 22.67 704 TYR A C 1
ATOM 5423 O O . TYR A 1 704 ? 7.787 6.395 50.496 1.00 22.67 704 TYR A O 1
ATOM 5431 N N . LYS A 1 705 ? 8.788 6.600 52.498 1.00 31.56 705 LYS A N 1
ATOM 5432 C CA . LYS A 1 705 ? 8.121 7.850 52.925 1.00 31.56 705 LYS A CA 1
ATOM 5433 C C . LYS A 1 705 ? 9.037 9.053 52.670 1.00 31.56 705 LYS A C 1
ATOM 5435 O O . LYS A 1 705 ? 10.225 8.955 52.965 1.00 31.56 705 LYS A O 1
ATOM 5440 N N . GLY A 1 706 ? 8.490 10.200 52.264 1.00 24.56 706 GLY A N 1
ATOM 5441 C CA . GLY A 1 706 ? 9.216 11.477 52.297 1.00 24.56 706 GLY A CA 1
ATOM 5442 C C . GLY A 1 706 ? 8.510 12.624 51.568 1.00 24.56 706 GLY A C 1
ATOM 5443 O O . GLY A 1 706 ? 8.095 12.462 50.425 1.00 24.56 706 GLY A O 1
ATOM 5444 N N . ASP A 1 707 ? 8.398 13.777 52.229 1.00 27.03 707 ASP A N 1
ATOM 5445 C CA . ASP A 1 707 ? 7.979 15.051 51.629 1.00 27.03 707 ASP A CA 1
ATOM 5446 C C . ASP A 1 707 ? 8.985 15.545 50.572 1.00 27.03 707 ASP A C 1
ATOM 5448 O O . ASP A 1 707 ? 10.190 15.452 50.800 1.00 27.03 707 ASP A O 1
ATOM 5452 N N . PHE A 1 708 ? 8.522 16.182 49.486 1.00 21.64 708 PHE A N 1
ATOM 5453 C CA . PHE A 1 708 ? 8.601 17.651 49.334 1.00 21.64 708 PHE A CA 1
ATOM 5454 C C . PHE A 1 708 ? 7.929 18.166 48.044 1.00 21.64 708 PHE A C 1
ATOM 5456 O O . PHE A 1 708 ? 7.623 17.416 47.120 1.00 21.64 708 PHE A O 1
ATOM 5463 N N . LYS A 1 709 ? 7.683 19.482 48.012 1.00 30.44 709 LYS A N 1
ATOM 5464 C CA . LYS A 1 709 ? 7.094 20.246 46.897 1.00 30.44 709 LYS A CA 1
ATOM 5465 C C . LYS A 1 709 ? 8.078 20.424 45.730 1.00 30.44 709 LYS A C 1
ATOM 5467 O O . LYS A 1 709 ? 9.271 20.557 45.974 1.00 30.44 709 LYS A O 1
ATOM 5472 N N . ASP A 1 710 ? 7.568 20.571 44.503 1.00 23.00 710 ASP A N 1
ATOM 5473 C CA . ASP A 1 710 ? 7.541 21.885 43.824 1.00 23.00 710 ASP A CA 1
ATOM 5474 C C . ASP A 1 710 ? 6.824 21.840 42.461 1.00 23.00 710 ASP A C 1
ATOM 5476 O O . ASP A 1 710 ? 6.863 20.848 41.735 1.00 23.00 710 ASP A O 1
ATOM 5480 N N . ALA A 1 711 ? 6.148 22.940 42.115 1.00 32.03 711 ALA A N 1
ATOM 5481 C CA . ALA A 1 711 ? 5.425 23.090 40.853 1.00 32.03 711 ALA A CA 1
ATOM 5482 C C . ALA A 1 711 ? 6.372 23.421 39.684 1.00 32.03 711 ALA A C 1
ATOM 5484 O O . ALA A 1 711 ? 7.340 24.165 39.849 1.00 32.03 711 ALA A O 1
ATOM 5485 N N . LYS A 1 712 ? 6.051 22.941 38.474 1.00 23.77 712 LYS A N 1
ATOM 5486 C CA . LYS A 1 712 ? 6.739 23.318 37.227 1.00 23.77 712 LYS A CA 1
ATOM 5487 C C . LYS A 1 712 ? 5.832 24.089 36.267 1.00 23.77 712 LYS A C 1
ATOM 5489 O O . LYS A 1 712 ? 4.610 24.027 36.342 1.00 23.77 712 LYS A O 1
ATOM 5494 N N . SER A 1 713 ? 6.478 24.879 35.414 1.00 24.61 713 SER A N 1
ATOM 5495 C CA . SER A 1 713 ? 5.896 25.920 34.564 1.00 24.61 713 SER A CA 1
ATOM 5496 C C . SER A 1 713 ? 5.573 25.422 33.134 1.00 24.61 713 SER A C 1
ATOM 5498 O O . SER A 1 713 ? 6.022 24.344 32.741 1.00 24.61 713 SER A O 1
ATOM 5500 N N . PRO A 1 714 ? 4.774 26.164 32.337 1.00 28.20 714 PRO A N 1
ATOM 5501 C CA . PRO A 1 714 ? 3.976 25.582 31.250 1.00 28.20 714 PRO A CA 1
ATOM 5502 C C . PRO A 1 714 ? 4.722 25.508 29.904 1.00 28.20 714 PRO A C 1
ATOM 5504 O O . PRO A 1 714 ? 4.384 26.230 28.967 1.00 28.20 714 PRO A O 1
ATOM 5507 N N . LEU A 1 715 ? 5.770 24.680 29.802 1.00 28.48 715 LEU A N 1
ATOM 5508 C CA . LEU A 1 715 ? 6.604 24.605 28.585 1.00 28.48 715 LEU A CA 1
ATOM 5509 C C . LEU A 1 715 ? 7.146 23.215 28.199 1.00 28.48 715 LEU A C 1
ATOM 5511 O O . LEU A 1 715 ? 7.921 23.116 27.248 1.00 28.48 715 LEU A O 1
ATOM 5515 N N . GLU A 1 716 ? 6.718 22.143 28.867 1.00 35.22 716 GLU A N 1
ATOM 5516 C CA . GLU A 1 716 ? 6.946 20.766 28.407 1.00 35.22 716 GLU A CA 1
ATOM 5517 C C . GLU A 1 716 ? 5.588 20.118 28.111 1.00 35.22 716 GLU A C 1
ATOM 5519 O O . GLU A 1 716 ? 4.834 19.801 29.023 1.00 35.22 716 GLU A O 1
ATOM 5524 N N . LEU A 1 717 ? 5.260 19.978 26.820 1.00 40.62 717 LEU A N 1
ATOM 5525 C CA . LEU A 1 717 ? 4.123 19.173 26.372 1.00 40.62 717 LEU A CA 1
ATOM 5526 C C . LEU A 1 717 ? 4.436 17.709 26.689 1.00 40.62 717 LEU A C 1
ATOM 5528 O O . LEU A 1 717 ? 5.447 17.179 26.208 1.00 40.62 717 LEU A O 1
ATOM 5532 N N . GLU A 1 718 ? 3.576 17.066 27.475 1.00 38.00 718 GLU A N 1
ATOM 5533 C CA . GLU A 1 718 ? 3.674 15.632 27.748 1.00 38.00 718 GLU A CA 1
ATOM 5534 C C . GLU A 1 718 ? 3.667 14.854 26.407 1.00 38.00 718 GLU A C 1
ATOM 5536 O O . GLU A 1 718 ? 3.126 15.318 25.401 1.00 38.00 718 GLU A O 1
ATOM 5541 N N . ASP A 1 719 ? 4.409 13.744 26.331 1.00 54.94 719 ASP A N 1
ATOM 5542 C CA . ASP A 1 719 ? 4.804 13.019 25.097 1.00 54.94 719 ASP A CA 1
ATOM 5543 C C . ASP A 1 719 ? 5.797 13.711 24.129 1.00 54.94 719 ASP A C 1
ATOM 5545 O O . ASP A 1 719 ? 6.198 13.141 23.100 1.00 54.94 719 ASP A O 1
ATOM 5549 N N . GLY A 1 720 ? 6.286 14.913 24.453 1.00 59.47 720 GLY A N 1
ATOM 5550 C CA . GLY A 1 720 ? 7.428 15.529 23.765 1.00 59.47 720 GLY A CA 1
ATOM 5551 C C . GLY A 1 720 ? 7.144 16.018 22.339 1.00 59.47 720 GLY A C 1
ATOM 5552 O O . GLY A 1 720 ? 8.066 16.090 21.514 1.00 59.47 720 GLY A O 1
ATOM 5553 N N . ALA A 1 721 ? 5.885 16.344 22.028 1.00 73.19 721 ALA A N 1
ATOM 5554 C CA . ALA A 1 721 ? 5.500 17.125 20.847 1.00 73.19 721 ALA A CA 1
ATOM 5555 C C . ALA A 1 721 ? 6.177 18.518 20.849 1.00 73.19 721 ALA A C 1
ATOM 5557 O O . ALA A 1 721 ? 6.516 19.043 21.906 1.00 73.19 721 ALA A O 1
ATOM 5558 N N . LEU A 1 722 ? 6.399 19.128 19.675 1.00 73.75 722 LEU A N 1
ATOM 5559 C CA . LEU A 1 722 ? 6.993 20.479 19.586 1.00 73.75 722 LEU A CA 1
ATOM 5560 C C . LEU A 1 722 ? 5.936 21.590 19.549 1.00 73.75 722 LEU A C 1
ATOM 5562 O O . LEU A 1 722 ? 6.222 22.716 19.948 1.00 73.75 722 LEU A O 1
ATOM 5566 N N . VAL A 1 723 ? 4.737 21.291 19.042 1.00 73.81 723 VAL A N 1
ATOM 5567 C CA . VAL A 1 723 ? 3.612 22.230 18.907 1.00 73.81 723 VAL A CA 1
ATOM 5568 C C . VAL A 1 723 ? 2.304 21.480 19.181 1.00 73.81 723 VAL A C 1
ATOM 5570 O O . VAL A 1 723 ? 2.168 20.318 18.804 1.00 73.81 723 VAL A O 1
ATOM 5573 N N . ALA A 1 724 ? 1.335 22.139 19.818 1.00 57.53 724 ALA A N 1
ATOM 5574 C CA . ALA A 1 724 ? 0.017 21.568 20.102 1.00 57.53 724 ALA A CA 1
ATOM 5575 C C . ALA A 1 724 ? -0.830 21.313 18.831 1.00 57.53 724 ALA A C 1
ATOM 5577 O O . ALA A 1 724 ? -0.588 21.891 17.768 1.00 57.53 724 ALA A O 1
ATOM 5578 N N . GLY A 1 725 ? -1.871 20.481 18.961 1.00 61.88 725 GLY A N 1
ATOM 5579 C CA . GLY A 1 725 ? -2.885 20.259 17.918 1.00 61.88 725 GLY A CA 1
ATOM 5580 C C . GLY A 1 725 ? -2.895 18.875 17.256 1.00 61.88 725 GLY A C 1
ATOM 5581 O O . GLY A 1 725 ? -3.476 18.753 16.178 1.00 61.88 725 GLY A O 1
ATOM 5582 N N . GLY A 1 726 ? -2.251 17.874 17.869 1.00 71.25 726 GLY A N 1
ATOM 5583 C CA . GLY A 1 726 ? -2.365 16.449 17.523 1.00 71.25 726 GLY A CA 1
ATOM 5584 C C . GLY A 1 726 ? -1.705 16.004 16.209 1.00 71.25 726 GLY A C 1
ATOM 5585 O O . GLY A 1 726 ? -1.519 16.777 15.267 1.00 71.25 726 GLY A O 1
ATOM 5586 N N . ALA A 1 727 ? -1.359 14.717 16.126 1.00 77.31 727 ALA A N 1
ATOM 5587 C CA . ALA A 1 727 ? -0.838 14.121 14.899 1.00 77.31 727 ALA A CA 1
ATOM 5588 C C . ALA A 1 727 ? -1.928 14.073 13.810 1.00 77.31 727 ALA A C 1
ATOM 5590 O O . ALA A 1 727 ? -3.018 13.555 14.038 1.00 77.31 727 ALA A O 1
ATOM 5591 N N . LEU A 1 728 ? -1.621 14.575 12.609 1.00 82.50 728 LEU A N 1
ATOM 5592 C CA . LEU A 1 728 ? -2.563 14.601 11.484 1.00 82.50 728 LEU A CA 1
ATOM 5593 C C . LEU A 1 728 ? -2.982 13.177 11.068 1.00 82.50 728 LEU A C 1
ATOM 5595 O O . LEU A 1 728 ? -2.119 12.342 10.778 1.00 82.50 728 LEU A O 1
ATOM 5599 N N . ASP A 1 729 ? -4.284 12.907 10.966 1.00 80.62 729 ASP A N 1
ATOM 5600 C CA . ASP A 1 729 ? -4.773 11.687 10.314 1.00 80.62 729 ASP A CA 1
ATOM 5601 C C . ASP A 1 729 ? -4.450 11.725 8.810 1.00 80.62 729 ASP A C 1
ATOM 5603 O O . ASP A 1 729 ? -4.783 12.682 8.109 1.00 80.62 729 ASP A O 1
ATOM 5607 N N . LEU A 1 730 ? -3.801 10.671 8.310 1.00 80.44 730 LEU A N 1
ATOM 5608 C CA . LEU A 1 730 ? -3.340 10.569 6.925 1.00 80.44 730 LEU A CA 1
ATOM 5609 C C . LEU A 1 730 ? -4.486 10.307 5.934 1.00 80.44 730 LEU A C 1
ATOM 5611 O O . LEU A 1 730 ? -4.304 10.543 4.742 1.00 80.44 730 LEU A O 1
ATOM 5615 N N . LEU A 1 731 ? -5.655 9.855 6.401 1.00 78.94 731 LEU A N 1
ATOM 5616 C CA . LEU A 1 731 ? -6.857 9.694 5.570 1.00 78.94 731 LEU A CA 1
ATOM 5617 C C . LEU A 1 731 ? -7.776 10.927 5.597 1.00 78.94 731 LEU A C 1
ATOM 5619 O O . LEU A 1 731 ? -8.740 11.003 4.832 1.00 78.94 731 LEU A O 1
ATOM 5623 N N . SER A 1 732 ? -7.451 11.929 6.419 1.00 83.56 732 SER A N 1
ATOM 5624 C CA . SER A 1 732 ? -8.209 13.175 6.510 1.00 83.56 732 SER A CA 1
ATOM 5625 C C . SER A 1 732 ? -8.238 13.954 5.190 1.00 83.56 732 SER A C 1
ATOM 5627 O O . SER A 1 732 ? -7.341 13.877 4.345 1.00 83.56 732 SER A O 1
ATOM 5629 N N . LYS A 1 733 ? -9.254 14.809 5.035 1.00 81.06 733 LYS A N 1
ATOM 5630 C CA . LYS A 1 733 ? -9.365 15.735 3.898 1.00 81.06 733 LYS A CA 1
ATOM 5631 C C . LYS A 1 733 ? -8.137 16.649 3.761 1.00 81.06 733 LYS A C 1
ATOM 5633 O O . LYS A 1 733 ? -7.735 16.967 2.641 1.00 81.06 733 LYS A O 1
ATOM 5638 N N . GLU A 1 734 ? -7.555 17.071 4.881 1.00 83.50 734 GLU A N 1
ATOM 5639 C CA . GLU A 1 734 ? -6.358 17.917 4.920 1.00 83.50 734 GLU A CA 1
ATOM 5640 C C . GLU A 1 734 ? -5.120 17.161 4.422 1.00 83.50 734 GLU A C 1
ATOM 5642 O O . GLU A 1 734 ? -4.404 17.659 3.548 1.00 83.50 734 GLU A O 1
ATOM 5647 N N . ALA A 1 735 ? -4.924 15.922 4.888 1.00 86.25 735 ALA A N 1
ATOM 5648 C CA . ALA A 1 735 ? -3.871 15.043 4.391 1.00 86.25 735 ALA A CA 1
ATOM 5649 C C . ALA A 1 735 ? -4.054 14.717 2.903 1.00 86.25 735 ALA A C 1
ATOM 5651 O O . ALA A 1 735 ? -3.096 14.822 2.143 1.00 86.25 735 ALA A O 1
ATOM 5652 N N . PHE A 1 736 ? -5.277 14.434 2.438 1.00 88.38 736 PHE A N 1
ATOM 5653 C CA . PHE A 1 736 ? -5.560 14.249 1.011 1.00 88.38 736 PHE A CA 1
ATOM 5654 C C . PHE A 1 736 ? -5.221 15.500 0.183 1.00 88.38 736 PHE A C 1
ATOM 5656 O O . PHE A 1 736 ? -4.626 15.395 -0.894 1.00 88.38 736 PHE A O 1
ATOM 5663 N N . ALA A 1 737 ? -5.548 16.698 0.680 1.00 88.31 737 ALA A N 1
ATOM 5664 C CA . ALA A 1 737 ? -5.204 17.945 0.005 1.00 88.31 737 ALA A CA 1
ATOM 5665 C C . ALA A 1 737 ? -3.680 18.089 -0.149 1.00 88.31 737 ALA A C 1
ATOM 5667 O O . ALA A 1 737 ? -3.205 18.387 -1.249 1.00 88.31 737 ALA A O 1
ATOM 5668 N N . LEU A 1 738 ? -2.922 17.796 0.912 1.00 93.06 738 LEU A N 1
ATOM 5669 C CA . LEU A 1 738 ? -1.459 17.807 0.931 1.00 93.06 738 LEU A CA 1
ATOM 5670 C C . LEU A 1 738 ? -0.849 16.726 0.019 1.00 93.06 738 LEU A C 1
ATOM 5672 O O . LEU A 1 738 ? 0.013 17.024 -0.810 1.00 93.06 738 LEU A O 1
ATOM 5676 N N . PHE A 1 739 ? -1.332 15.486 0.106 1.00 94.56 739 PHE A N 1
ATOM 5677 C CA . PHE A 1 739 ? -0.899 14.370 -0.735 1.00 94.56 739 PHE A CA 1
ATOM 5678 C C . PHE A 1 739 ? -1.170 14.627 -2.217 1.00 94.56 739 PHE A C 1
ATOM 5680 O O . PHE A 1 739 ? -0.333 14.268 -3.039 1.00 94.56 739 PHE A O 1
ATOM 5687 N N . SER A 1 740 ? -2.260 15.317 -2.575 1.00 94.19 740 SER A N 1
ATOM 5688 C CA . SER A 1 740 ? -2.507 15.706 -3.969 1.00 94.19 740 SER A CA 1
ATOM 5689 C C . SER A 1 740 ? -1.398 16.612 -4.527 1.00 94.19 740 SER A C 1
ATOM 5691 O O . SER A 1 740 ? -0.977 16.416 -5.667 1.00 94.19 740 SER A O 1
ATOM 5693 N N . GLN A 1 741 ? -0.845 17.528 -3.716 1.00 96.69 741 GLN A N 1
ATOM 5694 C CA . GLN A 1 741 ? 0.297 18.361 -4.118 1.00 96.69 741 GLN A CA 1
ATOM 5695 C C . GLN A 1 741 ? 1.543 17.498 -4.348 1.00 96.69 741 GLN A C 1
ATOM 5697 O O . GLN A 1 741 ? 2.163 17.579 -5.408 1.00 96.69 741 GLN A O 1
ATOM 5702 N N . TYR A 1 742 ? 1.881 16.621 -3.394 1.00 95.88 742 TYR A N 1
ATOM 5703 C CA . TYR A 1 742 ? 3.035 15.721 -3.514 1.00 95.88 742 TYR A CA 1
ATOM 5704 C C . TYR A 1 742 ? 2.897 14.703 -4.652 1.00 95.88 742 TYR A C 1
ATOM 5706 O O . TYR A 1 742 ? 3.908 14.348 -5.254 1.00 95.88 742 TYR A O 1
ATOM 5714 N N . ALA A 1 743 ? 1.675 14.297 -5.002 1.00 94.81 743 ALA A N 1
ATOM 5715 C CA . ALA A 1 743 ? 1.384 13.457 -6.158 1.00 94.81 743 ALA A CA 1
ATOM 5716 C C . ALA A 1 743 ? 1.716 14.162 -7.486 1.00 94.81 743 ALA A C 1
ATOM 5718 O O . ALA A 1 743 ? 2.437 13.617 -8.320 1.00 94.81 743 ALA A O 1
ATOM 5719 N N . ALA A 1 744 ? 1.254 15.403 -7.678 1.00 96.06 744 ALA A N 1
ATOM 5720 C CA . ALA A 1 744 ? 1.581 16.176 -8.880 1.00 96.06 744 ALA A CA 1
ATOM 5721 C C . ALA A 1 744 ? 3.067 16.555 -8.950 1.00 96.06 744 ALA A C 1
ATOM 5723 O O . ALA A 1 744 ? 3.668 16.484 -10.026 1.00 96.06 744 ALA A O 1
ATOM 5724 N N . ILE A 1 745 ? 3.677 16.896 -7.805 1.00 95.56 745 ILE A N 1
ATOM 5725 C CA . ILE A 1 745 ? 5.129 17.083 -7.703 1.00 95.56 745 ILE A CA 1
ATOM 5726 C C . ILE A 1 745 ? 5.831 15.793 -8.130 1.00 95.56 745 ILE A C 1
ATOM 5728 O O . ILE A 1 745 ? 6.752 15.876 -8.928 1.00 95.56 745 ILE A O 1
ATOM 5732 N N . GLY A 1 746 ? 5.389 14.619 -7.668 1.00 94.38 746 GLY A N 1
ATOM 5733 C CA . GLY A 1 746 ? 5.960 13.319 -8.028 1.00 94.38 746 GLY A CA 1
ATOM 5734 C C . GLY A 1 746 ? 5.977 13.063 -9.531 1.00 94.38 746 GLY A C 1
ATOM 5735 O O . GLY A 1 746 ? 7.035 12.758 -10.080 1.00 94.38 746 GLY A O 1
ATOM 5736 N N . VAL A 1 747 ? 4.851 13.285 -10.217 1.00 94.94 747 VAL A N 1
ATOM 5737 C CA . VAL A 1 747 ? 4.772 13.124 -11.680 1.00 94.94 747 VAL A CA 1
ATOM 5738 C C . VAL A 1 747 ? 5.745 14.066 -12.402 1.00 94.94 747 VAL A C 1
ATOM 5740 O O . VAL A 1 747 ? 6.533 13.621 -13.235 1.00 94.94 747 VAL A O 1
ATOM 5743 N N . ILE A 1 748 ? 5.749 15.363 -12.086 1.00 95.06 748 ILE A N 1
ATOM 5744 C CA . ILE A 1 748 ? 6.574 16.345 -12.818 1.00 95.06 748 ILE A CA 1
ATOM 5745 C C . ILE A 1 748 ? 8.063 16.206 -12.468 1.00 95.06 748 ILE A C 1
ATOM 5747 O O . ILE A 1 748 ? 8.915 16.266 -13.355 1.00 95.06 748 ILE A O 1
ATOM 5751 N N . TYR A 1 749 ? 8.374 15.944 -11.197 1.00 92.38 749 TYR A N 1
ATOM 5752 C CA . TYR A 1 749 ? 9.717 15.630 -10.709 1.00 92.38 749 TYR A CA 1
ATOM 5753 C C . TYR A 1 749 ? 10.265 14.328 -11.304 1.00 92.38 749 TYR A C 1
ATOM 5755 O O . TYR A 1 749 ? 11.463 14.231 -11.536 1.00 92.38 749 TYR A O 1
ATOM 5763 N N . GLY A 1 750 ? 9.409 13.338 -11.572 1.00 91.50 750 GLY A N 1
ATOM 5764 C CA . GLY A 1 750 ? 9.795 12.120 -12.279 1.00 91.50 750 GLY A CA 1
ATOM 5765 C C . GLY A 1 750 ? 9.980 12.341 -13.782 1.00 91.50 750 GLY A C 1
ATOM 5766 O O . GLY A 1 750 ? 10.946 11.848 -14.355 1.00 91.50 750 GLY A O 1
ATOM 5767 N N . LEU A 1 751 ? 9.076 13.086 -14.434 1.00 93.38 751 LEU A N 1
ATOM 5768 C CA . LEU A 1 751 ? 9.037 13.148 -15.898 1.00 93.38 751 LEU A CA 1
ATOM 5769 C C . LEU A 1 751 ? 10.131 14.036 -16.475 1.00 93.38 751 LEU A C 1
ATOM 5771 O O . LEU A 1 751 ? 10.862 13.584 -17.348 1.00 93.38 751 LEU A O 1
ATOM 5775 N N . ILE A 1 752 ? 10.260 15.280 -16.003 1.00 93.94 752 ILE A N 1
ATOM 5776 C CA . ILE A 1 752 ? 11.154 16.250 -16.648 1.00 93.94 752 ILE A CA 1
ATOM 5777 C C . ILE A 1 752 ? 12.621 15.770 -16.613 1.00 93.94 752 ILE A C 1
ATOM 5779 O O . ILE A 1 752 ? 13.234 15.743 -17.676 1.00 93.94 752 ILE A O 1
ATOM 5783 N N . PRO A 1 753 ? 13.190 15.283 -15.489 1.00 91.50 753 PRO A N 1
ATOM 5784 C CA . PRO A 1 753 ? 14.539 14.712 -15.492 1.00 91.50 753 PRO A CA 1
ATOM 5785 C C . PRO A 1 753 ? 14.676 13.451 -16.359 1.00 91.50 753 PRO A C 1
ATOM 5787 O O . PRO A 1 753 ? 15.700 13.290 -17.019 1.00 91.50 753 PRO A O 1
ATOM 5790 N N . ALA A 1 754 ? 13.655 12.584 -16.411 1.00 91.62 754 ALA A N 1
ATOM 5791 C CA . ALA A 1 754 ? 13.686 11.356 -17.214 1.00 91.62 754 ALA A CA 1
ATOM 5792 C C . ALA A 1 754 ? 13.769 11.619 -18.730 1.00 91.62 754 ALA A C 1
ATOM 5794 O O . ALA A 1 754 ? 14.243 10.765 -19.473 1.00 91.62 754 ALA A O 1
ATOM 5795 N N . LEU A 1 755 ? 13.392 12.814 -19.205 1.00 93.06 755 LEU A N 1
ATOM 5796 C CA . LEU A 1 755 ? 13.580 13.209 -20.606 1.00 93.06 755 LEU A CA 1
ATOM 5797 C C . LEU A 1 755 ? 15.058 13.395 -20.998 1.00 93.06 755 LEU A C 1
ATOM 5799 O O . LEU A 1 755 ? 15.352 13.433 -22.195 1.00 93.06 755 LEU A O 1
ATOM 5803 N N . ASN A 1 756 ? 15.991 13.480 -20.034 1.00 92.50 756 ASN A N 1
ATOM 5804 C CA . ASN A 1 756 ? 17.423 13.651 -20.309 1.00 92.50 756 ASN A CA 1
ATOM 5805 C C . ASN A 1 756 ? 17.947 12.570 -21.263 1.00 92.50 756 ASN A C 1
ATOM 5807 O O . ASN A 1 756 ? 18.546 12.886 -22.287 1.00 92.50 756 ASN A O 1
ATOM 5811 N N . PHE A 1 757 ? 17.662 11.300 -20.973 1.00 91.56 757 PHE A N 1
ATOM 5812 C CA . PHE A 1 757 ? 18.163 10.189 -21.774 1.00 91.56 757 PHE A CA 1
ATOM 5813 C C . PHE A 1 757 ? 17.585 10.169 -23.210 1.00 91.56 757 PHE A C 1
ATOM 5815 O O . PHE A 1 757 ? 18.350 10.413 -24.149 1.00 91.56 757 PHE A O 1
ATOM 5822 N N . PRO A 1 758 ? 16.270 9.969 -23.439 1.00 93.25 758 PRO A N 1
ATOM 5823 C CA . PRO A 1 758 ? 15.735 9.830 -24.793 1.00 93.25 758 PRO A CA 1
ATOM 5824 C C . PRO A 1 758 ? 15.811 11.129 -25.607 1.00 93.25 758 PRO A C 1
ATOM 5826 O O . PRO A 1 758 ? 16.151 11.079 -26.788 1.00 93.25 758 PRO A O 1
ATOM 5829 N N . ILE A 1 759 ? 15.524 12.299 -25.018 1.00 93.75 759 ILE A N 1
ATOM 5830 C CA . ILE A 1 759 ? 15.485 13.563 -25.773 1.00 93.75 759 ILE A CA 1
ATOM 5831 C C . ILE A 1 759 ? 16.876 14.194 -25.855 1.00 93.75 759 ILE A C 1
ATOM 5833 O O . ILE A 1 759 ? 17.383 14.433 -26.950 1.00 93.75 759 ILE A O 1
ATOM 5837 N N . PHE A 1 760 ? 17.520 14.468 -24.723 1.00 93.88 760 PHE A N 1
ATOM 5838 C CA . PHE A 1 760 ? 18.724 15.300 -24.723 1.00 93.88 760 PHE A CA 1
ATOM 5839 C C . PHE A 1 760 ? 19.995 14.511 -25.081 1.00 93.88 760 PHE A C 1
ATOM 5841 O O . PHE A 1 760 ? 20.750 14.956 -25.944 1.00 93.88 760 PHE A O 1
ATOM 5848 N N . ASN A 1 761 ? 20.217 13.320 -24.517 1.00 92.69 761 ASN A N 1
ATOM 5849 C CA . ASN A 1 761 ? 21.392 12.493 -24.824 1.00 92.69 761 ASN A CA 1
ATOM 5850 C C . ASN A 1 761 ? 21.293 11.787 -26.191 1.00 92.69 761 ASN A C 1
ATOM 5852 O O . ASN A 1 761 ? 22.297 11.696 -26.900 1.00 92.69 761 ASN A O 1
ATOM 5856 N N . VAL A 1 762 ? 20.102 11.303 -26.568 1.00 92.06 762 VAL A N 1
ATOM 5857 C CA . VAL A 1 762 ? 19.918 10.417 -27.734 1.00 92.06 762 VAL A CA 1
ATOM 5858 C C . VAL A 1 762 ? 19.324 11.090 -28.977 1.00 92.06 762 VAL A C 1
ATOM 5860 O O . VAL A 1 762 ? 19.836 10.852 -30.078 1.00 92.06 762 VAL A O 1
ATOM 5863 N N . TYR A 1 763 ? 18.251 11.879 -28.839 1.00 94.06 763 TYR A N 1
ATOM 5864 C CA . TYR A 1 763 ? 17.554 12.509 -29.973 1.00 94.06 763 TYR A CA 1
ATOM 5865 C C . TYR A 1 763 ? 18.283 13.771 -30.456 1.00 94.06 763 TYR A C 1
ATOM 5867 O O . TYR A 1 763 ? 18.576 13.895 -31.644 1.00 94.06 763 TYR A O 1
ATOM 5875 N N . LEU A 1 764 ? 18.632 14.680 -29.537 1.00 93.44 764 LEU A N 1
ATOM 5876 C CA . LEU A 1 764 ? 19.393 15.903 -29.833 1.00 93.44 764 LEU A CA 1
ATOM 5877 C C . LEU A 1 764 ? 20.915 15.688 -29.838 1.00 93.44 764 LEU A C 1
ATOM 5879 O O . LEU A 1 764 ? 21.627 16.521 -30.387 1.00 93.44 764 LEU A O 1
ATOM 5883 N N . ARG A 1 765 ? 21.413 14.590 -29.247 1.00 90.88 765 ARG A N 1
ATOM 5884 C CA . ARG A 1 765 ? 22.850 14.273 -29.087 1.00 90.88 765 ARG A CA 1
ATOM 5885 C C . ARG A 1 765 ? 23.645 15.387 -28.390 1.00 90.88 765 ARG A C 1
ATOM 5887 O O . ARG A 1 765 ? 24.697 15.808 -28.862 1.00 90.88 765 ARG A O 1
ATOM 5894 N N . LEU A 1 766 ? 23.146 15.850 -27.245 1.00 91.31 766 LEU A N 1
ATOM 5895 C CA . LEU A 1 766 ? 23.919 16.705 -26.347 1.00 91.31 766 LEU A CA 1
ATOM 5896 C C . LEU A 1 766 ? 25.109 15.938 -25.746 1.00 91.31 766 LEU A C 1
ATOM 5898 O O . LEU A 1 766 ? 25.012 14.749 -25.424 1.00 91.31 766 LEU A O 1
ATOM 5902 N N . GLU A 1 767 ? 26.227 16.637 -25.560 1.00 90.62 767 GLU A N 1
ATOM 5903 C CA . GLU A 1 767 ? 27.432 16.074 -24.943 1.00 90.62 767 GLU A CA 1
ATOM 5904 C C . GLU A 1 767 ? 27.247 15.785 -23.444 1.00 90.62 767 GLU A C 1
ATOM 5906 O O . GLU A 1 767 ? 26.360 16.340 -22.788 1.00 90.62 767 GLU A O 1
ATOM 5911 N N . GLY A 1 768 ? 28.122 14.949 -22.870 1.00 86.31 768 GLY A N 1
ATOM 5912 C CA . GLY A 1 768 ? 28.060 14.547 -21.456 1.00 86.31 768 GLY A CA 1
ATOM 5913 C C . GLY A 1 768 ? 27.935 15.736 -20.492 1.00 86.31 768 GLY A C 1
ATOM 5914 O O . GLY A 1 768 ? 27.002 15.796 -19.687 1.00 86.31 768 GLY A O 1
ATOM 5915 N N . TYR A 1 769 ? 28.782 16.760 -20.652 1.00 89.50 769 TYR A N 1
ATOM 5916 C CA . TYR A 1 769 ? 28.729 17.988 -19.844 1.00 89.50 769 TYR A CA 1
ATOM 5917 C C . TYR A 1 769 ? 27.434 18.803 -20.035 1.00 89.50 769 TYR A C 1
ATOM 5919 O O . TYR A 1 769 ? 26.956 19.438 -19.093 1.00 89.50 769 TYR A O 1
ATOM 5927 N N . GLN A 1 770 ? 26.823 18.763 -21.222 1.00 91.69 770 GLN A N 1
ATOM 5928 C CA . GLN A 1 770 ? 25.570 19.464 -21.512 1.00 91.69 770 GLN A CA 1
ATOM 5929 C C . GLN A 1 770 ? 24.371 18.737 -20.894 1.00 91.69 770 GLN A C 1
ATOM 5931 O O . GLN A 1 770 ? 23.524 19.374 -20.270 1.00 91.69 770 GLN A O 1
ATOM 5936 N N . THR A 1 771 ? 24.330 17.403 -20.989 1.00 92.19 771 THR A N 1
ATOM 5937 C CA . THR A 1 771 ? 23.313 16.573 -20.314 1.00 92.19 771 THR A CA 1
ATOM 5938 C C . THR A 1 771 ? 23.415 16.650 -18.787 1.00 92.19 771 THR A C 1
ATOM 5940 O O . THR A 1 771 ? 22.390 16.652 -18.102 1.00 92.19 771 THR A O 1
ATOM 5943 N N . ALA A 1 772 ? 24.622 16.822 -18.237 1.00 90.25 772 ALA A N 1
ATOM 5944 C CA . ALA A 1 772 ? 24.830 17.130 -16.822 1.00 90.25 772 ALA A CA 1
ATOM 5945 C C . ALA A 1 772 ? 24.280 18.520 -16.441 1.00 90.25 772 ALA A C 1
ATOM 5947 O O . ALA A 1 772 ? 23.595 18.670 -15.422 1.00 90.25 772 ALA A O 1
ATOM 5948 N N . SER A 1 773 ? 24.519 19.541 -17.272 1.00 91.12 773 SER A N 1
ATOM 5949 C CA . SER A 1 773 ? 23.942 20.879 -17.076 1.00 91.12 773 SER A CA 1
ATOM 5950 C C . SER A 1 773 ? 22.419 20.904 -17.237 1.00 91.12 773 SER A C 1
ATOM 5952 O O . SER A 1 773 ? 21.766 21.646 -16.507 1.00 91.12 773 SER A O 1
ATOM 5954 N N . TYR A 1 774 ? 21.824 20.057 -18.085 1.00 92.38 774 TYR A N 1
ATOM 5955 C CA . TYR A 1 774 ? 20.368 19.871 -18.131 1.00 92.38 774 TYR A CA 1
ATOM 5956 C C . TYR A 1 774 ? 19.819 19.375 -16.789 1.00 92.38 774 TYR A C 1
ATOM 5958 O O . TYR A 1 774 ? 18.976 20.050 -16.198 1.00 92.38 774 TYR A O 1
ATOM 5966 N N . SER A 1 775 ? 20.342 18.259 -16.260 1.00 90.06 775 SER A N 1
ATOM 5967 C CA . SER A 1 775 ? 19.949 17.745 -14.936 1.00 90.06 775 SER A CA 1
ATOM 5968 C C . SER A 1 775 ? 20.091 18.813 -13.848 1.00 90.06 775 SER A C 1
ATOM 5970 O O . SER A 1 775 ? 19.209 18.971 -13.005 1.00 90.06 775 SER A O 1
ATOM 5972 N N . THR A 1 776 ? 21.171 19.596 -13.906 1.00 89.31 776 THR A N 1
ATOM 5973 C CA . THR A 1 776 ? 21.432 20.705 -12.980 1.00 89.31 776 THR A CA 1
ATOM 5974 C C . THR A 1 776 ? 20.372 21.807 -13.078 1.00 89.31 776 THR A C 1
ATOM 5976 O O . THR A 1 776 ? 19.816 22.209 -12.058 1.00 89.31 776 THR A O 1
ATOM 5979 N N . LEU A 1 777 ? 20.046 22.277 -14.286 1.00 90.38 777 LEU A N 1
ATOM 5980 C CA . LEU A 1 777 ? 19.077 23.356 -14.515 1.00 90.38 777 LEU A CA 1
ATOM 5981 C C . LEU A 1 777 ? 17.635 22.926 -14.201 1.00 90.38 777 LEU A C 1
ATOM 5983 O O . LEU A 1 777 ? 16.884 23.695 -13.605 1.00 90.38 777 LEU A O 1
ATOM 5987 N N . VAL A 1 778 ? 17.256 21.682 -14.504 1.00 91.00 778 VAL A N 1
ATOM 5988 C CA . VAL A 1 778 ? 15.946 21.120 -14.124 1.00 91.00 778 VAL A CA 1
ATOM 5989 C C . VAL A 1 778 ? 15.812 20.961 -12.608 1.00 91.00 778 VAL A C 1
ATOM 5991 O O . VAL A 1 778 ? 14.718 21.111 -12.066 1.00 91.00 778 VAL A O 1
ATOM 5994 N N . MET A 1 779 ? 16.906 20.716 -11.890 1.00 87.69 779 MET A N 1
ATOM 5995 C CA . MET A 1 779 ? 16.908 20.652 -10.425 1.00 87.69 779 MET A CA 1
ATOM 5996 C C . MET A 1 779 ? 17.103 22.016 -9.750 1.00 87.69 779 MET A C 1
ATOM 5998 O O . MET A 1 779 ? 16.864 22.145 -8.548 1.00 87.69 779 MET A O 1
ATOM 6002 N N . LEU A 1 780 ? 17.474 23.059 -10.497 1.00 86.44 780 LEU A N 1
ATOM 6003 C CA . LEU A 1 780 ? 17.883 24.346 -9.938 1.00 86.44 780 LEU A CA 1
ATOM 6004 C C . LEU A 1 780 ? 16.783 25.045 -9.124 1.00 86.44 780 LEU A C 1
ATOM 6006 O O . LEU A 1 780 ? 17.104 25.720 -8.148 1.00 86.44 780 LEU A O 1
ATOM 6010 N N . GLY A 1 781 ? 15.499 24.836 -9.439 1.00 87.31 781 GLY A N 1
ATOM 6011 C CA . GLY A 1 781 ? 14.385 25.376 -8.646 1.00 87.31 781 GLY A CA 1
ATOM 6012 C C . GLY A 1 781 ? 14.467 25.000 -7.160 1.00 87.31 781 GLY A C 1
ATOM 6013 O O . GLY A 1 781 ? 14.184 25.823 -6.287 1.00 87.31 781 GLY A O 1
ATOM 6014 N N . TRP A 1 782 ? 14.983 23.805 -6.849 1.00 90.44 782 TRP A N 1
ATOM 6015 C CA . TRP A 1 782 ? 15.208 23.321 -5.483 1.00 90.44 782 TRP A CA 1
ATOM 6016 C C . TRP A 1 782 ? 16.300 24.093 -4.715 1.00 90.44 782 TRP A C 1
ATOM 6018 O O . TRP A 1 782 ? 16.378 23.972 -3.490 1.00 90.44 782 TRP A O 1
ATOM 6028 N N . SER A 1 783 ? 17.091 24.918 -5.409 1.00 90.62 783 SER A N 1
ATOM 6029 C CA . SER A 1 783 ? 18.081 25.852 -4.844 1.00 90.62 783 SER A CA 1
ATOM 6030 C C . SER A 1 783 ? 17.509 27.248 -4.542 1.00 90.62 783 SER A C 1
ATOM 6032 O O . SER A 1 783 ? 18.237 28.113 -4.062 1.00 90.62 783 SER A O 1
ATOM 6034 N N . PHE A 1 784 ? 16.204 27.468 -4.747 1.00 90.25 784 PHE A N 1
ATOM 6035 C CA . PHE A 1 784 ? 15.508 28.713 -4.384 1.00 90.25 784 PHE A CA 1
ATOM 6036 C C . PHE A 1 784 ? 14.503 28.540 -3.229 1.00 90.25 784 PHE A C 1
ATOM 6038 O O . PHE A 1 784 ? 13.771 29.475 -2.892 1.00 90.25 784 PHE A O 1
ATOM 6045 N N . LYS A 1 785 ? 14.463 27.364 -2.584 1.00 92.25 785 LYS A N 1
ATOM 6046 C CA . LYS A 1 785 ? 13.407 27.015 -1.618 1.00 92.25 785 LYS A CA 1
ATOM 6047 C C . LYS A 1 785 ? 13.352 27.920 -0.395 1.00 92.25 785 LYS A C 1
ATOM 6049 O O . LYS A 1 785 ? 12.252 28.220 0.055 1.00 92.25 785 LYS A O 1
ATOM 6054 N N . ALA A 1 786 ? 14.494 28.402 0.095 1.00 89.38 786 ALA A N 1
ATOM 6055 C CA . ALA A 1 786 ? 14.562 29.386 1.177 1.00 89.38 786 ALA A CA 1
ATOM 6056 C C . ALA A 1 786 ? 13.773 30.672 0.855 1.00 89.38 786 ALA A C 1
ATOM 6058 O O . ALA A 1 786 ? 12.986 31.130 1.680 1.00 89.38 786 ALA A O 1
ATOM 6059 N N . PHE A 1 787 ? 13.918 31.215 -0.361 1.00 91.12 787 PHE A N 1
ATOM 6060 C CA . PHE A 1 787 ? 13.216 32.431 -0.792 1.00 91.12 787 PHE A CA 1
ATOM 6061 C C . PHE A 1 787 ? 11.716 32.194 -0.973 1.00 91.12 787 PHE A C 1
ATOM 6063 O O . PHE A 1 787 ? 10.909 32.997 -0.513 1.00 91.12 787 PHE A O 1
ATOM 6070 N N . MET A 1 788 ? 11.334 31.075 -1.594 1.00 92.31 788 MET A N 1
ATOM 6071 C CA . MET A 1 788 ? 9.921 30.709 -1.769 1.00 92.31 788 MET A CA 1
ATOM 6072 C C . MET A 1 788 ? 9.238 30.431 -0.418 1.00 92.31 788 MET A C 1
ATOM 6074 O O . MET A 1 788 ? 8.090 30.819 -0.208 1.00 92.31 788 MET A O 1
ATOM 6078 N N . GLY A 1 789 ? 9.968 29.822 0.523 1.00 90.69 789 GLY A N 1
ATOM 6079 C CA . GLY A 1 789 ? 9.548 29.613 1.908 1.00 90.69 789 GLY A CA 1
ATOM 6080 C C . GLY A 1 789 ? 9.336 30.928 2.656 1.00 90.69 789 GLY A C 1
ATOM 6081 O O . GLY A 1 789 ? 8.244 31.154 3.165 1.00 90.69 789 GLY A O 1
ATOM 6082 N N . MET A 1 790 ? 10.318 31.838 2.621 1.00 91.44 790 MET A N 1
ATOM 6083 C CA . MET A 1 790 ? 10.193 33.205 3.150 1.00 91.44 790 MET A CA 1
ATOM 6084 C C . MET A 1 790 ? 8.980 33.934 2.561 1.00 91.44 790 MET A C 1
ATOM 6086 O O . MET A 1 790 ? 8.233 34.575 3.294 1.00 91.44 790 MET A O 1
ATOM 6090 N N . MET A 1 791 ? 8.759 33.844 1.246 1.00 90.75 791 MET A N 1
ATOM 6091 C CA . MET A 1 791 ? 7.626 34.521 0.617 1.00 90.75 791 MET A CA 1
ATOM 6092 C C . MET A 1 791 ? 6.277 33.971 1.098 1.00 90.75 791 MET A C 1
ATOM 6094 O O . MET A 1 791 ? 5.379 34.753 1.410 1.00 90.75 791 MET A O 1
ATOM 6098 N N . SER A 1 792 ? 6.163 32.647 1.240 1.00 91.25 792 SER A N 1
ATOM 6099 C CA . SER A 1 792 ? 4.989 31.998 1.830 1.00 91.25 792 SER A CA 1
ATOM 6100 C C . SER A 1 792 ? 4.824 32.315 3.324 1.00 91.25 792 SER A C 1
ATOM 6102 O O . SER A 1 792 ? 3.698 32.457 3.796 1.00 91.25 792 SER A O 1
ATOM 6104 N N . ASP A 1 793 ? 5.917 32.468 4.075 1.00 90.50 793 ASP A N 1
ATOM 6105 C CA . ASP A 1 793 ? 5.862 32.796 5.500 1.00 90.50 793 ASP A CA 1
ATOM 6106 C C . ASP A 1 793 ? 5.451 34.258 5.754 1.00 90.50 793 ASP A C 1
ATOM 6108 O O . ASP A 1 793 ? 4.631 34.491 6.644 1.00 90.50 793 ASP A O 1
ATOM 6112 N N . CYS A 1 794 ? 5.975 35.216 4.979 1.00 88.81 794 CYS A N 1
ATOM 6113 C CA . CYS A 1 794 ? 5.804 36.659 5.196 1.00 88.81 794 CYS A CA 1
ATOM 6114 C C . CYS A 1 794 ? 4.571 37.275 4.521 1.00 88.81 794 CYS A C 1
ATOM 6116 O O . CYS A 1 794 ? 3.963 38.188 5.086 1.00 88.81 794 CYS A O 1
ATOM 6118 N N . PHE A 1 795 ? 4.225 36.833 3.305 1.00 90.50 795 PHE A N 1
ATOM 6119 C CA . PHE A 1 795 ? 3.288 37.542 2.424 1.00 90.50 795 PHE A CA 1
ATOM 6120 C C . PHE A 1 795 ? 1.993 36.741 2.184 1.00 90.50 795 PHE A C 1
ATOM 6122 O O . PHE A 1 795 ? 1.861 36.061 1.159 1.00 90.50 795 PHE A O 1
ATOM 6129 N N . PRO A 1 796 ? 1.000 36.825 3.094 1.00 89.94 796 PRO A N 1
ATOM 6130 C CA . PRO A 1 796 ? -0.320 36.251 2.874 1.00 89.94 796 PRO A CA 1
ATOM 6131 C C . PRO A 1 796 ? -1.105 37.038 1.819 1.00 89.94 796 PRO A C 1
ATOM 6133 O O . PRO A 1 796 ? -1.625 38.126 2.075 1.00 89.94 796 PRO A O 1
ATOM 6136 N N . ILE A 1 797 ? -1.262 36.464 0.629 1.00 91.31 797 ILE A N 1
ATOM 6137 C CA . ILE A 1 797 ? -2.050 37.069 -0.452 1.00 91.31 797 ILE A CA 1
ATOM 6138 C C . ILE A 1 797 ? -3.526 36.708 -0.224 1.00 91.31 797 ILE A C 1
ATOM 6140 O O . ILE A 1 797 ? -3.861 35.540 -0.018 1.00 91.31 797 ILE A O 1
ATOM 6144 N N . PHE A 1 798 ? -4.411 37.713 -0.202 1.00 87.81 798 PHE A N 1
ATOM 6145 C CA . PHE A 1 798 ? -5.828 37.604 0.212 1.00 87.81 798 PHE A CA 1
ATOM 6146 C C . PHE A 1 798 ? -6.058 37.041 1.638 1.00 87.81 798 PHE A C 1
ATOM 6148 O O . PHE A 1 798 ? -7.166 36.594 1.973 1.00 87.81 798 PHE A O 1
ATOM 6155 N N . GLY A 1 799 ? -5.023 37.099 2.486 1.00 85.75 799 GLY A N 1
ATOM 6156 C CA . GLY A 1 799 ? -5.010 36.562 3.850 1.00 85.75 799 GLY A CA 1
ATOM 6157 C C . GLY A 1 799 ? -4.536 35.108 3.973 1.00 85.75 799 GLY A C 1
ATOM 6158 O O . GLY A 1 799 ? -4.542 34.590 5.082 1.00 85.75 799 GLY A O 1
ATOM 6159 N N . TYR A 1 800 ? -4.125 34.457 2.878 1.00 90.56 800 TYR A N 1
ATOM 6160 C CA . TYR A 1 800 ? -3.651 33.064 2.861 1.00 90.56 800 TYR A CA 1
ATOM 6161 C C . TYR A 1 800 ? -2.125 32.995 2.655 1.00 90.56 800 TYR A C 1
ATOM 6163 O O . TYR A 1 800 ? -1.625 33.522 1.657 1.00 90.56 800 TYR A O 1
ATOM 6171 N N . ARG A 1 801 ? -1.391 32.339 3.568 1.00 88.19 801 ARG A N 1
ATOM 6172 C CA . ARG A 1 801 ? 0.079 32.148 3.542 1.00 88.19 801 ARG A CA 1
ATOM 6173 C C . ARG A 1 801 ? 0.511 30.995 2.634 1.00 88.19 801 ARG A C 1
ATOM 6175 O O . ARG A 1 801 ? 1.574 31.072 2.026 1.00 88.19 801 ARG A O 1
ATOM 6182 N N . ARG A 1 802 ? -0.282 29.927 2.508 1.00 91.81 802 ARG A N 1
ATOM 6183 C CA . ARG A 1 802 ? 0.075 28.703 1.760 1.00 91.81 802 ARG A CA 1
ATOM 6184 C C . ARG A 1 802 ? -0.697 28.594 0.442 1.00 91.81 802 ARG A C 1
ATOM 6186 O O . ARG A 1 802 ? -0.089 28.520 -0.626 1.00 91.81 802 ARG A O 1
ATOM 6193 N N . LYS A 1 803 ? -2.031 28.675 0.489 1.00 92.00 803 LYS A N 1
ATOM 6194 C CA . LYS A 1 803 ? -2.966 28.453 -0.634 1.00 92.00 803 LYS A CA 1
ATOM 6195 C C . LYS A 1 803 ? -2.687 29.348 -1.845 1.00 92.00 803 LYS A C 1
ATOM 6197 O O . LYS A 1 803 ? -2.747 28.882 -2.979 1.00 92.00 803 LYS A O 1
ATOM 6202 N N . SER A 1 804 ? -2.334 30.613 -1.623 1.00 92.62 804 SER A N 1
ATOM 6203 C CA . SER A 1 804 ? -2.018 31.553 -2.708 1.00 92.62 804 SER A CA 1
ATOM 6204 C C . SER A 1 804 ? -0.696 31.221 -3.416 1.00 92.62 804 SER A C 1
ATOM 6206 O O . SER A 1 804 ? -0.620 31.303 -4.640 1.00 92.62 804 SER A O 1
ATOM 6208 N N . TRP A 1 805 ? 0.324 30.782 -2.673 1.00 94.12 805 TRP A N 1
ATOM 6209 C CA . TRP A 1 805 ? 1.634 30.418 -3.225 1.00 94.12 805 TRP A CA 1
ATOM 6210 C C . TRP A 1 805 ? 1.624 29.051 -3.925 1.00 94.12 805 TRP A C 1
ATOM 6212 O O . TRP A 1 805 ? 2.285 28.898 -4.952 1.00 94.12 805 TRP A O 1
ATOM 6222 N N . LEU A 1 806 ? 0.789 28.110 -3.459 1.00 95.00 806 LEU A N 1
ATOM 6223 C CA . LEU A 1 806 ? 0.449 26.888 -4.203 1.00 95.00 806 LEU A CA 1
ATOM 6224 C C . LEU A 1 806 ? -0.086 27.225 -5.607 1.00 95.00 806 LEU A C 1
ATOM 6226 O O . LEU A 1 806 ? 0.419 26.706 -6.601 1.00 95.00 806 LEU A O 1
ATOM 6230 N N . LEU A 1 807 ? -1.065 28.135 -5.706 1.00 94.75 807 LEU A N 1
ATOM 6231 C CA . LEU A 1 807 ? -1.643 28.532 -6.995 1.00 94.75 807 LEU A CA 1
ATOM 6232 C C . LEU A 1 807 ? -0.628 29.225 -7.911 1.00 94.75 807 LEU A C 1
ATOM 6234 O O . LEU A 1 807 ? -0.552 28.879 -9.086 1.00 94.75 807 LEU A O 1
ATOM 6238 N N . ILE A 1 808 ? 0.166 30.168 -7.391 1.00 94.44 808 ILE A N 1
ATOM 6239 C CA . ILE A 1 808 ? 1.189 30.872 -8.184 1.00 94.44 808 ILE A CA 1
ATOM 6240 C C . ILE A 1 808 ? 2.206 29.880 -8.764 1.00 94.44 808 ILE A C 1
ATOM 6242 O O . ILE A 1 808 ? 2.477 29.925 -9.965 1.00 94.44 808 ILE A O 1
ATOM 6246 N N . GLY A 1 809 ? 2.712 28.952 -7.944 1.00 95.50 809 GLY A N 1
ATOM 6247 C CA . GLY A 1 809 ? 3.664 27.934 -8.387 1.00 95.50 809 GLY A CA 1
ATOM 6248 C C . GLY A 1 809 ? 3.123 27.077 -9.533 1.00 95.50 809 GLY A C 1
ATOM 6249 O O . GLY A 1 809 ? 3.749 26.983 -10.590 1.00 95.50 809 GLY A O 1
ATOM 6250 N N . TRP A 1 810 ? 1.913 26.532 -9.373 1.00 96.81 810 TRP A N 1
ATOM 6251 C CA . TRP A 1 810 ? 1.289 25.708 -10.411 1.00 96.81 810 TRP A CA 1
ATOM 6252 C C . TRP A 1 810 ? 0.918 26.482 -11.681 1.00 96.81 810 TRP A C 1
ATOM 6254 O O . TRP A 1 810 ? 1.021 25.925 -12.773 1.00 96.81 810 TRP A O 1
ATOM 6264 N N . MET A 1 811 ? 0.546 27.761 -11.579 1.00 94.19 811 MET A N 1
ATOM 6265 C CA . MET A 1 811 ? 0.301 28.604 -12.755 1.00 94.19 811 MET A CA 1
ATOM 6266 C C . MET A 1 811 ? 1.577 28.820 -13.580 1.00 94.19 811 MET A C 1
ATOM 6268 O O . MET A 1 811 ? 1.537 28.650 -14.798 1.00 94.19 811 MET A O 1
ATOM 6272 N N . VAL A 1 812 ? 2.714 29.123 -12.938 1.00 95.00 812 VAL A N 1
ATOM 6273 C CA . VAL A 1 812 ? 4.018 29.242 -13.622 1.00 95.00 812 VAL A CA 1
ATOM 6274 C C . VAL A 1 812 ? 4.384 27.926 -14.313 1.00 95.00 812 VAL A C 1
ATOM 6276 O O . VAL A 1 812 ? 4.734 27.925 -15.494 1.00 95.00 812 VAL A O 1
ATOM 6279 N N . THR A 1 813 ? 4.218 26.796 -13.619 1.00 96.25 813 THR A N 1
ATOM 6280 C CA . THR A 1 813 ? 4.441 25.458 -14.185 1.00 96.25 813 THR A CA 1
ATOM 6281 C C . THR A 1 813 ? 3.595 25.205 -15.433 1.00 96.25 813 THR A C 1
ATOM 6283 O O . THR A 1 813 ? 4.141 24.807 -16.461 1.00 96.25 813 THR A O 1
ATOM 6286 N N . MET A 1 814 ? 2.284 25.468 -15.383 1.00 95.31 814 MET A N 1
ATOM 6287 C CA . MET A 1 814 ? 1.391 25.248 -16.527 1.00 95.31 814 MET A CA 1
ATOM 6288 C C . MET A 1 814 ? 1.737 26.127 -17.727 1.00 95.31 814 MET A C 1
ATOM 6290 O O . MET A 1 814 ? 1.699 25.636 -18.853 1.00 95.31 814 MET A O 1
ATOM 6294 N N . ILE A 1 815 ? 2.101 27.396 -17.518 1.00 95.12 815 ILE A N 1
ATOM 6295 C CA . ILE A 1 815 ? 2.485 28.303 -18.612 1.00 95.12 815 ILE A CA 1
ATOM 6296 C C . ILE A 1 815 ? 3.719 27.755 -19.343 1.00 95.12 815 ILE A C 1
ATOM 6298 O O . ILE A 1 815 ? 3.690 27.596 -20.564 1.00 95.12 815 ILE A O 1
ATOM 6302 N N . CYS A 1 816 ? 4.774 27.387 -18.612 1.00 95.62 816 CYS A N 1
ATOM 6303 C CA . CYS A 1 816 ? 6.001 26.861 -19.214 1.00 95.62 816 CYS A CA 1
ATOM 6304 C C . CYS A 1 816 ? 5.789 25.502 -19.906 1.00 95.62 816 CYS A C 1
ATOM 6306 O O . CYS A 1 816 ? 6.280 25.304 -21.019 1.00 95.62 816 CYS A O 1
ATOM 6308 N N . LEU A 1 817 ? 5.015 24.590 -19.301 1.00 95.88 817 LEU A N 1
ATOM 6309 C CA . LEU A 1 817 ? 4.631 23.317 -19.929 1.00 95.88 817 LEU A CA 1
ATOM 6310 C C . LEU A 1 817 ? 3.808 23.529 -21.207 1.00 95.88 817 LEU A C 1
ATOM 6312 O O . LEU A 1 817 ? 4.044 22.848 -22.203 1.00 95.88 817 LEU A O 1
ATOM 6316 N N . THR A 1 818 ? 2.882 24.492 -21.212 1.00 94.50 818 THR A N 1
ATOM 6317 C CA . THR A 1 818 ? 2.059 24.824 -22.387 1.00 94.50 818 THR A CA 1
ATOM 6318 C C . THR A 1 818 ? 2.934 25.306 -23.542 1.00 94.50 818 THR A C 1
ATOM 6320 O O . THR A 1 818 ? 2.809 24.796 -24.653 1.00 94.50 818 THR A O 1
ATOM 6323 N N . ILE A 1 819 ? 3.878 26.219 -23.280 1.00 94.31 819 ILE A N 1
ATOM 6324 C CA . ILE A 1 819 ? 4.815 26.711 -24.303 1.00 94.31 819 ILE A CA 1
ATOM 6325 C C . ILE A 1 819 ? 5.647 25.554 -24.878 1.00 94.31 819 ILE A C 1
ATOM 6327 O O . ILE A 1 819 ? 5.735 25.428 -26.097 1.00 94.31 819 ILE A O 1
ATOM 6331 N N . MET A 1 820 ? 6.200 24.669 -24.038 1.00 94.94 820 MET A N 1
ATOM 6332 C CA . MET A 1 820 ? 6.963 23.499 -24.511 1.00 94.94 820 MET A CA 1
ATOM 6333 C C . MET A 1 820 ? 6.104 22.495 -25.294 1.00 94.94 820 MET A C 1
ATOM 6335 O O . MET A 1 820 ? 6.577 21.927 -26.272 1.00 94.94 820 MET A O 1
ATOM 6339 N N . THR A 1 821 ? 4.835 22.308 -24.921 1.00 94.62 821 THR A N 1
ATOM 6340 C CA . THR A 1 821 ? 3.905 21.401 -25.624 1.00 94.62 821 THR A CA 1
ATOM 6341 C C . THR A 1 821 ? 3.662 21.842 -27.070 1.00 94.62 821 THR A C 1
ATOM 6343 O O . THR A 1 821 ? 3.591 21.003 -27.968 1.00 94.62 821 THR A O 1
ATOM 6346 N N . PHE A 1 822 ? 3.562 23.153 -27.308 1.00 92.81 822 PHE A N 1
ATOM 6347 C CA . PHE A 1 822 ? 3.303 23.734 -28.631 1.00 92.81 822 PHE A CA 1
ATOM 6348 C C . PHE A 1 822 ? 4.563 24.237 -29.360 1.00 92.81 822 PHE A C 1
ATOM 6350 O O . PHE A 1 822 ? 4.457 24.775 -30.460 1.00 92.81 822 PHE A O 1
ATOM 6357 N N . SER A 1 823 ? 5.753 24.033 -28.788 1.00 91.81 823 SER A N 1
ATOM 6358 C CA . SER A 1 823 ? 7.038 24.313 -29.441 1.00 91.81 823 SER A CA 1
ATOM 6359 C C . SER A 1 823 ? 7.570 23.066 -30.157 1.00 91.81 823 SER A C 1
ATOM 6361 O O . SER A 1 823 ? 7.364 21.942 -29.700 1.00 91.81 823 SER A O 1
ATOM 6363 N N . SER A 1 824 ? 8.288 23.249 -31.269 1.00 89.75 824 SER A N 1
ATOM 6364 C CA . SER A 1 824 ? 8.942 22.150 -31.995 1.00 89.75 824 SER A CA 1
ATOM 6365 C C . SER A 1 824 ? 10.406 21.988 -31.574 1.00 89.75 824 SER A C 1
ATOM 6367 O O . SER A 1 824 ? 11.106 22.980 -31.386 1.00 89.75 824 SER A O 1
ATOM 6369 N N . LEU A 1 825 ? 10.871 20.739 -31.469 1.00 88.56 825 LEU A N 1
ATOM 6370 C CA . LEU A 1 825 ? 12.281 20.378 -31.238 1.00 88.56 825 LEU A CA 1
ATOM 6371 C C . LEU A 1 825 ? 13.081 20.166 -32.542 1.00 88.56 825 LEU A C 1
ATOM 6373 O O . LEU A 1 825 ? 14.309 20.077 -32.501 1.00 88.56 825 LEU A O 1
ATOM 6377 N N . GLY A 1 826 ? 12.406 20.122 -33.697 1.00 89.06 826 GLY A N 1
ATOM 6378 C CA . GLY A 1 826 ? 13.018 19.809 -34.994 1.00 89.06 826 GLY A CA 1
ATOM 6379 C C . GLY A 1 826 ? 13.362 18.324 -35.181 1.00 89.06 826 GLY A C 1
ATOM 6380 O O . GLY A 1 826 ? 13.006 17.490 -34.357 1.00 89.06 826 GLY A O 1
ATOM 6381 N N . GLU A 1 827 ? 14.034 17.999 -36.289 1.00 90.62 827 GLU A N 1
ATOM 6382 C CA . GLU A 1 827 ? 14.475 16.633 -36.627 1.00 90.62 827 GLU A CA 1
ATOM 6383 C C . GLU A 1 827 ? 15.637 16.149 -35.729 1.00 90.62 827 GLU A C 1
ATOM 6385 O O . GLU A 1 827 ? 16.504 16.958 -35.373 1.00 90.62 827 GLU A O 1
ATOM 6390 N N . PRO A 1 828 ? 15.723 14.837 -35.419 1.00 93.69 828 PRO A N 1
ATOM 6391 C CA . PRO A 1 828 ? 16.779 14.265 -34.578 1.00 93.69 828 PRO A CA 1
ATOM 6392 C C . PRO A 1 828 ? 18.169 14.387 -35.214 1.00 93.69 828 PRO A C 1
ATOM 6394 O O . PRO A 1 828 ? 18.301 14.385 -36.437 1.00 93.69 828 PRO A O 1
ATOM 6397 N N . TYR A 1 829 ? 19.222 14.380 -34.387 1.00 92.50 829 TYR A N 1
ATOM 6398 C CA . TYR A 1 829 ? 20.615 14.461 -34.848 1.00 92.50 829 TYR A CA 1
ATOM 6399 C C . TYR A 1 829 ? 20.985 13.359 -35.851 1.00 92.50 829 TYR A C 1
ATOM 6401 O O . TYR A 1 829 ? 21.741 13.613 -36.780 1.00 92.50 829 TYR A O 1
ATOM 6409 N N . CYS A 1 830 ? 20.483 12.135 -35.670 1.00 91.44 830 CYS A N 1
ATOM 6410 C CA . CYS A 1 830 ? 20.594 11.074 -36.669 1.00 91.44 830 CYS A CA 1
ATOM 6411 C C . CYS A 1 830 ? 19.243 10.377 -36.796 1.00 91.44 830 CYS A C 1
ATOM 6413 O O . CYS A 1 830 ? 18.729 9.838 -35.813 1.00 91.44 830 CYS A O 1
ATOM 6415 N N . ASN A 1 831 ? 18.660 10.391 -37.994 1.00 92.50 831 ASN A N 1
ATOM 6416 C CA . ASN A 1 831 ? 17.352 9.801 -38.244 1.00 92.50 831 ASN A CA 1
ATOM 6417 C C . ASN A 1 831 ? 17.491 8.273 -38.394 1.00 92.50 831 ASN A C 1
ATOM 6419 O O . ASN A 1 831 ? 17.690 7.727 -39.485 1.00 92.50 831 ASN A O 1
ATOM 6423 N N . ARG A 1 832 ? 17.402 7.579 -37.254 1.00 90.75 832 ARG A N 1
ATOM 6424 C CA . ARG A 1 832 ? 17.584 6.125 -37.118 1.00 90.75 832 ARG A CA 1
ATOM 6425 C C . ARG A 1 832 ? 16.516 5.331 -37.874 1.00 90.75 832 ARG A C 1
ATOM 6427 O O . ARG A 1 832 ? 16.803 4.240 -38.352 1.00 90.75 832 ARG A O 1
ATOM 6434 N N . GLU A 1 833 ? 15.320 5.888 -38.065 1.00 89.38 833 GLU A N 1
ATOM 6435 C CA . GLU A 1 833 ? 14.266 5.273 -38.887 1.00 89.38 833 GLU A CA 1
ATOM 6436 C C . GLU A 1 833 ? 14.620 5.265 -40.383 1.00 89.38 833 GLU A C 1
ATOM 6438 O O . GLU A 1 833 ? 14.466 4.238 -41.050 1.00 89.38 833 GLU A O 1
ATOM 6443 N N . LYS A 1 834 ? 15.138 6.381 -40.921 1.00 89.31 834 LYS A N 1
ATOM 6444 C CA . LYS A 1 834 ? 15.671 6.436 -42.295 1.00 89.31 834 LYS A CA 1
ATOM 6445 C C . LYS A 1 834 ? 16.885 5.510 -42.446 1.00 89.31 834 LYS A C 1
ATOM 6447 O O . LYS A 1 834 ? 16.958 4.775 -43.432 1.00 89.31 834 LYS A O 1
ATOM 6452 N N . ALA A 1 835 ? 17.784 5.479 -41.457 1.00 86.81 835 ALA A N 1
ATOM 6453 C CA . ALA A 1 835 ? 18.942 4.582 -41.445 1.00 86.81 835 ALA A CA 1
ATOM 6454 C C . ALA A 1 835 ? 18.525 3.099 -41.495 1.00 86.81 835 ALA A C 1
ATOM 6456 O O . ALA A 1 835 ? 19.012 2.351 -42.345 1.00 86.81 835 ALA A O 1
ATOM 6457 N N . ALA A 1 836 ? 17.560 2.691 -40.660 1.00 85.44 836 ALA A N 1
ATOM 6458 C CA . ALA A 1 836 ? 17.023 1.331 -40.629 1.00 85.44 836 ALA A CA 1
ATOM 6459 C C . ALA A 1 836 ? 16.368 0.931 -41.963 1.00 85.44 836 ALA A C 1
ATOM 6461 O O . ALA A 1 836 ? 16.654 -0.148 -42.484 1.00 85.44 836 ALA A O 1
ATOM 6462 N N . LYS A 1 837 ? 15.570 1.821 -42.575 1.00 86.00 837 LYS A N 1
ATOM 6463 C CA . LYS A 1 837 ? 14.977 1.603 -43.912 1.00 86.00 837 LYS A CA 1
ATOM 6464 C C . LYS A 1 837 ? 16.037 1.403 -45.004 1.00 86.00 837 LYS A C 1
ATOM 6466 O O . LYS A 1 837 ? 15.829 0.600 -45.908 1.00 86.00 837 LYS A O 1
ATOM 6471 N N . ARG A 1 838 ? 17.188 2.079 -44.901 1.00 86.12 838 ARG A N 1
ATOM 6472 C CA . ARG A 1 838 ? 18.348 1.910 -45.800 1.00 86.12 838 ARG A CA 1
ATOM 6473 C C . ARG A 1 838 ? 19.298 0.772 -45.397 1.00 86.12 838 ARG A C 1
ATOM 6475 O O . ARG A 1 838 ? 20.285 0.547 -46.088 1.00 86.12 838 ARG A O 1
ATOM 6482 N N . LYS A 1 839 ? 19.031 0.067 -44.289 1.00 84.12 839 LYS A N 1
ATOM 6483 C CA . LYS A 1 839 ? 19.935 -0.911 -43.649 1.00 84.12 839 LYS A CA 1
ATOM 6484 C C . LYS A 1 839 ? 21.333 -0.347 -43.316 1.00 84.12 839 LYS A C 1
ATOM 6486 O O . LYS A 1 839 ? 22.285 -1.114 -43.173 1.00 84.12 839 LYS A O 1
ATOM 6491 N N . SER A 1 840 ? 21.466 0.974 -43.164 1.00 84.81 840 SER A N 1
ATOM 6492 C CA . SER A 1 840 ? 22.732 1.614 -42.791 1.00 84.81 840 SER A CA 1
ATOM 6493 C C . SER A 1 840 ? 22.951 1.582 -41.276 1.00 84.81 840 SER A C 1
ATOM 6495 O O . SER A 1 840 ? 22.025 1.768 -40.486 1.00 84.81 840 SER A O 1
ATOM 6497 N N . ARG A 1 841 ? 24.212 1.390 -40.869 1.00 84.38 841 ARG A N 1
ATOM 6498 C CA . ARG A 1 841 ? 24.678 1.510 -39.476 1.00 84.38 841 ARG A CA 1
ATOM 6499 C C . ARG A 1 841 ? 25.335 2.869 -39.188 1.00 84.38 841 ARG A C 1
ATOM 6501 O O . ARG A 1 841 ? 26.067 2.993 -38.213 1.00 84.38 841 ARG A O 1
ATOM 6508 N N . ALA A 1 842 ? 25.102 3.892 -40.015 1.00 84.31 842 ALA A N 1
ATOM 6509 C CA . ALA A 1 842 ? 25.739 5.204 -39.862 1.00 84.31 842 ALA A CA 1
ATOM 6510 C C . ALA A 1 842 ? 25.547 5.818 -38.461 1.00 84.31 842 ALA A C 1
ATOM 6512 O O . ALA A 1 842 ? 26.524 6.244 -37.852 1.00 84.31 842 ALA A O 1
ATOM 6513 N N . CYS A 1 843 ? 24.334 5.767 -37.891 1.00 85.81 843 CYS A N 1
ATOM 6514 C CA . CYS A 1 843 ? 24.052 6.330 -36.562 1.00 85.81 843 CYS A CA 1
ATOM 6515 C C . CYS A 1 843 ? 24.791 5.645 -35.385 1.00 85.81 843 CYS A C 1
ATOM 6517 O O . CYS A 1 843 ? 24.692 6.136 -34.260 1.00 85.81 843 CYS A O 1
ATOM 6519 N N . THR A 1 844 ? 25.505 4.527 -35.596 1.00 83.25 844 THR A N 1
ATOM 6520 C CA . THR A 1 844 ? 26.332 3.881 -34.553 1.00 83.25 844 THR A CA 1
ATOM 6521 C C . THR A 1 844 ? 27.809 4.278 -34.622 1.00 83.25 844 THR A C 1
ATOM 6523 O O . THR A 1 844 ? 28.595 3.811 -33.802 1.00 83.25 844 THR A O 1
ATOM 6526 N N . LYS A 1 845 ? 28.211 5.104 -35.595 1.00 83.38 845 LYS A N 1
ATOM 6527 C CA . LYS A 1 845 ? 29.591 5.572 -35.794 1.00 83.38 845 LYS A CA 1
ATOM 6528 C C . LYS A 1 845 ? 29.687 7.094 -35.593 1.00 83.38 845 LYS A C 1
ATOM 6530 O O . LYS A 1 845 ? 28.667 7.778 -35.697 1.00 83.38 845 LYS A O 1
ATOM 6535 N N . PRO A 1 846 ? 30.888 7.643 -35.341 1.00 83.81 846 PRO A N 1
ATOM 6536 C CA . PRO A 1 846 ? 31.129 9.079 -35.464 1.00 83.81 846 PRO A CA 1
ATOM 6537 C C . PRO A 1 846 ? 30.803 9.586 -36.871 1.00 83.81 846 PRO A C 1
ATOM 6539 O O . PRO A 1 846 ? 31.052 8.883 -37.853 1.00 83.81 846 PRO A O 1
ATOM 6542 N N . TYR A 1 847 ? 30.301 10.821 -36.978 1.00 82.56 847 TYR A N 1
ATOM 6543 C CA . TYR A 1 847 ? 29.944 11.445 -38.262 1.00 82.56 847 TYR A CA 1
ATOM 6544 C C . TYR A 1 847 ? 31.120 11.470 -39.255 1.00 82.56 847 TYR A C 1
ATOM 6546 O O . TYR A 1 847 ? 30.938 11.179 -40.434 1.00 82.56 847 TYR A O 1
ATOM 6554 N N . SER A 1 848 ? 32.346 11.706 -38.768 1.00 78.81 848 SER A N 1
ATOM 6555 C CA . SER A 1 848 ? 33.581 11.670 -39.572 1.00 78.81 848 SER A CA 1
ATOM 6556 C C . SER A 1 848 ? 33.833 10.335 -40.280 1.00 78.81 848 SER A C 1
ATOM 6558 O O . SER A 1 848 ? 34.589 10.288 -41.244 1.00 78.81 848 SER A O 1
ATOM 6560 N N . ASN A 1 849 ? 33.222 9.252 -39.790 1.00 81.44 849 ASN A N 1
ATOM 6561 C CA . ASN A 1 849 ? 33.410 7.886 -40.271 1.00 81.44 849 ASN A CA 1
ATOM 6562 C C . ASN A 1 849 ? 32.140 7.358 -40.978 1.00 81.44 849 ASN A C 1
ATOM 6564 O O . ASN A 1 849 ? 32.030 6.154 -41.243 1.00 81.44 849 ASN A O 1
ATOM 6568 N N . ALA A 1 850 ? 31.163 8.233 -41.249 1.00 80.06 850 ALA A N 1
ATOM 6569 C CA . ALA A 1 850 ? 29.969 7.933 -42.033 1.00 80.06 850 ALA A CA 1
ATOM 6570 C C . ALA A 1 850 ? 30.246 8.075 -43.540 1.00 80.06 850 ALA A C 1
ATOM 6572 O O . ALA A 1 850 ? 30.988 8.955 -43.975 1.00 80.06 850 ALA A O 1
ATOM 6573 N N . SER A 1 851 ? 29.625 7.216 -44.353 1.00 81.38 851 SER A N 1
ATOM 6574 C CA . SER A 1 851 ? 29.724 7.314 -45.814 1.00 81.38 851 SER A CA 1
ATOM 6575 C C . SER A 1 851 ? 29.040 8.585 -46.321 1.00 81.38 851 SER A C 1
ATOM 6577 O O . SER A 1 851 ? 27.974 8.937 -45.824 1.00 81.38 851 SER A O 1
ATOM 6579 N N . LEU A 1 852 ? 29.576 9.198 -47.381 1.00 79.88 852 LEU A N 1
ATOM 6580 C CA . LEU A 1 852 ? 28.947 10.313 -48.110 1.00 79.88 852 LEU A CA 1
ATOM 6581 C C . LEU A 1 852 ? 27.469 10.057 -48.472 1.00 79.88 852 LEU A C 1
ATOM 6583 O O . LEU A 1 852 ? 26.666 10.983 -48.486 1.00 79.88 852 LEU A O 1
ATOM 6587 N N . LYS A 1 853 ? 27.081 8.795 -48.718 1.00 81.50 853 LYS A N 1
ATOM 6588 C CA . LYS A 1 853 ? 25.688 8.399 -49.022 1.00 81.50 853 LYS A CA 1
ATOM 6589 C C . LYS A 1 853 ? 24.738 8.403 -47.814 1.00 81.50 853 LYS A C 1
ATOM 6591 O O . LYS A 1 853 ? 23.534 8.261 -48.001 1.00 81.50 853 LYS A O 1
ATOM 6596 N N . ASP A 1 854 ? 25.282 8.515 -46.606 1.00 85.50 854 ASP A N 1
ATOM 6597 C CA . ASP A 1 854 ? 24.555 8.507 -45.335 1.00 85.50 854 ASP A CA 1
ATOM 6598 C C . ASP A 1 854 ? 24.585 9.881 -44.635 1.00 85.50 854 ASP A C 1
ATOM 6600 O O . ASP A 1 854 ? 24.006 10.026 -43.560 1.00 85.50 854 ASP A O 1
ATOM 6604 N N . HIS A 1 855 ? 25.244 10.900 -45.206 1.00 84.38 855 HIS A N 1
ATOM 6605 C CA . HIS A 1 855 ? 25.339 12.238 -44.596 1.00 84.38 855 HIS A CA 1
ATOM 6606 C C . HIS A 1 855 ? 23.970 12.923 -44.444 1.00 84.38 855 HIS A C 1
ATOM 6608 O O . HIS A 1 855 ? 23.752 13.621 -43.460 1.00 84.38 855 HIS A O 1
ATOM 6614 N N . ASP A 1 856 ? 23.011 12.653 -45.336 1.00 85.81 856 ASP A N 1
ATOM 6615 C CA . ASP A 1 856 ? 21.630 13.165 -45.261 1.00 85.81 856 ASP A CA 1
ATOM 6616 C C . ASP A 1 856 ? 20.783 12.530 -44.137 1.00 85.81 856 ASP A C 1
ATOM 6618 O O . ASP A 1 856 ? 19.651 12.953 -43.885 1.00 85.81 856 ASP A O 1
ATOM 6622 N N . LEU A 1 857 ? 21.314 11.516 -43.444 1.00 88.31 857 LEU A N 1
ATOM 6623 C CA . LEU A 1 857 ? 20.717 10.966 -42.228 1.00 88.31 857 LEU A CA 1
ATOM 6624 C C . LEU A 1 857 ? 21.011 11.830 -40.993 1.00 88.31 857 LEU A C 1
ATOM 6626 O O . LEU A 1 857 ? 20.339 11.641 -39.976 1.00 88.31 857 LEU A O 1
ATOM 6630 N N . PHE A 1 858 ? 21.984 12.747 -41.066 1.00 89.31 858 PHE A N 1
ATOM 6631 C CA . PHE A 1 858 ? 22.456 13.543 -39.934 1.00 89.31 858 PHE A CA 1
ATOM 6632 C C . PHE A 1 858 ? 21.975 15.000 -39.980 1.00 89.31 858 PHE A C 1
ATOM 6634 O O . PHE A 1 858 ? 22.103 15.690 -40.988 1.00 89.31 858 PHE A O 1
ATOM 6641 N N . ASN A 1 859 ? 21.495 15.497 -38.840 1.00 89.19 859 ASN A N 1
ATOM 6642 C CA . ASN A 1 859 ? 21.161 16.897 -38.603 1.00 89.19 859 ASN A CA 1
ATOM 6643 C C . ASN A 1 859 ? 22.123 17.492 -37.563 1.00 89.19 859 ASN A C 1
ATOM 6645 O O . ASN A 1 859 ? 21.874 17.440 -36.357 1.00 89.19 859 ASN A O 1
ATOM 6649 N N . LEU A 1 860 ? 23.236 18.066 -38.026 1.00 85.62 860 LEU A N 1
ATOM 6650 C CA . LEU A 1 860 ? 24.304 18.539 -37.140 1.00 85.62 860 LEU A CA 1
ATOM 6651 C C . LEU A 1 860 ? 23.905 19.729 -36.242 1.00 85.62 860 LEU A C 1
ATOM 6653 O O . LEU A 1 860 ? 24.587 19.970 -35.250 1.00 85.62 860 LEU A O 1
ATOM 6657 N N . SER A 1 861 ? 22.814 20.448 -36.543 1.00 84.12 861 SER A N 1
ATOM 6658 C CA . SER A 1 861 ? 22.301 21.555 -35.715 1.00 84.12 861 SER A CA 1
ATOM 6659 C C . SER A 1 861 ? 21.295 21.130 -34.640 1.00 84.12 861 SER A C 1
ATOM 6661 O O . SER A 1 861 ? 20.959 21.944 -33.780 1.00 84.12 861 SER A O 1
ATOM 6663 N N . ALA A 1 862 ? 20.859 19.863 -34.613 1.00 87.94 862 ALA A N 1
ATOM 6664 C CA . ALA A 1 862 ? 19.933 19.356 -33.595 1.00 87.94 862 ALA A CA 1
ATOM 6665 C C . ALA A 1 862 ? 20.345 19.658 -32.129 1.00 87.94 862 ALA A C 1
ATOM 6667 O O . ALA A 1 862 ? 19.456 20.017 -31.354 1.00 87.94 862 ALA A O 1
ATOM 6668 N N . PRO A 1 863 ? 21.636 19.612 -31.720 1.00 87.75 863 PRO A N 1
ATOM 6669 C CA . PRO A 1 863 ? 22.042 19.959 -30.356 1.00 87.75 863 PRO A CA 1
ATOM 6670 C C . PRO A 1 863 ? 21.657 21.389 -29.942 1.00 87.75 863 PRO A C 1
ATOM 6672 O O . PRO A 1 863 ? 21.327 21.634 -28.782 1.00 87.75 863 PRO A O 1
ATOM 6675 N N . ASP A 1 864 ? 21.661 22.338 -30.881 1.00 84.81 864 ASP A N 1
ATOM 6676 C CA . ASP A 1 864 ? 21.420 23.754 -30.585 1.00 84.81 864 ASP A CA 1
ATOM 6677 C C . ASP A 1 864 ? 19.920 24.068 -30.380 1.00 84.81 864 ASP A C 1
ATOM 6679 O O . ASP A 1 864 ? 19.580 25.063 -29.735 1.00 84.81 864 ASP A O 1
ATOM 6683 N N . ASN A 1 865 ? 19.011 23.180 -30.809 1.00 86.38 865 ASN A N 1
ATOM 6684 C CA . ASN A 1 865 ? 17.560 23.325 -30.603 1.00 86.38 865 ASN A CA 1
ATOM 6685 C C . ASN A 1 865 ? 17.117 23.094 -29.143 1.00 86.38 865 ASN A C 1
ATOM 6687 O O . ASN A 1 865 ? 16.015 23.489 -28.756 1.00 86.38 865 ASN A O 1
ATOM 6691 N N . GLY A 1 866 ? 17.950 22.456 -28.312 1.00 86.75 866 GLY A N 1
ATOM 6692 C CA . GLY A 1 866 ? 17.572 22.083 -26.945 1.00 86.75 866 GLY A CA 1
ATOM 6693 C C . GLY A 1 866 ? 17.352 23.272 -26.000 1.00 86.75 866 GLY A C 1
ATOM 6694 O O . GLY A 1 866 ? 16.531 23.181 -25.086 1.00 86.75 866 GLY A O 1
ATOM 6695 N N . GLY A 1 867 ? 18.048 24.396 -26.212 1.00 87.50 867 GLY A N 1
ATOM 6696 C CA . GLY A 1 867 ? 18.178 25.482 -25.227 1.00 87.50 867 GLY A CA 1
ATOM 6697 C C . GLY A 1 867 ? 16.853 26.034 -24.680 1.00 87.50 867 GLY A C 1
ATOM 6698 O O . GLY A 1 867 ? 16.717 26.203 -23.466 1.00 87.50 867 GLY A O 1
ATOM 6699 N N . LEU A 1 868 ? 15.851 26.240 -25.544 1.00 89.31 868 LEU A N 1
ATOM 6700 C CA . LEU A 1 868 ? 14.519 26.720 -25.147 1.00 89.31 868 LEU A CA 1
ATOM 6701 C C . LEU A 1 868 ? 13.844 25.769 -24.144 1.00 89.31 868 LEU A C 1
ATOM 6703 O O . LEU A 1 868 ? 13.336 26.205 -23.111 1.00 89.31 868 LEU A O 1
ATOM 6707 N N . PHE A 1 869 ? 13.878 24.467 -24.429 1.00 92.94 869 PHE A N 1
ATOM 6708 C CA . PHE A 1 869 ? 13.263 23.436 -23.594 1.00 92.94 869 PHE A CA 1
ATOM 6709 C C . PHE A 1 869 ? 14.002 23.266 -22.266 1.00 92.94 869 PHE A C 1
ATOM 6711 O O . PHE A 1 869 ? 13.361 23.043 -21.240 1.00 92.94 869 PHE A O 1
ATOM 6718 N N . ILE A 1 870 ? 15.328 23.430 -22.249 1.00 92.69 870 ILE A N 1
ATOM 6719 C CA . ILE A 1 870 ? 16.122 23.397 -21.013 1.00 92.69 870 ILE A CA 1
ATOM 6720 C C . ILE A 1 870 ? 15.745 24.571 -20.096 1.00 92.69 870 ILE A C 1
ATOM 6722 O O . ILE A 1 870 ? 15.438 24.361 -18.921 1.00 92.69 870 ILE A O 1
ATOM 6726 N N . ILE A 1 871 ? 15.702 25.797 -20.630 1.00 91.81 871 ILE A N 1
ATOM 6727 C CA . ILE A 1 871 ? 15.346 26.999 -19.859 1.00 91.81 871 ILE A CA 1
ATOM 6728 C C . ILE A 1 871 ? 13.888 26.948 -19.381 1.00 91.81 871 ILE A C 1
ATOM 6730 O O . ILE A 1 871 ? 13.613 27.227 -18.214 1.00 91.81 871 ILE A O 1
ATOM 6734 N N . LEU A 1 872 ? 12.940 26.533 -20.225 1.00 94.44 872 LEU A N 1
ATOM 6735 C CA . LEU A 1 872 ? 11.546 26.375 -19.798 1.00 94.44 872 LEU A CA 1
ATOM 6736 C C . LEU A 1 872 ? 11.373 25.239 -18.777 1.00 94.44 872 LEU A C 1
ATOM 6738 O O . LEU A 1 872 ? 10.562 25.377 -17.863 1.00 94.44 872 LEU A O 1
ATOM 6742 N N . SER A 1 873 ? 12.172 24.169 -18.847 1.00 94.12 873 SER A N 1
ATOM 6743 C CA . SER A 1 873 ? 12.190 23.109 -17.824 1.00 94.12 873 SER A CA 1
ATOM 6744 C C . SER A 1 873 ? 12.742 23.600 -16.473 1.00 94.12 873 SER A C 1
ATOM 6746 O O . SER A 1 873 ? 12.242 23.198 -15.421 1.00 94.12 873 SER A O 1
ATOM 6748 N N . MET A 1 874 ? 13.707 24.529 -16.473 1.00 93.00 874 MET A N 1
ATOM 6749 C CA . MET A 1 874 ? 14.158 25.235 -15.262 1.00 93.00 874 MET A CA 1
ATOM 6750 C C . MET A 1 874 ? 13.030 26.091 -14.653 1.00 93.00 874 MET A C 1
ATOM 6752 O O . MET A 1 874 ? 12.829 26.070 -13.438 1.00 93.00 874 MET A O 1
ATOM 6756 N N . PHE A 1 875 ? 12.242 26.801 -15.469 1.00 94.31 875 PHE A N 1
ATOM 6757 C CA . PHE A 1 875 ? 11.093 27.572 -14.971 1.00 94.31 875 PHE A CA 1
ATOM 6758 C C . PHE A 1 875 ? 9.914 26.694 -14.518 1.00 94.31 875 PHE A C 1
ATOM 6760 O O . PHE A 1 875 ? 9.275 27.017 -13.516 1.00 94.31 875 PHE A O 1
ATOM 6767 N N . VAL A 1 876 ? 9.683 25.539 -15.156 1.00 96.06 876 VAL A N 1
ATOM 6768 C CA . VAL A 1 876 ? 8.786 24.486 -14.640 1.00 96.06 876 VAL A CA 1
ATOM 6769 C C . VAL A 1 876 ? 9.200 24.069 -13.229 1.00 96.06 876 VAL A C 1
ATOM 6771 O O . VAL A 1 876 ? 8.337 23.990 -12.351 1.00 96.06 876 VAL A O 1
ATOM 6774 N N . SER A 1 877 ? 10.506 23.869 -13.008 1.00 93.88 877 SER A N 1
ATOM 6775 C CA . SER A 1 877 ? 11.084 23.547 -11.699 1.00 93.88 877 SER A CA 1
ATOM 6776 C C . SER A 1 877 ? 10.829 24.637 -10.666 1.00 93.88 877 SER A C 1
ATOM 6778 O O . SER A 1 877 ? 10.254 24.360 -9.619 1.00 93.88 877 SER A O 1
ATOM 6780 N N . LEU A 1 878 ? 11.154 25.895 -10.978 1.00 92.94 878 LEU A N 1
ATOM 6781 C CA . LEU A 1 878 ? 10.863 27.037 -10.101 1.00 92.94 878 LEU A CA 1
ATOM 6782 C C . LEU A 1 878 ? 9.369 27.124 -9.732 1.00 92.94 878 LEU A C 1
ATOM 6784 O O . LEU A 1 878 ? 9.038 27.336 -8.563 1.00 92.94 878 LEU A O 1
ATOM 6788 N N . GLY A 1 879 ? 8.471 26.895 -10.697 1.00 95.44 879 GLY A N 1
ATOM 6789 C CA . GLY A 1 879 ? 7.024 26.862 -10.478 1.00 95.44 879 GLY A CA 1
ATOM 6790 C C . GLY A 1 879 ? 6.588 25.777 -9.488 1.00 95.44 879 GLY A C 1
ATOM 6791 O O . GLY A 1 879 ? 6.068 26.095 -8.415 1.00 95.44 879 GLY A O 1
ATOM 6792 N N . TYR A 1 880 ? 6.853 24.495 -9.778 1.00 95.50 880 TYR A N 1
ATOM 6793 C CA . TYR A 1 880 ? 6.349 23.419 -8.915 1.00 95.50 880 TYR A CA 1
ATOM 6794 C C . TYR A 1 880 ? 7.078 23.401 -7.568 1.00 95.50 880 TYR A C 1
ATOM 6796 O O . TYR A 1 880 ? 6.499 22.994 -6.564 1.00 95.50 880 TYR A O 1
ATOM 6804 N N . VAL A 1 881 ? 8.323 23.886 -7.506 1.00 94.94 881 VAL A N 1
ATOM 6805 C CA . VAL A 1 881 ? 9.058 24.029 -6.246 1.00 94.94 881 VAL A CA 1
ATOM 6806 C C . VAL A 1 881 ? 8.491 25.156 -5.376 1.00 94.94 881 VAL A C 1
ATOM 6808 O O . VAL A 1 881 ? 8.483 25.012 -4.156 1.00 94.94 881 VAL A O 1
ATOM 6811 N N . THR A 1 882 ? 7.932 26.224 -5.954 1.00 94.75 882 THR A N 1
ATOM 6812 C CA . THR A 1 882 ? 7.188 27.239 -5.181 1.00 94.75 882 THR A CA 1
ATOM 6813 C C . THR A 1 882 ? 5.987 26.603 -4.470 1.00 94.75 882 THR A C 1
ATOM 6815 O O . THR A 1 882 ? 5.796 26.804 -3.269 1.00 94.75 882 THR A O 1
ATOM 6818 N N . ALA A 1 883 ? 5.232 25.751 -5.175 1.00 94.94 883 ALA A N 1
ATOM 6819 C CA . ALA A 1 883 ? 4.151 24.972 -4.573 1.00 94.94 883 ALA A CA 1
ATOM 6820 C C . ALA A 1 883 ? 4.673 23.920 -3.568 1.00 94.94 883 ALA A C 1
ATOM 6822 O O . ALA A 1 883 ? 4.079 23.720 -2.504 1.00 94.94 883 ALA A O 1
ATOM 6823 N N . ALA A 1 884 ? 5.823 23.298 -3.843 1.00 93.94 884 ALA A N 1
ATOM 6824 C CA . ALA A 1 884 ? 6.475 22.384 -2.911 1.00 93.94 884 ALA A CA 1
ATOM 6825 C C . ALA A 1 884 ? 6.870 23.081 -1.601 1.00 93.94 884 ALA A C 1
ATOM 6827 O O . ALA A 1 884 ? 6.644 22.504 -0.552 1.00 93.94 884 ALA A O 1
ATOM 6828 N N . CYS A 1 885 ? 7.377 24.321 -1.622 1.00 92.94 885 CYS A N 1
ATOM 6829 C CA . CYS A 1 885 ? 7.710 25.064 -0.399 1.00 92.94 885 CYS A CA 1
ATOM 6830 C C . CYS A 1 885 ? 6.487 25.374 0.467 1.00 92.94 885 CYS A C 1
ATOM 6832 O O . CYS A 1 885 ? 6.548 25.216 1.684 1.00 92.94 885 CYS A O 1
ATOM 6834 N N . ALA A 1 886 ? 5.372 25.786 -0.145 1.00 93.06 886 ALA A N 1
ATOM 6835 C CA . ALA A 1 886 ? 4.123 25.985 0.588 1.00 93.06 886 ALA A CA 1
ATOM 6836 C C . ALA A 1 886 ? 3.611 24.662 1.196 1.00 93.06 886 ALA A C 1
ATOM 6838 O O . ALA A 1 886 ? 3.132 24.654 2.329 1.00 93.06 886 ALA A O 1
ATOM 6839 N N . SER A 1 887 ? 3.786 23.543 0.481 1.00 94.06 887 SER A N 1
ATOM 6840 C CA . SER A 1 887 ? 3.448 22.193 0.959 1.00 94.06 887 SER A CA 1
ATOM 6841 C C . SER A 1 887 ? 4.384 21.709 2.077 1.00 94.06 887 SER A C 1
ATOM 6843 O O . SER A 1 887 ? 3.911 21.201 3.087 1.00 94.06 887 SER A O 1
ATOM 6845 N N . ASP A 1 888 ? 5.699 21.911 1.949 1.00 92.31 888 ASP A N 1
ATOM 6846 C CA . ASP A 1 888 ? 6.701 21.568 2.967 1.00 92.31 888 ASP A CA 1
ATOM 6847 C C . ASP A 1 888 ? 6.457 22.357 4.264 1.00 92.31 888 ASP A C 1
ATOM 6849 O O . ASP A 1 888 ? 6.579 21.810 5.356 1.00 92.31 888 ASP A O 1
ATOM 6853 N N . ALA A 1 889 ? 6.062 23.631 4.168 1.00 90.94 889 ALA A N 1
ATOM 6854 C CA . ALA A 1 889 ? 5.723 24.433 5.340 1.00 90.94 889 ALA A CA 1
ATOM 6855 C C . ALA A 1 889 ? 4.505 23.863 6.094 1.00 90.94 889 ALA A C 1
ATOM 6857 O O . ALA A 1 889 ? 4.518 23.809 7.322 1.00 90.94 889 ALA A O 1
ATOM 6858 N N . MET A 1 890 ? 3.489 23.370 5.371 1.00 91.75 890 MET A N 1
ATOM 6859 C CA . MET A 1 890 ? 2.373 22.625 5.972 1.00 91.75 890 MET A CA 1
ATOM 6860 C C . MET A 1 890 ? 2.856 21.305 6.594 1.00 91.75 890 MET A C 1
ATOM 6862 O O . MET A 1 890 ? 2.466 20.974 7.709 1.00 91.75 890 MET A O 1
ATOM 6866 N N . VAL A 1 891 ? 3.761 20.574 5.932 1.00 92.00 891 VAL A N 1
ATOM 6867 C CA . VAL A 1 891 ? 4.364 19.339 6.472 1.00 92.00 891 VAL A CA 1
ATOM 6868 C C . VAL A 1 891 ? 5.074 19.586 7.796 1.00 92.00 891 VAL A C 1
ATOM 6870 O O . VAL A 1 891 ? 4.881 18.796 8.713 1.00 92.00 891 VAL A O 1
ATOM 6873 N N . VAL A 1 892 ? 5.852 20.664 7.936 1.00 89.88 892 VAL A N 1
ATOM 6874 C CA . VAL A 1 892 ? 6.467 21.029 9.225 1.00 89.88 892 VAL A CA 1
ATOM 6875 C C . VAL A 1 892 ? 5.390 21.299 10.275 1.00 89.88 892 VAL A C 1
ATOM 6877 O O . VAL A 1 892 ? 5.443 20.722 11.358 1.00 89.88 892 VAL A O 1
ATOM 6880 N N . GLN A 1 893 ? 4.377 22.102 9.934 1.00 87.81 893 GLN A N 1
ATOM 6881 C CA . GLN A 1 893 ? 3.270 22.447 10.835 1.00 87.81 893 GLN A CA 1
ATOM 6882 C C . GLN A 1 893 ? 2.446 21.232 11.296 1.00 87.81 893 GLN A C 1
ATOM 6884 O O . GLN A 1 893 ? 1.843 21.294 12.366 1.00 87.81 893 GLN A O 1
ATOM 6889 N N . TYR A 1 894 ? 2.421 20.139 10.525 1.00 89.38 894 TYR A N 1
ATOM 6890 C CA . TYR A 1 894 ? 1.808 18.866 10.918 1.00 89.38 894 TYR A CA 1
ATOM 6891 C C . TYR A 1 894 ? 2.790 17.930 11.647 1.00 89.38 894 TYR A C 1
ATOM 6893 O O . TYR A 1 894 ? 2.422 17.323 12.648 1.00 89.38 894 TYR A O 1
ATOM 6901 N N . ALA A 1 895 ? 4.048 17.839 11.204 1.00 87.00 895 ALA A N 1
ATOM 6902 C CA . ALA A 1 895 ? 5.075 16.975 11.797 1.00 87.00 895 ALA A CA 1
ATOM 6903 C C . ALA A 1 895 ? 5.490 17.423 13.208 1.00 87.00 895 ALA A C 1
ATOM 6905 O O . ALA A 1 895 ? 5.800 16.591 14.056 1.00 87.00 895 ALA A O 1
ATOM 6906 N N . GLN A 1 896 ? 5.476 18.728 13.493 1.00 85.69 896 GLN A N 1
ATOM 6907 C CA . GLN A 1 896 ? 5.792 19.254 14.827 1.00 85.69 896 GLN A CA 1
ATOM 6908 C C . GLN A 1 896 ? 4.731 18.904 15.887 1.00 85.69 896 GLN A C 1
ATOM 6910 O O . GLN A 1 896 ? 5.048 18.904 17.078 1.00 85.69 896 GLN A O 1
ATOM 6915 N N . ARG A 1 897 ? 3.515 18.535 15.460 1.00 85.25 897 ARG A N 1
ATOM 6916 C CA . ARG A 1 897 ? 2.439 18.025 16.325 1.00 85.25 897 ARG A CA 1
ATOM 6917 C C . ARG A 1 897 ? 2.519 16.519 16.579 1.00 85.25 897 ARG A C 1
ATOM 6919 O O . ARG A 1 897 ? 1.766 15.993 17.391 1.00 85.25 897 ARG A O 1
ATOM 6926 N N . GLU A 1 898 ? 3.397 15.807 15.870 1.00 82.12 898 GLU A N 1
ATOM 6927 C CA . GLU A 1 898 ? 3.609 14.379 16.093 1.00 82.12 898 GLU A CA 1
ATOM 6928 C C . GLU A 1 898 ? 4.452 14.163 17.378 1.00 82.12 898 GLU A C 1
ATOM 6930 O O . GLU A 1 898 ? 5.532 14.770 17.515 1.00 82.12 898 GLU A O 1
ATOM 6935 N N . PRO A 1 899 ? 4.000 13.292 18.309 1.00 75.69 899 PRO A N 1
ATOM 6936 C CA . PRO A 1 899 ? 4.784 12.842 19.460 1.00 75.69 899 PRO A CA 1
ATOM 6937 C C . PRO A 1 899 ? 6.142 12.269 19.054 1.00 75.69 899 PRO A C 1
ATOM 6939 O O . PRO A 1 899 ? 6.305 11.748 17.944 1.00 75.69 899 PRO A O 1
ATOM 6942 N N . LEU A 1 900 ? 7.124 12.324 19.959 1.00 72.06 900 LEU A N 1
ATOM 6943 C CA . LEU A 1 900 ? 8.526 12.017 19.637 1.00 72.06 900 LEU A CA 1
ATOM 6944 C C . LEU A 1 900 ? 8.724 10.625 18.999 1.00 72.06 900 LEU A C 1
ATOM 6946 O O . LEU A 1 900 ? 9.559 10.479 18.104 1.00 72.06 900 LEU A O 1
ATOM 6950 N N . ALA A 1 901 ? 7.931 9.633 19.420 1.00 65.69 901 ALA A N 1
ATOM 6951 C CA . ALA A 1 901 ? 7.985 8.255 18.929 1.00 65.69 901 ALA A CA 1
ATOM 6952 C C . ALA A 1 901 ? 7.528 8.080 17.466 1.00 65.69 901 ALA A C 1
ATOM 6954 O O . ALA A 1 901 ? 8.021 7.184 16.786 1.00 65.69 901 ALA A O 1
ATOM 6955 N N . ILE A 1 902 ? 6.619 8.929 16.965 1.00 75.75 902 ILE A N 1
ATOM 6956 C CA . ILE A 1 902 ? 6.065 8.827 15.598 1.00 75.75 902 ILE A CA 1
ATOM 6957 C C . ILE A 1 902 ? 6.422 10.015 14.693 1.00 75.75 902 ILE A C 1
ATOM 6959 O O . ILE A 1 902 ? 6.054 10.027 13.518 1.00 75.75 902 ILE A O 1
ATOM 6963 N N . ARG A 1 903 ? 7.154 11.012 15.206 1.00 81.56 903 ARG A N 1
ATOM 6964 C CA . ARG A 1 903 ? 7.545 12.202 14.441 1.00 81.56 903 ARG A CA 1
ATOM 6965 C C . ARG A 1 903 ? 8.308 11.848 13.168 1.00 81.56 903 ARG A C 1
ATOM 6967 O O . ARG A 1 903 ? 9.301 11.117 13.194 1.00 81.56 903 ARG A O 1
ATOM 6974 N N . GLY A 1 904 ? 7.862 12.418 12.054 1.00 75.38 904 GLY A N 1
ATOM 6975 C CA . GLY A 1 904 ? 8.393 12.134 10.722 1.00 75.38 904 GLY A CA 1
ATOM 6976 C C . GLY A 1 904 ? 7.591 11.070 9.968 1.00 75.38 904 GLY A C 1
ATOM 6977 O O . GLY A 1 904 ? 7.936 10.751 8.828 1.00 75.38 904 GLY A O 1
ATOM 6978 N N . ARG A 1 905 ? 6.493 10.560 10.539 1.00 85.00 905 ARG A N 1
ATOM 6979 C CA . ARG A 1 905 ? 5.536 9.691 9.841 1.00 85.00 905 ARG A CA 1
ATOM 6980 C C . ARG A 1 905 ? 4.877 10.442 8.682 1.00 85.00 905 ARG A C 1
ATOM 6982 O O . ARG A 1 905 ? 4.911 9.934 7.562 1.00 85.00 905 ARG A O 1
ATOM 6989 N N . ILE A 1 906 ? 4.396 11.676 8.885 1.00 87.31 906 ILE A N 1
ATOM 6990 C CA . ILE A 1 906 ? 3.865 12.502 7.779 1.00 87.31 906 ILE A CA 1
ATOM 6991 C C . ILE A 1 906 ? 4.926 12.786 6.697 1.00 87.31 906 ILE A C 1
ATOM 6993 O O . ILE A 1 906 ? 4.619 12.701 5.508 1.00 87.31 906 ILE A O 1
ATOM 6997 N N . GLN A 1 907 ? 6.190 13.029 7.078 1.00 87.19 907 GLN A N 1
ATOM 6998 C CA . GLN A 1 907 ? 7.302 13.195 6.124 1.00 87.19 907 GLN A CA 1
ATOM 6999 C C . GLN A 1 907 ? 7.585 11.915 5.323 1.00 87.19 907 GLN A C 1
ATOM 7001 O O . GLN A 1 907 ? 7.899 11.973 4.136 1.00 87.19 907 GLN A O 1
ATOM 7006 N N . THR A 1 908 ? 7.465 10.751 5.957 1.00 84.88 908 THR A N 1
ATOM 7007 C CA . THR A 1 908 ? 7.649 9.463 5.281 1.00 84.88 908 THR A CA 1
ATOM 7008 C C . THR A 1 908 ? 6.495 9.224 4.298 1.00 84.88 908 THR A C 1
ATOM 7010 O O . THR A 1 908 ? 6.738 8.899 3.138 1.00 84.88 908 THR A O 1
ATOM 7013 N N . ALA A 1 909 ? 5.249 9.510 4.700 1.00 85.75 909 ALA A N 1
ATOM 7014 C CA . ALA A 1 909 ? 4.060 9.362 3.858 1.00 85.75 909 ALA A CA 1
ATOM 7015 C C . ALA A 1 909 ? 4.095 10.233 2.585 1.00 85.75 909 ALA A C 1
ATOM 7017 O O . ALA A 1 909 ? 3.942 9.707 1.482 1.00 85.75 909 ALA A O 1
ATOM 7018 N N . ILE A 1 910 ? 4.361 11.544 2.699 1.00 92.62 910 ILE A N 1
ATOM 7019 C CA . ILE A 1 910 ? 4.440 12.446 1.528 1.00 92.62 910 ILE A CA 1
ATOM 7020 C C . ILE A 1 910 ? 5.531 12.022 0.533 1.00 92.62 910 ILE A C 1
ATOM 7022 O O . ILE A 1 910 ? 5.342 12.146 -0.679 1.00 92.62 910 ILE A O 1
ATOM 7026 N N . TYR A 1 911 ? 6.673 11.516 1.018 1.00 89.44 911 TYR A N 1
ATOM 7027 C CA . TYR A 1 911 ? 7.772 11.105 0.149 1.00 89.44 911 TYR A CA 1
ATOM 7028 C C . TYR A 1 911 ? 7.511 9.740 -0.488 1.00 89.44 911 TYR A C 1
ATOM 7030 O O . TYR A 1 911 ? 7.877 9.566 -1.650 1.00 89.44 911 TYR A O 1
ATOM 7038 N N . THR A 1 912 ? 6.792 8.835 0.179 1.00 85.62 912 THR A N 1
ATOM 7039 C CA . THR A 1 912 ? 6.251 7.622 -0.450 1.00 85.62 912 THR A CA 1
ATOM 7040 C C . THR A 1 912 ? 5.244 7.971 -1.552 1.00 85.62 912 THR A C 1
ATOM 7042 O O . THR A 1 912 ? 5.416 7.514 -2.680 1.00 85.62 912 THR A O 1
ATOM 7045 N N . VAL A 1 913 ? 4.267 8.857 -1.300 1.00 89.50 913 VAL A N 1
ATOM 7046 C CA . VAL A 1 913 ? 3.295 9.321 -2.320 1.00 89.50 913 VAL A CA 1
ATOM 7047 C C . VAL A 1 913 ? 4.001 9.947 -3.528 1.00 89.50 913 VAL A C 1
ATOM 7049 O O . VAL A 1 913 ? 3.709 9.600 -4.676 1.00 89.50 913 VAL A O 1
ATOM 7052 N N . ARG A 1 914 ? 4.966 10.845 -3.288 1.00 93.19 914 ARG A N 1
ATOM 7053 C CA . ARG A 1 914 ? 5.746 11.504 -4.347 1.00 93.19 914 ARG A CA 1
ATOM 7054 C C . ARG A 1 914 ? 6.560 10.506 -5.177 1.00 93.19 914 ARG A C 1
ATOM 7056 O O . ARG A 1 914 ? 6.619 10.644 -6.394 1.00 93.19 914 ARG A O 1
ATOM 7063 N N . THR A 1 915 ? 7.189 9.515 -4.544 1.00 88.06 915 THR A N 1
ATOM 7064 C CA . THR A 1 915 ? 7.973 8.499 -5.265 1.00 88.06 915 THR A CA 1
ATOM 7065 C C . THR A 1 915 ? 7.060 7.585 -6.081 1.00 88.06 915 THR A C 1
ATOM 7067 O O . THR A 1 915 ? 7.312 7.386 -7.265 1.00 88.06 915 THR A O 1
ATOM 7070 N N . PHE A 1 916 ? 5.961 7.100 -5.495 1.00 86.06 916 PHE A N 1
ATOM 7071 C CA . PHE A 1 916 ? 5.019 6.198 -6.163 1.00 86.06 916 PHE A CA 1
ATOM 7072 C C . PHE A 1 916 ? 4.353 6.848 -7.384 1.00 86.06 916 PHE A C 1
ATOM 7074 O O . PHE A 1 916 ? 4.224 6.231 -8.435 1.00 86.06 916 PHE A O 1
ATOM 7081 N N . THR A 1 917 ? 3.982 8.125 -7.291 1.00 90.25 917 THR A N 1
ATOM 7082 C CA . THR A 1 917 ? 3.415 8.864 -8.434 1.00 90.25 917 THR A CA 1
ATOM 7083 C C . THR A 1 917 ? 4.458 9.227 -9.493 1.00 90.25 917 THR A C 1
ATOM 7085 O O . THR A 1 917 ? 4.117 9.301 -10.671 1.00 90.25 917 THR A O 1
ATOM 7088 N N . GLY A 1 918 ? 5.737 9.347 -9.122 1.00 90.44 918 GLY A N 1
ATOM 7089 C CA . GLY A 1 918 ? 6.849 9.455 -10.072 1.00 90.44 918 GLY A CA 1
ATOM 7090 C C . GLY A 1 918 ? 7.049 8.211 -10.952 1.00 90.44 918 GLY A C 1
ATOM 7091 O O . GLY A 1 918 ? 7.545 8.340 -12.068 1.00 90.44 918 GLY A O 1
ATOM 7092 N N . ILE A 1 919 ? 6.593 7.027 -10.517 1.00 88.88 919 ILE A N 1
ATOM 7093 C CA . ILE A 1 919 ? 6.632 5.787 -11.321 1.00 88.88 919 ILE A CA 1
ATOM 7094 C C . ILE A 1 919 ? 5.804 5.937 -12.610 1.00 88.88 919 ILE A C 1
ATOM 7096 O O . ILE A 1 919 ? 6.202 5.441 -13.665 1.00 88.88 919 ILE A O 1
ATOM 7100 N N . VAL A 1 920 ? 4.690 6.682 -12.561 1.00 88.25 920 VAL A N 1
ATOM 7101 C CA . VAL A 1 920 ? 3.851 6.984 -13.739 1.00 88.25 920 VAL A CA 1
ATOM 7102 C C . VAL A 1 920 ? 4.679 7.655 -14.838 1.00 88.25 920 VAL A C 1
ATOM 7104 O O . VAL A 1 920 ? 4.507 7.363 -16.019 1.00 88.25 920 VAL A O 1
ATOM 7107 N N . SER A 1 921 ? 5.627 8.507 -14.455 1.00 89.44 921 SER A N 1
ATOM 7108 C CA . SER A 1 921 ? 6.501 9.223 -15.378 1.00 89.44 921 SER A CA 1
ATOM 7109 C C . SER A 1 921 ? 7.493 8.303 -16.083 1.00 89.44 921 SER A C 1
ATOM 7111 O O . SER A 1 921 ? 7.687 8.430 -17.292 1.00 89.44 921 SER A O 1
ATOM 7113 N N . SER A 1 922 ? 8.057 7.326 -15.368 1.00 87.88 922 SER A N 1
ATOM 7114 C CA . SER A 1 922 ? 8.882 6.276 -15.974 1.00 87.88 922 SER A CA 1
ATOM 7115 C C . SER A 1 922 ? 8.079 5.450 -16.981 1.00 87.88 922 SER A C 1
ATOM 7117 O O . SER A 1 922 ? 8.569 5.195 -18.075 1.00 87.88 922 SER A O 1
ATOM 7119 N N . VAL A 1 923 ? 6.821 5.106 -16.677 1.00 87.88 923 VAL A N 1
ATOM 7120 C CA . VAL A 1 923 ? 5.930 4.399 -17.620 1.00 87.88 923 VAL A CA 1
ATOM 7121 C C . VAL A 1 923 ? 5.643 5.248 -18.869 1.00 87.88 923 VAL A C 1
ATOM 7123 O O . VAL A 1 923 ? 5.735 4.734 -19.984 1.00 87.88 923 VAL A O 1
ATOM 7126 N N . ILE A 1 924 ? 5.357 6.547 -18.715 1.00 89.00 924 ILE A N 1
ATOM 7127 C CA . ILE A 1 924 ? 5.127 7.468 -19.845 1.00 89.00 924 ILE A CA 1
ATOM 7128 C C . ILE A 1 924 ? 6.353 7.532 -20.766 1.00 89.00 924 ILE A C 1
ATOM 7130 O O . ILE A 1 924 ? 6.203 7.415 -21.981 1.00 89.00 924 ILE A O 1
ATOM 7134 N N . VAL A 1 925 ? 7.559 7.689 -20.211 1.00 89.12 925 VAL A N 1
ATOM 7135 C CA . VAL A 1 925 ? 8.797 7.738 -21.009 1.00 89.12 925 VAL A CA 1
ATOM 7136 C C . VAL A 1 925 ? 9.096 6.379 -21.644 1.00 89.12 925 VAL A C 1
ATOM 7138 O O . VAL A 1 925 ? 9.330 6.314 -22.849 1.00 89.12 925 VAL A O 1
ATOM 7141 N N . GLY A 1 926 ? 9.014 5.296 -20.869 1.00 87.62 926 GLY A N 1
ATOM 7142 C CA . GLY A 1 926 ? 9.348 3.942 -21.308 1.00 87.62 926 GLY A CA 1
ATOM 7143 C C . GLY A 1 926 ? 8.480 3.412 -22.439 1.00 87.62 926 GLY A C 1
ATOM 7144 O O . GLY A 1 926 ? 9.002 2.778 -23.348 1.00 87.62 926 GLY A O 1
ATOM 7145 N N . PHE A 1 927 ? 7.173 3.684 -22.426 1.00 88.56 927 PHE A N 1
ATOM 7146 C CA . PHE A 1 927 ? 6.280 3.286 -23.521 1.00 88.56 927 PHE A CA 1
ATOM 7147 C C . PHE A 1 927 ? 6.149 4.358 -24.609 1.00 88.56 927 PHE A C 1
ATOM 7149 O O . PHE A 1 927 ? 5.918 4.021 -25.767 1.00 88.56 927 PHE A O 1
ATOM 7156 N N . GLY A 1 928 ? 6.278 5.642 -24.262 1.00 88.62 928 GLY A N 1
ATOM 7157 C CA . GLY A 1 928 ? 6.081 6.749 -25.196 1.00 88.62 928 GLY A CA 1
ATOM 7158 C C . GLY A 1 928 ? 7.297 7.061 -26.070 1.00 88.62 928 GLY A C 1
ATOM 7159 O O . GLY A 1 928 ? 7.147 7.291 -27.270 1.00 88.62 928 GLY A O 1
ATOM 7160 N N . LEU A 1 929 ? 8.501 7.058 -25.496 1.00 92.50 929 LEU A N 1
ATOM 7161 C CA . LEU A 1 929 ? 9.746 7.465 -26.157 1.00 92.50 929 LEU A CA 1
ATOM 7162 C C . LEU A 1 929 ? 10.655 6.255 -26.425 1.00 92.50 929 LEU A C 1
ATOM 7164 O O . LEU A 1 929 ? 11.836 6.262 -26.092 1.00 92.50 929 LEU A O 1
ATOM 7168 N N . ASN A 1 930 ? 10.089 5.206 -27.031 1.00 91.06 930 ASN A N 1
ATOM 7169 C CA . ASN A 1 930 ? 10.783 3.943 -27.324 1.00 91.06 930 ASN A CA 1
ATOM 7170 C C . ASN A 1 930 ? 10.992 3.659 -28.821 1.00 91.06 930 ASN A C 1
ATOM 7172 O O . ASN A 1 930 ? 11.336 2.550 -29.218 1.00 91.06 930 ASN A O 1
ATOM 7176 N N . GLY A 1 931 ? 10.747 4.646 -29.677 1.00 90.19 931 GLY A N 1
ATOM 7177 C CA . GLY A 1 931 ? 10.973 4.511 -31.113 1.00 90.19 931 GLY A CA 1
ATOM 7178 C C . GLY A 1 931 ? 12.464 4.425 -31.441 1.00 90.19 931 GLY A C 1
ATOM 7179 O O . GLY A 1 931 ? 13.313 4.840 -30.647 1.00 90.19 931 GLY A O 1
ATOM 7180 N N . ALA A 1 932 ? 12.789 3.976 -32.655 1.00 89.56 932 ALA A N 1
ATOM 7181 C CA . ALA A 1 932 ? 14.175 3.866 -33.117 1.00 89.56 932 ALA A CA 1
ATOM 7182 C C . ALA A 1 932 ? 14.967 5.176 -32.939 1.00 89.56 932 ALA A C 1
ATOM 7184 O O . ALA A 1 932 ? 16.122 5.145 -32.521 1.00 89.56 932 ALA A O 1
ATOM 7185 N N . ASN A 1 933 ? 14.349 6.340 -33.181 1.00 92.12 933 ASN A N 1
ATOM 7186 C CA . ASN A 1 933 ? 14.983 7.652 -32.990 1.00 92.12 933 ASN A CA 1
ATOM 7187 C C . ASN A 1 933 ? 15.372 7.962 -31.526 1.00 92.12 933 ASN A C 1
ATOM 7189 O O . ASN A 1 933 ? 16.316 8.724 -31.313 1.00 92.12 933 ASN A O 1
ATOM 7193 N N . TYR A 1 934 ? 14.729 7.317 -30.547 1.00 92.69 934 TYR A N 1
ATOM 7194 C CA . TYR A 1 934 ? 15.017 7.401 -29.108 1.00 92.69 934 TYR A CA 1
ATOM 7195 C C . TYR A 1 934 ? 15.907 6.254 -28.590 1.00 92.69 934 TYR A C 1
ATOM 7197 O O . TYR A 1 934 ? 16.035 6.083 -27.382 1.00 92.69 934 TYR A O 1
ATOM 7205 N N . ASN A 1 935 ? 16.555 5.491 -29.483 1.00 87.75 935 ASN A N 1
ATOM 7206 C CA . ASN A 1 935 ? 17.367 4.307 -29.149 1.00 87.75 935 ASN A CA 1
ATOM 7207 C C . ASN A 1 935 ? 16.562 3.175 -28.481 1.00 87.75 935 ASN A C 1
ATOM 7209 O O . ASN A 1 935 ? 17.106 2.407 -27.692 1.00 87.75 935 ASN A O 1
ATOM 7213 N N . GLY A 1 936 ? 15.265 3.088 -28.794 1.00 87.75 936 GLY A N 1
ATOM 7214 C CA . GLY A 1 936 ? 14.391 1.988 -28.398 1.00 87.75 936 GLY A CA 1
ATOM 7215 C C . GLY A 1 936 ? 14.002 1.079 -29.566 1.00 87.75 936 GLY A C 1
ATOM 7216 O O . GLY A 1 936 ? 14.358 1.322 -30.723 1.00 87.75 936 GLY A O 1
ATOM 7217 N N . SER A 1 937 ? 13.272 0.015 -29.242 1.00 84.31 937 SER A N 1
ATOM 7218 C CA . SER A 1 937 ? 12.943 -1.096 -30.141 1.00 84.31 937 SER A CA 1
ATOM 7219 C C . SER A 1 937 ? 11.502 -1.074 -30.674 1.00 84.31 937 SER A C 1
ATOM 7221 O O . SER A 1 937 ? 11.126 -1.933 -31.477 1.00 84.31 937 SER A O 1
ATOM 7223 N N . PHE A 1 938 ? 10.671 -0.104 -30.276 1.00 88.62 938 PHE A N 1
ATOM 7224 C CA . PHE A 1 938 ? 9.269 -0.044 -30.699 1.00 88.62 938 PHE A CA 1
ATOM 7225 C C . PHE A 1 938 ? 9.103 0.552 -32.105 1.00 88.62 938 PHE A C 1
ATOM 7227 O O . PHE A 1 938 ? 9.804 1.471 -32.524 1.00 88.62 938 PHE A O 1
ATOM 7234 N N . GLN A 1 939 ? 8.087 0.062 -32.824 1.00 83.56 939 GLN A N 1
ATOM 7235 C CA . GLN A 1 939 ? 7.672 0.600 -34.128 1.00 83.56 939 GLN A CA 1
ATOM 7236 C C . GLN A 1 939 ? 6.892 1.923 -34.025 1.00 83.56 939 GLN A C 1
ATOM 7238 O O . GLN A 1 939 ? 6.593 2.536 -35.047 1.00 83.56 939 GLN A O 1
ATOM 7243 N N . PHE A 1 940 ? 6.549 2.359 -32.810 1.00 86.81 940 PHE A N 1
ATOM 7244 C CA . PHE A 1 940 ? 5.876 3.626 -32.545 1.00 86.81 940 PHE A CA 1
ATOM 7245 C C . PHE A 1 940 ? 6.640 4.431 -31.490 1.00 86.81 940 PHE A C 1
ATOM 7247 O O . PHE A 1 940 ? 7.294 3.876 -30.608 1.00 86.81 940 PHE A O 1
ATOM 7254 N N . SER A 1 941 ? 6.478 5.748 -31.545 1.00 86.50 941 SER A N 1
ATOM 7255 C CA . SER A 1 941 ? 6.804 6.661 -30.451 1.00 86.50 941 SER A CA 1
ATOM 7256 C C . SER A 1 941 ? 5.949 7.914 -30.550 1.00 86.50 941 SER A C 1
ATOM 7258 O O . SER A 1 941 ? 5.580 8.330 -31.648 1.00 86.50 941 SER A O 1
ATOM 7260 N N . MET A 1 942 ? 5.650 8.535 -29.412 1.00 92.06 942 MET A N 1
ATOM 7261 C CA . MET A 1 942 ? 5.066 9.876 -29.391 1.00 92.06 942 MET A CA 1
ATOM 7262 C C . MET A 1 942 ? 6.126 10.935 -29.721 1.00 92.06 942 MET A C 1
ATOM 7264 O O . MET A 1 942 ? 7.317 10.735 -29.489 1.00 92.06 942 MET A O 1
ATOM 7268 N N . ALA A 1 943 ? 5.683 12.063 -30.280 1.00 90.44 943 ALA A N 1
ATOM 7269 C CA . ALA A 1 943 ? 6.553 13.193 -30.592 1.00 90.44 943 ALA A CA 1
ATOM 7270 C C . ALA A 1 943 ? 7.177 13.783 -29.306 1.00 90.44 943 ALA A C 1
ATOM 7272 O O . ALA A 1 943 ? 6.552 13.732 -28.241 1.00 90.44 943 ALA A O 1
ATOM 7273 N N . PRO A 1 944 ? 8.388 14.371 -29.370 1.00 90.62 944 PRO A N 1
ATOM 7274 C CA . PRO A 1 944 ? 9.170 14.694 -28.172 1.00 90.62 944 PRO A CA 1
ATOM 7275 C C . PRO A 1 944 ? 8.572 15.837 -27.331 1.00 90.62 944 PRO A C 1
ATOM 7277 O O . PRO A 1 944 ? 8.968 16.032 -26.186 1.00 90.62 944 PRO A O 1
ATOM 7280 N N . ASN A 1 945 ? 7.597 16.573 -27.868 1.00 91.62 945 ASN A N 1
ATOM 7281 C CA . ASN A 1 945 ? 6.829 17.602 -27.167 1.00 91.62 945 ASN A CA 1
ATOM 7282 C C . ASN A 1 945 ? 5.635 17.048 -26.353 1.00 91.62 945 ASN A C 1
ATOM 7284 O O . ASN A 1 945 ? 5.170 17.706 -25.422 1.00 91.62 945 ASN A O 1
ATOM 7288 N N . VAL A 1 946 ? 5.141 15.841 -26.662 1.00 92.19 946 VAL A N 1
ATOM 7289 C CA . VAL A 1 946 ? 3.954 15.238 -26.017 1.00 92.19 946 VAL A CA 1
ATOM 7290 C C . VAL A 1 946 ? 4.104 15.032 -24.497 1.00 92.19 946 VAL A C 1
ATOM 7292 O O . VAL A 1 946 ? 3.144 15.337 -23.783 1.00 92.19 946 VAL A O 1
ATOM 7295 N N . PRO A 1 947 ? 5.261 14.594 -23.950 1.00 93.94 947 PRO A N 1
ATOM 7296 C CA . PRO A 1 947 ? 5.435 14.428 -22.503 1.00 93.94 947 PRO A CA 1
ATOM 7297 C C . PRO A 1 947 ? 5.153 15.704 -21.692 1.00 93.94 947 PRO A C 1
ATOM 7299 O O . PRO A 1 947 ? 4.519 15.634 -20.639 1.00 93.94 947 PRO A O 1
ATOM 7302 N N . TYR A 1 948 ? 5.534 16.883 -22.201 1.00 94.25 948 TYR A N 1
ATOM 7303 C CA . TYR A 1 948 ? 5.250 18.163 -21.538 1.00 94.25 948 TYR A CA 1
ATOM 7304 C C . TYR A 1 948 ? 3.743 18.455 -21.463 1.00 94.25 948 TYR A C 1
ATOM 7306 O O . TYR A 1 948 ? 3.269 18.979 -20.454 1.00 94.25 948 TYR A O 1
ATOM 7314 N N . GLY A 1 949 ? 2.981 18.045 -22.482 1.00 91.56 949 GLY A N 1
ATOM 7315 C CA . GLY A 1 949 ? 1.522 18.163 -22.502 1.00 91.56 949 GLY A CA 1
ATOM 7316 C C . GLY A 1 949 ? 0.843 17.240 -21.491 1.00 91.56 949 GLY A C 1
ATOM 7317 O O . GLY A 1 949 ? -0.107 17.648 -20.825 1.00 91.56 949 GLY A O 1
ATOM 7318 N N . ILE A 1 950 ? 1.366 16.023 -21.301 1.00 91.94 950 ILE A N 1
ATOM 7319 C CA . ILE A 1 950 ? 0.855 15.077 -20.294 1.00 91.94 950 ILE A CA 1
ATOM 7320 C C . ILE A 1 950 ? 1.019 15.650 -18.873 1.00 91.94 950 ILE A C 1
ATOM 7322 O O . ILE A 1 950 ? 0.108 15.527 -18.052 1.00 91.94 950 ILE A O 1
ATOM 7326 N N . CYS A 1 951 ? 2.116 16.364 -18.592 1.00 92.81 951 CYS A N 1
ATOM 7327 C CA . CYS A 1 951 ? 2.327 17.045 -17.309 1.00 92.81 951 CYS A CA 1
ATOM 7328 C C . CYS A 1 951 ? 1.304 18.151 -16.979 1.00 92.81 951 CYS A C 1
ATOM 7330 O O . CYS A 1 951 ? 1.202 18.526 -15.811 1.00 92.81 951 CYS A O 1
ATOM 7332 N N . LEU A 1 952 ? 0.516 18.656 -17.936 1.00 92.19 952 LEU A N 1
ATOM 7333 C CA . LEU A 1 952 ? -0.542 19.634 -17.641 1.00 92.19 952 LEU A CA 1
ATOM 7334 C C . LEU A 1 952 ? -1.706 19.016 -16.846 1.00 92.19 952 LEU A C 1
ATOM 7336 O O . LEU A 1 952 ? -2.329 19.706 -16.038 1.00 92.19 952 LEU A O 1
ATOM 7340 N N . VAL A 1 953 ? -1.980 17.718 -17.026 1.00 91.88 953 VAL A N 1
ATOM 7341 C CA . VAL A 1 953 ? -3.084 17.008 -16.354 1.00 91.88 953 VAL A CA 1
ATOM 7342 C C . VAL A 1 953 ? -2.973 17.070 -14.820 1.00 91.88 953 VAL A C 1
ATOM 7344 O O . VAL A 1 953 ? -3.915 17.566 -14.193 1.00 91.88 953 VAL A O 1
ATOM 7347 N N . PRO A 1 954 ? -1.860 16.648 -14.176 1.00 93.56 954 PRO A N 1
ATOM 7348 C CA . PRO A 1 954 ? -1.729 16.757 -12.725 1.00 93.56 954 PRO A CA 1
ATOM 7349 C C . PRO A 1 954 ? -1.774 18.211 -12.234 1.00 93.56 954 PRO A C 1
ATOM 7351 O O . PRO A 1 954 ? -2.382 18.453 -11.194 1.00 93.56 954 PRO A O 1
ATOM 7354 N N . CYS A 1 955 ? -1.226 19.185 -12.979 1.00 90.88 955 CYS A N 1
ATOM 7355 C CA . CYS A 1 955 ? -1.299 20.605 -12.608 1.00 90.88 955 CYS A CA 1
ATOM 7356 C C . CYS A 1 955 ? -2.742 21.122 -12.499 1.00 90.88 955 CYS A C 1
ATOM 7358 O O . CYS A 1 955 ? -3.083 21.792 -11.524 1.00 90.88 955 CYS A O 1
ATOM 7360 N N . VAL A 1 956 ? -3.606 20.792 -13.466 1.00 90.56 956 VAL A N 1
ATOM 7361 C CA . VAL A 1 956 ? -5.024 21.192 -13.429 1.00 90.56 956 VAL A CA 1
ATOM 7362 C C . VAL A 1 956 ? -5.724 20.585 -12.209 1.00 90.56 956 VAL A C 1
ATOM 7364 O O . VAL A 1 956 ? -6.453 21.287 -11.505 1.00 90.56 956 VAL A O 1
ATOM 7367 N N . VAL A 1 957 ? -5.459 19.310 -11.904 1.00 90.56 957 VAL A N 1
ATOM 7368 C CA . VAL A 1 957 ? -6.033 18.623 -10.735 1.00 90.56 957 VAL A CA 1
ATOM 7369 C C . VAL A 1 957 ? -5.626 19.301 -9.422 1.00 90.56 957 VAL A C 1
ATOM 7371 O O . VAL A 1 957 ? -6.491 19.533 -8.575 1.00 90.56 957 VAL A O 1
ATOM 7374 N N . VAL A 1 958 ? -4.356 19.682 -9.246 1.00 93.88 958 VAL A N 1
ATOM 7375 C CA . VAL A 1 958 ? -3.901 20.321 -7.994 1.00 93.88 958 VAL A CA 1
ATOM 7376 C C . VAL A 1 958 ? -4.250 21.797 -7.870 1.00 93.88 958 VAL A C 1
ATOM 7378 O O . VAL A 1 958 ? -4.429 22.276 -6.751 1.00 93.88 958 VAL A O 1
ATOM 7381 N N . VAL A 1 959 ? -4.442 22.524 -8.973 1.00 91.94 959 VAL A N 1
ATOM 7382 C CA . VAL A 1 959 ? -5.055 23.863 -8.924 1.00 91.94 959 VAL A CA 1
ATOM 7383 C C . VAL A 1 959 ? -6.492 23.760 -8.410 1.00 91.94 959 VAL A C 1
ATOM 7385 O O . VAL A 1 959 ? -6.886 24.516 -7.520 1.00 91.94 959 VAL A O 1
ATOM 7388 N N . LEU A 1 960 ? -7.262 22.773 -8.882 1.00 89.69 960 LEU A N 1
ATOM 7389 C CA . LEU A 1 960 ? -8.607 22.508 -8.370 1.00 89.69 960 LEU A CA 1
ATOM 7390 C C . LEU A 1 960 ? -8.579 22.049 -6.899 1.00 89.69 960 LEU A C 1
ATOM 7392 O O . LEU A 1 960 ? -9.339 22.589 -6.092 1.00 89.69 960 LEU A O 1
ATOM 7396 N N . SER A 1 961 ? -7.691 21.127 -6.502 1.00 91.31 961 SER A N 1
ATOM 7397 C CA . SER A 1 961 ? -7.596 20.697 -5.095 1.00 91.31 961 SER A CA 1
ATOM 7398 C C . SER A 1 961 ? -7.166 21.844 -4.172 1.00 91.31 961 SER A C 1
ATOM 7400 O O . SER A 1 961 ? -7.737 22.016 -3.094 1.00 91.31 961 SER A O 1
ATOM 7402 N N . THR A 1 962 ? -6.261 22.716 -4.624 1.00 92.81 962 THR A N 1
ATOM 7403 C CA . THR A 1 962 ? -5.861 23.924 -3.890 1.00 92.81 962 THR A CA 1
ATOM 7404 C C . THR A 1 962 ? -7.028 24.889 -3.716 1.00 92.81 962 THR A C 1
ATOM 7406 O O . THR A 1 962 ? -7.214 25.420 -2.626 1.00 92.81 962 THR A O 1
ATOM 7409 N N . ILE A 1 963 ? -7.858 25.116 -4.740 1.00 89.25 963 ILE A N 1
ATOM 7410 C CA . ILE A 1 963 ? -9.019 26.015 -4.625 1.00 89.25 963 ILE A CA 1
ATOM 7411 C C . ILE A 1 963 ? -10.087 25.422 -3.693 1.00 89.25 963 ILE A C 1
ATOM 7413 O O . ILE A 1 963 ? -10.547 26.118 -2.782 1.00 89.25 963 ILE A O 1
ATOM 7417 N N . PHE A 1 964 ? -10.468 24.156 -3.890 1.00 88.94 964 PHE A N 1
ATOM 7418 C CA . PHE A 1 964 ? -11.687 23.575 -3.308 1.00 88.94 964 PHE A CA 1
ATOM 7419 C C . PHE A 1 964 ? -11.481 22.675 -2.078 1.00 88.94 964 PHE A C 1
ATOM 7421 O O . PHE A 1 964 ? -12.441 22.470 -1.331 1.00 88.94 964 PHE A O 1
ATOM 7428 N N . ILE A 1 965 ? -10.278 22.131 -1.865 1.00 89.25 965 ILE A N 1
ATOM 7429 C CA . ILE A 1 965 ? -10.004 21.104 -0.842 1.00 89.25 965 ILE A CA 1
ATOM 7430 C C . ILE A 1 965 ? -9.020 21.598 0.223 1.00 89.25 965 ILE A C 1
ATOM 7432 O O . ILE A 1 965 ? -9.288 21.363 1.394 1.00 89.25 965 ILE A O 1
ATOM 7436 N N . VAL A 1 966 ? -7.945 22.310 -0.151 1.00 89.38 966 VAL A N 1
ATOM 7437 C CA . VAL A 1 966 ? -7.008 22.916 0.818 1.00 89.38 966 VAL A CA 1
ATOM 7438 C C . VAL A 1 966 ? -7.751 23.914 1.707 1.00 89.38 966 VAL A C 1
ATOM 7440 O O . VAL A 1 966 ? -8.217 24.962 1.237 1.00 89.38 966 VAL A O 1
ATOM 7443 N N . GLU A 1 967 ? -7.840 23.589 2.992 1.00 83.44 967 GLU A N 1
ATOM 7444 C CA . GLU A 1 967 ? -8.333 24.475 4.040 1.00 83.44 967 GLU A CA 1
ATOM 7445 C C . GLU A 1 967 ? -7.141 25.148 4.723 1.00 83.44 967 GLU A C 1
ATOM 7447 O O . GLU A 1 967 ? -6.122 24.525 5.003 1.00 83.44 967 GLU A O 1
ATOM 7452 N N . GLU A 1 968 ? -7.240 26.462 4.909 1.00 85.94 968 GLU A N 1
ATOM 7453 C CA . GLU A 1 968 ? -6.201 27.276 5.530 1.00 85.94 968 GLU A CA 1
ATOM 7454 C C . GLU A 1 968 ? -6.880 28.415 6.295 1.00 85.94 968 GLU A C 1
ATOM 7456 O O . GLU A 1 968 ? -7.769 29.092 5.765 1.00 85.94 968 GLU A O 1
ATOM 7461 N N . VAL A 1 969 ? -6.455 28.629 7.539 1.00 83.44 969 VAL A N 1
ATOM 7462 C CA . VAL A 1 969 ? -6.917 29.744 8.372 1.00 83.44 969 VAL A CA 1
ATOM 7463 C C . VAL A 1 969 ? -6.246 31.031 7.899 1.00 83.44 969 VAL A C 1
ATOM 7465 O O . VAL A 1 969 ? -5.039 31.064 7.668 1.00 83.44 969 VAL A O 1
ATOM 7468 N N . LYS A 1 970 ? -7.020 32.112 7.758 1.00 86.94 970 LYS A N 1
ATOM 7469 C CA . LYS A 1 970 ? -6.458 33.405 7.357 1.00 86.94 970 LYS A CA 1
ATOM 7470 C C . LYS A 1 970 ? -5.605 34.009 8.467 1.00 86.94 970 LYS A C 1
ATOM 7472 O O . LYS A 1 970 ? -6.026 34.050 9.618 1.00 86.94 970 LYS A O 1
ATOM 7477 N N . THR A 1 971 ? -4.460 34.568 8.092 1.00 84.94 971 THR A N 1
ATOM 7478 C CA . THR A 1 971 ? -3.511 35.209 9.014 1.00 84.94 971 THR A CA 1
ATOM 7479 C C . THR A 1 971 ? -3.120 36.605 8.521 1.00 84.94 971 THR A C 1
ATOM 7481 O O . THR A 1 971 ? -2.997 36.797 7.306 1.00 84.94 971 THR A O 1
ATOM 7484 N N . PRO A 1 972 ? -2.877 37.574 9.422 1.00 86.56 972 PRO A N 1
ATOM 7485 C CA . PRO A 1 972 ? -2.365 38.888 9.041 1.00 86.56 972 PRO A CA 1
ATOM 7486 C C . PRO A 1 972 ? -0.934 38.801 8.471 1.00 86.56 972 PRO A C 1
ATOM 7488 O O . PRO A 1 972 ? -0.208 37.852 8.779 1.00 86.56 972 PRO A O 1
ATOM 7491 N N . PRO A 1 973 ? -0.507 39.775 7.645 1.00 86.06 973 PRO A N 1
ATOM 7492 C CA . PRO A 1 973 ? 0.870 39.860 7.167 1.00 86.06 973 PRO A CA 1
ATOM 7493 C C . PRO A 1 973 ? 1.842 40.167 8.311 1.00 86.06 973 PRO A C 1
ATOM 7495 O O . PRO A 1 973 ? 1.547 40.978 9.189 1.00 86.06 973 PRO A O 1
ATOM 7498 N N . ILE A 1 974 ? 3.026 39.553 8.267 1.00 86.62 974 ILE A N 1
ATOM 7499 C CA . ILE A 1 974 ? 4.106 39.807 9.227 1.00 86.62 974 ILE A CA 1
ATOM 7500 C C . ILE A 1 974 ? 5.066 40.832 8.602 1.00 86.62 974 ILE A C 1
ATOM 7502 O O . ILE A 1 974 ? 5.529 40.613 7.480 1.00 86.62 974 ILE A O 1
ATOM 7506 N N . PRO A 1 975 ? 5.407 41.947 9.280 1.00 89.62 975 PRO A N 1
ATOM 7507 C CA . PRO A 1 975 ? 6.363 42.912 8.747 1.00 89.62 975 PRO A CA 1
ATOM 7508 C C . PRO A 1 975 ? 7.726 42.261 8.482 1.00 89.62 975 PRO A C 1
ATOM 7510 O O . PRO A 1 975 ? 8.340 41.704 9.395 1.00 89.62 975 PRO A O 1
ATOM 7513 N N . LEU A 1 976 ? 8.234 42.386 7.249 1.00 88.25 976 LEU A N 1
ATOM 7514 C CA . LEU A 1 976 ? 9.461 41.708 6.805 1.00 88.25 976 LEU A CA 1
ATOM 7515 C C . LEU A 1 976 ? 10.662 41.974 7.728 1.00 88.25 976 LEU A C 1
ATOM 7517 O O . LEU A 1 976 ? 11.455 41.072 7.961 1.00 88.25 976 LEU A O 1
ATOM 7521 N N . LYS A 1 977 ? 10.774 43.179 8.306 1.00 89.69 977 LYS A N 1
ATOM 7522 C CA . LYS A 1 977 ? 11.839 43.537 9.261 1.00 89.69 977 LYS A CA 1
ATOM 7523 C C . LYS A 1 977 ? 11.787 42.717 10.560 1.00 89.69 977 LYS A C 1
ATOM 7525 O O . LYS A 1 977 ? 12.835 42.356 11.084 1.00 89.69 977 LYS A O 1
ATOM 7530 N N . VAL A 1 978 ? 10.588 42.416 11.067 1.00 87.44 978 VAL A N 1
ATOM 7531 C CA . VAL A 1 978 ? 10.389 41.611 12.288 1.00 87.44 978 VAL A CA 1
ATOM 7532 C C . VAL A 1 978 ? 10.712 40.148 11.999 1.00 87.44 978 VAL A C 1
ATOM 7534 O O . VAL A 1 978 ? 11.493 39.532 12.722 1.00 87.44 978 VAL A O 1
ATOM 7537 N N . TRP A 1 979 ? 10.180 39.622 10.892 1.00 90.19 979 TRP A N 1
ATOM 7538 C CA . TRP A 1 979 ? 10.474 38.263 10.443 1.00 90.19 979 TRP A CA 1
ATOM 7539 C C . TRP A 1 979 ? 11.973 38.061 10.163 1.00 90.19 979 TRP A C 1
ATOM 7541 O O . TRP A 1 979 ? 12.561 37.096 10.641 1.00 90.19 979 TRP A O 1
ATOM 7551 N N . ALA A 1 980 ? 12.618 39.001 9.464 1.00 90.00 980 ALA A N 1
ATOM 7552 C CA . ALA A 1 980 ? 14.039 38.920 9.134 1.00 90.00 980 ALA A CA 1
ATOM 7553 C C . ALA A 1 980 ? 14.932 38.985 10.381 1.00 90.00 980 ALA A C 1
ATOM 7555 O O . ALA A 1 980 ? 15.950 38.303 10.416 1.00 90.00 980 ALA A O 1
ATOM 7556 N N . GLY A 1 981 ? 14.541 39.741 11.415 1.00 89.38 981 GLY A N 1
ATOM 7557 C CA . GLY A 1 981 ? 15.215 39.721 12.716 1.00 89.38 981 GLY A CA 1
ATOM 7558 C C . GLY A 1 981 ? 15.157 38.337 13.370 1.00 89.38 981 GLY A C 1
ATOM 7559 O O . GLY A 1 981 ? 16.196 37.773 13.698 1.00 89.38 981 GLY A O 1
ATOM 7560 N N . SER A 1 982 ? 13.959 37.751 13.467 1.00 88.25 982 SER A N 1
ATOM 7561 C CA . SER A 1 982 ? 13.757 36.400 14.018 1.00 88.25 982 SER A CA 1
ATOM 7562 C C . SER A 1 982 ? 14.496 35.315 13.219 1.00 88.25 982 SER A C 1
ATOM 7564 O O . SER A 1 982 ? 15.148 34.448 13.802 1.00 88.25 982 SER A O 1
ATOM 7566 N N . PHE A 1 983 ? 14.460 35.378 11.886 1.00 90.44 983 PHE A N 1
ATOM 7567 C CA . PHE A 1 983 ? 15.157 34.416 11.033 1.00 90.44 983 PHE A CA 1
ATOM 7568 C C . PHE A 1 983 ? 16.683 34.587 11.099 1.00 90.44 983 PHE A C 1
ATOM 7570 O O . PHE A 1 983 ? 17.409 33.598 11.165 1.00 90.44 983 PHE A O 1
ATOM 7577 N N . TRP A 1 984 ? 17.189 35.823 11.172 1.00 92.94 984 TRP A N 1
ATOM 7578 C CA . TRP A 1 984 ? 18.608 36.093 11.422 1.00 92.94 984 TRP A CA 1
ATOM 7579 C C . TRP A 1 984 ? 19.061 35.563 12.788 1.00 92.94 984 TRP A C 1
ATOM 7581 O O . TRP A 1 984 ? 20.137 34.977 12.895 1.00 92.94 984 TRP A O 1
ATOM 7591 N N . ASP A 1 985 ? 18.237 35.691 13.828 1.00 91.44 985 ASP A N 1
ATOM 7592 C CA . ASP A 1 985 ? 18.499 35.096 15.141 1.00 91.44 985 ASP A CA 1
ATOM 7593 C C . ASP A 1 985 ? 18.602 33.564 15.107 1.00 91.44 985 ASP A C 1
ATOM 7595 O O . ASP A 1 985 ? 19.411 32.999 15.848 1.00 91.44 985 ASP A O 1
ATOM 7599 N N . LEU A 1 986 ? 17.832 32.895 14.241 1.00 90.44 986 LEU A N 1
ATOM 7600 C CA . LEU A 1 986 ? 17.924 31.451 14.006 1.00 90.44 986 LEU A CA 1
ATOM 7601 C C . LEU A 1 986 ? 19.182 31.074 13.204 1.00 90.44 986 LEU A C 1
ATOM 7603 O O . LEU A 1 986 ? 19.877 30.133 13.582 1.00 90.44 986 LEU A O 1
ATOM 7607 N N . LEU A 1 987 ? 19.533 31.826 12.153 1.00 91.69 987 LEU A N 1
ATOM 7608 C CA . LEU A 1 987 ? 20.754 31.605 11.355 1.00 91.69 987 LEU A CA 1
ATOM 7609 C C . LEU A 1 987 ? 22.040 31.672 12.189 1.00 91.69 987 LEU A C 1
ATOM 7611 O O . LEU A 1 987 ? 23.007 30.966 11.903 1.00 91.69 987 LEU A O 1
ATOM 7615 N N . GLN A 1 988 ? 22.047 32.497 13.236 1.00 94.00 988 GLN A N 1
ATOM 7616 C CA . GLN A 1 988 ? 23.158 32.593 14.179 1.00 94.00 988 GLN A CA 1
ATOM 7617 C C . GLN A 1 988 ? 23.311 31.353 15.067 1.00 94.00 988 GLN A C 1
ATOM 7619 O O . GLN A 1 988 ? 24.416 31.098 15.553 1.00 94.00 988 GLN A O 1
ATOM 7624 N N . GLN A 1 989 ? 22.242 30.592 15.323 1.00 93.50 989 GLN A N 1
ATOM 7625 C CA . GLN A 1 989 ? 22.298 29.441 16.224 1.00 93.50 989 GLN A CA 1
ATOM 7626 C C . GLN A 1 989 ? 23.195 28.344 15.654 1.00 93.50 989 GLN A C 1
ATOM 7628 O O . GLN A 1 989 ? 23.086 27.975 14.481 1.00 93.50 989 GLN A O 1
ATOM 7633 N N . ARG A 1 990 ? 24.034 27.754 16.512 1.00 93.19 990 ARG A N 1
ATOM 7634 C CA . ARG A 1 990 ? 24.946 26.670 16.121 1.00 93.19 990 ARG A CA 1
ATOM 7635 C C . ARG A 1 990 ? 24.243 25.500 15.446 1.00 93.19 990 ARG A C 1
ATOM 7637 O O . ARG A 1 990 ? 24.765 24.985 14.465 1.00 93.19 990 ARG A O 1
ATOM 7644 N N . VAL A 1 991 ? 23.057 25.112 15.917 1.00 91.75 991 VAL A N 1
ATOM 7645 C CA . VAL A 1 991 ? 22.277 24.033 15.293 1.00 91.75 991 VAL A CA 1
ATOM 7646 C C . VAL A 1 991 ? 21.977 24.313 13.814 1.00 91.75 991 VAL A C 1
ATOM 7648 O O . VAL A 1 991 ? 22.069 23.404 12.993 1.00 91.75 991 VAL A O 1
ATOM 7651 N N . MET A 1 992 ? 21.703 25.570 13.451 1.00 91.56 992 MET A N 1
ATOM 7652 C CA . MET A 1 992 ? 21.303 25.950 12.100 1.00 91.56 992 MET A CA 1
ATOM 7653 C C . MET A 1 992 ? 22.503 26.004 11.153 1.00 91.56 992 MET A C 1
ATOM 7655 O O . MET A 1 992 ? 22.531 25.281 10.153 1.00 91.56 992 MET A O 1
ATOM 7659 N N . TRP A 1 993 ? 23.529 26.806 11.467 1.00 92.81 993 TRP A N 1
ATOM 7660 C CA . TRP A 1 993 ? 24.678 26.944 10.566 1.00 92.81 993 TRP A CA 1
ATOM 7661 C C . TRP A 1 993 ? 25.546 25.684 10.511 1.00 92.81 993 TRP A C 1
ATOM 7663 O O . TRP A 1 993 ? 26.047 25.362 9.435 1.00 92.81 993 TRP A O 1
ATOM 7673 N N . GLN A 1 994 ? 25.683 24.919 11.604 1.00 92.94 994 GLN A N 1
ATOM 7674 C CA . GLN A 1 994 ? 26.488 23.689 11.607 1.00 92.94 994 GLN A CA 1
ATOM 7675 C C . GLN A 1 994 ? 25.854 22.612 10.717 1.00 92.94 994 GLN A C 1
ATOM 7677 O O . GLN A 1 994 ? 26.556 21.970 9.935 1.00 92.94 994 GLN A O 1
ATOM 7682 N N . ILE A 1 995 ? 24.527 22.443 10.784 1.00 91.38 995 ILE A N 1
ATOM 7683 C CA . ILE A 1 995 ? 23.806 21.478 9.944 1.00 91.38 995 ILE A CA 1
ATOM 7684 C C . ILE A 1 995 ? 23.773 21.949 8.488 1.00 91.38 995 ILE A C 1
ATOM 7686 O O . ILE A 1 995 ? 23.990 21.135 7.590 1.00 91.38 995 ILE A O 1
ATOM 7690 N N . CYS A 1 996 ? 23.576 23.246 8.228 1.00 92.25 996 CYS A N 1
ATOM 7691 C CA . CYS A 1 996 ? 23.620 23.764 6.860 1.00 92.25 996 CYS A CA 1
ATOM 7692 C C . CYS A 1 996 ? 25.012 23.609 6.226 1.00 92.25 996 CYS A C 1
ATOM 7694 O O . CYS A 1 996 ? 25.107 23.140 5.092 1.00 92.25 996 CYS A O 1
ATOM 7696 N N . ALA A 1 997 ? 26.084 23.917 6.963 1.00 92.44 997 ALA A N 1
ATOM 7697 C CA . ALA A 1 997 ? 27.460 23.729 6.508 1.00 92.44 997 ALA A CA 1
ATOM 7698 C C . ALA A 1 997 ? 27.792 22.246 6.275 1.00 92.44 997 ALA A C 1
ATOM 7700 O O . ALA A 1 997 ? 28.325 21.910 5.220 1.00 92.44 997 ALA A O 1
ATOM 7701 N N . PHE A 1 998 ? 27.404 21.348 7.193 1.00 91.81 998 PHE A N 1
ATOM 7702 C CA . PHE A 1 998 ? 27.543 19.902 6.988 1.00 91.81 998 PHE A CA 1
ATOM 7703 C C . PHE A 1 998 ? 26.849 19.453 5.700 1.00 91.81 998 PHE A C 1
ATOM 7705 O O . PHE A 1 998 ? 27.481 18.828 4.849 1.00 91.81 998 PHE A O 1
ATOM 7712 N N . ARG A 1 999 ? 25.557 19.781 5.536 1.00 90.12 999 ARG A N 1
ATOM 7713 C CA . ARG A 1 999 ? 24.787 19.343 4.366 1.00 90.12 999 ARG A CA 1
ATOM 7714 C C . ARG A 1 999 ? 25.363 19.913 3.073 1.00 90.12 999 ARG A C 1
ATOM 7716 O O . ARG A 1 999 ? 25.424 19.171 2.100 1.00 90.12 999 ARG A O 1
ATOM 7723 N N . PHE A 1 1000 ? 25.825 21.161 3.060 1.00 92.00 1000 PHE A N 1
ATOM 7724 C CA . PHE A 1 1000 ? 26.467 21.760 1.890 1.00 92.00 1000 PHE A CA 1
ATOM 7725 C C . PHE A 1 1000 ? 27.782 21.049 1.531 1.00 92.00 1000 PHE A C 1
ATOM 7727 O O . PHE A 1 1000 ? 27.904 20.496 0.440 1.00 92.00 1000 PHE A O 1
ATOM 7734 N N . ILE A 1 1001 ? 28.738 20.983 2.465 1.00 92.44 1001 ILE A N 1
ATOM 7735 C CA . ILE A 1 1001 ? 30.079 20.426 2.220 1.00 92.44 1001 ILE A CA 1
ATOM 7736 C C . ILE A 1 1001 ? 30.000 18.932 1.869 1.00 92.44 1001 ILE A C 1
ATOM 7738 O O . ILE A 1 1001 ? 30.590 18.491 0.883 1.00 92.44 1001 ILE A O 1
ATOM 7742 N N . ASN A 1 1002 ? 29.227 18.149 2.629 1.00 91.50 1002 ASN A N 1
ATOM 7743 C CA . ASN A 1 1002 ? 29.069 16.716 2.383 1.00 91.50 1002 ASN A CA 1
ATOM 7744 C C . ASN A 1 1002 ? 28.406 16.437 1.021 1.00 91.50 1002 ASN A C 1
ATOM 7746 O O . ASN A 1 1002 ? 28.880 15.558 0.304 1.00 91.50 1002 ASN A O 1
ATOM 7750 N N . ASN A 1 1003 ? 27.380 17.202 0.617 1.00 91.44 1003 ASN A N 1
ATOM 7751 C CA . ASN A 1 1003 ? 26.745 17.009 -0.694 1.00 91.44 1003 ASN A CA 1
ATOM 7752 C C . ASN A 1 1003 ? 27.582 17.542 -1.868 1.00 91.44 1003 ASN A C 1
ATOM 7754 O O . ASN A 1 1003 ? 27.411 17.024 -2.968 1.00 91.44 1003 ASN A O 1
ATOM 7758 N N . ILE A 1 1004 ? 28.506 18.499 -1.676 1.00 93.19 1004 ILE A N 1
ATOM 7759 C CA . ILE A 1 1004 ? 29.454 18.874 -2.743 1.00 93.19 1004 ILE A CA 1
ATOM 7760 C C . ILE A 1 1004 ? 30.327 17.665 -3.065 1.00 93.19 1004 ILE A C 1
ATOM 7762 O O . ILE A 1 1004 ? 30.360 17.207 -4.203 1.00 93.19 1004 ILE A O 1
ATOM 7766 N N . PHE A 1 1005 ? 30.994 17.112 -2.051 1.00 94.06 1005 PHE A N 1
ATOM 7767 C CA . PHE A 1 1005 ? 31.936 16.013 -2.243 1.00 94.06 1005 PHE A CA 1
ATOM 7768 C C . PHE A 1 1005 ? 31.250 14.698 -2.654 1.00 94.06 1005 PHE A C 1
ATOM 7770 O O . PHE A 1 1005 ? 31.792 13.979 -3.489 1.00 94.06 1005 PHE A O 1
ATOM 7777 N N . GLN A 1 1006 ? 30.039 14.410 -2.155 1.00 91.19 1006 GLN A N 1
ATOM 7778 C CA . GLN A 1 1006 ? 29.217 13.293 -2.654 1.00 91.19 1006 GLN A CA 1
ATOM 7779 C C . GLN A 1 1006 ? 28.682 13.524 -4.082 1.00 91.19 1006 GLN A C 1
ATOM 7781 O O . GLN A 1 1006 ? 28.419 12.561 -4.799 1.00 91.19 1006 GLN A O 1
ATOM 7786 N N . GLY A 1 1007 ? 28.506 14.784 -4.495 1.00 91.12 1007 GLY A N 1
ATOM 7787 C CA . GLY A 1 1007 ? 27.956 15.178 -5.794 1.00 91.12 1007 GLY A CA 1
ATOM 7788 C C . GLY A 1 1007 ? 28.964 15.225 -6.948 1.00 91.12 1007 GLY A C 1
ATOM 7789 O O . GLY A 1 1007 ? 28.555 15.458 -8.086 1.00 91.12 1007 GLY A O 1
ATOM 7790 N N . ILE A 1 1008 ? 30.260 15.015 -6.686 1.00 93.75 1008 ILE A N 1
ATOM 7791 C CA . ILE A 1 1008 ? 31.287 14.890 -7.731 1.00 93.75 1008 ILE A CA 1
ATOM 7792 C C . ILE A 1 1008 ? 31.032 13.592 -8.511 1.00 93.75 1008 ILE A C 1
ATOM 7794 O O . ILE A 1 1008 ? 31.139 12.496 -7.957 1.00 93.75 1008 ILE A O 1
ATOM 7798 N N . GLY A 1 1009 ? 30.682 13.713 -9.791 1.00 93.19 1009 GLY A N 1
ATOM 7799 C CA . GLY A 1 1009 ? 30.445 12.604 -10.719 1.00 93.19 1009 GLY A CA 1
ATOM 7800 C C . GLY A 1 1009 ? 31.453 12.588 -11.868 1.00 93.19 1009 GLY A C 1
ATOM 7801 O O . GLY A 1 1009 ? 32.546 13.126 -11.732 1.00 93.19 1009 GLY A O 1
ATOM 7802 N N . SER A 1 1010 ? 31.054 11.988 -12.991 1.00 94.56 1010 SER A N 1
ATOM 7803 C CA . SER A 1 1010 ? 31.774 12.025 -14.269 1.00 94.56 1010 SER A CA 1
ATOM 7804 C C . SER A 1 1010 ? 30.789 12.287 -15.412 1.00 94.56 1010 SER A C 1
ATOM 7806 O O . SER A 1 1010 ? 29.694 11.721 -15.464 1.00 94.56 1010 SER A O 1
ATOM 7808 N N . THR A 1 1011 ? 31.189 13.139 -16.350 1.00 93.38 1011 THR A N 1
ATOM 7809 C CA . THR A 1 1011 ? 30.491 13.448 -17.607 1.00 93.38 1011 THR A CA 1
ATOM 7810 C C . THR A 1 1011 ? 30.417 12.253 -18.558 1.00 93.38 1011 THR A C 1
ATOM 7812 O O . THR A 1 1011 ? 29.525 12.222 -19.408 1.00 93.38 1011 THR A O 1
ATOM 7815 N N . ALA A 1 1012 ? 31.276 11.243 -18.380 1.00 93.50 1012 ALA A N 1
ATOM 7816 C CA . ALA A 1 1012 ? 31.251 10.004 -19.154 1.00 93.50 1012 ALA A CA 1
ATOM 7817 C C . ALA A 1 1012 ? 30.023 9.124 -18.860 1.00 93.50 1012 ALA A C 1
ATOM 7819 O O . ALA A 1 1012 ? 29.666 8.296 -19.694 1.00 93.50 1012 ALA A O 1
ATOM 7820 N N . GLY A 1 1013 ? 29.337 9.312 -17.724 1.00 91.12 1013 GLY A N 1
ATOM 7821 C CA . GLY A 1 1013 ? 28.259 8.417 -17.285 1.00 91.12 1013 GLY A CA 1
ATOM 7822 C C . GLY A 1 1013 ? 27.090 8.290 -18.273 1.00 91.12 1013 GLY A C 1
ATOM 7823 O O . GLY A 1 1013 ? 26.652 7.178 -18.563 1.00 91.12 1013 GLY A O 1
ATOM 7824 N N . ALA A 1 1014 ? 26.603 9.399 -18.845 1.00 89.19 1014 ALA A N 1
ATOM 7825 C CA . ALA A 1 1014 ? 25.497 9.354 -19.812 1.00 89.19 1014 ALA A CA 1
ATOM 7826 C C . ALA A 1 1014 ? 25.908 8.753 -21.181 1.00 89.19 1014 ALA A C 1
ATOM 7828 O O . ALA A 1 1014 ? 25.180 7.895 -21.684 1.00 89.19 1014 ALA A O 1
ATOM 7829 N N . PRO A 1 1015 ? 27.068 9.107 -21.773 1.00 89.88 1015 PRO A N 1
ATOM 7830 C CA . PRO A 1 1015 ? 27.621 8.381 -22.919 1.00 89.88 1015 PRO A CA 1
ATOM 7831 C C . PRO A 1 1015 ? 27.890 6.888 -22.655 1.00 89.88 1015 PRO A C 1
ATOM 7833 O O . PRO A 1 1015 ? 27.576 6.061 -23.505 1.00 89.88 1015 PRO A O 1
ATOM 7836 N N . MET A 1 1016 ? 28.426 6.506 -21.490 1.00 93.06 1016 MET A N 1
ATOM 7837 C CA . MET A 1 1016 ? 28.652 5.096 -21.131 1.00 93.06 1016 MET A CA 1
ATOM 7838 C C . MET A 1 1016 ? 27.342 4.307 -21.090 1.00 93.06 1016 MET A C 1
ATOM 7840 O O . MET A 1 1016 ? 27.260 3.220 -21.661 1.00 93.06 1016 MET A O 1
ATOM 7844 N N . PHE A 1 1017 ? 26.313 4.875 -20.459 1.00 90.75 1017 PHE A N 1
ATOM 7845 C CA . PHE A 1 1017 ? 24.973 4.299 -20.365 1.00 90.75 1017 PHE A CA 1
ATOM 7846 C C . PHE A 1 1017 ? 24.356 4.026 -21.749 1.00 90.75 1017 PHE A C 1
ATOM 7848 O O . PHE A 1 1017 ? 23.819 2.941 -21.989 1.00 90.75 1017 PHE A O 1
ATOM 7855 N N . SER A 1 1018 ? 24.479 4.974 -22.685 1.00 89.31 1018 SER A N 1
ATOM 7856 C CA . SER A 1 1018 ? 23.861 4.868 -24.011 1.00 89.31 1018 SER A CA 1
ATOM 7857 C C . SER A 1 1018 ? 24.701 4.124 -25.059 1.00 89.31 1018 SER A C 1
ATOM 7859 O O . SER A 1 1018 ? 24.127 3.459 -25.918 1.00 89.31 1018 SER A O 1
ATOM 7861 N N . ILE A 1 1019 ? 26.038 4.196 -24.999 1.00 90.88 1019 ILE A N 1
ATOM 7862 C CA . ILE A 1 1019 ? 26.951 3.671 -26.038 1.00 90.88 1019 ILE A CA 1
ATOM 7863 C C . ILE A 1 1019 ? 27.642 2.366 -25.617 1.00 90.88 1019 ILE A C 1
ATOM 7865 O O . ILE A 1 1019 ? 27.744 1.444 -26.424 1.00 90.88 1019 ILE A O 1
ATOM 7869 N N . TRP A 1 1020 ? 28.140 2.264 -24.379 1.00 93.62 1020 TRP A N 1
ATOM 7870 C CA . TRP A 1 1020 ? 28.852 1.064 -23.910 1.00 93.62 1020 TRP A CA 1
ATOM 7871 C C . TRP A 1 1020 ? 27.894 0.039 -23.308 1.00 93.62 1020 TRP A C 1
ATOM 7873 O O . TRP A 1 1020 ? 27.911 -1.119 -23.717 1.00 93.62 1020 TRP A O 1
ATOM 7883 N N . ALA A 1 1021 ? 27.023 0.449 -22.385 1.00 91.94 1021 ALA A N 1
ATOM 7884 C CA . ALA A 1 1021 ? 26.039 -0.440 -21.768 1.00 91.94 1021 ALA A CA 1
ATOM 7885 C C . ALA A 1 1021 ? 24.841 -0.755 -22.687 1.00 91.94 1021 ALA A C 1
ATOM 7887 O O . ALA A 1 1021 ? 24.173 -1.765 -22.470 1.00 91.94 1021 ALA A O 1
ATOM 7888 N N . ASN A 1 1022 ? 24.609 0.063 -23.726 1.00 89.19 1022 ASN A N 1
ATOM 7889 C CA . ASN A 1 1022 ? 23.525 -0.086 -24.709 1.00 89.19 1022 ASN A CA 1
ATOM 7890 C C . ASN A 1 1022 ? 22.140 -0.236 -24.050 1.00 89.19 1022 ASN A C 1
ATOM 7892 O O . ASN A 1 1022 ? 21.364 -1.125 -24.401 1.00 89.19 1022 ASN A O 1
ATOM 7896 N N . VAL A 1 1023 ? 21.840 0.612 -23.060 1.00 90.31 1023 VAL A N 1
ATOM 7897 C CA . VAL A 1 1023 ? 20.547 0.583 -22.365 1.00 90.31 1023 VAL A CA 1
ATOM 7898 C C . VAL A 1 1023 ? 19.435 1.110 -23.278 1.00 90.31 1023 VAL A C 1
ATOM 7900 O O . VAL A 1 1023 ? 19.557 2.184 -23.867 1.00 90.31 1023 VAL A O 1
ATOM 7903 N N . GLU A 1 1024 ? 18.334 0.364 -23.386 1.00 88.62 1024 GLU A N 1
ATOM 7904 C CA . GLU A 1 1024 ? 17.117 0.805 -24.081 1.00 88.62 1024 GLU A CA 1
ATOM 7905 C C . GLU A 1 1024 ? 16.186 1.605 -23.144 1.00 88.62 1024 GLU A C 1
ATOM 7907 O O . GLU A 1 1024 ? 16.079 1.264 -21.960 1.00 88.62 1024 GLU A O 1
ATOM 7912 N N . PRO A 1 1025 ? 15.413 2.593 -23.648 1.00 86.81 1025 PRO A N 1
ATOM 7913 C CA . PRO A 1 1025 ? 14.444 3.348 -22.844 1.00 86.81 1025 PRO A CA 1
ATOM 7914 C C . PRO A 1 1025 ? 13.387 2.485 -22.141 1.00 86.81 1025 PRO A C 1
ATOM 7916 O O . PRO A 1 1025 ? 12.863 2.890 -21.104 1.00 86.81 1025 PRO A O 1
ATOM 7919 N N . LEU A 1 1026 ? 13.069 1.292 -22.671 1.00 86.31 1026 LEU A N 1
ATOM 7920 C CA . LEU A 1 1026 ? 12.104 0.390 -22.026 1.00 86.31 1026 LEU A CA 1
ATOM 7921 C C . LEU A 1 1026 ? 12.689 -0.135 -20.723 1.00 86.31 1026 LEU A C 1
ATOM 7923 O O . LEU A 1 1026 ? 12.034 -0.128 -19.684 1.00 86.31 1026 LEU A O 1
ATOM 7927 N N . ASN A 1 1027 ? 13.940 -0.575 -20.798 1.00 88.31 1027 ASN A N 1
ATOM 7928 C CA . ASN A 1 1027 ? 14.623 -1.161 -19.670 1.00 88.31 1027 ASN A CA 1
ATOM 7929 C C . ASN A 1 1027 ? 14.925 -0.067 -18.644 1.00 88.31 1027 ASN A C 1
ATOM 7931 O O . ASN A 1 1027 ? 14.659 -0.287 -17.465 1.00 88.31 1027 ASN A O 1
ATOM 7935 N N . ASP A 1 1028 ? 15.374 1.125 -19.063 1.00 88.12 1028 ASP A N 1
ATOM 7936 C CA . ASP A 1 1028 ? 15.585 2.270 -18.157 1.00 88.12 1028 ASP A CA 1
ATOM 7937 C C . ASP A 1 1028 ? 14.312 2.628 -17.376 1.00 88.12 1028 ASP A C 1
ATOM 7939 O O . ASP A 1 1028 ? 14.330 2.774 -16.151 1.00 88.12 1028 ASP A O 1
ATOM 7943 N N . ALA A 1 1029 ? 13.168 2.654 -18.062 1.00 87.56 1029 ALA A N 1
ATOM 7944 C CA . ALA A 1 1029 ? 11.876 2.834 -17.421 1.00 87.56 1029 ALA A CA 1
ATOM 7945 C C . ALA A 1 1029 ? 11.523 1.695 -16.453 1.00 87.56 1029 ALA A C 1
ATOM 7947 O O . ALA A 1 1029 ? 11.099 1.976 -15.334 1.00 87.56 1029 ALA A O 1
ATOM 7948 N N . LEU A 1 1030 ? 11.718 0.426 -16.830 1.00 86.12 1030 LEU A N 1
ATOM 7949 C CA . LEU A 1 1030 ? 11.445 -0.726 -15.959 1.00 86.12 1030 LEU A CA 1
ATOM 7950 C C . LEU A 1 1030 ? 12.341 -0.735 -14.708 1.00 86.12 1030 LEU A C 1
ATOM 7952 O O . LEU A 1 1030 ? 11.853 -0.982 -13.606 1.00 86.12 1030 LEU A O 1
ATOM 7956 N N . ALA A 1 1031 ? 13.625 -0.401 -14.840 1.00 88.12 1031 ALA A N 1
ATOM 7957 C CA . ALA A 1 1031 ? 14.525 -0.248 -13.701 1.00 88.12 1031 ALA A CA 1
ATOM 7958 C C . ALA A 1 1031 ? 14.190 0.996 -12.864 1.00 88.12 1031 ALA A C 1
ATOM 7960 O O . ALA A 1 1031 ? 14.300 0.961 -11.643 1.00 88.12 1031 ALA A O 1
ATOM 7961 N N . SER A 1 1032 ? 13.708 2.080 -13.471 1.00 87.75 1032 SER A N 1
ATOM 7962 C CA . SER A 1 1032 ? 13.213 3.242 -12.726 1.00 87.75 1032 SER A CA 1
ATOM 7963 C C . SER A 1 1032 ? 11.933 2.922 -11.940 1.00 87.75 1032 SER A C 1
ATOM 7965 O O . SER A 1 1032 ? 11.809 3.335 -10.788 1.00 87.75 1032 SER A O 1
ATOM 7967 N N . VAL A 1 1033 ? 11.027 2.115 -12.505 1.00 88.00 1033 VAL A N 1
ATOM 7968 C CA . VAL A 1 1033 ? 9.825 1.586 -11.835 1.00 88.00 1033 VAL A CA 1
ATOM 7969 C C . VAL A 1 1033 ? 10.220 0.712 -10.637 1.00 88.00 1033 VAL A C 1
ATOM 7971 O O . VAL A 1 1033 ? 9.837 1.011 -9.505 1.00 88.00 1033 VAL A O 1
ATOM 7974 N N . LEU A 1 1034 ? 11.038 -0.324 -10.859 1.00 90.69 1034 LEU A N 1
ATOM 7975 C CA . LEU A 1 1034 ? 11.532 -1.219 -9.802 1.00 90.69 1034 LEU A CA 1
ATOM 7976 C C . LEU A 1 1034 ? 12.330 -0.457 -8.736 1.00 90.69 1034 LEU A C 1
ATOM 7978 O O . LEU A 1 1034 ? 12.128 -0.654 -7.541 1.00 90.69 1034 LEU A O 1
ATOM 7982 N N . GLY A 1 1035 ? 13.186 0.472 -9.157 1.00 88.31 1035 GLY A N 1
ATOM 7983 C CA . GLY A 1 1035 ? 13.962 1.331 -8.272 1.00 88.31 1035 GLY A CA 1
ATOM 7984 C C . GLY A 1 1035 ? 13.095 2.278 -7.442 1.00 88.31 1035 GLY A C 1
ATOM 7985 O O . GLY A 1 1035 ? 13.430 2.543 -6.290 1.00 88.31 1035 GLY A O 1
ATOM 7986 N N . GLY A 1 1036 ? 11.962 2.738 -7.980 1.00 88.56 1036 GLY A N 1
ATOM 7987 C CA . GLY A 1 1036 ? 10.949 3.498 -7.247 1.00 88.56 1036 GLY A CA 1
ATOM 7988 C C . GLY A 1 1036 ? 10.284 2.673 -6.143 1.00 88.56 1036 GLY A C 1
ATOM 7989 O O . GLY A 1 1036 ? 10.125 3.173 -5.026 1.00 88.56 1036 GLY A O 1
ATOM 7990 N N . PHE A 1 1037 ? 9.971 1.400 -6.411 1.00 88.12 1037 PHE A N 1
ATOM 7991 C CA . PHE A 1 1037 ? 9.480 0.465 -5.392 1.00 88.12 1037 PHE A CA 1
ATOM 7992 C C . PHE A 1 1037 ? 10.538 0.168 -4.321 1.00 88.12 1037 PHE A C 1
ATOM 7994 O O . PHE A 1 1037 ? 10.233 0.296 -3.138 1.00 88.12 1037 PHE A O 1
ATOM 8001 N N . ILE A 1 1038 ? 11.785 -0.139 -4.707 1.00 91.19 1038 ILE A N 1
ATOM 8002 C CA . ILE A 1 1038 ? 12.897 -0.379 -3.766 1.00 91.19 1038 ILE A CA 1
ATOM 8003 C C . ILE A 1 1038 ? 13.122 0.849 -2.878 1.00 91.19 1038 ILE A C 1
ATOM 8005 O O . ILE A 1 1038 ? 13.148 0.732 -1.655 1.00 91.19 1038 ILE A O 1
ATOM 8009 N N . PHE A 1 1039 ? 13.236 2.040 -3.473 1.00 88.31 1039 PHE A N 1
ATOM 8010 C CA . PHE A 1 1039 ? 13.447 3.281 -2.729 1.00 88.31 1039 PHE A CA 1
ATOM 8011 C C . PHE A 1 1039 ? 12.296 3.545 -1.752 1.00 88.31 1039 PHE A C 1
ATOM 8013 O O . PHE A 1 1039 ? 12.547 3.786 -0.575 1.00 88.31 1039 PHE A O 1
ATOM 8020 N N . SER A 1 1040 ? 11.040 3.424 -2.202 1.00 85.94 1040 SER A N 1
ATOM 8021 C CA . SER A 1 1040 ? 9.852 3.599 -1.349 1.00 85.94 1040 SER A CA 1
ATOM 8022 C C . SER A 1 1040 ? 9.799 2.577 -0.211 1.00 85.94 1040 SER A C 1
ATOM 8024 O O . SER A 1 1040 ? 9.530 2.949 0.930 1.00 85.94 1040 SER A O 1
ATOM 8026 N N . GLY A 1 1041 ? 10.113 1.310 -0.495 1.00 88.12 1041 GLY A N 1
ATOM 8027 C CA . GLY A 1 1041 ? 10.224 0.255 0.510 1.00 88.12 1041 GLY A CA 1
ATOM 8028 C C . GLY A 1 1041 ? 11.268 0.593 1.571 1.00 88.12 1041 GLY A C 1
ATOM 8029 O O . GLY A 1 1041 ? 10.983 0.493 2.759 1.00 88.12 1041 GLY A O 1
ATOM 8030 N N . ILE A 1 1042 ? 12.435 1.103 1.171 1.00 88.94 1042 ILE A N 1
ATOM 8031 C CA . ILE A 1 1042 ? 13.482 1.532 2.107 1.00 88.94 1042 ILE A CA 1
ATOM 8032 C C . ILE A 1 1042 ? 13.079 2.776 2.913 1.00 88.94 1042 ILE A C 1
ATOM 8034 O O . ILE A 1 1042 ? 13.393 2.834 4.102 1.00 88.94 1042 ILE A O 1
ATOM 8038 N N . LEU A 1 1043 ? 12.329 3.732 2.345 1.00 84.88 1043 LEU A N 1
ATOM 8039 C CA . LEU A 1 1043 ? 11.751 4.833 3.133 1.00 84.88 1043 LEU A CA 1
ATOM 8040 C C . LEU A 1 1043 ? 10.822 4.303 4.237 1.00 84.88 1043 LEU A C 1
ATOM 8042 O O . LEU A 1 1043 ? 10.897 4.773 5.369 1.00 84.88 1043 LEU A O 1
ATOM 8046 N N . VAL A 1 1044 ? 9.982 3.307 3.930 1.00 81.69 1044 VAL A N 1
ATOM 8047 C CA . VAL A 1 1044 ? 9.085 2.668 4.909 1.00 81.69 1044 VAL A CA 1
ATOM 8048 C C . VAL A 1 1044 ? 9.872 1.852 5.940 1.00 81.69 1044 VAL A C 1
ATOM 8050 O O . VAL A 1 1044 ? 9.605 1.973 7.132 1.00 81.69 1044 VAL A O 1
ATOM 8053 N N . VAL A 1 1045 ? 10.885 1.087 5.519 1.00 85.31 1045 VAL A N 1
ATOM 8054 C CA . VAL A 1 1045 ? 11.768 0.310 6.409 1.00 85.31 1045 VAL A CA 1
ATOM 8055 C C . VAL A 1 1045 ? 12.469 1.225 7.415 1.00 85.31 1045 VAL A C 1
ATOM 8057 O O . VAL A 1 1045 ? 12.406 0.990 8.621 1.00 85.31 1045 VAL A O 1
ATOM 8060 N N . VAL A 1 1046 ? 13.096 2.309 6.952 1.00 82.19 1046 VAL A N 1
ATOM 8061 C CA . VAL A 1 1046 ? 13.782 3.264 7.837 1.00 82.19 1046 VAL A CA 1
ATOM 8062 C C . VAL A 1 1046 ? 12.775 4.075 8.663 1.00 82.19 1046 VAL A C 1
ATOM 8064 O O . VAL A 1 1046 ? 13.039 4.363 9.828 1.00 82.19 1046 VAL A O 1
ATOM 8067 N N . GLY A 1 1047 ? 11.595 4.375 8.117 1.00 72.56 1047 GLY A N 1
ATOM 8068 C CA . GLY A 1 1047 ? 10.505 5.026 8.847 1.00 72.56 1047 GLY A CA 1
ATOM 8069 C C . GLY A 1 1047 ? 9.864 4.164 9.943 1.00 72.56 1047 GLY A C 1
ATOM 8070 O O . GLY A 1 1047 ? 9.344 4.726 10.901 1.00 72.56 1047 GLY A O 1
ATOM 8071 N N . LYS A 1 1048 ? 9.915 2.827 9.839 1.00 77.12 1048 LYS A N 1
ATOM 8072 C CA . LYS A 1 1048 ? 9.360 1.882 10.831 1.00 77.12 1048 LYS A CA 1
ATOM 8073 C C . LYS A 1 1048 ? 10.407 1.375 11.831 1.00 77.12 1048 LYS A C 1
ATOM 8075 O O . LYS A 1 1048 ? 10.107 1.263 13.013 1.00 77.12 1048 LYS A O 1
ATOM 8080 N N . TRP A 1 1049 ? 11.631 1.096 11.376 1.00 77.19 1049 TRP A N 1
ATOM 8081 C CA . TRP A 1 1049 ? 12.686 0.457 12.183 1.00 77.19 1049 TRP A CA 1
ATOM 8082 C C . TRP A 1 1049 ? 13.986 1.274 12.297 1.00 77.19 1049 TRP A C 1
ATOM 8084 O O . TRP A 1 1049 ? 14.820 0.988 13.155 1.00 77.19 1049 TRP A O 1
ATOM 8094 N N . GLY A 1 1050 ? 14.173 2.298 11.460 1.00 74.19 1050 GLY A N 1
ATOM 8095 C CA . GLY A 1 1050 ? 15.399 3.105 11.391 1.00 74.19 1050 GLY A CA 1
ATOM 8096 C C . GLY A 1 1050 ? 15.358 4.459 12.104 1.00 74.19 1050 GLY A C 1
ATOM 8097 O O . GLY A 1 1050 ? 16.363 5.171 12.119 1.00 74.19 1050 GLY A O 1
ATOM 8098 N N . LEU A 1 1051 ? 14.237 4.817 12.742 1.00 73.25 1051 LEU A N 1
ATOM 8099 C CA . LEU A 1 1051 ? 14.066 6.085 13.471 1.00 73.25 1051 LEU A CA 1
ATOM 8100 C C . LEU A 1 1051 ? 15.101 6.291 14.594 1.00 73.25 1051 LEU A C 1
ATOM 8102 O O . LEU A 1 1051 ? 15.442 7.430 14.922 1.00 73.25 1051 LEU A O 1
ATOM 8106 N N . HIS A 1 1052 ? 15.611 5.192 15.160 1.00 80.00 1052 HIS A N 1
ATOM 8107 C CA . HIS A 1 1052 ? 16.585 5.188 16.254 1.00 80.00 1052 HIS A CA 1
ATOM 8108 C C . HIS A 1 1052 ? 18.031 4.905 15.811 1.00 80.00 1052 HIS A C 1
ATOM 8110 O O . HIS A 1 1052 ? 18.900 4.721 16.660 1.00 80.00 1052 HIS A O 1
ATOM 8116 N N . TRP A 1 1053 ? 18.312 4.848 14.505 1.00 86.31 1053 TRP A N 1
ATOM 8117 C CA . TRP A 1 1053 ? 19.673 4.620 14.017 1.00 86.31 1053 TRP A CA 1
ATOM 8118 C C . TRP A 1 1053 ? 20.564 5.844 14.228 1.00 86.31 1053 TRP A C 1
ATOM 8120 O O . TRP A 1 1053 ? 20.148 6.981 14.003 1.00 86.31 1053 TRP A O 1
ATOM 8130 N N . ASN A 1 1054 ? 21.835 5.598 14.554 1.00 90.75 1054 ASN A N 1
ATOM 8131 C CA . ASN A 1 1054 ? 22.850 6.643 14.566 1.00 90.75 1054 ASN A CA 1
ATOM 8132 C C . ASN A 1 1054 ? 23.101 7.136 13.133 1.00 90.75 1054 ASN A C 1
ATOM 8134 O O . ASN A 1 1054 ? 23.619 6.409 12.280 1.00 90.75 1054 ASN A O 1
ATOM 8138 N N . TRP A 1 1055 ? 22.759 8.394 12.877 1.00 89.00 1055 TRP A N 1
ATOM 8139 C CA . TRP A 1 1055 ? 22.769 8.990 11.544 1.00 89.00 1055 TRP A CA 1
ATOM 8140 C C . TRP A 1 1055 ? 24.155 9.057 10.901 1.00 89.00 1055 TRP A C 1
ATOM 8142 O O . TRP A 1 1055 ? 24.263 8.965 9.678 1.00 89.00 1055 TRP A O 1
ATOM 8152 N N . ARG A 1 1056 ? 25.226 9.160 11.701 1.00 91.62 1056 ARG A N 1
ATOM 8153 C CA . ARG A 1 1056 ? 26.606 9.157 11.187 1.00 91.62 1056 ARG A CA 1
ATOM 8154 C C . ARG A 1 1056 ? 26.948 7.806 10.574 1.00 91.62 1056 ARG A C 1
ATOM 8156 O O . ARG A 1 1056 ? 27.423 7.754 9.443 1.00 91.62 1056 ARG A O 1
ATOM 8163 N N . TRP A 1 1057 ? 26.658 6.726 11.300 1.00 91.81 1057 TRP A N 1
ATOM 8164 C CA . TRP A 1 1057 ? 26.900 5.358 10.841 1.00 91.81 1057 TRP A CA 1
ATOM 8165 C C . TRP A 1 1057 ? 25.992 4.976 9.673 1.00 91.81 1057 TRP A C 1
ATOM 8167 O O . TRP A 1 1057 ? 26.478 4.412 8.696 1.00 91.81 1057 TRP A O 1
ATOM 8177 N N . ALA A 1 1058 ? 24.711 5.358 9.721 1.00 90.56 1058 ALA A N 1
ATOM 8178 C CA . ALA A 1 1058 ? 23.771 5.125 8.627 1.00 90.56 1058 ALA A CA 1
ATOM 8179 C C . ALA A 1 1058 ? 24.251 5.760 7.308 1.00 90.56 1058 ALA A C 1
ATOM 8181 O O . ALA A 1 1058 ? 24.229 5.100 6.268 1.00 90.56 1058 ALA A O 1
ATOM 8182 N N . ILE A 1 1059 ? 24.739 7.008 7.340 1.00 89.06 1059 ILE A N 1
ATOM 8183 C CA . ILE A 1 1059 ? 25.295 7.675 6.153 1.00 89.06 1059 ILE A CA 1
ATOM 8184 C C . ILE A 1 1059 ? 26.639 7.057 5.745 1.00 89.06 1059 ILE A C 1
ATOM 8186 O O . ILE A 1 1059 ? 26.825 6.788 4.562 1.00 89.06 1059 ILE A O 1
ATOM 8190 N N . ALA A 1 1060 ? 27.552 6.789 6.687 1.00 92.38 1060 ALA A N 1
ATOM 8191 C CA . ALA A 1 1060 ? 28.870 6.222 6.386 1.00 92.38 1060 ALA A CA 1
ATOM 8192 C C . ALA A 1 1060 ? 28.779 4.864 5.673 1.00 92.38 1060 ALA A C 1
ATOM 8194 O O . ALA A 1 1060 ? 29.332 4.702 4.585 1.00 92.38 1060 ALA A O 1
ATOM 8195 N N . LEU A 1 1061 ? 28.037 3.914 6.252 1.00 92.19 1061 LEU A N 1
ATOM 8196 C CA . LEU A 1 1061 ? 27.857 2.574 5.687 1.00 92.19 1061 LEU A CA 1
ATOM 8197 C C . LEU A 1 1061 ? 27.140 2.634 4.334 1.00 92.19 1061 LEU A C 1
ATOM 8199 O O . LEU A 1 1061 ? 27.563 1.975 3.385 1.00 92.19 1061 LEU A O 1
ATOM 8203 N N . SER A 1 1062 ? 26.111 3.482 4.213 1.00 91.12 1062 SER A N 1
ATOM 8204 C CA . SER A 1 1062 ? 25.392 3.668 2.949 1.00 91.12 1062 SER A CA 1
ATOM 8205 C C . SER A 1 1062 ? 26.288 4.247 1.854 1.00 91.12 1062 SER A C 1
ATOM 8207 O O . SER A 1 1062 ? 26.269 3.749 0.735 1.00 91.12 1062 SER A O 1
ATOM 8209 N N . SER A 1 1063 ? 27.097 5.269 2.149 1.00 91.19 1063 SER A N 1
ATOM 8210 C CA . SER A 1 1063 ? 28.021 5.859 1.171 1.00 91.19 1063 SER A CA 1
ATOM 8211 C C . SER A 1 1063 ? 29.117 4.882 0.741 1.00 91.19 1063 SER A C 1
ATOM 8213 O O . SER A 1 1063 ? 29.389 4.787 -0.452 1.00 91.19 1063 SER A O 1
ATOM 8215 N N . ILE A 1 1064 ? 29.713 4.122 1.669 1.00 93.31 1064 ILE A N 1
ATOM 8216 C CA . ILE A 1 1064 ? 30.732 3.111 1.330 1.00 93.31 1064 ILE A CA 1
ATOM 8217 C C . ILE A 1 1064 ? 30.118 2.006 0.459 1.00 93.31 1064 ILE A C 1
ATOM 8219 O O . ILE A 1 1064 ? 30.659 1.701 -0.602 1.00 93.31 1064 ILE A O 1
ATOM 8223 N N . GLY A 1 1065 ? 28.954 1.467 0.841 1.00 90.88 1065 GLY A N 1
ATOM 8224 C CA . GLY A 1 1065 ? 28.235 0.477 0.033 1.00 90.88 1065 GLY A CA 1
ATOM 8225 C C . GLY A 1 1065 ? 27.882 0.997 -1.365 1.00 90.88 1065 GLY A C 1
ATOM 8226 O O . GLY A 1 1065 ? 28.100 0.303 -2.353 1.00 90.88 1065 GLY A O 1
ATOM 8227 N N . SER A 1 1066 ? 27.426 2.251 -1.463 1.00 90.62 1066 SER A N 1
ATOM 8228 C CA . SER A 1 1066 ? 27.135 2.923 -2.737 1.00 90.62 1066 SER A CA 1
ATOM 8229 C C . SER A 1 1066 ? 28.363 2.982 -3.654 1.00 90.62 1066 SER A C 1
ATOM 8231 O O . SER A 1 1066 ? 28.245 2.679 -4.836 1.00 90.62 1066 SER A O 1
ATOM 8233 N N . ILE A 1 1067 ? 29.538 3.332 -3.116 1.00 92.62 1067 ILE A N 1
ATOM 8234 C CA . ILE A 1 1067 ? 30.798 3.426 -3.875 1.00 92.62 1067 ILE A CA 1
ATOM 8235 C C . ILE A 1 1067 ? 31.277 2.045 -4.338 1.00 92.62 1067 ILE A C 1
ATOM 8237 O O . ILE A 1 1067 ? 31.751 1.919 -5.463 1.00 92.62 1067 ILE A O 1
ATOM 8241 N N . LEU A 1 1068 ? 31.143 1.007 -3.506 1.00 91.88 1068 LEU A N 1
ATOM 8242 C CA . LEU A 1 1068 ? 31.556 -0.353 -3.868 1.00 91.88 1068 LEU A CA 1
ATOM 8243 C C . LEU A 1 1068 ? 30.700 -0.934 -5.006 1.00 91.88 1068 LEU A C 1
ATOM 8245 O O . LEU A 1 1068 ? 31.249 -1.516 -5.940 1.00 91.88 1068 LEU A O 1
ATOM 8249 N N . ILE A 1 1069 ? 29.378 -0.736 -4.957 1.00 92.06 1069 ILE A N 1
ATOM 8250 C CA . ILE A 1 1069 ? 28.437 -1.199 -5.994 1.00 92.06 1069 ILE A CA 1
ATOM 8251 C C . ILE A 1 1069 ? 28.662 -0.430 -7.310 1.00 92.06 1069 ILE A C 1
ATOM 8253 O O . ILE A 1 1069 ? 28.885 -1.048 -8.352 1.00 92.06 1069 ILE A O 1
ATOM 8257 N N . ASP A 1 1070 ? 28.639 0.906 -7.259 1.00 91.19 1070 ASP A N 1
ATOM 8258 C CA . ASP A 1 1070 ? 28.808 1.791 -8.425 1.00 91.19 1070 ASP A CA 1
ATOM 8259 C C . ASP A 1 1070 ? 30.203 1.615 -9.057 1.00 91.19 1070 ASP A C 1
ATOM 8261 O O . ASP A 1 1070 ? 30.343 1.459 -10.272 1.00 91.19 1070 ASP A O 1
ATOM 8265 N N . GLY A 1 1071 ? 31.247 1.542 -8.226 1.00 92.44 1071 GLY A N 1
ATOM 8266 C CA . GLY A 1 1071 ? 32.631 1.338 -8.648 1.00 92.44 1071 GLY A CA 1
ATOM 8267 C C . GLY A 1 1071 ? 32.835 0.025 -9.391 1.00 92.44 1071 GLY A C 1
ATOM 8268 O O . GLY A 1 1071 ? 33.339 0.038 -10.514 1.00 92.44 1071 GLY A O 1
ATOM 8269 N N . ALA A 1 1072 ? 32.406 -1.099 -8.809 1.00 91.75 1072 ALA A N 1
ATOM 8270 C CA . ALA A 1 1072 ? 32.555 -2.414 -9.430 1.00 91.75 1072 ALA A CA 1
ATOM 8271 C C . ALA A 1 1072 ? 31.951 -2.447 -10.845 1.00 91.75 1072 ALA A C 1
ATOM 8273 O O . ALA A 1 1072 ? 32.596 -2.896 -11.796 1.00 91.75 1072 ALA A O 1
ATOM 8274 N N . ILE A 1 1073 ? 30.735 -1.922 -11.000 1.00 93.00 1073 ILE A N 1
ATOM 8275 C CA . ILE A 1 1073 ? 29.973 -2.007 -12.249 1.00 93.00 1073 ILE A CA 1
ATOM 8276 C C . ILE A 1 1073 ? 30.505 -1.034 -13.302 1.00 93.00 1073 ILE A C 1
ATOM 8278 O O . ILE A 1 1073 ? 30.688 -1.435 -14.456 1.00 93.00 1073 ILE A O 1
ATOM 8282 N N . ASN A 1 1074 ? 30.849 0.200 -12.922 1.00 93.75 1074 ASN A N 1
ATOM 8283 C CA . ASN A 1 1074 ? 31.472 1.140 -13.851 1.00 93.75 1074 ASN A CA 1
ATOM 8284 C C . ASN A 1 1074 ? 32.839 0.633 -14.326 1.00 93.75 1074 ASN A C 1
ATOM 8286 O O . ASN A 1 1074 ? 33.064 0.596 -15.531 1.00 93.75 1074 ASN A O 1
ATOM 8290 N N . PHE A 1 1075 ? 33.729 0.160 -13.443 1.00 95.56 1075 PHE A N 1
ATOM 8291 C CA . PHE A 1 1075 ? 35.049 -0.326 -13.874 1.00 95.56 1075 PHE A CA 1
ATOM 8292 C C . PHE A 1 1075 ? 34.966 -1.588 -14.753 1.00 95.56 1075 PHE A C 1
ATOM 8294 O O . PHE A 1 1075 ? 35.674 -1.659 -15.760 1.00 95.56 1075 PHE A O 1
ATOM 8301 N N . MET A 1 1076 ? 34.052 -2.528 -14.473 1.00 94.19 1076 MET A N 1
ATOM 8302 C CA . MET A 1 1076 ? 33.787 -3.668 -15.370 1.00 94.19 1076 MET A CA 1
ATOM 8303 C C . MET A 1 1076 ? 33.240 -3.239 -16.741 1.00 94.19 1076 MET A C 1
ATOM 8305 O O . MET A 1 1076 ? 33.578 -3.856 -17.757 1.00 94.19 1076 MET A O 1
ATOM 8309 N N . THR A 1 1077 ? 32.442 -2.169 -16.787 1.00 94.69 1077 THR A N 1
ATOM 8310 C CA . THR A 1 1077 ? 31.905 -1.599 -18.033 1.00 94.69 1077 THR A CA 1
ATOM 8311 C C . THR A 1 1077 ? 32.992 -0.873 -18.826 1.00 94.69 1077 THR A C 1
ATOM 8313 O O . THR A 1 1077 ? 33.126 -1.101 -20.029 1.00 94.69 1077 THR A O 1
ATOM 8316 N N . ILE A 1 1078 ? 33.812 -0.043 -18.170 1.00 96.19 1078 ILE A N 1
ATOM 8317 C CA . ILE A 1 1078 ? 34.905 0.717 -18.795 1.00 96.19 1078 ILE A CA 1
ATOM 8318 C C . ILE A 1 1078 ? 35.881 -0.233 -19.491 1.00 96.19 1078 ILE A C 1
ATOM 8320 O O . ILE A 1 1078 ? 36.134 -0.099 -20.689 1.00 96.19 1078 ILE A O 1
ATOM 8324 N N . TRP A 1 1079 ? 36.351 -1.254 -18.772 1.00 95.31 1079 TRP A N 1
ATOM 8325 C CA . TRP A 1 1079 ? 37.356 -2.201 -19.261 1.00 95.31 1079 TRP A CA 1
ATOM 8326 C C . TRP A 1 1079 ? 36.812 -3.309 -20.172 1.00 95.31 1079 TRP A C 1
ATOM 8328 O O . TRP A 1 1079 ? 37.577 -4.164 -20.610 1.00 95.31 1079 TRP A O 1
ATOM 8338 N N . ASN A 1 1080 ? 35.523 -3.258 -20.530 1.00 91.75 1080 ASN A N 1
ATOM 8339 C CA . ASN A 1 1080 ? 34.854 -4.244 -21.382 1.00 91.75 1080 ASN A CA 1
ATOM 8340 C C . ASN A 1 1080 ? 34.907 -5.682 -20.821 1.00 91.75 1080 ASN A C 1
ATOM 8342 O O . ASN A 1 1080 ? 34.996 -6.645 -21.578 1.00 91.75 1080 ASN A O 1
ATOM 8346 N N . VAL A 1 1081 ? 34.841 -5.820 -19.493 1.00 93.88 1081 VAL A N 1
ATOM 8347 C CA . VAL A 1 1081 ? 34.666 -7.118 -18.821 1.00 93.88 1081 VAL A CA 1
ATOM 8348 C C . VAL A 1 1081 ? 33.199 -7.540 -18.914 1.00 93.88 1081 VAL A C 1
ATOM 8350 O O . VAL A 1 1081 ? 32.897 -8.660 -19.314 1.00 93.88 1081 VAL A O 1
ATOM 8353 N N . VAL A 1 1082 ? 32.280 -6.615 -18.610 1.00 90.69 1082 VAL A N 1
ATOM 8354 C CA . VAL A 1 1082 ? 30.833 -6.801 -18.788 1.00 90.69 1082 VAL A CA 1
ATOM 8355 C C . VAL A 1 1082 ? 30.218 -5.501 -19.307 1.00 90.69 1082 VAL A C 1
ATOM 8357 O O . VAL A 1 1082 ? 30.155 -4.508 -18.590 1.00 90.69 1082 VAL A O 1
ATOM 8360 N N . ARG A 1 1083 ? 29.728 -5.512 -20.551 1.00 91.19 1083 ARG A N 1
ATOM 8361 C CA . ARG A 1 1083 ? 28.966 -4.411 -21.169 1.00 91.19 1083 ARG A CA 1
ATOM 8362 C C . ARG A 1 1083 ? 27.568 -4.887 -21.552 1.00 91.19 1083 ARG A C 1
ATOM 8364 O O . ARG A 1 1083 ? 27.252 -5.101 -22.717 1.00 91.19 1083 ARG A O 1
ATOM 8371 N N . ASN A 1 1084 ? 26.747 -5.125 -20.535 1.00 89.12 1084 ASN A N 1
ATOM 8372 C CA . ASN A 1 1084 ? 25.376 -5.602 -20.685 1.00 89.12 1084 ASN A CA 1
ATOM 8373 C C . ASN A 1 1084 ? 24.415 -4.659 -19.951 1.00 89.12 1084 ASN A C 1
ATOM 8375 O O . ASN A 1 1084 ? 24.646 -4.334 -18.786 1.00 89.12 1084 ASN A O 1
ATOM 8379 N N . GLN A 1 1085 ? 23.327 -4.264 -20.617 1.00 89.69 1085 GLN A N 1
ATOM 8380 C CA . GLN A 1 1085 ? 22.332 -3.351 -20.054 1.00 89.69 1085 GLN A CA 1
ATOM 8381 C C . GLN A 1 1085 ? 21.761 -3.837 -18.712 1.00 89.69 1085 GLN A C 1
ATOM 8383 O O . GLN A 1 1085 ? 21.808 -3.101 -17.731 1.00 89.69 1085 GLN A O 1
ATOM 8388 N N . CYS A 1 1086 ? 21.321 -5.095 -18.608 1.00 86.75 1086 CYS A N 1
ATOM 8389 C CA . CYS A 1 1086 ? 20.754 -5.638 -17.371 1.00 86.75 1086 CYS A CA 1
ATOM 8390 C C . CYS A 1 1086 ? 21.771 -5.647 -16.218 1.00 86.75 1086 CYS A C 1
ATOM 8392 O O . CYS A 1 1086 ? 21.401 -5.370 -15.079 1.00 86.75 1086 CYS A O 1
ATOM 8394 N N . PHE A 1 1087 ? 23.050 -5.906 -16.509 1.00 88.06 1087 PHE A N 1
ATOM 8395 C CA . PHE A 1 1087 ? 24.124 -5.843 -15.515 1.00 88.06 1087 PHE A CA 1
ATOM 8396 C C . PHE A 1 1087 ? 24.360 -4.414 -15.005 1.00 88.06 1087 PHE A C 1
ATOM 8398 O O . PHE A 1 1087 ? 24.330 -4.177 -13.797 1.00 88.06 1087 PHE A O 1
ATOM 8405 N N . TYR A 1 1088 ? 24.521 -3.452 -15.921 1.00 89.19 1088 TYR A N 1
ATOM 8406 C CA . TYR A 1 1088 ? 24.727 -2.039 -15.582 1.00 89.19 1088 TYR A CA 1
ATOM 8407 C C . TYR A 1 1088 ? 23.576 -1.495 -14.720 1.00 89.19 1088 TYR A C 1
ATOM 8409 O O . TYR A 1 1088 ? 23.769 -0.808 -13.716 1.00 89.19 1088 TYR A O 1
ATOM 8417 N N . MET A 1 1089 ? 22.351 -1.865 -15.085 1.00 88.94 1089 MET A N 1
ATOM 8418 C CA . MET A 1 1089 ? 21.128 -1.412 -14.432 1.00 88.94 1089 MET A CA 1
ATOM 8419 C C . MET A 1 1089 ? 20.839 -2.125 -13.109 1.00 88.94 1089 MET A C 1
ATOM 8421 O O . MET A 1 1089 ? 20.272 -1.511 -12.207 1.00 88.94 1089 MET A O 1
ATOM 8425 N N . GLY A 1 1090 ? 21.263 -3.383 -12.952 1.00 84.25 1090 GLY A N 1
ATOM 8426 C CA . GLY A 1 1090 ? 21.230 -4.088 -11.668 1.00 84.25 1090 GLY A CA 1
ATOM 8427 C C . GLY A 1 1090 ? 22.001 -3.333 -10.579 1.00 84.25 1090 GLY A C 1
ATOM 8428 O O . GLY A 1 1090 ? 21.534 -3.238 -9.445 1.00 84.25 1090 GLY A O 1
ATOM 8429 N N . GLY A 1 1091 ? 23.113 -2.689 -10.948 1.00 82.44 1091 GLY A N 1
ATOM 8430 C CA . GLY A 1 1091 ? 23.840 -1.756 -10.082 1.00 82.44 1091 GLY A CA 1
ATOM 8431 C C . GLY A 1 1091 ? 23.026 -0.537 -9.672 1.00 82.44 1091 GLY A C 1
ATOM 8432 O O . GLY A 1 1091 ? 22.885 -0.250 -8.484 1.00 82.44 1091 GLY A O 1
ATOM 8433 N N . ALA A 1 1092 ? 22.433 0.147 -10.652 1.00 83.50 1092 ALA A N 1
ATOM 8434 C CA . ALA A 1 1092 ? 21.597 1.324 -10.416 1.00 83.50 1092 ALA A CA 1
ATOM 8435 C C . ALA A 1 1092 ? 20.344 1.019 -9.564 1.00 83.50 1092 ALA A C 1
ATOM 8437 O O . ALA A 1 1092 ? 19.847 1.901 -8.859 1.00 83.50 1092 ALA A O 1
ATOM 8438 N N . LEU A 1 1093 ? 19.841 -0.222 -9.605 1.00 89.31 1093 LEU A N 1
ATOM 8439 C CA . LEU A 1 1093 ? 18.801 -0.732 -8.705 1.00 89.31 1093 LEU A CA 1
ATOM 8440 C C . LEU A 1 1093 ? 19.334 -0.961 -7.285 1.00 89.31 1093 LEU A C 1
ATOM 8442 O O . LEU A 1 1093 ? 18.718 -0.502 -6.323 1.00 89.31 1093 LEU A O 1
ATOM 8446 N N . ALA A 1 1094 ? 20.488 -1.618 -7.145 1.00 88.25 1094 ALA A N 1
ATOM 8447 C CA . ALA A 1 1094 ? 21.116 -1.861 -5.849 1.00 88.25 1094 ALA A CA 1
ATOM 8448 C C . ALA A 1 1094 ? 21.475 -0.550 -5.118 1.00 88.25 1094 ALA A C 1
ATOM 8450 O O . ALA A 1 1094 ? 21.294 -0.459 -3.905 1.00 88.25 1094 ALA A O 1
ATOM 8451 N N . GLU A 1 1095 ? 21.875 0.505 -5.842 1.00 87.12 1095 GLU A N 1
ATOM 8452 C CA . GLU A 1 1095 ? 22.152 1.836 -5.274 1.00 87.12 1095 GLU A CA 1
ATOM 8453 C C . GLU A 1 1095 ? 20.911 2.510 -4.646 1.00 87.12 1095 GLU A C 1
ATOM 8455 O O . GLU A 1 1095 ? 21.040 3.363 -3.761 1.00 87.12 1095 GLU A O 1
ATOM 8460 N N . LYS A 1 1096 ? 19.684 2.114 -5.026 1.00 90.75 1096 LYS A N 1
ATOM 8461 C CA . LYS A 1 1096 ? 18.454 2.684 -4.441 1.00 90.75 1096 LYS A CA 1
ATOM 8462 C C . LYS A 1 1096 ? 18.324 2.392 -2.946 1.00 90.75 1096 LYS A C 1
ATOM 8464 O O . LYS A 1 1096 ? 17.711 3.192 -2.239 1.00 90.75 1096 LYS A O 1
ATOM 8469 N N . VAL A 1 1097 ? 18.940 1.313 -2.454 1.00 90.56 1097 VAL A N 1
ATOM 8470 C CA . VAL A 1 1097 ? 18.956 0.962 -1.027 1.00 90.56 1097 VAL A CA 1
ATOM 8471 C C . VAL A 1 1097 ? 19.776 1.967 -0.197 1.00 90.56 1097 VAL A C 1
ATOM 8473 O O . VAL A 1 1097 ? 19.172 2.685 0.606 1.00 90.56 1097 VAL A O 1
ATOM 8476 N N . PRO A 1 1098 ? 21.102 2.134 -0.397 1.00 89.88 1098 PRO A N 1
ATOM 8477 C CA . PRO A 1 1098 ? 21.869 3.164 0.304 1.00 89.88 1098 PRO A CA 1
ATOM 8478 C C . PRO A 1 1098 ? 21.411 4.591 -0.042 1.00 89.88 1098 PRO A C 1
ATOM 8480 O O . PRO A 1 1098 ? 21.566 5.501 0.774 1.00 89.88 1098 PRO A O 1
ATOM 8483 N N . GLY A 1 1099 ? 20.831 4.817 -1.227 1.00 87.94 1099 GLY A N 1
ATOM 8484 C CA . GLY A 1 1099 ? 20.196 6.088 -1.587 1.00 87.94 1099 GLY A CA 1
ATOM 8485 C C . GLY A 1 1099 ? 19.002 6.440 -0.690 1.00 87.94 1099 GLY A C 1
ATOM 8486 O O . GLY A 1 1099 ? 18.925 7.563 -0.187 1.00 87.94 1099 GLY A O 1
ATOM 8487 N N . GLY A 1 1100 ? 18.102 5.482 -0.438 1.00 87.12 1100 GLY A N 1
ATOM 8488 C CA . GLY A 1 1100 ? 16.926 5.664 0.421 1.00 87.12 1100 GLY A CA 1
ATOM 8489 C C . GLY A 1 1100 ? 17.291 6.018 1.863 1.00 87.12 1100 GLY A C 1
ATOM 8490 O O . GLY A 1 1100 ? 16.769 6.993 2.408 1.00 87.12 1100 GLY A O 1
ATOM 8491 N N . VAL A 1 1101 ? 18.256 5.294 2.446 1.00 88.12 1101 VAL A N 1
ATOM 8492 C CA . VAL A 1 1101 ? 18.755 5.543 3.813 1.00 88.12 1101 VAL A CA 1
ATOM 8493 C C . VAL A 1 1101 ? 19.353 6.950 3.940 1.00 88.12 1101 VAL A C 1
ATOM 8495 O O . VAL A 1 1101 ? 18.985 7.695 4.852 1.00 88.12 1101 VAL A O 1
ATOM 8498 N N . ARG A 1 1102 ? 20.225 7.359 3.003 1.00 85.44 1102 ARG A N 1
ATOM 8499 C CA . ARG A 1 1102 ? 20.820 8.712 2.991 1.00 85.44 1102 ARG A CA 1
ATOM 8500 C C . ARG A 1 1102 ? 19.759 9.811 2.870 1.00 85.44 1102 ARG A C 1
ATOM 8502 O O . ARG A 1 1102 ? 19.855 10.828 3.557 1.00 85.44 1102 ARG A O 1
ATOM 8509 N N . PHE A 1 1103 ? 18.749 9.617 2.018 1.00 85.25 1103 PHE A N 1
ATOM 8510 C CA . PHE A 1 1103 ? 17.703 10.612 1.775 1.00 85.25 1103 PHE A CA 1
ATOM 8511 C C . PHE A 1 1103 ? 16.825 10.869 3.012 1.00 85.25 1103 PHE A C 1
ATOM 8513 O O . PHE A 1 1103 ? 16.639 12.023 3.413 1.00 85.25 1103 PHE A O 1
ATOM 8520 N N . ILE A 1 1104 ? 16.289 9.811 3.630 1.00 80.81 1104 ILE A N 1
ATOM 8521 C CA . ILE A 1 1104 ? 15.308 9.956 4.717 1.00 80.81 1104 ILE A CA 1
ATOM 8522 C C . ILE A 1 1104 ? 15.946 10.485 6.010 1.00 80.81 1104 ILE A C 1
ATOM 8524 O O . ILE A 1 1104 ? 15.421 11.413 6.624 1.00 80.81 1104 ILE A O 1
ATOM 8528 N N . VAL A 1 1105 ? 17.144 10.005 6.365 1.00 77.94 1105 VAL A N 1
ATOM 8529 C CA . VAL A 1 1105 ? 17.901 10.506 7.526 1.00 77.94 1105 VAL A CA 1
ATOM 8530 C C . VAL A 1 1105 ? 18.133 12.015 7.414 1.00 77.94 1105 VAL A C 1
ATOM 8532 O O . VAL A 1 1105 ? 17.921 12.760 8.369 1.00 77.94 1105 VAL A O 1
ATOM 8535 N N . ALA A 1 1106 ? 18.489 12.494 6.220 1.00 70.81 1106 ALA A N 1
ATOM 8536 C CA . ALA A 1 1106 ? 18.770 13.904 5.993 1.00 70.81 1106 ALA A CA 1
ATOM 8537 C C . ALA A 1 1106 ? 17.511 14.803 5.965 1.00 70.81 1106 ALA A C 1
ATOM 8539 O O . ALA A 1 1106 ? 17.642 16.026 6.054 1.00 70.81 1106 ALA A O 1
ATOM 8540 N N . THR A 1 1107 ? 16.297 14.246 5.849 1.00 73.56 1107 THR A N 1
ATOM 8541 C CA . THR A 1 1107 ? 15.039 15.025 5.891 1.00 73.56 1107 THR A CA 1
ATOM 8542 C C . THR A 1 1107 ? 14.454 15.175 7.298 1.00 73.56 1107 THR A C 1
ATOM 8544 O O . THR A 1 1107 ? 13.800 16.188 7.558 1.00 73.56 1107 THR A O 1
ATOM 8547 N N . TYR A 1 1108 ? 14.750 14.270 8.239 1.00 78.31 1108 TYR A N 1
ATOM 8548 C CA . TYR A 1 1108 ? 14.290 14.408 9.630 1.00 78.31 1108 TYR A CA 1
ATOM 8549 C C . TYR A 1 1108 ? 14.913 15.608 10.364 1.00 78.31 1108 TYR A C 1
ATOM 8551 O O . TYR A 1 1108 ? 14.239 16.250 11.165 1.00 78.31 1108 TYR A O 1
ATOM 8559 N N . CYS A 1 1109 ? 16.161 15.982 10.054 1.00 77.62 1109 CYS A N 1
ATOM 8560 C CA . CYS A 1 1109 ? 16.839 17.106 10.714 1.00 77.62 1109 CYS A CA 1
ATOM 8561 C C . CYS A 1 1109 ? 16.112 18.455 10.561 1.00 77.62 1109 CYS A C 1
ATOM 8563 O O . CYS A 1 1109 ? 16.256 19.320 11.416 1.00 77.62 1109 CYS A O 1
ATOM 8565 N N . ALA A 1 1110 ? 15.359 18.666 9.476 1.00 77.38 1110 ALA A N 1
ATOM 8566 C CA . ALA A 1 1110 ? 14.784 19.974 9.153 1.00 77.38 1110 ALA A CA 1
ATOM 8567 C C . ALA A 1 1110 ? 13.568 20.354 10.024 1.00 77.38 1110 ALA A C 1
ATOM 8569 O O . ALA A 1 1110 ? 13.387 21.532 10.328 1.00 77.38 1110 ALA A O 1
ATOM 8570 N N . VAL A 1 1111 ? 12.761 19.374 10.454 1.00 82.25 1111 VAL A N 1
ATOM 8571 C CA . VAL A 1 1111 ? 11.568 19.598 11.302 1.00 82.25 1111 VAL A CA 1
ATOM 8572 C C . VAL A 1 1111 ? 11.951 20.000 12.727 1.00 82.25 1111 VAL A C 1
ATOM 8574 O O . VAL A 1 1111 ? 11.284 20.835 13.333 1.00 82.25 1111 VAL A O 1
ATOM 8577 N N . GLU A 1 1112 ? 13.047 19.441 13.244 1.00 84.25 1112 GLU A N 1
ATOM 8578 C CA . GLU A 1 1112 ? 13.543 19.702 14.602 1.00 84.25 1112 GLU A CA 1
ATOM 8579 C C . GLU A 1 1112 ? 14.121 21.126 14.764 1.00 84.25 1112 GLU A C 1
ATOM 8581 O O . GLU A 1 1112 ? 14.155 21.665 15.872 1.00 84.25 1112 GLU A O 1
ATOM 8586 N N . ILE A 1 1113 ? 14.578 21.748 13.667 1.00 86.56 1113 ILE A N 1
ATOM 8587 C CA . ILE A 1 1113 ? 15.224 23.072 13.683 1.00 86.56 1113 ILE A CA 1
ATOM 8588 C C . ILE A 1 1113 ? 14.211 24.213 13.526 1.00 86.56 1113 ILE A C 1
ATOM 8590 O O . ILE A 1 1113 ? 14.404 25.256 14.146 1.00 86.56 1113 ILE A O 1
ATOM 8594 N N . ALA A 1 1114 ? 13.146 24.034 12.741 1.00 84.81 1114 ALA A N 1
ATOM 8595 C CA . ALA A 1 1114 ? 12.163 25.084 12.458 1.00 84.81 1114 ALA A CA 1
ATOM 8596 C C . ALA A 1 1114 ? 11.459 25.621 13.717 1.00 84.81 1114 ALA A C 1
ATOM 8598 O O . ALA A 1 1114 ? 11.117 24.852 14.618 1.00 84.81 1114 ALA A O 1
ATOM 8599 N N . ASP A 1 1115 ? 11.214 26.932 13.752 1.00 82.94 1115 ASP A N 1
ATOM 8600 C CA . ASP A 1 1115 ? 10.394 27.591 14.771 1.00 82.94 1115 ASP A CA 1
ATOM 8601 C C . ASP A 1 1115 ? 9.033 27.991 14.182 1.00 82.94 1115 ASP A C 1
ATOM 8603 O O . ASP A 1 1115 ? 8.879 28.184 12.970 1.00 82.94 1115 ASP A O 1
ATOM 8607 N N . VAL A 1 1116 ? 8.035 28.152 15.051 1.00 80.69 1116 VAL A N 1
ATOM 8608 C CA . VAL A 1 1116 ? 6.687 28.580 14.656 1.00 80.69 1116 VAL A CA 1
ATOM 8609 C C . VAL A 1 1116 ? 6.754 29.948 13.965 1.00 80.69 1116 VAL A C 1
ATOM 8611 O O . VAL A 1 1116 ? 7.308 30.904 14.503 1.00 80.69 1116 VAL A O 1
ATOM 8614 N N . GLY A 1 1117 ? 6.182 30.047 12.762 1.00 77.88 1117 GLY A N 1
ATOM 8615 C CA . GLY A 1 1117 ? 6.198 31.258 11.935 1.00 77.88 1117 GLY A CA 1
ATOM 8616 C C . GLY A 1 1117 ? 7.344 31.372 10.916 1.00 77.88 1117 GLY A C 1
ATOM 8617 O O . GLY A 1 1117 ? 7.229 32.206 10.014 1.00 77.88 1117 GLY A O 1
ATOM 8618 N N . ASN A 1 1118 ? 8.400 30.550 10.998 1.00 87.44 1118 ASN A N 1
ATOM 8619 C CA . ASN A 1 1118 ? 9.478 30.478 9.992 1.00 87.44 1118 ASN A CA 1
ATOM 8620 C C . ASN A 1 1118 ? 9.601 29.093 9.326 1.00 87.44 1118 ASN A C 1
ATOM 8622 O O . ASN A 1 1118 ? 10.654 28.725 8.798 1.00 87.44 1118 ASN A O 1
ATOM 8626 N N . GLU A 1 1119 ? 8.515 28.319 9.346 1.00 88.62 1119 GLU A N 1
ATOM 8627 C CA . GLU A 1 1119 ? 8.494 26.904 8.976 1.00 88.62 1119 GLU A CA 1
ATOM 8628 C C . GLU A 1 1119 ? 8.928 26.678 7.522 1.00 88.62 1119 GLU A C 1
ATOM 8630 O O . GLU A 1 1119 ? 9.738 25.790 7.234 1.00 88.62 1119 GLU A O 1
ATOM 8635 N N . GLY A 1 1120 ? 8.420 27.509 6.605 1.00 85.19 1120 GLY A N 1
ATOM 8636 C CA . GLY A 1 1120 ? 8.711 27.415 5.179 1.00 85.19 1120 GLY A CA 1
ATOM 8637 C C . GLY A 1 1120 ? 10.142 27.822 4.851 1.00 85.19 1120 GLY A C 1
ATOM 8638 O O . GLY A 1 1120 ? 10.815 27.142 4.077 1.00 85.19 1120 GLY A O 1
ATOM 8639 N N . ALA A 1 1121 ? 10.635 28.907 5.444 1.00 88.81 1121 ALA A N 1
ATOM 8640 C CA . ALA A 1 1121 ? 11.990 29.394 5.216 1.00 88.81 1121 ALA A CA 1
ATOM 8641 C C . ALA A 1 1121 ? 13.065 28.506 5.853 1.00 88.81 1121 ALA A C 1
ATOM 8643 O O . ALA A 1 1121 ? 14.104 28.290 5.230 1.00 88.81 1121 ALA A O 1
ATOM 8644 N N . THR A 1 1122 ? 12.832 27.949 7.046 1.00 88.25 1122 THR A N 1
ATOM 8645 C CA . THR A 1 1122 ? 13.807 27.076 7.720 1.00 88.25 1122 THR A CA 1
ATOM 8646 C C . THR A 1 1122 ? 13.913 25.720 7.027 1.00 88.25 1122 THR A C 1
ATOM 8648 O O . THR A 1 1122 ? 15.015 25.305 6.657 1.00 88.25 1122 THR A O 1
ATOM 8651 N N . TYR A 1 1123 ? 12.784 25.055 6.751 1.00 88.19 1123 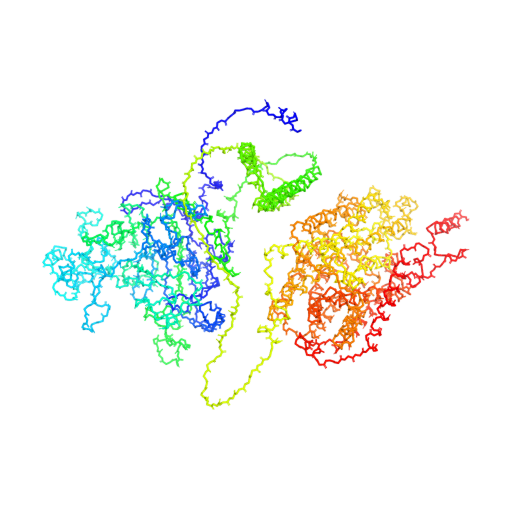TYR A N 1
ATOM 8652 C CA . TYR A 1 1123 ? 12.781 23.808 5.974 1.00 88.19 1123 TYR A CA 1
ATOM 8653 C C . TYR A 1 1123 ? 13.279 24.041 4.543 1.00 88.19 1123 TYR A C 1
ATOM 8655 O O . TYR A 1 1123 ? 14.069 23.259 3.996 1.00 88.19 1123 TYR A O 1
ATOM 8663 N N . GLY A 1 1124 ? 12.870 25.174 3.965 1.00 88.88 1124 GLY A N 1
ATOM 8664 C CA . GLY A 1 1124 ? 13.380 25.704 2.714 1.00 88.88 1124 GLY A CA 1
ATOM 8665 C C . GLY A 1 1124 ? 14.900 25.754 2.732 1.00 88.88 1124 GLY A C 1
ATOM 8666 O O . GLY A 1 1124 ? 15.519 25.048 1.948 1.00 88.88 1124 GLY A O 1
ATOM 8667 N N . LEU A 1 1125 ? 15.529 26.499 3.638 1.00 89.25 1125 LEU A N 1
ATOM 8668 C CA . LEU A 1 1125 ? 16.981 26.675 3.678 1.00 89.25 1125 LEU A CA 1
ATOM 8669 C C . LEU A 1 1125 ? 17.745 25.369 3.931 1.00 89.25 1125 LEU A C 1
ATOM 8671 O O . LEU A 1 1125 ? 18.663 25.057 3.172 1.00 89.25 1125 LEU A O 1
ATOM 8675 N N . VAL A 1 1126 ? 17.328 24.562 4.914 1.00 87.62 1126 VAL A N 1
ATOM 8676 C CA . VAL A 1 1126 ? 17.985 23.282 5.248 1.00 87.62 1126 VAL A CA 1
ATOM 8677 C C . VAL A 1 1126 ? 17.952 22.297 4.069 1.00 87.62 1126 VAL A C 1
ATOM 8679 O O . VAL A 1 1126 ? 18.890 21.514 3.894 1.00 87.62 1126 VAL A O 1
ATOM 8682 N N . THR A 1 1127 ? 16.915 22.339 3.223 1.00 88.00 1127 THR A N 1
ATOM 8683 C CA . THR A 1 1127 ? 16.883 21.581 1.958 1.00 88.00 1127 THR A CA 1
ATOM 8684 C C . THR A 1 1127 ? 17.641 22.290 0.829 1.00 88.00 1127 THR A C 1
ATOM 8686 O O . THR A 1 1127 ? 18.390 21.636 0.106 1.00 88.00 1127 THR A O 1
ATOM 8689 N N . THR A 1 1128 ? 17.533 23.617 0.717 1.00 89.69 1128 THR A N 1
ATOM 8690 C CA . THR A 1 1128 ? 18.181 24.447 -0.317 1.00 89.69 1128 THR A CA 1
ATOM 8691 C C . THR A 1 1128 ? 19.693 24.244 -0.342 1.00 89.69 1128 THR A C 1
ATOM 8693 O O . THR A 1 1128 ? 20.245 23.972 -1.402 1.00 89.69 1128 THR A O 1
ATOM 8696 N N . VAL A 1 1129 ? 20.368 24.307 0.812 1.00 88.00 1129 VAL A N 1
ATOM 8697 C CA . VAL A 1 1129 ? 21.832 24.128 0.883 1.00 88.00 1129 VAL A CA 1
ATOM 8698 C C . VAL A 1 1129 ? 22.281 22.733 0.440 1.00 88.00 1129 VAL A C 1
ATOM 8700 O O . VAL A 1 1129 ? 23.374 22.576 -0.086 1.00 88.00 1129 VAL A O 1
ATOM 8703 N N . SER A 1 1130 ? 21.424 21.719 0.582 1.00 85.00 1130 SER A N 1
ATOM 8704 C CA . SER A 1 1130 ? 21.713 20.367 0.079 1.00 85.00 1130 SER A CA 1
ATOM 8705 C C . SER A 1 1130 ? 21.538 20.297 -1.437 1.00 85.00 1130 SER A C 1
ATOM 8707 O O . SER A 1 1130 ? 22.363 19.721 -2.136 1.00 85.00 1130 SER A O 1
ATOM 8709 N N . ASN A 1 1131 ? 20.472 20.916 -1.948 1.00 87.56 1131 ASN A N 1
ATOM 8710 C CA . ASN A 1 1131 ? 20.135 20.890 -3.368 1.00 87.56 1131 ASN A CA 1
ATOM 8711 C C . ASN A 1 1131 ? 21.039 21.794 -4.216 1.00 87.56 1131 ASN A C 1
ATOM 8713 O O . ASN A 1 1131 ? 21.226 21.483 -5.382 1.00 87.56 1131 ASN A O 1
ATOM 8717 N N . LEU A 1 1132 ? 21.619 22.861 -3.649 1.00 90.12 1132 LEU A N 1
ATOM 8718 C CA . LEU A 1 1132 ? 22.595 23.731 -4.321 1.00 90.12 1132 LEU A CA 1
ATOM 8719 C C . LEU A 1 1132 ? 23.988 23.090 -4.436 1.00 90.12 1132 LEU A C 1
ATOM 8721 O O . LEU A 1 1132 ? 24.738 23.377 -5.370 1.00 90.12 1132 LEU A O 1
ATOM 8725 N N . ALA A 1 1133 ? 24.333 22.197 -3.510 1.00 90.69 1133 ALA A N 1
ATOM 8726 C CA . ALA A 1 1133 ? 25.624 21.522 -3.499 1.00 90.69 1133 ALA A CA 1
ATOM 8727 C C . ALA A 1 1133 ? 25.862 20.663 -4.758 1.00 90.69 1133 ALA A C 1
ATOM 8729 O O . ALA A 1 1133 ? 26.975 20.641 -5.274 1.00 90.69 1133 ALA A O 1
ATOM 8730 N N . SER A 1 1134 ? 24.820 20.015 -5.295 1.00 88.56 1134 SER A N 1
ATOM 8731 C CA . SER A 1 1134 ? 24.906 19.201 -6.521 1.00 88.56 1134 SER A CA 1
ATOM 8732 C C . SER A 1 1134 ? 25.170 20.031 -7.799 1.00 88.56 1134 SER A C 1
ATOM 8734 O O . SER A 1 1134 ? 26.124 19.707 -8.508 1.00 88.56 1134 SER A O 1
ATOM 8736 N N . PRO A 1 1135 ? 24.438 21.129 -8.087 1.00 89.25 1135 PRO A N 1
ATOM 8737 C CA . PRO A 1 1135 ? 24.795 22.104 -9.115 1.00 89.25 1135 PRO A CA 1
ATOM 8738 C C . PRO A 1 1135 ? 26.245 22.578 -9.036 1.00 89.25 1135 PRO A C 1
ATOM 8740 O O . PRO A 1 1135 ? 26.941 22.551 -10.050 1.00 89.25 1135 PRO A O 1
ATOM 8743 N N . PHE A 1 1136 ? 26.718 22.950 -7.843 1.00 91.12 1136 PHE A N 1
ATOM 8744 C CA . PHE A 1 1136 ? 28.082 23.441 -7.647 1.00 91.12 1136 PHE A CA 1
ATOM 8745 C C . PHE A 1 1136 ? 29.130 22.340 -7.885 1.00 91.12 1136 PHE A C 1
ATOM 8747 O O . PHE A 1 1136 ? 30.094 22.551 -8.621 1.00 91.12 1136 PHE A O 1
ATOM 8754 N N . ALA A 1 1137 ? 28.892 21.133 -7.360 1.00 92.69 1137 ALA A N 1
ATOM 8755 C CA . ALA A 1 1137 ? 29.699 19.947 -7.644 1.00 92.69 1137 ALA A CA 1
ATOM 8756 C C . ALA A 1 1137 ? 29.755 19.624 -9.146 1.00 92.69 1137 ALA A C 1
ATOM 8758 O O . ALA A 1 1137 ? 30.814 19.240 -9.645 1.00 92.69 1137 ALA A O 1
ATOM 8759 N N . SER A 1 1138 ? 28.658 19.854 -9.884 1.00 91.62 1138 SER A N 1
ATOM 8760 C CA . SER A 1 1138 ? 28.631 19.677 -11.340 1.00 91.62 1138 SER A CA 1
ATOM 8761 C C . SER A 1 1138 ? 29.658 20.547 -12.050 1.00 91.62 1138 SER A C 1
ATOM 8763 O O . SER A 1 1138 ? 30.300 20.078 -12.984 1.00 91.62 1138 SER A O 1
ATOM 8765 N N . VAL A 1 1139 ? 29.847 21.796 -11.612 1.00 89.69 1139 VAL A N 1
ATOM 8766 C CA . VAL A 1 1139 ? 30.830 22.703 -12.218 1.00 89.69 1139 VAL A CA 1
ATOM 8767 C C . VAL A 1 1139 ? 32.242 22.185 -11.973 1.00 89.69 1139 VAL A C 1
ATOM 8769 O O . VAL A 1 1139 ? 33.037 22.144 -12.905 1.00 89.69 1139 VAL A O 1
ATOM 8772 N N . ILE A 1 1140 ? 32.528 21.726 -10.750 1.00 92.44 1140 ILE A N 1
ATOM 8773 C CA . ILE A 1 1140 ? 33.840 21.188 -10.373 1.00 92.44 1140 ILE A CA 1
ATOM 8774 C C . ILE A 1 1140 ? 34.200 19.986 -11.254 1.00 92.44 1140 ILE A C 1
ATOM 8776 O O . ILE A 1 1140 ? 35.246 20.015 -11.903 1.00 92.44 1140 ILE A O 1
ATOM 8780 N N . TYR A 1 1141 ? 33.338 18.962 -11.335 1.00 93.88 1141 TYR A N 1
ATOM 8781 C CA . TYR A 1 1141 ? 33.678 17.784 -12.139 1.00 93.88 1141 TYR A CA 1
ATOM 8782 C C . TYR A 1 1141 ? 33.659 18.079 -13.642 1.00 93.88 1141 TYR A C 1
ATOM 8784 O O . TYR A 1 1141 ? 34.569 17.638 -14.323 1.00 93.88 1141 TYR A O 1
ATOM 8792 N N . LYS A 1 1142 ? 32.741 18.910 -14.168 1.00 92.38 1142 LYS A N 1
ATOM 8793 C CA . LYS A 1 1142 ? 32.774 19.340 -15.585 1.00 92.38 1142 LYS A CA 1
ATOM 8794 C C . LYS A 1 1142 ? 34.089 20.036 -15.960 1.00 92.38 1142 LYS A C 1
ATOM 8796 O O . LYS A 1 1142 ? 34.588 19.832 -17.063 1.00 92.38 1142 LYS A O 1
ATOM 8801 N N . VAL A 1 1143 ? 34.652 20.856 -15.068 1.00 93.00 1143 VAL A N 1
ATOM 8802 C CA . VAL A 1 1143 ? 35.943 21.526 -15.302 1.00 93.00 1143 VAL A CA 1
ATOM 8803 C C . VAL A 1 1143 ? 37.091 20.519 -15.313 1.00 93.00 1143 VAL A C 1
ATOM 8805 O O . VAL A 1 1143 ? 37.916 20.579 -16.221 1.00 93.00 1143 VAL A O 1
ATOM 8808 N N . ILE A 1 1144 ? 37.134 19.588 -14.356 1.00 94.19 1144 ILE A N 1
ATOM 8809 C CA . ILE A 1 1144 ? 38.148 18.519 -14.293 1.00 94.19 1144 ILE A CA 1
ATOM 8810 C C . ILE A 1 1144 ? 38.056 17.623 -15.539 1.00 94.19 1144 ILE A C 1
ATOM 8812 O O . ILE A 1 1144 ? 39.041 17.431 -16.248 1.00 94.19 1144 ILE A O 1
ATOM 8816 N N . ASP A 1 1145 ? 36.850 17.163 -15.854 1.00 94.19 1145 ASP A N 1
ATOM 8817 C CA . ASP A 1 1145 ? 36.531 16.296 -16.985 1.00 94.19 1145 ASP A CA 1
ATOM 8818 C C . ASP A 1 1145 ? 36.871 16.917 -18.344 1.00 94.19 1145 ASP A C 1
ATOM 8820 O O . ASP A 1 1145 ? 37.221 16.196 -19.274 1.00 94.19 1145 ASP A O 1
ATOM 8824 N N . SER A 1 1146 ? 36.846 18.251 -18.464 1.00 93.25 1146 SER A N 1
ATOM 8825 C CA . SER A 1 1146 ? 37.207 18.951 -19.707 1.00 93.25 1146 SER A CA 1
ATOM 8826 C C . SER A 1 1146 ? 38.639 18.674 -20.194 1.00 93.25 1146 SER A C 1
ATOM 8828 O O . SER A 1 1146 ? 38.984 19.012 -21.330 1.00 93.25 1146 SER A O 1
ATOM 8830 N N . TYR A 1 1147 ? 39.510 18.127 -19.339 1.00 93.19 1147 TYR A N 1
ATOM 8831 C CA . TYR A 1 1147 ? 40.894 17.763 -19.662 1.00 93.19 1147 TYR A CA 1
ATOM 8832 C C . TYR A 1 1147 ? 41.052 16.323 -20.186 1.00 93.19 1147 TYR A C 1
ATOM 8834 O O . TYR A 1 1147 ? 42.152 15.967 -20.597 1.00 93.19 1147 TYR A O 1
ATOM 8842 N N . PHE A 1 1148 ? 39.977 15.531 -20.218 1.00 93.94 1148 PHE A N 1
ATOM 8843 C CA . PHE A 1 1148 ? 39.969 14.115 -20.596 1.00 93.94 1148 PHE A CA 1
ATOM 8844 C C . PHE A 1 1148 ? 39.153 13.859 -21.884 1.00 93.94 1148 PHE A C 1
ATOM 8846 O O . PHE A 1 1148 ? 38.249 14.623 -22.233 1.00 93.94 1148 PHE A O 1
ATOM 8853 N N . MET A 1 1149 ? 39.436 12.759 -22.589 1.00 91.44 1149 MET A N 1
ATOM 8854 C CA . MET A 1 1149 ? 38.732 12.324 -23.807 1.00 91.44 1149 MET A CA 1
ATOM 8855 C C . MET A 1 1149 ? 37.373 11.667 -23.495 1.00 91.44 1149 MET A C 1
ATOM 8857 O O . MET A 1 1149 ? 37.212 10.451 -23.600 1.00 91.44 1149 MET A O 1
ATOM 8861 N N . LEU A 1 1150 ? 36.391 12.472 -23.077 1.00 92.00 1150 LEU A N 1
ATOM 8862 C CA . LEU A 1 1150 ? 35.081 12.003 -22.588 1.00 92.00 1150 LEU A CA 1
ATOM 8863 C C . LEU A 1 1150 ? 33.894 12.373 -23.503 1.00 92.00 1150 LEU A C 1
ATOM 8865 O O . LEU A 1 1150 ? 32.741 12.297 -23.071 1.00 92.00 1150 LEU A O 1
ATOM 8869 N N . SER A 1 1151 ? 34.136 12.803 -24.749 1.00 89.44 1151 SER A N 1
ATOM 8870 C CA . SER A 1 1151 ? 33.039 13.158 -25.663 1.00 89.44 1151 SER A CA 1
ATOM 8871 C C . SER A 1 1151 ? 32.236 11.936 -26.119 1.00 89.44 1151 SER A C 1
ATOM 8873 O O . SER A 1 1151 ? 32.702 10.791 -26.099 1.00 89.44 1151 SER A O 1
ATOM 8875 N N . GLN A 1 1152 ? 31.020 12.181 -26.607 1.00 89.50 1152 GLN A N 1
ATOM 8876 C CA . GLN A 1 1152 ? 30.188 11.152 -27.226 1.00 89.50 1152 GLN A CA 1
ATOM 8877 C C . GLN A 1 1152 ? 30.858 10.461 -28.434 1.00 89.50 1152 GLN A C 1
ATOM 8879 O O . GLN A 1 1152 ? 30.474 9.339 -28.770 1.00 89.50 1152 GLN A O 1
ATOM 8884 N N . ASP A 1 1153 ? 31.818 11.098 -29.109 1.00 87.75 1153 ASP A N 1
ATOM 8885 C CA . ASP A 1 1153 ? 32.560 10.489 -30.220 1.00 87.75 1153 ASP A CA 1
ATOM 8886 C C . ASP A 1 1153 ? 33.824 9.746 -29.754 1.00 87.75 1153 ASP A C 1
ATOM 8888 O O . ASP A 1 1153 ? 34.092 8.653 -30.256 1.00 87.75 1153 ASP A O 1
ATOM 8892 N N . ASP A 1 1154 ? 34.520 10.229 -28.720 1.00 90.31 1154 ASP A N 1
ATOM 8893 C CA . ASP A 1 1154 ? 35.630 9.502 -28.077 1.00 90.31 1154 ASP A CA 1
ATOM 8894 C C . ASP A 1 1154 ? 35.165 8.144 -27.531 1.00 90.31 1154 ASP A C 1
ATOM 8896 O O . ASP A 1 1154 ? 35.764 7.101 -27.801 1.00 90.31 1154 ASP A O 1
ATOM 8900 N N . ILE A 1 1155 ? 34.029 8.139 -26.831 1.00 91.81 1155 ILE A N 1
ATOM 8901 C CA . ILE A 1 1155 ? 33.450 6.939 -26.215 1.00 91.81 1155 ILE A CA 1
ATOM 8902 C C . ILE A 1 1155 ? 32.923 5.953 -27.278 1.00 91.81 1155 ILE A C 1
ATOM 8904 O O . ILE A 1 1155 ? 32.977 4.742 -27.062 1.00 91.81 1155 ILE A O 1
ATOM 8908 N N . ARG A 1 1156 ? 32.517 6.423 -28.471 1.00 89.06 1156 ARG A N 1
ATOM 8909 C CA . ARG A 1 1156 ? 32.228 5.545 -29.629 1.00 89.06 1156 ARG A CA 1
ATOM 8910 C C . ARG A 1 1156 ? 33.481 4.949 -30.270 1.00 89.06 1156 ARG A C 1
ATOM 8912 O O . ARG A 1 1156 ? 33.388 3.865 -30.841 1.00 89.06 1156 ARG A O 1
ATOM 8919 N N . ASN A 1 1157 ? 34.621 5.635 -30.196 1.00 88.06 1157 ASN A N 1
ATOM 8920 C CA . ASN A 1 1157 ? 35.897 5.117 -30.693 1.00 88.06 1157 ASN A CA 1
ATOM 8921 C C . ASN A 1 1157 ? 36.517 4.068 -29.750 1.00 88.06 1157 ASN A C 1
ATOM 8923 O O . ASN A 1 1157 ? 37.295 3.241 -30.217 1.00 88.06 1157 ASN A O 1
ATOM 8927 N N . ASP A 1 1158 ? 36.166 4.088 -28.455 1.00 91.25 1158 ASP A N 1
ATOM 8928 C CA . ASP A 1 1158 ? 36.482 3.052 -27.450 1.00 91.25 1158 ASP A CA 1
ATOM 8929 C C . ASP A 1 1158 ? 37.970 2.634 -27.403 1.00 91.25 1158 ASP A C 1
ATOM 8931 O O . ASP A 1 1158 ? 38.322 1.463 -27.242 1.00 91.25 1158 ASP A O 1
ATOM 8935 N N . THR A 1 1159 ? 38.869 3.609 -27.560 1.00 93.00 1159 THR A N 1
ATOM 8936 C CA . THR A 1 1159 ? 40.317 3.366 -27.529 1.00 93.00 1159 THR A CA 1
ATOM 8937 C C . THR A 1 1159 ? 40.817 3.139 -26.099 1.00 93.00 1159 THR A C 1
ATOM 8939 O O . THR A 1 1159 ? 40.207 3.578 -25.121 1.00 93.00 1159 THR A O 1
ATOM 8942 N N . THR A 1 1160 ? 41.981 2.499 -25.952 1.00 93.50 1160 THR A N 1
ATOM 8943 C CA . THR A 1 1160 ? 42.605 2.272 -24.637 1.00 93.50 1160 THR A CA 1
ATOM 8944 C C . THR A 1 1160 ? 42.862 3.575 -23.870 1.00 93.50 1160 THR A C 1
ATOM 8946 O O . THR A 1 1160 ? 42.710 3.590 -22.651 1.00 93.50 1160 THR A O 1
ATOM 8949 N N . GLN A 1 1161 ? 43.188 4.675 -24.566 1.00 93.88 1161 GLN A N 1
ATOM 8950 C CA . GLN A 1 1161 ? 43.344 5.992 -23.937 1.00 93.88 1161 GLN A CA 1
ATOM 8951 C C . GLN A 1 1161 ? 42.018 6.485 -23.349 1.00 93.88 1161 GLN A C 1
ATOM 8953 O O . GLN A 1 1161 ? 41.975 6.863 -22.185 1.00 93.88 1161 GLN A O 1
ATOM 8958 N N . VAL A 1 1162 ? 40.923 6.400 -24.113 1.00 95.44 1162 VAL A N 1
ATOM 8959 C CA . VAL A 1 1162 ? 39.583 6.799 -23.650 1.00 95.44 1162 VAL A CA 1
ATOM 8960 C C . VAL A 1 1162 ? 39.162 5.989 -22.420 1.00 95.44 1162 VAL A C 1
ATOM 8962 O O . VAL A 1 1162 ? 38.628 6.545 -21.465 1.00 95.44 1162 VAL A O 1
ATOM 8965 N N . ARG A 1 1163 ? 39.455 4.682 -22.378 1.00 96.19 1163 ARG A N 1
ATOM 8966 C CA . ARG A 1 1163 ? 39.166 3.846 -21.198 1.00 96.19 1163 ARG A CA 1
ATOM 8967 C C . ARG A 1 1163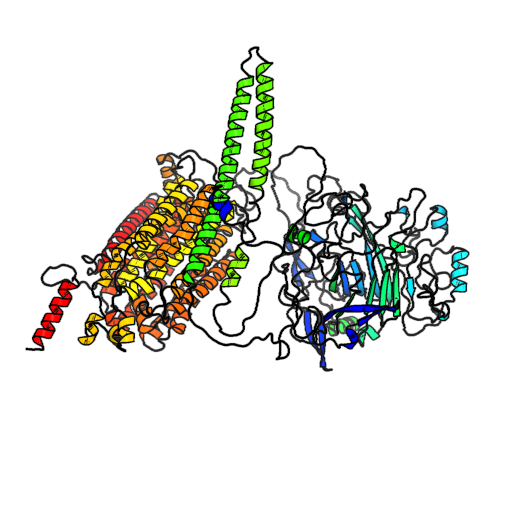 ? 39.964 4.269 -19.957 1.00 96.19 1163 ARG A C 1
ATOM 8969 O O . ARG A 1 1163 ? 39.410 4.248 -18.855 1.00 96.19 1163 ARG A O 1
ATOM 8976 N N . TRP A 1 1164 ? 41.223 4.685 -20.109 1.00 96.69 1164 TRP A N 1
ATOM 8977 C CA . TRP A 1 1164 ? 42.018 5.248 -19.009 1.00 96.69 1164 TRP A CA 1
ATOM 8978 C C . TRP A 1 1164 ? 41.493 6.609 -18.549 1.00 96.69 1164 TRP A C 1
ATOM 8980 O O . TRP A 1 1164 ? 41.268 6.794 -17.357 1.00 96.69 1164 TRP A O 1
ATOM 8990 N N . ASP A 1 1165 ? 41.215 7.520 -19.477 1.00 95.94 1165 ASP A N 1
ATOM 8991 C CA . ASP A 1 1165 ? 40.655 8.846 -19.204 1.00 95.94 1165 ASP A CA 1
ATOM 8992 C C . ASP A 1 1165 ? 39.324 8.758 -18.434 1.00 95.94 1165 ASP A C 1
ATOM 8994 O O . ASP A 1 1165 ? 39.143 9.402 -17.395 1.00 95.94 1165 ASP A O 1
ATOM 8998 N N . VAL A 1 1166 ? 38.420 7.873 -18.870 1.00 96.69 1166 VAL A N 1
ATOM 8999 C CA . VAL A 1 1166 ? 37.178 7.575 -18.145 1.00 96.69 1166 VAL A CA 1
ATOM 9000 C C . VAL A 1 1166 ? 37.485 6.979 -16.762 1.00 96.69 1166 VAL A C 1
ATOM 9002 O O . VAL A 1 1166 ? 36.907 7.431 -15.771 1.00 96.69 1166 VAL A O 1
ATOM 9005 N N . THR A 1 1167 ? 38.423 6.028 -16.654 1.00 96.88 1167 THR A N 1
ATOM 9006 C CA . THR A 1 1167 ? 38.850 5.438 -15.366 1.00 96.88 1167 THR A CA 1
ATOM 9007 C C . THR A 1 1167 ? 39.320 6.512 -14.378 1.00 96.88 1167 THR A C 1
ATOM 9009 O O . THR A 1 1167 ? 38.892 6.499 -13.222 1.00 96.88 1167 THR A O 1
ATOM 9012 N N . TYR A 1 1168 ? 40.138 7.477 -14.815 1.00 96.44 1168 TYR A N 1
ATOM 9013 C CA . TYR A 1 1168 ? 40.624 8.561 -13.959 1.00 96.44 1168 TYR A CA 1
ATOM 9014 C C . TYR A 1 1168 ? 39.494 9.476 -13.469 1.00 96.44 1168 TYR A C 1
ATOM 9016 O O . TYR A 1 1168 ? 39.455 9.778 -12.274 1.00 96.44 1168 TYR A O 1
ATOM 9024 N N . SER A 1 1169 ? 38.534 9.844 -14.329 1.00 96.06 1169 SER A N 1
ATOM 9025 C CA . SER A 1 1169 ? 37.373 10.657 -13.914 1.00 96.06 1169 SER A CA 1
ATOM 9026 C C . SER A 1 1169 ? 36.569 9.992 -12.780 1.00 96.06 1169 SER A C 1
ATOM 9028 O O . SER A 1 1169 ? 36.221 10.633 -11.784 1.00 96.06 1169 SER A O 1
ATOM 9030 N N . TYR A 1 1170 ? 36.361 8.671 -12.857 1.00 96.38 1170 TYR A N 1
ATOM 9031 C CA . TYR A 1 1170 ? 35.667 7.910 -11.816 1.00 96.38 1170 TYR A CA 1
ATOM 9032 C C . TYR A 1 1170 ? 36.501 7.741 -10.538 1.00 96.38 1170 TYR A C 1
ATOM 9034 O O . TYR A 1 1170 ? 35.949 7.864 -9.445 1.00 96.38 1170 TYR A O 1
ATOM 9042 N N . ILE A 1 1171 ? 37.819 7.526 -10.632 1.00 96.00 1171 ILE A N 1
ATOM 9043 C CA . ILE A 1 1171 ? 38.699 7.495 -9.448 1.00 96.00 1171 ILE A CA 1
ATOM 9044 C C . ILE A 1 1171 ? 38.629 8.830 -8.693 1.00 96.00 1171 ILE A C 1
ATOM 9046 O O . ILE A 1 1171 ? 38.444 8.827 -7.475 1.00 96.00 1171 ILE A O 1
ATOM 9050 N N . ILE A 1 1172 ? 38.702 9.965 -9.397 1.00 95.50 1172 ILE A N 1
ATOM 9051 C CA . ILE A 1 1172 ? 38.580 11.301 -8.792 1.00 95.50 1172 ILE A CA 1
ATOM 9052 C C . ILE A 1 1172 ? 37.212 11.455 -8.101 1.00 95.50 1172 ILE A C 1
ATOM 9054 O O . ILE A 1 1172 ? 37.159 11.847 -6.933 1.00 95.50 1172 ILE A O 1
ATOM 9058 N N . SER A 1 1173 ? 36.117 11.060 -8.766 1.00 95.62 1173 SER A N 1
ATOM 9059 C CA . SER A 1 1173 ? 34.766 11.045 -8.179 1.00 95.62 1173 SER A CA 1
ATOM 9060 C C . SER A 1 1173 ? 34.693 10.232 -6.880 1.00 95.62 1173 SER A C 1
ATOM 9062 O O . SER A 1 1173 ? 34.215 10.742 -5.862 1.00 95.62 1173 SER A O 1
ATOM 9064 N N . TYR A 1 1174 ? 35.192 8.993 -6.866 1.00 95.75 1174 TYR A N 1
ATOM 9065 C CA . TYR A 1 1174 ? 35.125 8.138 -5.677 1.00 95.75 1174 TYR A CA 1
ATOM 9066 C C . TYR A 1 1174 ? 36.011 8.638 -4.530 1.00 95.75 1174 TYR A C 1
ATOM 9068 O O . TYR A 1 1174 ? 35.583 8.581 -3.376 1.00 95.75 1174 TYR A O 1
ATOM 9076 N N . MET A 1 1175 ? 37.187 9.205 -4.817 1.00 95.56 1175 MET A N 1
ATOM 9077 C CA . MET A 1 1175 ? 38.036 9.823 -3.791 1.00 95.56 1175 MET A CA 1
ATOM 9078 C C . MET A 1 1175 ? 37.350 11.034 -3.140 1.00 95.56 1175 MET A C 1
ATOM 9080 O O . MET A 1 1175 ? 37.358 11.158 -1.914 1.00 95.56 1175 MET A O 1
ATOM 9084 N N . CYS A 1 1176 ? 36.664 11.877 -3.921 1.00 95.44 1176 CYS A N 1
ATOM 9085 C CA . CYS A 1 1176 ? 35.827 12.947 -3.372 1.00 95.44 1176 CYS A CA 1
ATOM 9086 C C . CYS A 1 1176 ? 34.666 12.396 -2.521 1.00 95.44 1176 CYS A C 1
ATOM 9088 O O . CYS A 1 1176 ? 34.471 12.847 -1.390 1.00 95.44 1176 CYS A O 1
ATOM 9090 N N . LYS A 1 1177 ? 33.939 11.379 -3.003 1.00 93.88 1177 LYS A N 1
ATOM 9091 C CA . LYS A 1 1177 ? 32.833 10.744 -2.259 1.00 93.88 1177 LYS A CA 1
ATOM 9092 C C . LYS A 1 1177 ? 33.290 10.118 -0.930 1.00 93.88 1177 LYS A C 1
ATOM 9094 O O . LYS A 1 1177 ? 32.540 10.177 0.047 1.00 93.88 1177 LYS A O 1
ATOM 9099 N N . LEU A 1 1178 ? 34.509 9.573 -0.853 1.00 94.06 1178 LEU A N 1
ATOM 9100 C CA . LEU A 1 1178 ? 35.121 9.113 0.403 1.00 94.06 1178 LEU A CA 1
ATOM 9101 C C . LEU A 1 1178 ? 35.515 10.287 1.312 1.00 94.06 1178 LEU A C 1
ATOM 9103 O O . LEU A 1 1178 ? 35.181 10.278 2.496 1.00 94.06 1178 LEU A O 1
ATOM 9107 N N . PHE A 1 1179 ? 36.147 11.334 0.770 1.00 95.12 1179 PHE A N 1
ATOM 9108 C CA . PHE A 1 1179 ? 36.512 12.533 1.537 1.00 95.12 1179 PHE A CA 1
ATOM 9109 C C . PHE A 1 1179 ? 35.296 13.234 2.168 1.00 95.12 1179 PHE A C 1
ATOM 9111 O O . PHE A 1 1179 ? 35.391 13.786 3.264 1.00 95.12 1179 PHE A O 1
ATOM 9118 N N . ALA A 1 1180 ? 34.115 13.140 1.549 1.00 93.94 1180 ALA A N 1
ATOM 9119 C CA . ALA A 1 1180 ? 32.864 13.637 2.122 1.00 93.94 1180 ALA A CA 1
ATOM 9120 C C . ALA A 1 1180 ? 32.560 13.080 3.532 1.00 93.94 1180 ALA A C 1
ATOM 9122 O O . ALA A 1 1180 ? 31.888 13.750 4.323 1.00 93.94 1180 ALA A O 1
ATOM 9123 N N . LEU A 1 1181 ? 33.043 11.873 3.858 1.00 93.56 1181 LEU A N 1
ATOM 9124 C CA . LEU A 1 1181 ? 32.836 11.221 5.156 1.00 93.56 1181 LEU A CA 1
ATOM 9125 C C . LEU A 1 1181 ? 33.625 11.890 6.291 1.00 93.56 1181 LEU A C 1
ATOM 9127 O O . LEU A 1 1181 ? 33.180 11.850 7.438 1.00 93.56 1181 LEU A O 1
ATOM 9131 N N . ALA A 1 1182 ? 34.724 12.588 5.978 1.00 94.38 1182 ALA A N 1
ATOM 9132 C CA . ALA A 1 1182 ? 35.519 13.336 6.956 1.00 94.38 1182 ALA A CA 1
ATOM 9133 C C . ALA A 1 1182 ? 34.709 14.427 7.683 1.00 94.38 1182 ALA A C 1
ATOM 9135 O O . ALA A 1 1182 ? 35.085 14.859 8.768 1.00 94.38 1182 ALA A O 1
ATOM 9136 N N . TRP A 1 1183 ? 33.568 14.844 7.125 1.00 93.75 1183 TRP A N 1
ATOM 9137 C CA . TRP A 1 1183 ? 32.705 15.898 7.666 1.00 93.75 1183 TRP A CA 1
ATOM 9138 C C . TRP A 1 1183 ? 31.572 15.379 8.572 1.00 93.75 1183 TRP A C 1
ATOM 9140 O O . TRP A 1 1183 ? 30.846 16.179 9.161 1.00 93.75 1183 TRP A O 1
ATOM 9150 N N . LEU A 1 1184 ? 31.421 14.056 8.746 1.00 91.50 1184 LEU A N 1
ATOM 9151 C CA . LEU A 1 1184 ? 30.336 13.451 9.544 1.00 91.50 1184 LEU A CA 1
ATOM 9152 C C . LEU A 1 1184 ? 30.321 13.870 11.024 1.00 91.50 1184 LEU A C 1
ATOM 9154 O O . LEU A 1 1184 ? 29.276 13.787 11.670 1.00 91.50 1184 LEU A O 1
ATOM 9158 N N . TRP A 1 1185 ? 31.438 14.362 11.570 1.00 92.06 1185 TRP A N 1
ATOM 9159 C CA . TRP A 1 1185 ? 31.493 14.893 12.938 1.00 92.06 1185 TRP A CA 1
ATOM 9160 C C . TRP A 1 1185 ? 30.601 16.131 13.143 1.00 92.06 1185 TRP A C 1
ATOM 9162 O O . TRP A 1 1185 ? 30.169 16.386 14.269 1.00 92.06 1185 TRP A O 1
ATOM 9172 N N . MET A 1 1186 ? 30.287 16.875 12.074 1.00 91.19 1186 MET A N 1
ATOM 9173 C CA . MET A 1 1186 ? 29.411 18.051 12.124 1.00 91.19 1186 MET A CA 1
ATOM 9174 C C . MET A 1 1186 ? 27.922 17.686 12.216 1.00 91.19 1186 MET A C 1
ATOM 9176 O O . MET A 1 1186 ? 27.127 18.491 12.704 1.00 91.19 1186 MET A O 1
ATOM 9180 N N . LEU A 1 1187 ? 27.525 16.486 11.784 1.00 90.75 1187 LEU A N 1
ATOM 9181 C CA . LEU A 1 1187 ? 26.153 15.994 11.909 1.00 90.75 1187 LEU A CA 1
ATOM 9182 C C . LEU A 1 1187 ? 25.930 15.437 13.328 1.00 90.75 1187 LEU A C 1
ATOM 9184 O O . LEU A 1 1187 ? 26.708 14.584 13.759 1.00 90.75 1187 LEU A O 1
ATOM 9188 N N . PRO A 1 1188 ? 24.904 15.857 14.089 1.00 90.94 1188 PRO A N 1
ATOM 9189 C CA . PRO A 1 1188 ? 24.559 15.199 15.353 1.00 90.94 1188 PRO A CA 1
ATOM 9190 C C . PRO A 1 1188 ? 24.122 13.739 15.128 1.00 90.94 1188 PRO A C 1
ATOM 9192 O O . PRO A 1 1188 ? 23.558 13.438 14.080 1.00 90.94 1188 PRO A O 1
ATOM 9195 N N . PRO A 1 1189 ? 24.378 12.808 16.065 1.00 89.38 1189 PRO A N 1
ATOM 9196 C CA . PRO A 1 1189 ? 24.099 11.388 15.841 1.00 89.38 1189 PRO A CA 1
ATOM 9197 C C . PRO A 1 1189 ? 22.603 11.041 15.786 1.00 89.38 1189 PRO A C 1
ATOM 9199 O O . PRO A 1 1189 ? 22.266 10.027 15.180 1.00 89.38 1189 PRO A O 1
ATOM 9202 N N . GLN A 1 1190 ? 21.720 11.849 16.387 1.00 86.50 1190 GLN A N 1
ATOM 9203 C CA . GLN A 1 1190 ? 20.270 11.631 16.381 1.00 86.50 1190 GLN A CA 1
ATOM 9204 C C . GLN A 1 1190 ? 19.470 12.912 16.711 1.00 86.50 1190 GLN A C 1
ATOM 9206 O O . GLN A 1 1190 ? 20.032 13.975 16.999 1.00 86.50 1190 GLN A O 1
ATOM 9211 N N . ARG A 1 1191 ? 18.131 12.798 16.685 1.00 83.56 1191 ARG A N 1
ATOM 9212 C CA . ARG A 1 1191 ? 17.161 13.890 16.933 1.00 83.56 1191 ARG A CA 1
ATOM 9213 C C . ARG A 1 1191 ? 17.325 14.550 18.302 1.00 83.56 1191 ARG A C 1
ATOM 9215 O O . ARG A 1 1191 ? 17.277 15.773 18.398 1.00 83.56 1191 ARG A O 1
ATOM 9222 N N . THR A 1 1192 ? 17.553 13.760 19.351 1.00 83.06 1192 THR A N 1
ATOM 9223 C CA . THR A 1 1192 ? 17.723 14.271 20.721 1.00 83.06 1192 THR A CA 1
ATOM 9224 C C . THR A 1 1192 ? 18.942 15.184 20.821 1.00 83.06 1192 THR A C 1
ATOM 9226 O O . THR A 1 1192 ? 18.827 16.281 21.358 1.00 83.06 1192 THR A O 1
ATOM 9229 N N . GLN A 1 1193 ? 20.066 14.822 20.195 1.00 88.88 1193 GLN A N 1
ATOM 9230 C CA . GLN A 1 1193 ? 21.258 15.674 20.167 1.00 88.88 1193 GLN A CA 1
ATOM 9231 C C . GLN A 1 1193 ? 21.097 16.906 19.256 1.00 88.88 1193 GLN A C 1
ATOM 9233 O O . GLN A 1 1193 ? 21.751 17.916 19.506 1.00 88.88 1193 GLN A O 1
ATOM 9238 N N . ILE A 1 1194 ? 20.214 16.887 18.241 1.00 87.56 1194 ILE A N 1
ATOM 9239 C CA . ILE A 1 1194 ? 19.797 18.129 17.556 1.00 87.56 1194 ILE A CA 1
ATOM 9240 C C . ILE A 1 1194 ? 19.065 19.053 18.532 1.00 87.56 1194 ILE A C 1
ATOM 9242 O O . ILE A 1 1194 ? 19.397 20.235 18.596 1.00 87.56 1194 ILE A O 1
ATOM 9246 N N . GLN A 1 1195 ? 18.106 18.538 19.305 1.00 84.31 1195 GLN A N 1
ATOM 9247 C CA . GLN A 1 1195 ? 17.357 19.353 20.267 1.00 84.31 1195 GLN A CA 1
ATOM 9248 C C . GLN A 1 1195 ? 18.251 19.885 21.396 1.00 84.31 1195 GLN A C 1
ATOM 9250 O O . GLN A 1 1195 ? 18.145 21.051 21.773 1.00 84.31 1195 GLN A O 1
ATOM 9255 N N . GLU A 1 1196 ? 19.209 19.095 21.884 1.00 86.81 1196 GLU A N 1
ATOM 9256 C CA . GLU A 1 1196 ? 20.240 19.579 22.810 1.00 86.81 1196 GLU A CA 1
ATOM 9257 C C . GLU A 1 1196 ? 21.126 20.661 22.182 1.00 86.81 1196 GLU A C 1
ATOM 9259 O O . GLU A 1 1196 ? 21.406 21.669 22.832 1.00 86.81 1196 GLU A O 1
ATOM 9264 N N . LEU A 1 1197 ? 21.530 20.504 20.916 1.00 89.06 1197 LEU A N 1
ATOM 9265 C CA . LEU A 1 1197 ? 22.315 21.506 20.193 1.00 89.06 1197 LEU A CA 1
ATOM 9266 C C . LEU A 1 1197 ? 21.511 22.789 19.925 1.00 89.06 1197 LEU A C 1
ATOM 9268 O O . LEU A 1 1197 ? 22.090 23.873 19.947 1.00 89.06 1197 LEU A O 1
ATOM 9272 N N . LYS A 1 1198 ? 20.189 22.697 19.731 1.00 87.38 1198 LYS A N 1
ATOM 9273 C CA . LYS A 1 1198 ? 19.284 23.855 19.647 1.00 87.38 1198 LYS A CA 1
ATOM 9274 C C . LYS A 1 1198 ? 19.172 24.570 20.998 1.00 87.38 1198 LYS A C 1
ATOM 9276 O O . LYS A 1 1198 ? 19.333 25.783 21.056 1.00 87.38 1198 LYS A O 1
ATOM 9281 N N . LYS A 1 1199 ? 18.999 23.820 22.095 1.00 83.69 1199 LYS A N 1
ATOM 9282 C CA . LYS A 1 1199 ? 18.896 24.362 23.465 1.00 83.69 1199 LYS A CA 1
ATOM 9283 C C . LYS A 1 1199 ? 20.214 24.948 24.006 1.00 83.69 1199 LYS A C 1
ATOM 9285 O O . LYS A 1 1199 ? 20.175 25.933 24.733 1.00 83.69 1199 LYS A O 1
ATOM 9290 N N . LYS A 1 1200 ? 21.374 24.352 23.690 1.00 87.94 1200 LYS A N 1
ATOM 9291 C CA . LYS A 1 1200 ? 22.679 24.659 24.327 1.00 87.94 1200 LYS A CA 1
ATOM 9292 C C . LYS A 1 1200 ? 23.761 25.196 23.376 1.00 87.94 1200 LYS A C 1
ATOM 9294 O O . LYS A 1 1200 ? 24.845 25.546 23.830 1.00 87.94 1200 LYS A O 1
ATOM 9299 N N . GLY A 1 1201 ? 23.525 25.234 22.063 1.00 82.38 1201 GLY A N 1
ATOM 9300 C CA . GLY A 1 1201 ? 24.590 25.401 21.063 1.00 82.38 1201 GLY A CA 1
ATOM 9301 C C . GLY A 1 1201 ? 25.236 26.787 20.952 1.00 82.38 1201 GLY A C 1
ATOM 9302 O O . GLY A 1 1201 ? 26.286 26.897 20.318 1.00 82.38 1201 GLY A O 1
ATOM 9303 N N . GLY A 1 1202 ? 24.641 27.826 21.542 1.00 91.12 1202 GLY A N 1
ATOM 9304 C CA . GLY A 1 1202 ? 25.102 29.213 21.415 1.00 91.12 1202 GLY A CA 1
ATOM 9305 C C . GLY A 1 1202 ? 24.819 29.845 20.041 1.00 91.12 1202 GLY A C 1
ATOM 9306 O O . GLY A 1 1202 ? 24.307 29.200 19.120 1.00 91.12 1202 GLY A O 1
ATOM 9307 N N . LYS A 1 1203 ? 25.153 31.136 19.913 1.00 93.75 1203 LYS A N 1
ATOM 9308 C CA . LYS A 1 1203 ? 24.981 31.947 18.695 1.00 93.75 1203 LYS A CA 1
ATOM 9309 C C . LYS A 1 1203 ? 26.330 32.447 18.163 1.00 93.75 1203 LYS A C 1
ATOM 9311 O O . LYS A 1 1203 ? 27.217 32.770 18.946 1.00 93.75 1203 LYS A O 1
ATOM 9316 N N . SER A 1 1204 ? 26.468 32.543 16.840 1.00 95.69 1204 SER A N 1
ATOM 9317 C CA . SER A 1 1204 ? 27.612 33.161 16.156 1.00 95.69 1204 SER A CA 1
ATOM 9318 C C . SER A 1 1204 ? 27.145 33.980 14.939 1.00 95.69 1204 SER A C 1
ATOM 9320 O O . SER A 1 1204 ? 26.751 33.388 13.928 1.00 95.69 1204 SER A O 1
ATOM 9322 N N . PRO A 1 1205 ? 27.203 35.328 14.986 1.00 93.44 1205 PRO A N 1
ATOM 9323 C CA . PRO A 1 1205 ? 26.856 36.181 13.845 1.00 93.44 1205 PRO A CA 1
ATOM 9324 C C . PRO A 1 1205 ? 27.814 36.015 12.666 1.00 93.44 1205 PRO A C 1
ATOM 9326 O O . PRO A 1 1205 ? 27.378 36.047 11.517 1.00 93.44 1205 PRO A O 1
ATOM 9329 N N . LEU A 1 1206 ? 29.097 35.751 12.934 1.00 94.31 1206 LEU A N 1
ATOM 9330 C CA . LEU A 1 1206 ? 30.089 35.504 11.890 1.00 94.31 1206 LEU A CA 1
ATOM 9331 C C . LEU A 1 1206 ? 29.767 34.227 11.097 1.00 94.31 1206 LEU A C 1
ATOM 9333 O O . LEU A 1 1206 ? 29.798 34.247 9.870 1.00 94.31 1206 LEU A O 1
ATOM 9337 N N . ALA A 1 1207 ? 29.393 33.136 11.775 1.00 92.31 1207 ALA A N 1
ATOM 9338 C CA . ALA A 1 1207 ? 29.045 31.884 11.102 1.00 92.31 1207 ALA A CA 1
ATOM 9339 C C . ALA A 1 1207 ? 27.757 32.008 10.264 1.00 92.31 1207 ALA A C 1
ATOM 9341 O O . ALA A 1 1207 ? 27.714 31.524 9.132 1.00 92.31 1207 ALA A O 1
ATOM 9342 N N . GLY A 1 1208 ? 26.741 32.714 10.778 1.00 91.06 1208 GLY A N 1
ATOM 9343 C CA . GLY A 1 1208 ? 25.519 33.023 10.027 1.00 91.06 1208 GLY A CA 1
ATOM 9344 C C . GLY A 1 1208 ? 25.782 33.882 8.781 1.00 91.06 1208 GLY A C 1
ATOM 9345 O O . GLY A 1 1208 ? 25.231 33.607 7.715 1.00 91.06 1208 GLY A O 1
ATOM 9346 N N . ALA A 1 1209 ? 26.672 34.876 8.879 1.00 93.00 1209 ALA A N 1
ATOM 9347 C CA . ALA A 1 1209 ? 27.063 35.718 7.746 1.00 93.00 1209 ALA A CA 1
ATOM 9348 C C . ALA A 1 1209 ? 27.827 34.925 6.671 1.00 93.00 1209 ALA A C 1
ATOM 9350 O O . ALA A 1 1209 ? 27.489 35.008 5.490 1.00 93.00 1209 ALA A O 1
ATOM 9351 N N . ILE A 1 1210 ? 28.812 34.113 7.077 1.00 93.50 1210 ILE A N 1
ATOM 9352 C CA . ILE A 1 1210 ? 29.588 33.248 6.173 1.00 93.50 1210 ILE A CA 1
ATOM 9353 C C . ILE A 1 1210 ? 28.664 32.291 5.409 1.00 93.50 1210 ILE A C 1
ATOM 9355 O O . ILE A 1 1210 ? 28.807 32.151 4.194 1.00 93.50 1210 ILE A O 1
ATOM 9359 N N . LEU A 1 1211 ? 27.685 31.681 6.091 1.00 89.56 1211 LEU A N 1
ATOM 9360 C CA . LEU A 1 1211 ? 26.711 30.784 5.464 1.00 89.56 1211 LEU A CA 1
ATOM 9361 C C . LEU A 1 1211 ? 25.939 31.476 4.329 1.00 89.56 1211 LEU A C 1
ATOM 9363 O O . LEU A 1 1211 ? 25.820 30.907 3.245 1.00 89.56 1211 LEU A O 1
ATOM 9367 N N . LEU A 1 1212 ? 25.443 32.698 4.558 1.00 89.81 1212 LEU A N 1
ATOM 9368 C CA . LEU A 1 1212 ? 24.725 33.465 3.536 1.00 89.81 1212 LEU A CA 1
ATOM 9369 C C . LEU A 1 1212 ? 25.637 33.849 2.363 1.00 89.81 1212 LEU A C 1
ATOM 9371 O O . LEU A 1 1212 ? 25.261 33.644 1.211 1.00 89.81 1212 LEU A O 1
ATOM 9375 N N . VAL A 1 1213 ? 26.838 34.369 2.635 1.00 92.56 1213 VAL A N 1
ATOM 9376 C CA . VAL A 1 1213 ? 27.779 34.806 1.588 1.00 92.56 1213 VAL A CA 1
ATOM 9377 C C . VAL A 1 1213 ? 28.174 33.639 0.678 1.00 92.56 1213 VAL A C 1
ATOM 9379 O O . VAL A 1 1213 ? 28.061 33.756 -0.542 1.00 92.56 1213 VAL A O 1
ATOM 9382 N N . ILE A 1 1214 ? 28.554 32.491 1.253 1.00 90.00 1214 ILE A N 1
ATOM 9383 C CA . ILE A 1 1214 ? 28.877 31.278 0.483 1.00 90.00 1214 ILE A CA 1
ATOM 9384 C C . ILE A 1 1214 ? 27.663 30.821 -0.332 1.00 90.00 1214 ILE A C 1
ATOM 9386 O O . ILE A 1 1214 ? 27.795 30.534 -1.521 1.00 90.00 1214 ILE A O 1
ATOM 9390 N N . PHE A 1 1215 ? 26.473 30.801 0.276 1.00 88.94 1215 PHE A N 1
ATOM 9391 C CA . PHE A 1 1215 ? 25.244 30.393 -0.398 1.00 88.94 1215 PHE A CA 1
ATOM 9392 C C . PHE A 1 1215 ? 24.953 31.233 -1.654 1.00 88.94 1215 PHE A C 1
ATOM 9394 O O . PHE A 1 1215 ? 24.742 30.668 -2.729 1.00 88.94 1215 PHE A O 1
ATOM 9401 N N . PHE A 1 1216 ? 24.992 32.567 -1.555 1.00 89.38 1216 PHE A N 1
ATOM 9402 C CA . PHE A 1 1216 ? 24.730 33.450 -2.698 1.00 89.38 1216 PHE A CA 1
ATOM 9403 C C . PHE A 1 1216 ? 25.801 33.346 -3.793 1.00 89.38 1216 PHE A C 1
ATOM 9405 O O . PHE A 1 1216 ? 25.447 33.304 -4.973 1.00 89.38 1216 PHE A O 1
ATOM 9412 N N . ILE A 1 1217 ? 27.086 33.255 -3.424 1.00 91.88 1217 ILE A N 1
ATOM 9413 C CA . ILE A 1 1217 ? 28.189 33.088 -4.385 1.00 91.88 1217 ILE A CA 1
ATOM 9414 C C . ILE A 1 1217 ? 28.028 31.772 -5.152 1.00 91.88 1217 ILE A C 1
ATOM 9416 O O . ILE A 1 1217 ? 28.017 31.769 -6.384 1.00 91.88 1217 ILE A O 1
ATOM 9420 N N . CYS A 1 1218 ? 27.844 30.654 -4.445 1.00 90.69 1218 CYS A N 1
ATOM 9421 C CA . CYS A 1 1218 ? 27.694 29.344 -5.071 1.00 90.69 1218 CYS A CA 1
ATOM 9422 C C . CYS A 1 1218 ? 26.412 29.242 -5.909 1.00 90.69 1218 CYS A C 1
ATOM 9424 O O . CYS A 1 1218 ? 26.442 28.599 -6.959 1.00 90.69 1218 CYS A O 1
ATOM 9426 N N . LEU A 1 1219 ? 25.317 29.902 -5.510 1.00 88.31 1219 LEU A N 1
ATOM 9427 C CA . LEU A 1 1219 ? 24.091 29.989 -6.307 1.00 88.31 1219 LEU A CA 1
ATOM 9428 C C . LEU A 1 1219 ? 24.342 30.735 -7.621 1.00 88.31 1219 LEU A C 1
ATOM 9430 O O . LEU A 1 1219 ? 24.170 30.148 -8.689 1.00 88.31 1219 LEU A O 1
ATOM 9434 N N . ALA A 1 1220 ? 24.811 31.985 -7.560 1.00 89.31 1220 ALA A N 1
ATOM 9435 C CA . ALA A 1 1220 ? 25.066 32.803 -8.748 1.00 89.31 1220 ALA A CA 1
ATOM 9436 C C . ALA A 1 1220 ? 26.058 32.130 -9.716 1.00 89.31 1220 ALA A C 1
ATOM 9438 O O . ALA A 1 1220 ? 25.828 32.099 -10.929 1.00 89.31 1220 ALA A O 1
ATOM 9439 N N . PHE A 1 1221 ? 27.121 31.524 -9.178 1.00 89.88 1221 PHE A N 1
ATOM 9440 C CA . PHE A 1 1221 ? 28.117 30.793 -9.957 1.00 89.88 1221 PHE A CA 1
ATOM 9441 C C . PHE A 1 1221 ? 27.532 29.545 -10.637 1.00 89.88 1221 PHE A C 1
ATOM 9443 O O . PHE A 1 1221 ? 27.744 29.344 -11.834 1.00 89.88 1221 PHE A O 1
ATOM 9450 N N . SER A 1 1222 ? 26.742 28.739 -9.915 1.00 88.38 1222 SER A N 1
ATOM 9451 C CA . SER A 1 1222 ? 26.133 27.512 -10.457 1.00 88.38 1222 SER A CA 1
ATOM 9452 C C . SER A 1 1222 ? 25.102 27.801 -11.548 1.00 88.38 1222 SER A C 1
ATOM 9454 O O . SER A 1 1222 ? 25.062 27.083 -12.549 1.00 88.38 1222 SER A O 1
ATOM 9456 N N . VAL A 1 1223 ? 24.289 28.858 -11.394 1.00 87.19 1223 VAL A N 1
ATOM 9457 C CA . VAL A 1 1223 ? 23.338 29.290 -12.435 1.00 87.19 1223 VAL A CA 1
ATOM 9458 C C . VAL A 1 1223 ? 24.090 29.727 -13.691 1.00 87.19 1223 VAL A C 1
ATOM 9460 O O . VAL A 1 1223 ? 23.839 29.197 -14.772 1.00 87.19 1223 VAL A O 1
ATOM 9463 N N . THR A 1 1224 ? 25.047 30.647 -13.541 1.00 90.31 1224 THR A N 1
ATOM 9464 C CA . THR A 1 1224 ? 25.783 31.242 -14.668 1.00 90.31 1224 THR A CA 1
ATOM 9465 C C . THR A 1 1224 ? 26.516 30.173 -15.482 1.00 90.31 1224 THR A C 1
ATOM 9467 O O . THR A 1 1224 ? 26.312 30.060 -16.688 1.00 90.31 1224 THR A O 1
ATOM 9470 N N . THR A 1 1225 ? 27.311 29.328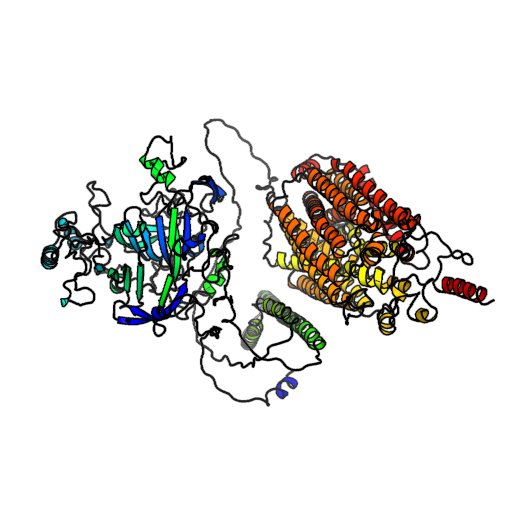 -14.823 1.00 89.38 1225 THR A N 1
ATOM 9471 C CA . THR A 1 1225 ? 28.116 28.286 -15.488 1.00 89.38 1225 THR A CA 1
ATOM 9472 C C . THR A 1 1225 ? 27.267 27.186 -16.130 1.00 89.38 1225 THR A C 1
ATOM 9474 O O . THR A 1 1225 ? 27.611 26.703 -17.208 1.00 89.38 1225 THR A O 1
ATOM 9477 N N . SER A 1 1226 ? 26.127 26.816 -15.535 1.00 89.19 1226 SER A N 1
ATOM 9478 C CA . SER A 1 1226 ? 25.225 25.813 -16.124 1.00 89.19 1226 SER A CA 1
ATOM 9479 C C . SER A 1 1226 ? 24.488 26.346 -17.354 1.00 89.19 1226 SER A C 1
ATOM 9481 O O . SER A 1 1226 ? 24.294 25.602 -18.315 1.00 89.19 1226 SER A O 1
ATOM 9483 N N . ILE A 1 1227 ? 24.129 27.637 -17.362 1.00 89.38 1227 ILE A N 1
ATOM 9484 C CA . ILE A 1 1227 ? 23.587 28.315 -18.548 1.00 89.38 1227 ILE A CA 1
ATOM 9485 C C . ILE A 1 1227 ? 24.656 28.396 -19.653 1.00 89.38 1227 ILE A C 1
ATOM 9487 O O . ILE A 1 1227 ? 24.350 28.129 -20.815 1.00 89.38 1227 ILE A O 1
ATOM 9491 N N . MET A 1 1228 ? 25.922 28.670 -19.319 1.00 90.56 1228 MET A N 1
ATOM 9492 C CA . MET A 1 1228 ? 27.010 28.681 -20.310 1.00 90.56 1228 MET A CA 1
ATOM 9493 C C . MET A 1 1228 ? 27.197 27.331 -21.028 1.00 90.56 1228 MET A C 1
ATOM 9495 O O . MET A 1 1228 ? 27.538 27.316 -22.204 1.00 90.56 1228 MET A O 1
ATOM 9499 N N . SER A 1 1229 ? 26.927 26.188 -20.382 1.00 88.62 1229 SER A N 1
ATOM 9500 C CA . SER A 1 1229 ? 27.035 24.869 -21.037 1.00 88.62 1229 SER A CA 1
ATOM 9501 C C . SER A 1 1229 ? 26.038 24.647 -22.182 1.00 88.62 1229 SER A C 1
ATOM 9503 O O . SER A 1 1229 ? 26.260 23.772 -23.021 1.00 88.62 1229 SER A O 1
ATOM 9505 N N . ILE A 1 1230 ? 24.915 25.374 -22.201 1.00 87.12 1230 ILE A N 1
ATOM 9506 C CA . ILE A 1 1230 ? 23.815 25.140 -23.152 1.00 87.12 1230 ILE A CA 1
ATOM 9507 C C . ILE A 1 1230 ? 23.725 26.194 -24.261 1.00 87.12 1230 ILE A C 1
ATOM 9509 O O . ILE A 1 1230 ? 23.055 25.953 -25.261 1.00 87.12 1230 ILE A O 1
ATOM 9513 N N . TYR A 1 1231 ? 24.396 27.341 -24.121 1.00 86.25 1231 TYR A N 1
ATOM 9514 C CA . TYR A 1 1231 ? 24.400 28.382 -25.150 1.00 86.25 1231 TYR A CA 1
ATOM 9515 C C . TYR A 1 1231 ? 25.495 28.125 -26.203 1.00 86.25 1231 TYR A C 1
ATOM 9517 O O . TYR A 1 1231 ? 26.659 27.938 -25.837 1.00 86.25 1231 TYR A O 1
ATOM 9525 N N . PRO A 1 1232 ? 25.186 28.165 -27.518 1.00 82.44 1232 PRO A N 1
ATOM 9526 C CA . PRO A 1 1232 ? 26.161 27.848 -28.567 1.00 82.44 1232 PRO A CA 1
ATOM 9527 C C . PRO A 1 1232 ? 27.434 28.706 -28.548 1.00 82.44 1232 PRO A C 1
ATOM 9529 O O . PRO A 1 1232 ? 28.503 28.215 -28.899 1.00 82.44 1232 PRO A O 1
ATOM 9532 N N . SER A 1 1233 ? 27.333 29.959 -28.097 1.00 84.44 1233 SER A N 1
ATOM 9533 C CA . SER A 1 1233 ? 28.445 30.912 -27.990 1.00 84.44 1233 SER A CA 1
ATOM 9534 C C . SER A 1 1233 ? 29.382 30.677 -26.801 1.00 84.44 1233 SER A C 1
ATOM 9536 O O . SER A 1 1233 ? 30.454 31.272 -26.765 1.00 84.44 1233 SER A O 1
ATOM 9538 N N . THR A 1 1234 ? 28.996 29.845 -25.826 1.00 89.31 1234 THR A N 1
ATOM 9539 C CA . THR A 1 1234 ? 29.745 29.643 -24.570 1.00 89.31 1234 THR A CA 1
ATOM 9540 C C . THR A 1 1234 ? 29.983 28.171 -24.207 1.00 89.31 1234 THR A C 1
ATOM 9542 O O . THR A 1 1234 ? 30.858 27.886 -23.386 1.00 89.31 1234 THR A O 1
ATOM 9545 N N . LYS A 1 1235 ? 29.311 27.216 -24.867 1.00 86.88 1235 LYS A N 1
ATOM 9546 C CA . LYS A 1 1235 ? 29.432 25.770 -24.593 1.00 86.88 1235 LYS A CA 1
ATOM 9547 C C . LYS A 1 1235 ? 30.857 25.201 -24.696 1.00 86.88 1235 LYS A C 1
ATOM 9549 O O . LYS A 1 1235 ? 31.155 24.209 -24.042 1.00 86.88 1235 LYS A O 1
ATOM 9554 N N . CYS A 1 1236 ? 31.751 25.821 -25.472 1.00 87.00 1236 CYS A N 1
ATOM 9555 C CA . CYS A 1 1236 ? 33.133 25.354 -25.637 1.00 87.00 1236 CYS A CA 1
ATOM 9556 C C . CYS A 1 1236 ? 34.074 25.699 -24.467 1.00 87.00 1236 CYS A C 1
ATOM 9558 O O . CYS A 1 1236 ? 35.122 25.067 -24.342 1.00 87.00 1236 CYS A O 1
ATOM 9560 N N . TYR A 1 1237 ? 33.742 26.672 -23.606 1.00 90.69 1237 TYR A N 1
ATOM 9561 C CA . TYR A 1 1237 ? 34.628 27.068 -22.505 1.00 90.69 1237 TYR A CA 1
ATOM 9562 C C . TYR A 1 1237 ? 34.789 25.938 -21.475 1.00 90.69 1237 TYR A C 1
ATOM 9564 O O . TYR A 1 1237 ? 33.805 25.331 -21.053 1.00 90.69 1237 TYR A O 1
ATOM 9572 N N . ARG A 1 1238 ? 36.011 25.734 -20.960 1.00 91.00 1238 ARG A N 1
ATOM 9573 C CA . ARG A 1 1238 ? 36.294 24.747 -19.894 1.00 91.00 1238 ARG A CA 1
ATOM 9574 C C . ARG A 1 1238 ? 35.465 24.964 -18.628 1.00 91.00 1238 ARG A C 1
ATOM 9576 O O . ARG A 1 1238 ? 34.972 24.002 -18.053 1.00 91.00 1238 ARG A O 1
ATOM 9583 N N . ILE A 1 1239 ? 35.206 26.221 -18.251 1.00 90.06 1239 ILE A N 1
ATOM 9584 C CA . ILE A 1 1239 ? 34.319 26.567 -17.122 1.00 90.06 1239 ILE A CA 1
ATOM 9585 C C . ILE A 1 1239 ? 32.854 26.138 -17.338 1.00 90.06 1239 ILE A C 1
ATOM 9587 O O . ILE A 1 1239 ? 32.108 25.955 -16.379 1.00 90.06 1239 ILE A O 1
ATOM 9591 N N . ALA A 1 1240 ? 32.449 25.941 -18.595 1.00 88.25 1240 ALA A N 1
ATOM 9592 C CA . ALA A 1 1240 ? 31.148 25.409 -18.984 1.00 88.25 1240 ALA A CA 1
ATOM 9593 C C . ALA A 1 1240 ? 31.163 23.877 -19.185 1.00 88.25 1240 ALA A C 1
ATOM 9595 O O . ALA A 1 1240 ? 30.107 23.297 -19.439 1.00 88.25 1240 ALA A O 1
ATOM 9596 N N . GLY A 1 1241 ? 32.323 23.220 -19.056 1.00 88.12 1241 GLY A N 1
ATOM 9597 C CA . GLY A 1 1241 ? 32.540 21.791 -19.318 1.00 88.12 1241 GLY A CA 1
ATOM 9598 C C . GLY A 1 1241 ? 32.990 21.444 -20.742 1.00 88.12 1241 GLY A C 1
ATOM 9599 O O . GLY A 1 1241 ? 33.184 20.270 -21.041 1.00 88.12 1241 GLY A O 1
ATOM 9600 N N . GLY A 1 1242 ? 33.164 22.436 -21.621 1.00 87.75 1242 GLY A N 1
ATOM 9601 C CA . GLY A 1 1242 ? 33.665 22.225 -22.979 1.00 87.75 1242 GLY A CA 1
ATOM 9602 C C . GLY A 1 1242 ? 35.181 22.008 -23.037 1.00 87.75 1242 GLY A C 1
ATOM 9603 O O . GLY A 1 1242 ? 35.920 22.383 -22.132 1.00 87.75 1242 GLY A O 1
ATOM 9604 N N . ASN A 1 1243 ? 35.669 21.445 -24.141 1.00 86.50 1243 ASN A N 1
ATOM 9605 C CA . ASN A 1 1243 ? 37.084 21.095 -24.354 1.00 86.50 1243 ASN A CA 1
ATOM 9606 C C . ASN A 1 1243 ? 38.063 22.293 -24.452 1.00 86.50 1243 ASN A C 1
ATOM 9608 O O . ASN A 1 1243 ? 39.279 22.096 -24.511 1.00 86.50 1243 ASN A O 1
ATOM 9612 N N . GLY A 1 1244 ? 37.570 23.535 -24.469 1.00 86.75 1244 GLY A N 1
ATOM 9613 C CA . GLY A 1 1244 ? 38.386 24.742 -24.615 1.00 86.75 1244 GLY A CA 1
ATOM 9614 C C . GLY A 1 1244 ? 38.906 24.999 -26.033 1.00 86.75 1244 GLY A C 1
ATOM 9615 O O . GLY A 1 1244 ? 39.835 25.788 -26.182 1.00 86.75 1244 GLY A O 1
ATOM 9616 N N . MET A 1 1245 ? 38.348 24.347 -27.060 1.00 82.06 1245 MET A N 1
ATOM 9617 C CA . MET A 1 1245 ? 38.691 24.621 -28.458 1.00 82.06 1245 MET A CA 1
ATOM 9618 C C . MET A 1 1245 ? 37.841 25.766 -29.025 1.00 82.06 1245 MET A C 1
ATOM 9620 O O . MET A 1 1245 ? 36.610 25.719 -28.990 1.00 82.06 1245 MET A O 1
ATOM 9624 N N . PHE A 1 1246 ? 38.513 26.768 -29.591 1.00 83.25 1246 PHE A N 1
ATOM 9625 C CA . PHE A 1 1246 ? 37.908 27.926 -30.254 1.00 83.25 1246 PHE A CA 1
ATOM 9626 C C . PHE A 1 1246 ? 38.084 27.836 -31.770 1.00 83.25 1246 PHE A C 1
ATOM 9628 O O . PHE A 1 1246 ? 39.037 27.226 -32.259 1.00 83.25 1246 PHE A O 1
ATOM 9635 N N . ASP A 1 1247 ? 37.182 28.463 -32.522 1.00 76.50 1247 ASP A N 1
ATOM 9636 C CA . ASP A 1 1247 ? 37.338 28.614 -33.966 1.00 76.50 1247 ASP A CA 1
ATOM 9637 C C . ASP A 1 1247 ? 38.546 29.533 -34.281 1.00 76.50 1247 ASP A C 1
ATOM 9639 O O . ASP A 1 1247 ? 38.570 30.680 -33.819 1.00 76.50 1247 ASP A O 1
ATOM 9643 N N . PRO A 1 1248 ? 39.541 29.085 -35.079 1.00 70.06 1248 PRO A N 1
ATOM 9644 C CA . PRO A 1 1248 ? 40.775 29.846 -35.307 1.00 70.06 1248 PRO A CA 1
ATOM 9645 C C . PRO A 1 1248 ? 40.613 31.180 -36.050 1.00 70.06 1248 PRO A C 1
ATOM 9647 O O . PRO A 1 1248 ? 41.569 31.949 -36.102 1.00 70.06 1248 PRO A O 1
ATOM 9650 N N . LYS A 1 1249 ? 39.456 31.447 -36.675 1.00 71.88 1249 LYS A N 1
ATOM 9651 C CA . LYS A 1 1249 ? 39.210 32.670 -37.460 1.00 71.88 1249 LYS A CA 1
ATOM 9652 C C . LYS A 1 1249 ? 38.408 33.714 -36.690 1.00 71.88 1249 LYS A C 1
ATOM 9654 O O . LYS A 1 1249 ? 38.591 34.905 -36.916 1.00 71.88 1249 LYS A O 1
ATOM 9659 N N . SER A 1 1250 ? 37.499 33.270 -35.828 1.00 75.44 1250 SER A N 1
ATOM 9660 C CA . SER A 1 1250 ? 36.549 34.124 -35.105 1.00 75.44 1250 SER A CA 1
ATOM 9661 C C . SER A 1 1250 ? 36.832 34.240 -33.606 1.00 75.44 1250 SER A C 1
ATOM 9663 O O . SER A 1 1250 ? 36.274 35.124 -32.962 1.00 75.44 1250 SER A O 1
ATOM 9665 N N . GLY A 1 1251 ? 37.658 33.357 -33.030 1.00 74.25 1251 GLY A N 1
ATOM 9666 C CA . GLY A 1 1251 ? 37.932 33.316 -31.586 1.00 74.25 1251 GLY A CA 1
ATOM 9667 C C . GLY A 1 1251 ? 36.727 32.909 -30.724 1.00 74.25 1251 GLY A C 1
ATOM 9668 O O . GLY A 1 1251 ? 36.825 32.883 -29.499 1.00 74.25 1251 GLY A O 1
ATOM 9669 N N . ALA A 1 1252 ? 35.592 32.588 -31.350 1.00 78.06 1252 ALA A N 1
ATOM 9670 C CA . ALA A 1 1252 ? 34.358 32.172 -30.699 1.00 78.06 1252 ALA A CA 1
ATOM 9671 C C . ALA A 1 1252 ? 34.266 30.640 -30.591 1.00 78.06 1252 ALA A C 1
ATOM 9673 O O . ALA A 1 1252 ? 35.062 29.901 -31.178 1.00 78.06 1252 ALA A O 1
ATOM 9674 N N . CYS A 1 1253 ? 33.267 30.141 -29.858 1.00 81.06 1253 CYS A N 1
ATOM 9675 C CA . CYS A 1 1253 ? 32.952 28.715 -29.881 1.00 81.06 1253 CYS A CA 1
ATOM 9676 C C . CYS A 1 1253 ? 32.544 28.266 -31.301 1.00 81.06 1253 CYS A C 1
ATOM 9678 O O . CYS A 1 1253 ? 31.738 28.957 -31.932 1.00 81.06 1253 CYS A O 1
ATOM 9680 N N . PRO A 1 1254 ? 33.043 27.117 -31.804 1.00 70.38 1254 PRO A N 1
ATOM 9681 C CA . PRO A 1 1254 ? 32.729 26.653 -33.153 1.00 70.38 1254 PRO A CA 1
ATOM 9682 C C . PRO A 1 1254 ? 31.224 26.464 -33.373 1.00 70.38 1254 PRO A C 1
ATOM 9684 O O . PRO A 1 1254 ? 30.564 25.700 -32.665 1.00 70.38 1254 PRO A O 1
ATOM 9687 N N . THR A 1 1255 ? 30.685 27.134 -34.391 1.00 64.06 1255 THR A N 1
ATOM 9688 C CA . THR A 1 1255 ? 29.327 26.882 -34.885 1.00 64.06 1255 THR A CA 1
ATOM 9689 C C . THR A 1 1255 ? 29.338 25.721 -35.877 1.00 64.06 1255 THR A C 1
ATOM 9691 O O . THR A 1 1255 ? 30.334 25.468 -36.559 1.00 64.06 1255 THR A O 1
ATOM 9694 N N . VAL A 1 1256 ? 28.209 25.017 -35.991 1.00 57.41 1256 VAL A N 1
ATOM 9695 C CA . VAL A 1 1256 ? 28.049 23.861 -36.892 1.00 57.41 1256 VAL A CA 1
ATOM 9696 C C . VAL A 1 1256 ? 28.454 24.202 -38.334 1.00 57.41 1256 VAL A C 1
ATOM 9698 O O . VAL A 1 1256 ? 29.150 23.427 -38.990 1.00 57.41 1256 VAL A O 1
ATOM 9701 N N . THR A 1 1257 ? 28.110 25.407 -38.794 1.00 49.91 1257 THR A N 1
ATOM 9702 C CA . THR A 1 1257 ? 28.438 25.932 -40.126 1.00 49.91 1257 THR A CA 1
ATOM 9703 C C . THR A 1 1257 ? 29.947 26.043 -40.381 1.00 49.91 1257 THR A C 1
ATOM 9705 O O . THR A 1 1257 ? 30.398 25.788 -41.496 1.00 49.91 1257 THR A O 1
ATOM 9708 N N . ALA A 1 1258 ? 30.743 26.385 -39.360 1.00 48.50 1258 ALA A N 1
ATOM 9709 C CA . ALA A 1 1258 ? 32.200 26.478 -39.476 1.00 48.50 1258 ALA A CA 1
ATOM 9710 C C . ALA A 1 1258 ? 32.859 25.089 -39.541 1.00 48.50 1258 ALA A C 1
ATOM 9712 O O . ALA A 1 1258 ? 33.760 24.868 -40.349 1.00 48.50 1258 ALA A O 1
ATOM 9713 N N . VAL A 1 1259 ? 32.365 24.127 -38.751 1.00 49.44 1259 VAL A N 1
ATOM 9714 C CA . VAL A 1 1259 ? 32.875 22.744 -38.747 1.00 49.44 1259 VAL A CA 1
ATOM 9715 C C . VAL A 1 1259 ? 32.636 22.065 -40.100 1.00 49.44 1259 VAL A C 1
ATOM 9717 O O . VAL A 1 1259 ? 33.563 21.473 -40.655 1.00 49.44 1259 VAL A O 1
ATOM 9720 N N . MET A 1 1260 ? 31.443 22.223 -40.689 1.00 49.78 1260 MET A N 1
ATOM 9721 C CA . MET A 1 1260 ? 31.158 21.697 -42.033 1.00 49.78 1260 MET A CA 1
ATOM 9722 C C . MET A 1 1260 ? 32.071 22.318 -43.102 1.00 49.78 1260 MET A C 1
ATOM 9724 O O . MET A 1 1260 ? 32.616 21.592 -43.929 1.00 49.78 1260 MET A O 1
ATOM 9728 N N . ALA A 1 1261 ? 32.324 23.631 -43.047 1.00 45.69 1261 ALA A N 1
ATOM 9729 C CA . ALA A 1 1261 ? 33.207 24.316 -43.997 1.00 45.69 1261 ALA A CA 1
ATOM 9730 C C . ALA A 1 1261 ? 34.692 23.905 -43.881 1.00 45.69 1261 ALA A C 1
ATOM 9732 O O . ALA A 1 1261 ? 35.438 24.011 -44.857 1.00 45.69 1261 ALA A O 1
ATOM 9733 N N . VAL A 1 1262 ? 35.143 23.429 -42.715 1.00 49.38 1262 VAL A N 1
ATOM 9734 C CA . VAL A 1 1262 ? 36.501 22.881 -42.528 1.00 49.38 1262 VAL A CA 1
ATOM 9735 C C . VAL A 1 1262 ? 36.602 21.436 -43.035 1.00 49.38 1262 VAL A C 1
ATOM 9737 O O . VAL A 1 1262 ? 37.644 21.059 -43.571 1.00 49.38 1262 VAL A O 1
ATOM 9740 N N . MET A 1 1263 ? 35.535 20.639 -42.918 1.00 46.81 1263 MET A N 1
ATOM 9741 C CA . MET A 1 1263 ? 35.508 19.255 -43.413 1.00 46.81 1263 MET A CA 1
ATOM 9742 C C . MET A 1 1263 ? 35.323 19.178 -44.941 1.00 46.81 1263 MET A C 1
ATOM 9744 O O . MET A 1 1263 ? 36.080 18.465 -45.591 1.00 46.81 1263 MET A O 1
ATOM 9748 N N . ASP A 1 1264 ? 34.451 20.000 -45.538 1.00 43.28 1264 ASP A N 1
ATOM 9749 C CA . ASP A 1 1264 ? 34.278 20.092 -47.005 1.00 43.28 1264 ASP A CA 1
ATOM 9750 C C . ASP A 1 1264 ? 35.569 20.556 -47.725 1.00 43.28 1264 ASP A C 1
ATOM 9752 O O . ASP A 1 1264 ? 35.881 20.130 -48.837 1.00 43.28 1264 ASP A O 1
ATOM 9756 N N . ASN A 1 1265 ? 36.402 21.368 -47.057 1.00 42.16 1265 ASN A N 1
ATOM 9757 C CA . ASN A 1 1265 ? 37.743 21.725 -47.545 1.00 42.16 1265 ASN A CA 1
ATOM 9758 C C . ASN A 1 1265 ? 38.788 20.601 -47.405 1.00 42.16 1265 ASN A C 1
ATOM 9760 O O . ASN A 1 1265 ? 39.822 20.653 -48.074 1.00 42.16 1265 ASN A O 1
ATOM 9764 N N . LYS A 1 1266 ? 38.560 19.600 -46.544 1.00 42.56 1266 LYS A N 1
ATOM 9765 C CA . LYS A 1 1266 ? 39.409 18.402 -46.457 1.00 42.56 1266 LYS A CA 1
ATOM 9766 C C . LYS A 1 1266 ? 39.088 17.426 -47.583 1.00 42.56 1266 LYS A C 1
ATOM 9768 O O . LYS A 1 1266 ? 40.020 16.958 -48.229 1.00 42.56 1266 LYS A O 1
ATOM 9773 N N . ASP A 1 1267 ? 37.809 17.203 -47.876 1.00 42.72 1267 ASP A N 1
ATOM 9774 C CA . ASP A 1 1267 ? 37.403 16.332 -48.985 1.00 42.72 1267 ASP A CA 1
ATOM 9775 C C . ASP A 1 1267 ? 37.821 16.918 -50.345 1.00 42.72 1267 ASP A C 1
ATOM 9777 O O . ASP A 1 1267 ? 38.395 16.203 -51.164 1.00 42.72 1267 ASP A O 1
ATOM 9781 N N . LYS A 1 1268 ? 37.712 18.243 -50.543 1.00 39.94 1268 LYS A N 1
ATOM 9782 C CA . LYS A 1 1268 ? 38.255 18.923 -51.741 1.00 39.94 1268 LYS A CA 1
ATOM 9783 C C . LYS A 1 1268 ? 39.780 18.852 -51.897 1.00 39.94 1268 LYS A C 1
ATOM 9785 O O . LYS A 1 1268 ? 40.263 19.061 -53.003 1.00 39.94 1268 LYS A O 1
ATOM 9790 N N . ARG A 1 1269 ? 40.529 18.566 -50.822 1.00 41.94 1269 ARG A N 1
ATOM 9791 C CA . ARG A 1 1269 ? 41.987 18.312 -50.847 1.00 41.94 1269 ARG A CA 1
ATOM 9792 C C . ARG A 1 1269 ? 42.359 16.831 -50.960 1.00 41.94 1269 ARG A C 1
ATOM 9794 O O . ARG A 1 1269 ? 43.536 16.521 -51.080 1.00 41.94 1269 ARG A O 1
ATOM 9801 N N . LEU A 1 1270 ? 41.383 15.930 -50.872 1.00 38.88 1270 LEU A N 1
ATOM 9802 C CA . LEU A 1 1270 ? 41.542 14.497 -51.142 1.00 38.88 1270 LEU A CA 1
ATOM 9803 C C . LEU A 1 1270 ? 41.014 14.122 -52.538 1.00 38.88 1270 LEU A C 1
ATOM 9805 O O . LEU A 1 1270 ? 41.292 13.029 -53.023 1.00 38.88 1270 LEU A O 1
ATOM 9809 N N . SER A 1 1271 ? 40.291 15.036 -53.195 1.00 35.62 1271 SER A N 1
ATOM 9810 C CA . SER A 1 1271 ? 39.890 14.964 -54.605 1.00 35.62 1271 SER A CA 1
ATOM 9811 C C . SER A 1 1271 ? 40.759 15.822 -55.544 1.00 35.62 1271 SER A C 1
ATOM 9813 O O . SER A 1 1271 ? 40.321 16.120 -56.657 1.00 35.62 1271 SER A O 1
ATOM 9815 N N . SER A 1 1272 ? 41.934 16.268 -55.085 1.00 32.03 1272 SER A N 1
ATOM 9816 C CA . SER A 1 1272 ? 42.929 17.056 -55.834 1.00 32.03 1272 SER A CA 1
ATOM 9817 C C . SER A 1 1272 ? 44.322 16.468 -55.652 1.00 32.03 1272 SER A C 1
ATOM 9819 O O . SER A 1 1272 ? 44.998 16.252 -56.675 1.00 32.03 1272 SER A O 1
#

Secondary structure (DSSP, 8-state):
--STTGGGSSS-------------PPPPTTS--TTS-TTS-GGGSEEE-TTS-EEEEEEEE---STT---STTTSSS-----EE--STTB--EE-GGGEEEEE-TTS-EEEEEEE--TT-EEEEEETTSSS-EEEEEE----EEEEEEEETTS-TT-HHHHTTTTTB---S--TTTTTTSSB-TT-S---TTPPTT--B---EEEEEEE-SSEEEEEEEEBSPPPGGGS----SSS--TTTS--TT-STHHHHHHTS--S--S-EE--BSS---GGG---HHHHHHHHHH---SSS--TTTS-TTS-TTS--SBGGG-GGG--BTT--TT--B-PEEPS----EEE-TT---TTSS--S-SS--GGG--S---EEE-EEEEEEEEPPTHHHHS---EEEEEE-STT-EEEEEETTEEEEEEEHHHHHS----TT--SPPPPP--SPEEEEEEEE-BGGGS---TTTTS-TTTTS--HHHHHHHTTPSEEEEE--EEEEE-TTTS--SS--TTS--HHHHHHTGGGS--SSS-------S----STTS-------------HHHHHHHHHHHHHHHHHHHHHHHHHHHHHHHHHHHHHHHHHHGGGS-----SHHHHHHHHHHHHHHHHHHHHHHHHTT-S--TTSHHHHHTTTTTSS--------------------------------------------------------S---GGG-SSSS-PPPTTSHHHHHHHHHHHHHHHHHHHHHHTIIIIIIIIS---HHHHHHHHHHHHGGGGSHHHHHHHHHH--BTTBSSHHHHHHHHHHHHHHHHHHHHS---S-SB-HHHHHHTT--GGGS-GGGS-GGGGGGB-TTGGGGGHHHHHHHHHHHHHHHHHHHHHHHHHHHHHTTS-TTTTTHHHHHHHHHHHHHHHHHHHHHHHHS-BGGGT--BS----TTHHHHHTHHHHHHHHHHHHHT------PPPPHHHHHHHHHHHHTBHHHHHHHHHHHHHHHHHT---TTHHHIIIIIS---HHHHHHHHHHHHHHHHHHHHHHHHH-TTS-HHHHHHHHHHHHHHHHHHHHHHHHTTS---HHHHHHHHHHTHHHHHHHHHHHHHHHHHH--TT-HHHHHHHHHHHHHHHHHHHHHHHHHHHTTS--SHHHHHHT-HHHHHHHHHHHHHHHHHHHHGGGGGGGS-SSHHHHHHHHHHS-B-HHHHHHHHHHHHHHHHHHHHHHHHTTSTTTTTSGGGTS-----TTTSSPPPHHHHHHHHHHHHTTT--

Radius of gyration: 39.87 Å; chains: 1; bounding box: 94×104×109 Å

Sequence (1272 aa):
MKVLVLAFVVLTGNGGVSSAAKGPHYDASSGIPAWVDIDTPKQFYKATSSRGESWDLVMSDEFNRPGRNFTAGVDPMWTAIEMADGVNAALEYYSVNMTETVTEADGRGVFRIITKLDDISFRVYNQYKNPPGFQQSIYYPTWPGVWLLGNLGRALFMASTSRMWPWSYNECDANLEKDQRISACDGNPGFGLNPHQGRGAPEIDILEGGGAAISSSVQIAPGMPDEYRPVFPINGESPYCANTPDVPSSITATRGHRSWYQGLRYAAHVCAAKADQIQVASQINASLELGIVDNSCKLSTCPASFDVNGDRGPVDGKAGSGLYWGVNKDGQCFPVMNGYNGAYLCDPYTTNSKCTAPLHSDGNGNGNKIAPFAYQMDAISANWPVEFAAYSGYLKYQLEWVLGRRGYVRWMIDGVPLFEIPAEALESPPQNAAKSNPKKLMIEEPLYLIFNTALSTSWGTVPPNAGKPCRGDGLDPKVNRICDAYPLYLKLDYIRVWQNTSTMSVGCDPASHPTRLWIDGHKSEYEDIDNPNIDVWGGPRCTSNRGSVSGSSSDGPMGPPLVAVLIISVLATAAAAAIVYIRGRGKRLQLRFRGSMEEMAASKSAGSRTDTIRRIALMENQKQAELLRTKYRRLTHLSDYPSYILPRLIFLVYKLKNPGIDCTVVRLGSLFNLPGTMNNNAQNPKGRHDLEERVTHLQSVTNYKGDFKDAKSPLELEDGALVAGGALDLLSKEAFALFSQYAAIGVIYGLIPALNFPIFNVYLRLEGYQTASYSTLVMLGWSFKAFMGMMSDCFPIFGYRRKSWLLIGWMVTMICLTIMTFSSLGEPYCNREKAAKRKSRACTKPYSNASLKDHDLFNLSAPDNGGLFIILSMFVSLGYVTAACASDAMVVQYAQREPLAIRGRIQTAIYTVRTFTGIVSSVIVGFGLNGANYNGSFQFSMAPNVPYGICLVPCVVVVLSTIFIVEEVKTPPIPLKVWAGSFWDLLQQRVMWQICAFRFINNIFQGIGSTAGAPMFSIWANVEPLNDALASVLGGFIFSGILVVVGKWGLHWNWRWAIALSSIGSILIDGAINFMTIWNVVRNQCFYMGGALAEKVPGGVRFIVATYCAVEIADVGNEGATYGLVTTVSNLASPFASVIYKVIDSYFMLSQDDIRNDTTQVRWDVTYSYIISYMCKLFALAWLWMLPPQRTQIQELKKKGGKSPLAGAILLVIFFICLAFSVTTSIMSIYPSTKCYRIAGGNGMFDPKSGACPTVTAVMAVMDNKDKRLSS

pLDDT: mean 76.1, std 22.62, range [20.17, 96.88]